Protein AF-0000000086189171 (afdb_homodimer)

Sequence (788 aa):
MPYLDEANLDDPERRAQADSRDTLRALATAGAQVREAMTLAHENGIEKVASGERPRSVVVAAVGHSAVVAEVLEALADPGSPVPVTVRRNLPLPGWIGPLDLVIAVSVSGRAEGPVAIAREAARRGAALLTVCADDSPLADLTRRARGVHVPIGRGRTSTRTALWSLLTPVLMAGHVLGLADCSDDALVEAADRLDSQAEVCRPSSESFVNPAKLAALTIAATVPVVLGDGPLTGVAAGRAAAVLAGTARMPAIHGELPDAASQVVACFDGPFTAGGVHGGAGGRSDDIFADPFLDAPAQPSLGLVMLRDAPRPPSPTGEDPDALTDAVLDTARDAGVRVTEFVATQGHSVARLAEHLAMVDFVATYVAIGLGIDPAVSPHVADLRDRTRRNFSMPYLDEANLDDPERRAQADSRDTLRALATAGAQVREAMTLAHENGIEKVASGERPRSVVVAAVGHSAVVAEVLEALADPGSPVPVTVRRNLPLPGWIGPLDLVIAVSVSGRAEGPVAIAREAARRGAALLTVCADDSPLADLTRRARGVHVPIGRGRTSTRTALWSLLTPVLMAGHVLGLADCSDDALVEAADRLDSQAEVCRPSSESFVNPAKLAALTIAATVPVVLGDGPLTGVAAGRAAAVLAGTARMPAIHGELPDAASQVVACFDGPFTAGGVHGGAGGRSDDIFADPFLDAPAQPSLGLVMLRDAPRPPSPTGEDPDALTDAVLDTARDAGVRVTEFVATQGHSVARLAEHLAMVDFVATYVAIGLGIDPAVSPHVADLRDRTRRNFS

Structure (mmCIF, N/CA/C/O backbone):
data_AF-0000000086189171-model_v1
#
loop_
_entity.id
_entity.type
_entity.pdbx_description
1 polymer 'Phosphosugar isomerase'
#
loop_
_atom_site.group_PDB
_atom_site.id
_atom_site.type_symbol
_atom_site.label_atom_id
_atom_site.label_alt_id
_atom_site.label_comp_id
_atom_site.label_asym_id
_atom_site.label_entity_id
_atom_site.label_seq_id
_atom_site.pdbx_PDB_ins_code
_atom_site.Cartn_x
_atom_site.Cartn_y
_atom_site.Cartn_z
_atom_site.occupancy
_atom_site.B_iso_or_equiv
_atom_site.auth_seq_id
_atom_site.auth_comp_id
_atom_site.auth_asym_id
_atom_site.auth_atom_id
_atom_site.pdbx_PDB_model_num
ATOM 1 N N . MET A 1 1 ? 6.367 24.797 10.5 1 63.53 1 MET A N 1
ATOM 2 C CA . MET A 1 1 ? 6.863 23.734 9.633 1 63.53 1 MET A CA 1
ATOM 3 C C . MET A 1 1 ? 8.305 23.391 9.969 1 63.53 1 MET A C 1
ATOM 5 O O . MET A 1 1 ? 9.062 24.234 10.445 1 63.53 1 MET A O 1
ATOM 9 N N . PRO A 1 2 ? 8.578 22.031 9.797 1 72.31 2 PRO A N 1
ATOM 10 C CA . PRO A 1 2 ? 9.969 21.703 10.102 1 72.31 2 PRO A CA 1
ATOM 11 C C . PRO A 1 2 ? 10.961 22.516 9.266 1 72.31 2 PRO A C 1
ATOM 13 O O . PRO A 1 2 ? 10.688 22.828 8.109 1 72.31 2 PRO A O 1
ATOM 16 N N . TYR A 1 3 ? 11.883 23.062 9.969 1 79.25 3 TYR A N 1
ATOM 17 C CA . TYR A 1 3 ? 12.914 23.844 9.312 1 79.25 3 TYR A CA 1
ATOM 18 C C . TYR A 1 3 ? 14.148 23 9.016 1 79.25 3 TYR A C 1
ATOM 20 O O . TYR A 1 3 ? 14.742 22.422 9.93 1 79.25 3 TYR A O 1
ATOM 28 N N . LEU A 1 4 ? 14.383 2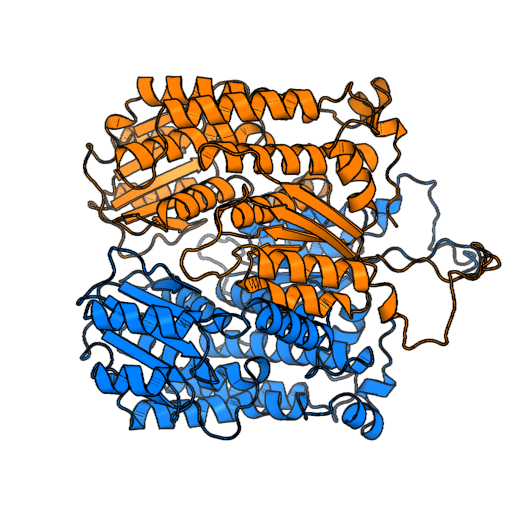2.781 7.695 1 89.69 4 LEU A N 1
ATOM 29 C CA . LEU A 1 4 ? 15.625 22.125 7.285 1 89.69 4 LEU A CA 1
ATOM 30 C C . LEU A 1 4 ? 16.781 23.125 7.25 1 89.69 4 LEU A C 1
ATOM 32 O O . LEU A 1 4 ? 16.719 24.125 6.531 1 89.69 4 LEU A O 1
ATOM 36 N N . ASP A 1 5 ? 17.797 22.906 8.062 1 91.69 5 ASP A N 1
ATOM 37 C CA . ASP A 1 5 ? 18.984 23.75 8.133 1 91.69 5 ASP A CA 1
ATOM 38 C C . ASP A 1 5 ? 20 23.375 7.066 1 91.69 5 ASP A C 1
ATOM 40 O O . ASP A 1 5 ? 20.688 22.359 7.188 1 91.69 5 ASP A O 1
ATOM 44 N N . GLU A 1 6 ? 20.172 24.203 6.141 1 91.06 6 GLU A N 1
ATOM 45 C CA . GLU A 1 6 ? 21.094 23.938 5.035 1 91.06 6 GLU A CA 1
ATOM 46 C C . GLU A 1 6 ? 22.516 23.781 5.535 1 91.06 6 GLU A C 1
ATOM 48 O O . GLU A 1 6 ? 23.328 23.094 4.898 1 91.06 6 GLU A O 1
ATOM 53 N N . ALA A 1 7 ? 22.797 24.391 6.59 1 91.88 7 ALA A N 1
ATOM 54 C CA . ALA A 1 7 ? 24.141 24.266 7.156 1 91.88 7 ALA A CA 1
ATOM 55 C C . ALA A 1 7 ? 24.438 22.828 7.543 1 91.88 7 ALA A C 1
ATOM 57 O O . ALA A 1 7 ? 25.578 22.375 7.461 1 91.88 7 ALA A O 1
ATOM 58 N N . ASN A 1 8 ? 23.406 22.141 7.973 1 94.25 8 ASN A N 1
ATOM 59 C CA . ASN A 1 8 ? 23.578 20.719 8.281 1 94.25 8 ASN A CA 1
ATOM 60 C C . ASN A 1 8 ? 23.953 19.922 7.039 1 94.25 8 ASN A C 1
ATOM 62 O O . ASN A 1 8 ? 24.625 18.891 7.141 1 94.25 8 ASN A O 1
ATOM 66 N N . LEU A 1 9 ? 23.547 20.344 5.883 1 95.25 9 LEU A N 1
ATOM 67 C CA . LEU A 1 9 ? 23.797 19.641 4.629 1 95.25 9 LEU A CA 1
ATOM 68 C C . LEU A 1 9 ? 25.156 20 4.059 1 95.25 9 LEU A C 1
ATOM 70 O O . LEU A 1 9 ? 25.859 19.141 3.52 1 95.25 9 LEU A O 1
ATOM 74 N N . ASP A 1 10 ? 25.531 21.281 4.234 1 93.69 10 ASP A N 1
ATOM 75 C CA . ASP A 1 10 ? 26.672 21.781 3.461 1 93.69 10 ASP A CA 1
ATOM 76 C C . ASP A 1 10 ? 27.938 21.844 4.316 1 93.69 10 ASP A C 1
ATOM 78 O O . ASP A 1 10 ? 29.047 21.797 3.793 1 93.69 10 ASP A O 1
ATOM 82 N N . ASP A 1 11 ? 27.781 21.953 5.637 1 94.69 11 ASP A N 1
ATOM 83 C CA . ASP A 1 11 ? 28.938 21.922 6.531 1 94.69 11 ASP A CA 1
ATOM 84 C C . ASP A 1 11 ? 29.391 20.484 6.805 1 94.69 11 ASP A C 1
ATOM 86 O O . ASP A 1 11 ? 28.672 19.703 7.426 1 94.69 11 ASP A O 1
ATOM 90 N N . PRO A 1 12 ? 30.578 20.156 6.449 1 95.06 12 PRO A N 1
ATOM 91 C CA . PRO A 1 12 ? 31.031 18.781 6.578 1 95.06 12 PRO A CA 1
ATOM 92 C C . PRO A 1 12 ? 31.062 18.297 8.023 1 95.06 12 PRO A C 1
ATOM 94 O O . PRO A 1 12 ? 30.75 17.125 8.289 1 95.06 12 PRO A O 1
ATOM 97 N N . GLU A 1 13 ? 31.375 19.109 8.922 1 95.69 13 GLU A N 1
ATOM 98 C CA . GLU A 1 13 ? 31.438 18.719 10.328 1 95.69 13 GLU A CA 1
ATOM 99 C C . GLU A 1 13 ? 30.047 18.453 10.891 1 95.69 13 GLU A C 1
ATOM 101 O O . GLU A 1 13 ? 29.812 17.453 11.57 1 95.69 13 GLU A O 1
ATOM 106 N N . ARG A 1 14 ? 29.141 19.344 10.562 1 95.88 14 ARG A N 1
ATOM 107 C CA . ARG A 1 14 ? 27.766 19.188 11.031 1 95.88 14 ARG A CA 1
ATOM 108 C C . ARG A 1 14 ? 27.125 17.953 10.398 1 95.88 14 ARG A C 1
ATOM 110 O O . ARG A 1 14 ? 26.391 17.219 11.062 1 95.88 14 ARG A O 1
ATOM 117 N N . ARG A 1 15 ? 27.391 17.812 9.172 1 95.75 15 ARG A N 1
ATOM 118 C CA . ARG A 1 15 ? 26.844 16.641 8.469 1 95.75 15 ARG A CA 1
ATOM 119 C C . ARG A 1 15 ? 27.359 15.352 9.086 1 95.75 15 ARG A C 1
ATOM 121 O O . ARG A 1 15 ? 26.594 14.406 9.297 1 95.75 15 ARG A O 1
ATOM 128 N N . ALA A 1 16 ? 28.609 15.336 9.375 1 94.75 16 ALA A N 1
ATOM 129 C CA . ALA A 1 16 ? 29.219 14.148 9.969 1 94.75 16 ALA A CA 1
ATOM 130 C C . ALA A 1 16 ? 28.625 13.859 11.352 1 94.75 16 ALA A C 1
ATOM 132 O O . ALA A 1 16 ? 28.453 12.703 11.727 1 94.75 16 ALA A O 1
ATOM 133 N N . GLN A 1 17 ? 28.375 14.891 12.062 1 94.69 17 GLN A N 1
ATOM 134 C CA . GLN A 1 17 ? 27.797 14.742 13.391 1 94.69 17 GLN A CA 1
ATOM 135 C C . GLN A 1 17 ? 26.359 14.203 13.305 1 94.69 17 GLN A C 1
ATOM 137 O O . GLN A 1 17 ? 25.953 13.391 14.133 1 94.69 17 GLN A O 1
ATOM 142 N N . ALA A 1 18 ? 25.672 14.641 12.305 1 94.88 18 ALA A N 1
ATOM 143 C CA . ALA A 1 18 ? 24.281 14.234 12.133 1 94.88 18 ALA A CA 1
ATOM 144 C C . ALA A 1 18 ? 24.188 12.82 11.586 1 94.88 18 ALA A C 1
ATOM 146 O O . ALA A 1 18 ? 23.25 12.086 11.883 1 94.88 18 ALA A O 1
ATOM 147 N N . ASP A 1 19 ? 25.125 12.422 10.742 1 96.38 19 ASP A N 1
ATOM 148 C CA . ASP A 1 19 ? 25.141 11.117 10.094 1 96.38 19 ASP A CA 1
ATOM 149 C C . ASP A 1 19 ? 26.125 10.172 10.773 1 96.38 19 ASP A C 1
ATOM 151 O O . ASP A 1 19 ? 27.109 9.75 10.156 1 96.38 19 ASP A O 1
ATOM 155 N N . SER A 1 20 ? 25.781 9.75 11.977 1 94.69 20 SER A N 1
ATOM 156 C CA . SER A 1 20 ? 26.703 9.125 12.922 1 94.69 20 SER A CA 1
ATOM 157 C C . SER A 1 20 ? 27.219 7.789 12.391 1 94.69 20 SER A C 1
ATOM 159 O O . SER A 1 20 ? 28.281 7.32 12.789 1 94.69 20 SER A O 1
ATOM 161 N N . ARG A 1 21 ? 26.484 7.207 11.477 1 94.31 21 ARG A N 1
ATOM 162 C CA . ARG A 1 21 ? 26.891 5.883 11 1 94.31 21 ARG A CA 1
ATOM 163 C C . ARG A 1 21 ? 27.234 5.914 9.516 1 94.31 21 ARG A C 1
ATOM 165 O O . ARG A 1 21 ? 27.172 4.887 8.836 1 94.31 21 ARG A O 1
ATOM 172 N N . ASP A 1 22 ? 27.422 7.055 9.023 1 95.38 22 ASP A N 1
ATOM 173 C CA . ASP A 1 22 ? 27.875 7.262 7.648 1 95.38 22 ASP A CA 1
ATOM 174 C C . ASP A 1 22 ? 26.875 6.672 6.656 1 95.38 22 ASP A C 1
ATOM 176 O O . ASP A 1 22 ? 27.25 5.898 5.773 1 95.38 22 ASP A O 1
ATOM 180 N N . THR A 1 23 ? 25.625 7.031 6.84 1 97.19 23 THR A N 1
ATOM 181 C CA . THR A 1 23 ? 24.547 6.543 5.984 1 97.19 23 THR A CA 1
ATOM 182 C C . THR A 1 23 ? 24.781 6.98 4.539 1 97.19 23 THR A C 1
ATOM 184 O O . THR A 1 23 ? 24.578 6.191 3.609 1 97.19 23 THR A O 1
ATOM 187 N N . LEU A 1 24 ? 25.203 8.242 4.281 1 97.75 24 LEU A N 1
ATOM 188 C CA . LEU A 1 24 ? 25.438 8.742 2.934 1 97.75 24 LEU A CA 1
ATOM 189 C C . LEU A 1 24 ? 26.516 7.93 2.23 1 97.75 24 LEU A C 1
ATOM 191 O O . LEU A 1 24 ? 26.375 7.582 1.056 1 97.75 24 LEU A O 1
ATOM 195 N N . ARG A 1 25 ? 27.547 7.613 2.945 1 96.25 25 ARG A N 1
ATOM 196 C CA . ARG A 1 25 ? 28.609 6.793 2.379 1 96.25 25 ARG A CA 1
ATOM 197 C C . ARG A 1 25 ? 28.109 5.395 2.037 1 96.25 25 ARG A C 1
ATOM 199 O O . ARG A 1 25 ? 28.422 4.852 0.979 1 96.25 25 ARG A O 1
ATOM 206 N N . ALA A 1 26 ? 27.375 4.816 2.947 1 96.69 26 ALA A N 1
ATOM 207 C CA . ALA A 1 26 ? 26.828 3.484 2.717 1 96.69 26 ALA A CA 1
ATOM 208 C C . ALA A 1 26 ? 25.938 3.465 1.474 1 96.69 26 ALA A C 1
ATOM 210 O O . ALA A 1 26 ? 26 2.533 0.669 1 96.69 26 ALA A O 1
ATOM 211 N N . LEU A 1 27 ? 25.078 4.52 1.289 1 97.5 27 LEU A N 1
ATOM 212 C CA . LEU A 1 27 ? 24.219 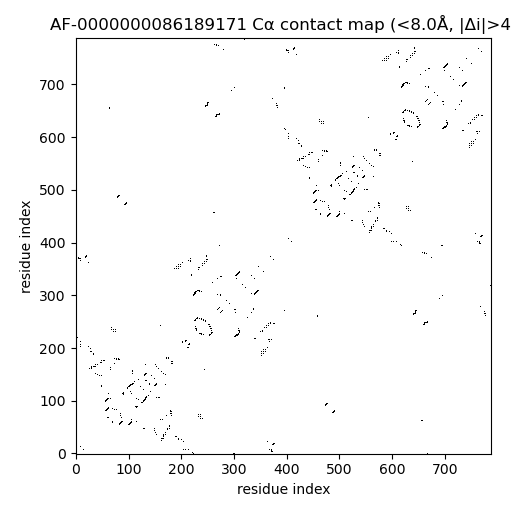4.617 0.115 1 97.5 27 LEU A CA 1
ATOM 213 C C . LEU A 1 27 ? 25.047 4.68 -1.163 1 97.5 27 LEU A C 1
ATOM 215 O O . LEU A 1 27 ? 24.641 4.141 -2.197 1 97.5 27 LEU A O 1
ATOM 219 N N . ALA A 1 28 ? 26.219 5.273 -1.074 1 97.88 28 ALA A N 1
ATOM 220 C CA . ALA A 1 28 ? 27.078 5.465 -2.236 1 97.88 28 ALA A CA 1
ATOM 221 C C . ALA A 1 28 ? 27.703 4.148 -2.672 1 97.88 28 ALA A C 1
ATOM 223 O O . ALA A 1 28 ? 28.281 4.059 -3.762 1 97.88 28 ALA A O 1
ATOM 224 N N . THR A 1 29 ? 27.578 3.098 -1.901 1 97.12 29 THR A N 1
ATOM 225 C CA . THR A 1 29 ? 28.188 1.816 -2.234 1 97.12 29 THR A CA 1
ATOM 226 C C . THR A 1 29 ? 27.203 0.938 -3.014 1 97.12 29 THR A C 1
ATOM 228 O O . THR A 1 29 ? 27.5 -0.228 -3.287 1 97.12 29 THR A O 1
ATOM 231 N N . ALA A 1 30 ? 26.078 1.46 -3.416 1 98.12 30 ALA A N 1
ATOM 232 C CA . ALA A 1 30 ? 25.016 0.657 -4.027 1 98.12 30 ALA A CA 1
ATOM 233 C C . ALA A 1 30 ? 25.516 -0.025 -5.301 1 98.12 30 ALA A C 1
ATOM 235 O O . ALA A 1 30 ? 25.266 -1.214 -5.512 1 98.12 30 ALA A O 1
ATOM 236 N N . GLY A 1 31 ? 26.25 0.759 -6.176 1 98.56 31 GLY A N 1
ATOM 237 C CA . GLY A 1 31 ? 26.797 0.147 -7.375 1 98.56 31 GLY A CA 1
ATOM 238 C C . GLY A 1 31 ? 27.766 -0.987 -7.078 1 98.56 31 GLY A C 1
ATOM 239 O O . GLY A 1 31 ? 27.703 -2.035 -7.723 1 98.56 31 GLY A O 1
ATOM 240 N N . ALA A 1 32 ? 28.594 -0.778 -6.137 1 97.88 32 ALA A N 1
ATOM 241 C CA . ALA A 1 32 ? 29.531 -1.811 -5.711 1 97.88 32 ALA A CA 1
ATOM 242 C C . ALA A 1 32 ? 28.797 -3.021 -5.141 1 97.88 32 ALA A C 1
ATOM 244 O O . ALA A 1 32 ? 29.234 -4.16 -5.32 1 97.88 32 ALA A O 1
ATOM 245 N N . GLN A 1 33 ? 27.75 -2.793 -4.418 1 98 33 GLN A N 1
ATOM 246 C CA . GLN A 1 33 ? 26.938 -3.881 -3.889 1 98 33 GLN A CA 1
ATOM 247 C C . GLN A 1 33 ? 26.422 -4.777 -5.008 1 98 33 GLN A C 1
ATOM 249 O O . GLN A 1 33 ? 26.422 -6.004 -4.883 1 98 33 GLN A O 1
ATOM 254 N N . VAL A 1 34 ? 25.938 -4.121 -6.086 1 98.56 34 VAL A N 1
ATOM 255 C CA . VAL A 1 34 ? 25.422 -4.895 -7.215 1 98.56 34 VAL A CA 1
ATOM 256 C C . VAL A 1 34 ? 26.516 -5.816 -7.746 1 98.56 34 VAL A C 1
ATOM 258 O O . VAL A 1 34 ? 26.312 -7.023 -7.898 1 98.56 34 VAL A O 1
ATOM 261 N N . ARG A 1 35 ? 27.656 -5.281 -8 1 98.44 35 ARG A N 1
ATOM 262 C CA . ARG A 1 35 ? 28.766 -6.043 -8.578 1 98.44 35 ARG A CA 1
ATOM 263 C C . ARG A 1 35 ? 29.203 -7.164 -7.648 1 98.44 35 ARG A C 1
ATOM 265 O O . ARG A 1 35 ? 29.422 -8.297 -8.086 1 98.44 35 ARG A O 1
ATOM 272 N N . GLU A 1 36 ? 29.312 -6.848 -6.398 1 98.31 36 GLU A N 1
ATOM 273 C CA . GLU A 1 36 ? 29.688 -7.867 -5.422 1 98.31 36 GLU A CA 1
ATOM 274 C C . GLU A 1 36 ? 28.625 -8.969 -5.348 1 98.31 36 GLU A C 1
ATOM 276 O O . GLU A 1 36 ? 28.953 -10.156 -5.32 1 98.31 36 GLU A O 1
ATOM 281 N N . ALA A 1 37 ? 27.375 -8.586 -5.312 1 98.44 37 ALA A N 1
ATOM 282 C CA . ALA A 1 37 ? 26.281 -9.539 -5.211 1 98.44 37 ALA A CA 1
ATOM 283 C C . ALA A 1 37 ? 26.219 -10.453 -6.434 1 98.44 37 ALA A C 1
ATOM 285 O O . ALA A 1 37 ? 25.906 -11.633 -6.32 1 98.44 37 ALA A O 1
ATOM 286 N N . MET A 1 38 ? 26.5 -9.836 -7.621 1 98.56 38 MET A N 1
ATOM 287 C CA . MET A 1 38 ? 26.547 -10.656 -8.828 1 98.56 38 MET A CA 1
ATOM 288 C C . MET A 1 38 ? 27.609 -11.742 -8.703 1 98.56 38 MET A C 1
ATOM 290 O O . MET A 1 38 ? 27.344 -12.906 -9.016 1 98.56 38 MET A O 1
ATOM 294 N N . THR A 1 39 ? 28.75 -11.336 -8.266 1 98.44 39 THR A N 1
ATOM 295 C CA . THR A 1 39 ? 29.844 -12.281 -8.086 1 98.44 39 THR A CA 1
ATOM 296 C C . THR A 1 39 ? 29.469 -13.367 -7.09 1 98.44 39 THR A C 1
ATOM 298 O O . THR A 1 39 ? 29.625 -14.562 -7.371 1 98.44 39 THR A O 1
ATOM 301 N N . LEU A 1 40 ? 28.938 -12.984 -5.969 1 98.38 40 LEU A N 1
ATOM 302 C CA . LEU A 1 40 ? 28.547 -13.93 -4.93 1 98.38 40 LEU A CA 1
ATOM 303 C C . LEU A 1 40 ? 27.453 -14.867 -5.43 1 98.38 40 LEU A C 1
ATOM 305 O O . LEU A 1 40 ? 27.469 -16.062 -5.121 1 98.38 40 LEU A O 1
ATOM 309 N N . ALA A 1 41 ? 26.516 -14.352 -6.164 1 98.56 41 ALA A N 1
ATOM 310 C CA . ALA A 1 41 ? 25.422 -15.156 -6.699 1 98.56 41 ALA A CA 1
ATOM 311 C C . ALA A 1 41 ? 25.953 -16.234 -7.641 1 98.56 41 ALA A C 1
ATOM 313 O O . ALA A 1 41 ? 25.578 -17.406 -7.523 1 98.56 41 ALA A O 1
ATOM 314 N N . HIS A 1 42 ? 26.875 -15.836 -8.562 1 98.19 42 HIS A N 1
ATOM 315 C CA . HIS A 1 42 ? 27.453 -16.797 -9.492 1 98.19 42 HIS A CA 1
ATOM 316 C C . HIS A 1 42 ? 28.266 -17.844 -8.75 1 98.19 42 HIS A C 1
ATOM 318 O O . HIS A 1 42 ? 28.156 -19.047 -9.039 1 98.19 42 HIS A O 1
ATOM 324 N N . GLU A 1 43 ? 28.984 -17.406 -7.805 1 98 43 GLU A N 1
ATOM 325 C CA . GLU A 1 43 ? 29.859 -18.312 -7.047 1 98 43 GLU A CA 1
ATOM 326 C C . GLU A 1 43 ? 29.047 -19.312 -6.238 1 98 43 GLU A C 1
ATOM 328 O O . GLU A 1 43 ? 29.516 -20.406 -5.945 1 98 43 GLU A O 1
ATOM 333 N N . ASN A 1 44 ? 27.844 -18.953 -5.891 1 97.75 44 ASN A N 1
ATOM 334 C CA . ASN A 1 44 ? 27.047 -19.812 -5.027 1 97.75 44 ASN A CA 1
ATOM 335 C C . ASN A 1 44 ? 25.938 -20.516 -5.809 1 97.75 44 ASN A C 1
ATOM 337 O O . ASN A 1 44 ? 24.984 -21.031 -5.215 1 97.75 44 ASN A O 1
ATOM 341 N N . GLY A 1 45 ? 26 -20.5 -7.082 1 97.62 45 GLY A N 1
ATOM 342 C CA . GLY A 1 45 ? 25.172 -21.359 -7.93 1 97.62 45 GLY A CA 1
ATOM 343 C C . GLY A 1 45 ? 23.766 -20.828 -8.141 1 97.62 45 GLY A C 1
ATOM 344 O O . GLY A 1 45 ? 22.797 -21.578 -8.102 1 97.62 45 GLY A O 1
ATOM 345 N N . ILE A 1 46 ? 23.641 -19.531 -8.367 1 98.06 46 ILE A N 1
ATOM 346 C CA . ILE A 1 46 ? 22.328 -18.922 -8.594 1 98.06 46 ILE A CA 1
ATOM 347 C C . ILE A 1 46 ? 21.641 -19.594 -9.766 1 98.06 46 ILE A C 1
ATOM 349 O O . ILE A 1 46 ? 20.406 -19.656 -9.812 1 98.06 46 ILE A O 1
ATOM 353 N N . GLU A 1 47 ? 22.375 -20.25 -10.664 1 96.5 47 GLU A N 1
ATOM 354 C CA . GLU A 1 47 ? 21.844 -20.906 -11.844 1 96.5 47 GLU A CA 1
ATOM 355 C C . GLU A 1 47 ? 21.125 -22.203 -11.484 1 96.5 47 GLU A C 1
ATOM 357 O O . GLU A 1 47 ? 20.328 -22.719 -12.266 1 96.5 47 GLU A O 1
ATOM 362 N N . LYS A 1 48 ? 21.328 -22.656 -10.297 1 96.56 48 LYS A N 1
ATOM 363 C CA . LYS A 1 48 ? 20.781 -23.938 -9.875 1 96.56 48 LYS A CA 1
ATOM 364 C C . LYS A 1 48 ? 19.484 -23.75 -9.078 1 96.56 48 LYS A C 1
ATOM 366 O O . LYS A 1 48 ? 18.906 -24.719 -8.594 1 96.56 48 LYS A O 1
ATOM 371 N N . VAL A 1 49 ? 19.125 -22.516 -8.969 1 96.69 49 VAL A N 1
ATOM 372 C CA . VAL A 1 49 ? 17.906 -22.234 -8.227 1 96.69 49 VAL A CA 1
ATOM 373 C C . VAL A 1 49 ? 16.75 -23.031 -8.82 1 96.69 49 VAL A C 1
ATOM 375 O O . VAL A 1 49 ? 16.594 -23.109 -10.047 1 96.69 49 VAL A O 1
ATOM 378 N N . ALA A 1 50 ? 16.031 -23.703 -7.945 1 94.5 50 ALA A N 1
ATOM 379 C CA . ALA A 1 50 ? 14.914 -24.562 -8.344 1 94.5 50 ALA A CA 1
ATOM 380 C C . ALA A 1 50 ? 15.352 -25.594 -9.367 1 94.5 50 ALA A C 1
ATOM 382 O O . ALA A 1 50 ? 14.609 -25.906 -10.297 1 94.5 50 ALA A O 1
ATOM 383 N N . SER A 1 51 ? 16.609 -26 -9.352 1 90.88 51 SER A N 1
ATOM 384 C CA . SER A 1 51 ? 17.203 -27.016 -10.211 1 90.88 51 SER A CA 1
ATOM 385 C C . SER A 1 51 ? 17.188 -26.578 -11.672 1 90.88 51 SER A C 1
ATOM 387 O O . SER A 1 51 ? 17.188 -27.406 -12.578 1 90.88 51 SER A O 1
ATOM 389 N N . GLY A 1 52 ? 17.047 -25.297 -11.859 1 86.06 52 GLY A N 1
ATOM 390 C CA . GLY A 1 52 ? 17.047 -24.75 -13.211 1 86.06 52 GLY A CA 1
ATOM 391 C C . GLY A 1 52 ? 15.703 -24.859 -13.898 1 86.06 52 GLY A C 1
ATOM 392 O O . GLY A 1 52 ? 15.562 -24.516 -15.07 1 86.06 52 GLY A O 1
ATOM 393 N N . GLU A 1 53 ? 14.766 -25.328 -13.164 1 91.38 53 GLU A N 1
ATOM 394 C CA . GLU A 1 53 ? 13.43 -25.469 -13.727 1 91.38 53 GLU A CA 1
ATOM 395 C C . GLU A 1 53 ? 12.516 -24.344 -13.266 1 91.38 53 GLU A C 1
ATOM 397 O O . GLU A 1 53 ? 12.688 -23.797 -12.172 1 91.38 53 GLU A O 1
ATOM 402 N N . ARG A 1 54 ? 11.602 -24.031 -14.086 1 93 54 ARG A N 1
ATOM 403 C CA . ARG A 1 54 ? 10.641 -23 -13.727 1 93 54 ARG A CA 1
ATOM 404 C C . ARG A 1 54 ? 9.656 -23.5 -12.672 1 93 54 ARG A C 1
ATOM 406 O O . ARG A 1 54 ? 8.938 -24.469 -12.906 1 93 54 ARG A O 1
ATOM 413 N N . PRO A 1 55 ? 9.703 -22.844 -11.57 1 96.06 55 PRO A N 1
ATOM 414 C CA . PRO A 1 55 ? 8.75 -23.25 -10.547 1 96.06 55 PRO A CA 1
ATOM 415 C C . PRO A 1 55 ? 7.305 -22.922 -10.914 1 96.06 55 PRO A C 1
ATOM 417 O O . PRO A 1 55 ? 7.062 -22.125 -11.812 1 96.06 55 PRO A O 1
ATOM 420 N N . ARG A 1 56 ? 6.441 -23.641 -10.219 1 93.12 56 ARG A N 1
ATOM 421 C CA . ARG A 1 56 ? 5.02 -23.359 -10.406 1 93.12 56 ARG A CA 1
ATOM 422 C C . ARG A 1 56 ? 4.652 -21.969 -9.898 1 93.12 56 ARG A C 1
ATOM 424 O O . ARG A 1 56 ? 3.779 -21.312 -10.469 1 93.12 56 ARG A O 1
ATOM 431 N N . SER A 1 57 ? 5.312 -21.547 -8.883 1 93.06 57 SER A N 1
ATOM 432 C CA . SER A 1 57 ? 5.117 -20.219 -8.312 1 93.06 57 SER A CA 1
ATOM 433 C C . SER A 1 57 ? 6.348 -19.766 -7.531 1 93.06 57 SER A C 1
ATOM 435 O O . SER A 1 57 ? 7.211 -20.578 -7.195 1 93.06 57 SER A O 1
ATOM 437 N N . VAL A 1 58 ? 6.414 -18.5 -7.332 1 95.44 58 VAL A N 1
ATOM 438 C CA . VAL A 1 58 ? 7.508 -17.922 -6.559 1 95.44 58 VAL A CA 1
ATOM 439 C C . VAL A 1 58 ? 6.949 -17.062 -5.426 1 95.44 58 VAL A C 1
ATOM 441 O O . VAL A 1 58 ? 6.09 -16.219 -5.652 1 95.44 58 VAL A O 1
ATOM 444 N N . VAL A 1 59 ? 7.395 -17.344 -4.203 1 95.69 59 VAL A N 1
ATOM 445 C CA . VAL A 1 59 ? 7.051 -16.547 -3.035 1 95.69 59 VAL A CA 1
ATOM 446 C C . VAL A 1 59 ? 8.305 -15.852 -2.496 1 95.69 59 VAL A C 1
ATOM 448 O O . VAL A 1 59 ? 9.305 -16.516 -2.213 1 95.69 59 VAL A O 1
ATOM 451 N N . VAL A 1 60 ? 8.227 -14.57 -2.4 1 97.38 60 VAL A N 1
ATOM 452 C CA . VAL A 1 60 ? 9.328 -13.828 -1.796 1 97.38 60 VAL A CA 1
ATOM 453 C C . VAL A 1 60 ? 8.969 -13.445 -0.364 1 97.38 60 VAL A C 1
ATOM 455 O O . VAL A 1 60 ? 7.973 -12.75 -0.133 1 97.38 60 VAL A O 1
ATOM 458 N N . ALA A 1 61 ? 9.766 -13.914 0.582 1 97.06 61 ALA A N 1
ATOM 459 C CA . ALA A 1 61 ? 9.578 -13.633 2.002 1 97.06 61 ALA A CA 1
ATOM 460 C C . ALA A 1 61 ? 10.539 -12.547 2.477 1 97.06 61 ALA A C 1
ATOM 462 O O . ALA A 1 61 ? 11.758 -12.766 2.527 1 97.06 61 ALA A O 1
ATOM 463 N N . ALA A 1 62 ? 10.039 -11.477 2.773 1 95.31 62 ALA A N 1
ATOM 464 C CA . ALA A 1 62 ? 10.82 -10.336 3.246 1 95.31 62 ALA A CA 1
ATOM 465 C C . ALA A 1 62 ? 9.969 -9.414 4.117 1 95.31 62 ALA A C 1
ATOM 467 O O . ALA A 1 62 ? 8.758 -9.305 3.92 1 95.31 62 ALA A O 1
ATOM 468 N N . VAL A 1 63 ? 10.578 -8.75 5.086 1 92.38 63 VAL A N 1
ATOM 469 C CA . VAL A 1 63 ? 9.852 -7.883 6.004 1 92.38 63 VAL A CA 1
ATOM 470 C C . VAL A 1 63 ? 10.555 -6.531 6.102 1 92.38 63 VAL A C 1
ATOM 472 O O . VAL A 1 63 ? 11.703 -6.395 5.684 1 92.38 63 VAL A O 1
ATOM 475 N N . GLY A 1 64 ? 9.859 -5.535 6.602 1 89.44 64 GLY A N 1
ATOM 476 C CA . GLY A 1 64 ? 10.445 -4.227 6.836 1 89.44 64 GLY A CA 1
ATOM 477 C C . GLY A 1 64 ? 10.977 -3.572 5.574 1 89.44 64 GLY A C 1
ATOM 478 O O . GLY A 1 64 ? 10.305 -3.576 4.539 1 89.44 64 GLY A O 1
ATOM 479 N N . HIS A 1 65 ? 12.141 -3.029 5.672 1 89.69 65 HIS A N 1
ATOM 480 C CA . HIS A 1 65 ? 12.734 -2.295 4.559 1 89.69 65 HIS A CA 1
ATOM 481 C C . HIS A 1 65 ? 13.203 -3.244 3.459 1 89.69 65 HIS A C 1
ATOM 483 O O . HIS A 1 65 ? 13.469 -2.812 2.334 1 89.69 65 HIS A O 1
ATOM 489 N N . SER A 1 66 ? 13.195 -4.555 3.756 1 93.69 66 SER A N 1
ATOM 490 C CA . SER A 1 66 ? 13.594 -5.52 2.732 1 93.69 66 SER A CA 1
ATOM 491 C C . SER A 1 66 ? 12.414 -5.898 1.844 1 93.69 66 SER A C 1
ATOM 493 O O . SER A 1 66 ? 12.594 -6.535 0.802 1 93.69 66 SER A O 1
ATOM 495 N N . ALA A 1 67 ? 11.211 -5.473 2.24 1 92.81 67 ALA A N 1
ATOM 496 C CA . ALA A 1 67 ? 10 -5.875 1.521 1 92.81 67 ALA A CA 1
ATOM 497 C C . ALA A 1 67 ? 10.016 -5.355 0.087 1 92.81 67 ALA A C 1
ATOM 499 O O . ALA A 1 67 ? 9.414 -5.953 -0.804 1 92.81 67 ALA A O 1
ATOM 500 N N . VAL A 1 68 ? 10.742 -4.316 -0.138 1 96.31 68 VAL A N 1
ATOM 501 C CA . VAL A 1 68 ? 10.812 -3.719 -1.468 1 96.31 68 VAL A CA 1
ATOM 502 C C . VAL A 1 68 ? 11.43 -4.711 -2.449 1 96.31 68 VAL A C 1
ATOM 504 O O . VAL A 1 68 ? 11.148 -4.664 -3.65 1 96.31 68 VAL A O 1
ATOM 507 N N . VAL A 1 69 ? 12.227 -5.66 -2.004 1 97.62 69 VAL A N 1
ATOM 508 C CA . VAL A 1 69 ? 12.844 -6.68 -2.85 1 97.62 69 VAL A CA 1
ATOM 509 C C . VAL A 1 69 ? 11.758 -7.48 -3.562 1 97.62 69 VAL A C 1
ATOM 511 O O . VAL A 1 69 ? 11.82 -7.688 -4.777 1 97.62 69 VAL A O 1
ATOM 514 N N . ALA A 1 70 ? 10.781 -7.836 -2.789 1 95.81 70 ALA A N 1
ATOM 515 C CA . ALA A 1 70 ? 9.664 -8.594 -3.344 1 95.81 70 ALA A CA 1
ATOM 516 C C . ALA A 1 70 ? 8.867 -7.754 -4.332 1 95.81 70 ALA A C 1
ATOM 518 O O . ALA A 1 70 ? 8.477 -8.234 -5.398 1 95.81 70 ALA A O 1
ATOM 519 N N . GLU A 1 71 ? 8.68 -6.508 -3.984 1 95.5 71 GLU A N 1
ATOM 520 C CA . GLU A 1 71 ? 7.898 -5.605 -4.824 1 95.5 71 GLU A CA 1
ATOM 521 C C . GLU A 1 71 ? 8.594 -5.355 -6.16 1 95.5 71 GLU A C 1
ATOM 523 O O . GLU A 1 71 ? 7.934 -5.266 -7.199 1 95.5 71 GLU A O 1
ATOM 528 N N . VAL A 1 72 ? 9.875 -5.242 -6.121 1 97.62 72 VAL A N 1
ATOM 529 C CA . VAL A 1 72 ? 10.641 -5.02 -7.344 1 97.62 72 VAL A CA 1
ATOM 530 C C . VAL A 1 72 ? 10.516 -6.234 -8.258 1 97.62 72 VAL A C 1
ATOM 532 O O . VAL A 1 72 ? 10.227 -6.098 -9.453 1 97.62 72 VAL A O 1
ATOM 535 N N . LEU A 1 73 ? 10.711 -7.422 -7.707 1 97.31 73 LEU A N 1
ATOM 536 C CA . LEU A 1 73 ? 10.609 -8.625 -8.539 1 97.31 73 LEU A CA 1
ATOM 537 C C . LEU A 1 73 ? 9.211 -8.758 -9.133 1 97.31 73 LEU A C 1
ATOM 539 O O . LEU A 1 73 ? 9.07 -9.086 -10.312 1 97.31 73 LEU A O 1
ATOM 543 N N . GLU A 1 74 ? 8.258 -8.492 -8.289 1 93.81 74 GLU A N 1
ATOM 544 C CA . GLU A 1 74 ? 6.879 -8.562 -8.773 1 93.81 74 GLU A CA 1
ATOM 545 C C . GLU A 1 74 ? 6.645 -7.594 -9.93 1 93.81 74 GLU A C 1
ATOM 547 O O . GLU A 1 74 ? 6.062 -7.965 -10.945 1 93.81 74 GLU A O 1
ATOM 552 N N . ALA A 1 75 ? 7.102 -6.375 -9.797 1 93.81 75 ALA A N 1
ATOM 553 C CA . ALA A 1 75 ? 6.887 -5.352 -10.812 1 93.81 75 ALA A CA 1
ATOM 554 C C . ALA A 1 75 ? 7.598 -5.715 -12.117 1 93.81 75 ALA A C 1
ATOM 556 O O . ALA A 1 75 ? 7.059 -5.5 -13.203 1 93.81 75 ALA A O 1
ATOM 557 N N . LEU A 1 76 ? 8.734 -6.289 -12 1 94.75 76 LEU A N 1
ATOM 558 C CA . LEU A 1 76 ? 9.508 -6.637 -13.188 1 94.75 76 LEU A CA 1
ATOM 559 C C . LEU A 1 76 ? 8.961 -7.895 -13.852 1 94.75 76 LEU A C 1
ATOM 561 O O . LEU A 1 76 ? 9.055 -8.062 -15.07 1 94.75 76 LEU A O 1
ATOM 565 N N . ALA A 1 77 ? 8.359 -8.734 -13.016 1 92.06 77 ALA A N 1
ATOM 566 C CA . ALA A 1 77 ? 7.844 -10.008 -13.508 1 92.06 77 ALA A CA 1
ATOM 567 C C . ALA A 1 77 ? 6.465 -9.828 -14.141 1 92.06 77 ALA A C 1
ATOM 569 O O . ALA A 1 77 ? 6.074 -10.594 -15.023 1 92.06 77 ALA A O 1
ATOM 570 N N . ASP A 1 78 ? 5.68 -8.898 -13.703 1 79.69 78 ASP A N 1
ATOM 571 C CA . ASP A 1 78 ? 4.246 -8.734 -13.93 1 79.69 78 ASP A CA 1
ATOM 572 C C . ASP A 1 78 ? 3.92 -8.758 -15.422 1 79.69 78 ASP A C 1
ATOM 574 O O . ASP A 1 78 ? 3.021 -9.484 -15.852 1 79.69 78 ASP A O 1
ATOM 578 N N . PRO A 1 79 ? 4.711 -8.117 -16.266 1 70.44 79 PRO A N 1
ATOM 579 C CA . PRO A 1 79 ? 4.285 -8.062 -17.656 1 70.44 79 PRO A CA 1
ATOM 580 C C . PRO A 1 79 ? 4.395 -9.414 -18.359 1 70.44 79 PRO A C 1
ATOM 582 O O . PRO A 1 79 ? 3.654 -9.68 -19.312 1 70.44 79 PRO A O 1
ATOM 585 N N . GLY A 1 80 ? 5.258 -10.234 -17.828 1 78.88 80 GLY A N 1
ATOM 586 C CA . GLY A 1 80 ? 5.52 -11.375 -18.688 1 78.88 80 GLY A CA 1
ATOM 587 C C . GLY A 1 80 ? 5.805 -12.648 -17.906 1 78.88 80 GLY A C 1
ATOM 588 O O . GLY A 1 80 ? 6.176 -13.672 -18.5 1 78.88 80 GLY A O 1
ATOM 589 N N . SER A 1 81 ? 5.566 -12.57 -16.672 1 84.19 81 SER A N 1
ATOM 590 C CA . SER A 1 81 ? 5.934 -13.766 -15.906 1 84.19 81 SER A CA 1
ATOM 591 C C . SER A 1 81 ? 4.988 -14.922 -16.203 1 84.19 81 SER A C 1
ATOM 593 O O . SER A 1 81 ? 3.77 -14.75 -16.203 1 84.19 81 SER A O 1
ATOM 595 N N . PRO A 1 82 ? 5.602 -16.062 -16.469 1 87.75 82 PRO A N 1
ATOM 596 C CA . PRO A 1 82 ? 4.77 -17.234 -16.75 1 87.75 82 PRO A CA 1
ATOM 597 C C . PRO A 1 82 ? 4.145 -17.828 -15.484 1 87.75 82 PRO A C 1
ATOM 599 O O . PRO A 1 82 ? 3.285 -18.703 -15.57 1 87.75 82 PRO A O 1
ATOM 602 N N . VAL A 1 83 ? 4.641 -17.422 -14.352 1 89.94 83 VAL A N 1
ATOM 603 C CA . VAL A 1 83 ? 4.137 -17.969 -13.102 1 89.94 83 VAL A CA 1
ATOM 604 C C . VAL A 1 83 ? 3.85 -16.844 -12.117 1 89.94 83 VAL A C 1
ATOM 606 O O . VAL A 1 83 ? 4.41 -15.75 -12.242 1 89.94 83 VAL A O 1
ATOM 609 N N . PRO A 1 84 ? 3.004 -17.062 -11.141 1 89.06 84 PRO A N 1
ATOM 610 C CA . PRO A 1 84 ? 2.734 -16.031 -10.133 1 89.06 84 PRO A CA 1
ATOM 611 C C . PRO A 1 84 ? 3.926 -15.773 -9.219 1 89.06 84 PRO A C 1
ATOM 613 O O . PRO A 1 84 ? 4.637 -16.703 -8.844 1 89.06 84 PRO A O 1
ATOM 616 N N . VAL A 1 85 ? 4.16 -14.531 -8.961 1 92 85 VAL A N 1
ATOM 617 C CA . VAL A 1 85 ? 5.113 -14.062 -7.961 1 92 85 VAL A CA 1
ATOM 618 C C . VAL A 1 85 ? 4.367 -13.336 -6.844 1 92 85 VAL A C 1
ATOM 620 O O . VAL A 1 85 ? 3.625 -12.383 -7.102 1 92 85 VAL A O 1
ATOM 623 N N . THR A 1 86 ? 4.496 -13.852 -5.609 1 88 86 THR A N 1
ATOM 624 C CA . THR A 1 86 ? 3.768 -13.25 -4.496 1 88 86 THR A CA 1
ATOM 625 C C . THR A 1 86 ? 4.719 -12.883 -3.363 1 88 86 THR A C 1
ATOM 627 O O . THR A 1 86 ? 5.824 -13.422 -3.273 1 88 86 THR A O 1
ATOM 630 N N . VAL A 1 87 ? 4.309 -12 -2.572 1 90.62 87 VAL A N 1
ATOM 631 C CA . VAL A 1 87 ? 5.09 -11.531 -1.434 1 90.62 87 VAL A CA 1
ATOM 632 C C . VAL A 1 87 ? 4.461 -12.023 -0.134 1 90.62 87 VAL A C 1
ATOM 634 O O . VAL A 1 87 ? 3.236 -12.055 -0 1 90.62 87 VAL A O 1
ATOM 637 N N . ARG A 1 88 ? 5.328 -12.477 0.777 1 90.81 88 ARG A N 1
ATOM 638 C CA . ARG A 1 88 ? 4.891 -12.852 2.119 1 90.81 88 ARG A CA 1
ATOM 639 C C . ARG A 1 88 ? 5.812 -12.266 3.18 1 90.81 88 ARG A C 1
ATOM 641 O O . ARG A 1 88 ? 7.035 -12.25 3.01 1 90.81 88 ARG A O 1
ATOM 648 N N . ARG A 1 89 ? 5.188 -11.75 4.176 1 91.19 89 ARG A N 1
ATOM 649 C CA . ARG A 1 89 ? 5.996 -11.117 5.211 1 91.19 89 ARG A CA 1
ATOM 650 C C . ARG A 1 89 ? 6.086 -12 6.453 1 91.19 89 ARG A C 1
ATOM 652 O O . ARG A 1 89 ? 7.078 -11.961 7.18 1 91.19 89 ARG A O 1
ATOM 659 N N . ASN A 1 90 ? 5.047 -12.742 6.68 1 88.81 90 ASN A N 1
ATOM 660 C CA . ASN A 1 90 ? 4.949 -13.633 7.828 1 88.81 90 ASN A CA 1
ATOM 661 C C . ASN A 1 90 ? 4.109 -14.867 7.508 1 88.81 90 ASN A C 1
ATOM 663 O O . ASN A 1 90 ? 3.52 -14.961 6.43 1 88.81 90 ASN A O 1
ATOM 667 N N . LEU A 1 91 ? 4.156 -15.891 8.445 1 89.06 91 LEU A N 1
ATOM 668 C CA . LEU A 1 91 ? 3.262 -17.031 8.336 1 89.06 91 LEU A CA 1
ATOM 669 C C . LEU A 1 91 ? 1.804 -16.594 8.344 1 89.06 91 LEU A C 1
ATOM 671 O O . LEU A 1 91 ? 1.486 -15.492 8.82 1 89.06 91 LEU A O 1
ATOM 675 N N . PRO A 1 92 ? 0.923 -17.281 7.828 1 88.62 92 PRO A N 1
ATOM 676 C CA . PRO A 1 92 ? 1.133 -18.625 7.281 1 88.62 92 PRO A CA 1
ATOM 677 C C . PRO A 1 92 ? 1.641 -18.609 5.84 1 88.62 92 PRO A C 1
ATOM 679 O O . PRO A 1 92 ? 1.324 -17.688 5.086 1 88.62 92 PRO A O 1
ATOM 682 N N . LEU A 1 93 ? 2.414 -19.641 5.543 1 92.19 93 LEU A N 1
ATOM 683 C CA . LEU A 1 93 ? 2.709 -19.922 4.145 1 92.19 93 LEU A CA 1
ATOM 684 C C . LEU A 1 93 ? 1.476 -20.469 3.43 1 92.19 93 LEU A C 1
ATOM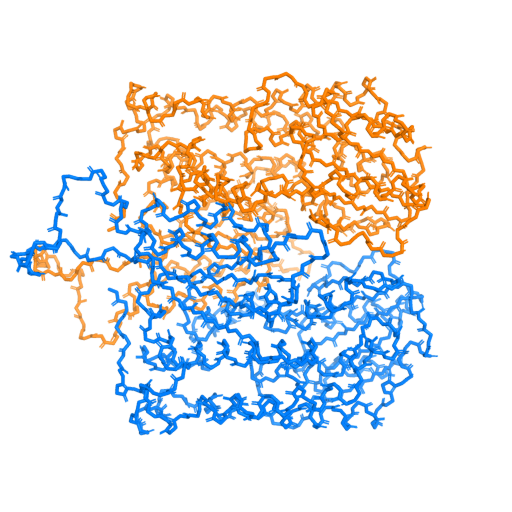 686 O O . LEU A 1 93 ? 0.788 -21.344 3.949 1 92.19 93 LEU A O 1
ATOM 690 N N . PRO A 1 94 ? 1.147 -19.891 2.305 1 87.88 94 PRO A N 1
ATOM 691 C CA . PRO A 1 94 ? -0.058 -20.375 1.627 1 87.88 94 PRO A CA 1
ATOM 692 C C . PRO A 1 94 ? -0.095 -21.891 1.5 1 87.88 94 PRO A C 1
ATOM 694 O O . PRO A 1 94 ? 0.939 -22.516 1.261 1 87.88 94 PRO A O 1
ATOM 697 N N . GLY A 1 95 ? -1.225 -22.438 1.682 1 87.19 95 GLY A N 1
ATOM 698 C CA . GLY A 1 95 ? -1.404 -23.875 1.71 1 87.19 95 GLY A CA 1
ATOM 699 C C . GLY A 1 95 ? -1.023 -24.547 0.406 1 87.19 95 GLY A C 1
ATOM 700 O O . GLY A 1 95 ? -0.641 -25.719 0.395 1 87.19 95 GLY A O 1
ATOM 701 N N . TRP A 1 96 ? -1.086 -23.844 -0.651 1 87.06 96 TRP A N 1
ATOM 702 C CA . TRP A 1 96 ? -0.866 -24.422 -1.971 1 87.06 96 TRP A CA 1
ATOM 703 C C . TRP A 1 96 ? 0.621 -24.469 -2.307 1 87.06 96 TRP A C 1
ATOM 705 O O . TRP A 1 96 ? 1.019 -25.031 -3.326 1 87.06 96 TRP A O 1
ATOM 715 N N . ILE A 1 97 ? 1.523 -23.953 -1.473 1 93.06 97 ILE A N 1
ATOM 716 C CA . ILE A 1 97 ? 2.963 -23.984 -1.704 1 93.06 97 ILE A CA 1
ATOM 717 C C . ILE A 1 97 ? 3.512 -25.375 -1.364 1 93.06 97 ILE A C 1
ATOM 719 O O . ILE A 1 97 ? 3.223 -25.922 -0.296 1 93.06 97 ILE A O 1
ATOM 723 N N . GLY A 1 98 ? 4.27 -25.922 -2.283 1 94.25 98 GLY A N 1
ATOM 724 C CA . GLY A 1 98 ? 4.848 -27.234 -2.113 1 94.25 98 GLY A CA 1
ATOM 725 C C . GLY A 1 98 ? 6.094 -27.453 -2.951 1 94.25 98 GLY A C 1
ATOM 726 O O . GLY A 1 98 ? 6.824 -26.516 -3.244 1 94.25 98 GLY A O 1
ATOM 727 N N . PRO A 1 99 ? 6.344 -28.781 -3.332 1 96.69 99 PRO A N 1
ATOM 728 C CA . PRO A 1 99 ? 7.617 -29.156 -3.945 1 96.69 99 PRO A CA 1
ATOM 729 C C . PRO A 1 99 ? 7.828 -28.516 -5.316 1 96.69 99 PRO A C 1
ATOM 731 O O . PRO A 1 99 ? 8.953 -28.5 -5.82 1 96.69 99 PRO A O 1
ATOM 734 N N . LEU A 1 100 ? 6.781 -28.016 -5.902 1 96.06 100 LEU A N 1
ATOM 735 C CA . LEU A 1 100 ? 6.902 -27.469 -7.246 1 96.06 100 LEU A CA 1
ATOM 736 C C . LEU A 1 100 ? 7.078 -25.953 -7.195 1 96.06 100 LEU A C 1
ATOM 738 O O . LEU A 1 100 ? 7.102 -25.297 -8.234 1 96.06 100 LEU A O 1
ATOM 742 N N . ASP A 1 101 ? 7.215 -25.406 -6.008 1 96.12 101 ASP A N 1
ATOM 743 C CA . ASP A 1 101 ? 7.277 -23.953 -5.836 1 96.12 101 ASP A CA 1
ATOM 744 C C . ASP A 1 101 ? 8.648 -23.516 -5.328 1 96.12 101 ASP A C 1
ATOM 746 O O . ASP A 1 101 ? 9.422 -24.344 -4.836 1 96.12 101 ASP A O 1
ATOM 750 N N . LEU A 1 102 ? 8.938 -22.25 -5.477 1 98.06 102 LEU A N 1
ATOM 751 C CA . LEU A 1 102 ? 10.164 -21.641 -4.984 1 98.06 102 LEU A CA 1
ATOM 752 C C . LEU A 1 102 ? 9.867 -20.578 -3.932 1 98.06 102 LEU A C 1
ATOM 754 O O . LEU A 1 102 ? 9.023 -19.703 -4.152 1 98.06 102 LEU A O 1
ATOM 758 N N . VAL A 1 103 ? 10.492 -20.688 -2.797 1 98.25 103 VAL A N 1
ATOM 759 C CA . VAL A 1 103 ? 10.438 -19.656 -1.771 1 98.25 103 VAL A CA 1
ATOM 760 C C . VAL A 1 103 ? 11.789 -18.953 -1.681 1 98.25 103 VAL A C 1
ATOM 762 O O . VAL A 1 103 ? 12.828 -19.594 -1.508 1 98.25 103 VAL A O 1
ATOM 765 N N . ILE A 1 104 ? 11.766 -17.641 -1.89 1 98.69 104 ILE A N 1
ATOM 766 C CA . ILE A 1 104 ? 12.93 -16.781 -1.738 1 98.69 104 ILE A CA 1
ATOM 767 C C . ILE A 1 104 ? 12.844 -16.016 -0.421 1 98.69 104 ILE A C 1
ATOM 769 O O . ILE A 1 104 ? 11.961 -15.172 -0.245 1 98.69 104 ILE A O 1
ATOM 773 N N . ALA A 1 105 ? 13.727 -16.266 0.511 1 98.69 105 ALA A N 1
ATOM 774 C CA . ALA A 1 105 ? 13.734 -15.57 1.796 1 98.69 105 ALA A CA 1
ATOM 775 C C . ALA A 1 105 ? 14.906 -14.594 1.877 1 98.69 105 ALA A C 1
ATOM 777 O O . ALA A 1 105 ? 16.047 -14.969 1.629 1 98.69 105 ALA A O 1
ATOM 778 N N . VAL A 1 106 ? 14.602 -13.383 2.225 1 97.94 106 VAL A N 1
ATOM 779 C CA . VAL A 1 106 ? 15.57 -12.289 2.197 1 97.94 106 VAL A CA 1
ATOM 780 C C . VAL A 1 106 ? 15.648 -11.633 3.572 1 97.94 106 VAL A C 1
ATOM 782 O O . VAL A 1 106 ? 14.617 -11.266 4.148 1 97.94 106 VAL A O 1
ATOM 785 N N . SER A 1 107 ? 16.812 -11.5 4.109 1 95.75 107 SER A N 1
ATOM 786 C CA . SER A 1 107 ? 17.062 -10.859 5.398 1 95.75 107 SER A CA 1
ATOM 787 C C . SER A 1 107 ? 18.531 -10.516 5.574 1 95.75 107 SER A C 1
ATOM 789 O O . SER A 1 107 ? 19.406 -11.391 5.473 1 95.75 107 SER A O 1
ATOM 791 N N . VAL A 1 108 ? 18.828 -9.273 5.898 1 95.31 108 VAL A N 1
ATOM 792 C CA . VAL A 1 108 ? 20.219 -8.891 6.066 1 95.31 108 VAL A CA 1
ATOM 793 C C . VAL A 1 108 ? 20.875 -9.758 7.137 1 95.31 108 VAL A C 1
ATOM 795 O O . VAL A 1 108 ? 21.875 -10.422 6.879 1 95.31 108 VAL A O 1
ATOM 798 N N . SER A 1 109 ? 20.234 -9.883 8.281 1 93.12 109 SER A N 1
ATOM 799 C CA . SER A 1 109 ? 20.828 -10.602 9.406 1 93.12 109 SER A CA 1
ATOM 800 C C . SER A 1 109 ? 20.625 -12.109 9.258 1 93.12 109 SER A C 1
ATOM 802 O O . SER A 1 109 ? 21.359 -12.898 9.867 1 93.12 109 SER A O 1
ATOM 804 N N . GLY A 1 110 ? 19.578 -12.531 8.562 1 95.62 110 GLY A N 1
ATOM 805 C CA . GLY A 1 110 ? 19.203 -13.93 8.484 1 95.62 110 GLY A CA 1
ATOM 806 C C . GLY A 1 110 ? 18.469 -14.422 9.719 1 95.62 110 GLY A C 1
ATOM 807 O O . GLY A 1 110 ? 18.375 -15.633 9.953 1 95.62 110 GLY A O 1
ATOM 808 N N . ARG A 1 111 ? 17.984 -13.43 10.508 1 94.12 111 ARG A N 1
ATOM 809 C CA . ARG A 1 111 ? 17.375 -13.812 11.781 1 94.12 111 ARG A CA 1
ATOM 810 C C . ARG A 1 111 ? 15.945 -13.289 11.875 1 94.12 111 ARG A C 1
ATOM 812 O O . ARG A 1 111 ? 15.242 -13.57 12.852 1 94.12 111 ARG A O 1
ATOM 819 N N . ALA A 1 112 ? 15.523 -12.547 10.852 1 91.94 112 ALA A N 1
ATOM 820 C CA . ALA A 1 112 ? 14.172 -12.008 10.891 1 91.94 112 ALA A CA 1
ATOM 821 C C . ALA A 1 112 ? 13.141 -13.125 11.055 1 91.94 112 ALA A C 1
ATOM 823 O O . ALA A 1 112 ? 13.156 -14.102 10.305 1 91.94 112 ALA A O 1
ATOM 824 N N . GLU A 1 113 ? 12.305 -12.992 11.953 1 90.12 113 GLU A N 1
ATOM 825 C CA . GLU A 1 113 ? 11.359 -14.047 12.312 1 90.12 113 GLU A CA 1
ATOM 826 C C . GLU A 1 113 ? 10.5 -14.453 11.117 1 90.12 113 GLU A C 1
ATOM 828 O O . GLU A 1 113 ? 10.391 -15.641 10.797 1 90.12 113 GLU A O 1
ATOM 833 N N . GLY A 1 114 ? 9.906 -13.484 10.383 1 93.5 114 GLY A N 1
ATOM 834 C CA . GLY A 1 114 ? 9.031 -13.758 9.258 1 93.5 114 GLY A CA 1
ATOM 835 C C . GLY A 1 114 ? 9.68 -14.617 8.188 1 93.5 114 GLY A C 1
ATOM 836 O O . GLY A 1 114 ? 9.312 -15.773 8 1 93.5 114 GLY A O 1
ATOM 837 N N . PRO A 1 115 ? 10.727 -14.133 7.66 1 96.25 115 PRO A N 1
ATOM 838 C CA . PRO A 1 115 ? 11.414 -14.852 6.594 1 96.25 115 PRO A CA 1
ATOM 839 C C . PRO A 1 115 ? 11.961 -16.203 7.051 1 96.25 115 PRO A C 1
ATOM 841 O O . PRO A 1 115 ? 11.859 -17.188 6.32 1 96.25 115 PRO A O 1
ATOM 844 N N . VAL A 1 116 ? 12.445 -16.281 8.266 1 97.56 116 VAL A N 1
ATOM 845 C CA . VAL A 1 116 ? 12.984 -17.547 8.773 1 97.56 116 VAL A CA 1
ATOM 846 C C . VAL A 1 116 ? 11.859 -18.562 8.922 1 97.56 116 VAL A C 1
ATOM 848 O O . VAL A 1 116 ? 12 -19.719 8.516 1 97.56 116 VAL A O 1
ATOM 851 N N . ALA A 1 117 ? 10.758 -18.125 9.469 1 96.62 117 ALA A N 1
ATOM 852 C CA . ALA A 1 117 ? 9.625 -19.031 9.664 1 96.62 117 ALA A CA 1
ATOM 853 C C . ALA A 1 117 ? 9.062 -19.516 8.336 1 96.62 117 ALA A C 1
ATOM 855 O O . ALA A 1 117 ? 8.742 -20.688 8.18 1 96.62 117 ALA A O 1
ATOM 856 N N . ILE A 1 118 ? 8.953 -18.641 7.395 1 96.75 118 ILE A N 1
ATOM 857 C CA . ILE A 1 118 ? 8.438 -18.984 6.074 1 96.75 118 ILE A CA 1
ATOM 858 C C . ILE A 1 118 ? 9.367 -19.984 5.391 1 96.75 118 ILE A C 1
ATOM 860 O O . ILE A 1 118 ? 8.914 -20.984 4.832 1 96.75 118 ILE A O 1
ATOM 864 N N . ALA A 1 119 ? 10.656 -19.703 5.512 1 98.31 119 ALA A N 1
ATOM 865 C CA . ALA A 1 119 ? 11.641 -20.609 4.906 1 98.31 119 ALA A CA 1
ATOM 866 C C . ALA A 1 119 ? 11.586 -21.984 5.547 1 98.31 119 ALA A C 1
ATOM 868 O O . ALA A 1 119 ? 11.672 -23 4.852 1 98.31 119 ALA A O 1
ATOM 869 N N . ARG A 1 120 ? 11.469 -21.984 6.828 1 98.31 120 ARG A N 1
ATOM 870 C CA . ARG A 1 120 ? 11.391 -23.25 7.547 1 98.31 120 ARG A CA 1
ATOM 871 C C . ARG A 1 120 ? 10.18 -24.062 7.094 1 98.31 120 ARG A C 1
ATOM 873 O O . ARG A 1 120 ? 10.297 -25.266 6.82 1 98.31 120 ARG A O 1
ATOM 880 N N . GLU A 1 121 ? 9.062 -23.453 7.035 1 97.38 121 GLU A N 1
ATOM 881 C CA . GLU A 1 121 ? 7.848 -24.141 6.598 1 97.38 121 GLU A CA 1
ATOM 882 C C . GLU A 1 121 ? 7.961 -24.594 5.145 1 97.38 121 GLU A C 1
ATOM 884 O O . GLU A 1 121 ? 7.5 -25.688 4.793 1 97.38 121 GLU A O 1
ATOM 889 N N . ALA A 1 122 ? 8.516 -23.734 4.324 1 97.75 122 ALA A N 1
ATOM 890 C CA . ALA A 1 122 ? 8.719 -24.078 2.918 1 97.75 122 ALA A CA 1
ATOM 891 C C . ALA A 1 122 ? 9.594 -25.312 2.777 1 97.75 122 ALA A C 1
ATOM 893 O O . ALA A 1 122 ? 9.266 -26.234 2.014 1 97.75 122 ALA A O 1
ATOM 894 N N . ALA A 1 123 ? 10.656 -25.375 3.539 1 98.06 123 ALA A N 1
ATOM 895 C CA . ALA A 1 123 ? 11.555 -26.516 3.525 1 98.06 123 ALA A CA 1
ATOM 896 C C . ALA A 1 123 ? 10.836 -27.781 3.979 1 98.06 123 ALA A C 1
ATOM 898 O O . ALA A 1 123 ? 11 -28.844 3.379 1 98.06 123 ALA A O 1
ATOM 899 N N . ARG A 1 124 ? 10.102 -27.641 4.996 1 97.75 124 ARG A N 1
ATOM 900 C CA . ARG A 1 124 ? 9.336 -28.781 5.516 1 97.75 124 ARG A CA 1
ATOM 901 C C . ARG A 1 124 ? 8.406 -29.344 4.453 1 97.75 124 ARG A C 1
ATOM 903 O O . ARG A 1 124 ? 8.203 -30.547 4.371 1 97.75 124 ARG A O 1
ATOM 910 N N . ARG A 1 125 ? 7.898 -28.5 3.629 1 96.94 125 ARG A N 1
ATOM 911 C CA . ARG A 1 125 ? 6.949 -28.891 2.598 1 96.94 125 ARG A CA 1
ATOM 912 C C . ARG A 1 125 ? 7.668 -29.312 1.323 1 96.94 125 ARG A C 1
ATOM 914 O O . ARG A 1 125 ? 7.031 -29.688 0.335 1 96.94 125 ARG A O 1
ATOM 921 N N . GLY A 1 126 ? 8.961 -29.156 1.24 1 97.44 126 GLY A N 1
ATOM 922 C CA . GLY A 1 126 ? 9.766 -29.641 0.129 1 97.44 126 GLY A CA 1
ATOM 923 C C . GLY A 1 126 ? 9.914 -28.625 -0.984 1 97.44 126 GLY A C 1
ATOM 924 O O . GLY A 1 126 ? 10.352 -28.953 -2.088 1 97.44 126 GLY A O 1
ATOM 925 N N . ALA A 1 127 ? 9.508 -27.391 -0.7 1 97.75 127 ALA A N 1
ATOM 926 C CA . ALA A 1 127 ? 9.672 -26.344 -1.698 1 97.75 127 ALA A CA 1
ATOM 927 C C . ALA A 1 127 ? 11.148 -26.031 -1.921 1 97.75 127 ALA A C 1
ATOM 929 O O . ALA A 1 127 ? 11.969 -26.203 -1.018 1 97.75 127 ALA A O 1
ATOM 930 N N . ALA A 1 128 ? 11.492 -25.609 -3.166 1 98.06 128 ALA A N 1
ATOM 931 C CA . ALA A 1 128 ? 12.836 -25.094 -3.4 1 98.06 128 ALA A CA 1
ATOM 932 C C . ALA A 1 128 ? 13.078 -23.812 -2.602 1 98.06 128 ALA A C 1
ATOM 934 O O . ALA A 1 128 ? 12.156 -23.031 -2.373 1 98.06 128 ALA A O 1
ATOM 935 N N . LEU A 1 129 ? 14.336 -23.656 -2.193 1 98.38 129 LEU A N 1
ATOM 936 C CA . LEU A 1 129 ? 14.648 -22.531 -1.33 1 98.38 129 LEU A CA 1
ATOM 937 C C . LEU A 1 129 ? 15.836 -21.734 -1.881 1 98.38 129 LEU A C 1
ATOM 939 O O . LEU A 1 129 ? 16.875 -22.312 -2.221 1 98.38 129 LEU A O 1
ATOM 943 N N . LEU A 1 130 ? 15.648 -20.469 -2.029 1 98.69 130 LEU A N 1
ATOM 944 C CA . LEU A 1 130 ? 16.719 -19.484 -2.205 1 98.69 130 LEU A CA 1
ATOM 945 C C . LEU A 1 130 ? 16.766 -18.516 -1.036 1 98.69 130 LEU A C 1
ATOM 947 O O . LEU A 1 130 ? 15.734 -17.938 -0.67 1 98.69 130 LEU A O 1
ATOM 951 N N . THR A 1 131 ? 17.875 -18.359 -0.441 1 98.62 131 THR A N 1
ATOM 952 C CA . THR A 1 131 ? 18 -17.391 0.642 1 98.62 131 THR A CA 1
ATOM 953 C C . THR A 1 131 ? 19.109 -16.391 0.353 1 98.62 131 THR A C 1
ATOM 955 O O . THR A 1 131 ? 20.141 -16.75 -0.223 1 98.62 131 THR A O 1
ATOM 958 N N . VAL A 1 132 ? 18.875 -15.133 0.623 1 98.5 132 VAL A N 1
ATOM 959 C CA . VAL A 1 132 ? 19.844 -14.047 0.569 1 98.5 132 VAL A CA 1
ATOM 960 C C . VAL A 1 132 ? 19.969 -13.383 1.942 1 98.5 132 VAL A C 1
ATOM 962 O O . VAL A 1 132 ? 19.047 -12.672 2.371 1 98.5 132 VAL A O 1
ATOM 965 N N . CYS A 1 133 ? 21.031 -13.688 2.645 1 97.5 133 CYS A N 1
ATOM 966 C CA . CYS A 1 133 ? 21.203 -13.211 4.016 1 97.5 133 CYS A CA 1
ATOM 967 C C . CYS A 1 133 ? 22.641 -13.383 4.477 1 97.5 133 CYS A C 1
ATOM 969 O O . CYS A 1 133 ? 23.5 -13.805 3.697 1 97.5 133 CYS A O 1
ATOM 971 N N . ALA A 1 134 ? 22.875 -13.031 5.656 1 96 134 ALA A N 1
ATOM 972 C CA . ALA A 1 134 ? 24.188 -13.258 6.258 1 96 134 ALA A CA 1
ATOM 973 C C . ALA A 1 134 ? 24.516 -14.75 6.305 1 96 134 ALA A C 1
ATOM 975 O O . ALA A 1 134 ? 23.641 -15.578 6.547 1 96 134 ALA A O 1
ATOM 976 N N . ASP A 1 135 ? 25.766 -15.18 6.105 1 92.94 135 ASP A N 1
ATOM 977 C CA . ASP A 1 135 ? 26.219 -16.578 6.039 1 92.94 135 ASP A CA 1
ATOM 978 C C . ASP A 1 135 ? 26.062 -17.266 7.391 1 92.94 135 ASP A C 1
ATOM 980 O O . ASP A 1 135 ? 25.688 -18.438 7.453 1 92.94 135 ASP A O 1
ATOM 984 N N . ASP A 1 136 ? 26.438 -16.672 8.422 1 91 136 ASP A N 1
ATOM 985 C CA . ASP A 1 136 ? 26.359 -17.266 9.758 1 91 136 ASP A CA 1
ATOM 986 C C . ASP A 1 136 ? 25.062 -16.875 10.461 1 91 136 ASP A C 1
ATOM 988 O O . ASP A 1 136 ? 25.078 -16.203 11.492 1 91 136 ASP A O 1
ATOM 992 N N . SER A 1 137 ? 24 -17.453 9.766 1 95.81 137 SER A N 1
ATOM 993 C CA . SER A 1 137 ? 22.688 -17.125 10.281 1 95.81 137 SER A CA 1
ATOM 994 C C . SER A 1 137 ? 21.766 -18.328 10.273 1 95.81 137 SER A C 1
ATOM 996 O O . SER A 1 137 ? 22.016 -19.312 9.562 1 95.81 137 SER A O 1
ATOM 998 N N . PRO A 1 138 ? 20.75 -18.297 11.07 1 97.19 138 PRO A N 1
ATOM 999 C CA . PRO A 1 138 ? 19.766 -19.375 11.07 1 97.19 138 PRO A CA 1
ATOM 1000 C C . PRO A 1 138 ? 19.156 -19.625 9.688 1 97.19 138 PRO A C 1
ATOM 1002 O O . PRO A 1 138 ? 18.922 -20.766 9.297 1 97.19 138 PRO A O 1
ATOM 1005 N N . LEU A 1 139 ? 18.938 -18.609 8.938 1 97.88 139 LEU A N 1
ATOM 1006 C CA . LEU A 1 139 ? 18.344 -18.734 7.609 1 97.88 139 LEU A CA 1
ATOM 1007 C C . LEU A 1 139 ? 19.297 -19.453 6.652 1 97.88 139 LEU A C 1
ATOM 1009 O O . LEU A 1 139 ? 18.875 -20.328 5.887 1 97.88 139 LEU A O 1
ATOM 1013 N N . ALA A 1 140 ? 20.547 -19.078 6.727 1 97.75 140 ALA A N 1
ATOM 1014 C CA . ALA A 1 140 ? 21.562 -19.75 5.898 1 97.75 140 ALA A CA 1
ATOM 1015 C C . ALA A 1 140 ? 21.672 -21.234 6.258 1 97.75 140 ALA A C 1
ATOM 1017 O O . ALA A 1 140 ? 21.75 -22.078 5.371 1 97.75 140 ALA A O 1
ATOM 1018 N N . ASP A 1 141 ? 21.641 -21.5 7.531 1 97.94 141 ASP A N 1
ATOM 1019 C CA . ASP A 1 141 ? 21.734 -22.875 8.008 1 97.94 141 ASP A CA 1
ATOM 1020 C C . ASP A 1 141 ? 20.547 -23.703 7.52 1 97.94 141 ASP A C 1
ATOM 1022 O O . ASP A 1 141 ? 20.719 -24.844 7.082 1 97.94 141 ASP A O 1
ATOM 1026 N N . LEU A 1 142 ? 19.469 -23.062 7.641 1 97.81 142 LEU A N 1
ATOM 1027 C CA . LEU A 1 142 ? 18.234 -23.719 7.18 1 97.81 142 LEU A CA 1
ATOM 1028 C C . LEU A 1 142 ? 18.328 -24.062 5.695 1 97.81 142 LEU A C 1
ATOM 1030 O O . LEU A 1 142 ? 17.922 -25.141 5.281 1 97.81 142 LEU A O 1
ATOM 1034 N N . THR A 1 143 ? 18.828 -23.203 4.926 1 97.44 143 THR A N 1
ATOM 1035 C CA . THR A 1 143 ? 18.922 -23.375 3.482 1 97.44 143 THR A CA 1
ATOM 1036 C C . THR A 1 143 ? 19.891 -24.5 3.141 1 97.44 143 THR A C 1
ATOM 1038 O O . THR A 1 143 ? 19.609 -25.328 2.258 1 97.44 143 THR A O 1
ATOM 1041 N N . ARG A 1 144 ? 21 -24.531 3.844 1 95.94 144 ARG A N 1
ATOM 1042 C CA . ARG A 1 144 ? 21.969 -25.594 3.639 1 95.94 144 ARG A CA 1
ATOM 1043 C C . ARG A 1 144 ? 21.375 -26.969 3.959 1 95.94 144 ARG A C 1
ATOM 1045 O O . ARG A 1 144 ? 21.531 -27.922 3.197 1 95.94 144 ARG A O 1
ATOM 1052 N N . ARG A 1 145 ? 20.688 -27.016 4.996 1 96.56 145 ARG A N 1
ATOM 1053 C CA . ARG A 1 145 ? 20.062 -28.266 5.41 1 96.56 145 ARG A CA 1
ATOM 1054 C C . ARG A 1 145 ? 19 -28.719 4.402 1 96.56 145 ARG A C 1
ATOM 1056 O O . ARG A 1 145 ? 18.812 -29.922 4.188 1 96.56 145 ARG A O 1
ATOM 1063 N N . ALA A 1 146 ? 18.359 -27.781 3.807 1 96.31 146 ALA A N 1
ATOM 1064 C CA . ALA A 1 146 ? 17.297 -28.078 2.855 1 96.31 146 ALA A CA 1
ATOM 1065 C C . ALA A 1 146 ? 17.844 -28.266 1.447 1 96.31 146 ALA A C 1
ATOM 1067 O O . ALA A 1 146 ? 17.094 -28.469 0.496 1 96.31 146 ALA A O 1
ATOM 1068 N N . ARG A 1 147 ? 19.156 -28.141 1.271 1 96 147 ARG A N 1
ATOM 1069 C CA . ARG A 1 147 ? 19.844 -28.281 -0.009 1 96 147 ARG A CA 1
ATOM 1070 C C . ARG A 1 147 ? 19.375 -27.219 -1.002 1 96 147 ARG A C 1
ATOM 1072 O O . ARG A 1 147 ? 19.188 -27.516 -2.186 1 96 147 ARG A O 1
ATOM 1079 N N . GLY A 1 148 ? 19.031 -26.047 -0.419 1 97.44 148 GLY A N 1
ATOM 1080 C CA . GLY A 1 148 ? 18.688 -24.906 -1.257 1 97.44 148 GLY A CA 1
ATOM 1081 C C . GLY A 1 148 ? 19.906 -24.094 -1.686 1 97.44 148 GLY A C 1
ATOM 1082 O O . GLY A 1 148 ? 21.047 -24.516 -1.463 1 97.44 148 GLY A O 1
ATOM 1083 N N . VAL A 1 149 ? 19.656 -23 -2.385 1 98.38 149 VAL A N 1
ATOM 1084 C CA . VAL A 1 149 ? 20.719 -22.094 -2.812 1 98.38 149 VAL A CA 1
ATOM 1085 C C . VAL A 1 149 ? 20.812 -20.922 -1.838 1 98.38 149 VAL A C 1
ATOM 1087 O O . VAL A 1 149 ? 19.812 -20.281 -1.532 1 98.38 149 VAL A O 1
ATOM 1090 N N . HIS A 1 150 ? 21.953 -20.75 -1.293 1 98.44 150 HIS A N 1
ATOM 1091 C CA . HIS A 1 150 ? 22.219 -19.625 -0.404 1 98.44 150 HIS A CA 1
ATOM 1092 C C . HIS A 1 150 ? 23.219 -18.641 -1.033 1 98.44 150 HIS A C 1
ATOM 1094 O O . HIS A 1 150 ? 24.281 -19.047 -1.513 1 98.44 150 HIS A O 1
ATOM 1100 N N . VAL A 1 151 ? 22.828 -17.375 -1.065 1 98.5 151 VAL A N 1
ATOM 1101 C CA . VAL A 1 151 ? 23.734 -16.328 -1.498 1 98.5 151 VAL A CA 1
ATOM 1102 C C . VAL A 1 151 ? 24 -15.367 -0.335 1 98.5 151 VAL A C 1
ATOM 1104 O O . VAL A 1 151 ? 23.094 -14.719 0.172 1 98.5 151 VAL A O 1
ATOM 1107 N N . PRO A 1 152 ? 25.203 -15.258 0.086 1 97.75 152 PRO A N 1
ATOM 1108 C CA . PRO A 1 152 ? 25.531 -14.328 1.17 1 97.75 152 PRO A CA 1
ATOM 1109 C C . PRO A 1 152 ? 25.438 -12.867 0.741 1 97.75 152 PRO A C 1
ATOM 1111 O O . PRO A 1 152 ? 25.562 -12.555 -0.448 1 97.75 152 PRO A O 1
ATOM 1114 N N . ILE A 1 153 ? 25.219 -11.961 1.662 1 95.69 153 ILE A N 1
ATOM 1115 C CA . ILE A 1 153 ? 24.969 -10.562 1.342 1 95.69 153 ILE A CA 1
ATOM 1116 C C . ILE A 1 153 ? 26.297 -9.812 1.251 1 95.69 153 ILE A C 1
ATOM 1118 O O . ILE A 1 153 ? 26.328 -8.633 0.877 1 95.69 153 ILE A O 1
ATOM 1122 N N . GLY A 1 154 ? 27.344 -10.422 1.522 1 90.44 154 GLY A N 1
ATOM 1123 C CA . GLY A 1 154 ? 28.625 -9.75 1.494 1 90.44 154 GLY A CA 1
ATOM 1124 C C . GLY A 1 154 ? 29.031 -9.164 2.838 1 90.44 154 GLY A C 1
ATOM 1125 O O . GLY A 1 154 ? 28.344 -9.398 3.844 1 90.44 154 GLY A O 1
ATOM 1126 N N . ARG A 1 155 ? 30.109 -8.43 2.881 1 82.44 155 ARG A N 1
ATOM 1127 C CA . ARG A 1 155 ? 30.672 -7.949 4.137 1 82.44 155 ARG A CA 1
ATOM 1128 C C . ARG A 1 155 ? 30.25 -6.508 4.406 1 82.44 155 ARG A C 1
ATOM 1130 O O . ARG A 1 155 ? 29.984 -5.746 3.473 1 82.44 155 ARG A O 1
ATOM 1137 N N . GLY A 1 156 ? 30.125 -6.199 5.602 1 84.25 156 GLY A N 1
ATOM 1138 C CA . GLY A 1 156 ? 29.969 -4.82 6.035 1 84.25 156 GLY A CA 1
ATOM 1139 C C . GLY A 1 156 ? 28.562 -4.301 5.855 1 84.25 156 GLY A C 1
ATOM 1140 O O . GLY A 1 156 ? 28.344 -3.096 5.711 1 84.25 156 GLY A O 1
ATOM 1141 N N . ARG A 1 157 ? 27.656 -5.207 5.691 1 86.94 157 ARG A N 1
ATOM 1142 C CA . ARG A 1 157 ? 26.266 -4.777 5.566 1 86.94 157 ARG A CA 1
ATOM 1143 C C . ARG A 1 157 ? 25.578 -4.699 6.93 1 86.94 157 ARG A C 1
ATOM 1145 O O . ARG A 1 157 ? 25.359 -5.723 7.578 1 86.94 157 ARG A O 1
ATOM 1152 N N . THR A 1 158 ? 25.328 -3.471 7.359 1 79.69 158 THR A N 1
ATOM 1153 C CA . THR A 1 158 ? 24.859 -3.342 8.734 1 79.69 158 THR A CA 1
ATOM 1154 C C . THR A 1 158 ? 23.391 -2.896 8.773 1 79.69 158 THR A C 1
ATOM 1156 O O . THR A 1 158 ? 22.734 -2.994 9.812 1 79.69 158 THR A O 1
ATOM 1159 N N . SER A 1 159 ? 22.906 -2.365 7.711 1 88.69 159 SER A N 1
ATOM 1160 C CA . SER A 1 159 ? 21.531 -1.861 7.719 1 88.69 159 SER A CA 1
ATOM 1161 C C . SER A 1 159 ? 20.781 -2.301 6.469 1 88.69 159 SER A C 1
ATOM 1163 O O . SER A 1 159 ? 21.344 -2.311 5.367 1 88.69 159 SER A O 1
ATOM 1165 N N . THR A 1 160 ? 19.562 -2.652 6.711 1 87.31 160 THR A N 1
ATOM 1166 C CA . THR A 1 160 ? 18.703 -3.059 5.602 1 87.31 160 THR A CA 1
ATOM 1167 C C . THR A 1 160 ? 18.453 -1.889 4.656 1 87.31 160 THR A C 1
ATOM 1169 O O . THR A 1 160 ? 18.312 -2.082 3.445 1 87.31 160 THR A O 1
ATOM 1172 N N . ARG A 1 161 ? 18.469 -0.675 5.188 1 91.38 161 ARG A N 1
ATOM 1173 C CA . ARG A 1 161 ? 18.141 0.505 4.398 1 91.38 161 ARG A CA 1
ATOM 1174 C C . ARG A 1 161 ? 19.25 0.835 3.408 1 91.38 161 ARG A C 1
ATOM 1176 O O . ARG A 1 161 ? 19 1.381 2.334 1 91.38 161 ARG A O 1
ATOM 1183 N N . THR A 1 162 ? 20.5 0.422 3.762 1 95.38 162 THR A N 1
ATOM 1184 C CA . THR A 1 162 ? 21.609 0.792 2.896 1 95.38 162 THR A CA 1
ATOM 1185 C C . THR A 1 162 ? 22.172 -0.432 2.174 1 95.38 162 THR A C 1
ATOM 1187 O O . THR A 1 162 ? 23.109 -0.322 1.384 1 95.38 162 THR A O 1
ATOM 1190 N N . ALA A 1 163 ? 21.578 -1.597 2.4 1 96.25 163 ALA A N 1
ATOM 1191 C CA . ALA A 1 163 ? 22.094 -2.832 1.811 1 96.25 163 ALA A CA 1
ATOM 1192 C C . ALA A 1 163 ? 21.125 -3.385 0.771 1 96.25 163 ALA A C 1
ATOM 1194 O O . ALA A 1 163 ? 21.125 -4.582 0.476 1 96.25 163 ALA A O 1
ATOM 1195 N N . LEU A 1 164 ? 20.297 -2.588 0.245 1 97.19 164 LEU A N 1
ATOM 1196 C CA . LEU A 1 164 ? 19.203 -3.035 -0.612 1 97.19 164 LEU A CA 1
ATOM 1197 C C . LEU A 1 164 ? 19.734 -3.865 -1.776 1 97.19 164 LEU A C 1
ATOM 1199 O O . LEU A 1 164 ? 19.219 -4.945 -2.064 1 97.19 164 LEU A O 1
ATOM 1203 N N . TRP A 1 165 ? 20.766 -3.379 -2.414 1 98.06 165 TRP A N 1
ATOM 1204 C CA . TRP A 1 165 ? 21.172 -3.994 -3.67 1 98.06 165 TRP A CA 1
ATOM 1205 C C . TRP A 1 165 ? 21.953 -5.281 -3.418 1 98.06 165 TRP A C 1
ATOM 1207 O O . TRP A 1 165 ? 22.047 -6.137 -4.301 1 98.06 165 TRP A O 1
ATOM 1217 N N . SER A 1 166 ? 22.531 -5.453 -2.227 1 98 166 SER A N 1
ATOM 1218 C CA . SER A 1 166 ? 23.078 -6.746 -1.839 1 98 166 SER A CA 1
ATOM 1219 C C . SER A 1 166 ? 21.984 -7.797 -1.716 1 98 166 SER A C 1
ATOM 1221 O O . SER A 1 166 ? 22.219 -8.984 -1.948 1 98 166 SER A O 1
ATOM 1223 N N . LEU A 1 167 ? 20.812 -7.363 -1.326 1 98.12 167 LEU A N 1
ATOM 1224 C CA . LEU A 1 167 ? 19.656 -8.25 -1.168 1 98.12 167 LEU A CA 1
ATOM 1225 C C . LEU A 1 167 ? 18.953 -8.461 -2.5 1 98.12 167 LEU A C 1
ATOM 1227 O O . LEU A 1 167 ? 18.562 -9.586 -2.828 1 98.12 167 LEU A O 1
ATOM 1231 N N . LEU A 1 168 ? 18.781 -7.449 -3.262 1 98.5 168 LEU A N 1
ATOM 1232 C CA . LEU A 1 168 ? 17.906 -7.414 -4.43 1 98.5 168 LEU A CA 1
ATOM 1233 C C . LEU A 1 168 ? 18.562 -8.102 -5.621 1 98.5 168 LEU A C 1
ATOM 1235 O O . LEU A 1 168 ? 17.906 -8.828 -6.367 1 98.5 168 LEU A O 1
ATOM 1239 N N . THR A 1 169 ? 19.859 -7.922 -5.781 1 98.75 169 THR A N 1
ATOM 1240 C CA . THR A 1 169 ? 20.562 -8.352 -6.984 1 98.75 169 THR A CA 1
ATOM 1241 C C . THR A 1 169 ? 20.453 -9.859 -7.164 1 98.75 169 THR A C 1
ATOM 1243 O O . THR A 1 169 ? 20.031 -10.336 -8.219 1 98.75 169 THR A O 1
ATOM 1246 N N . PRO A 1 170 ? 20.734 -10.664 -6.129 1 98.81 170 PRO A N 1
ATOM 1247 C CA . PRO A 1 170 ? 20.609 -12.109 -6.324 1 98.81 170 PRO A CA 1
ATOM 1248 C C . PRO A 1 170 ? 19.172 -12.531 -6.656 1 98.81 170 PRO A C 1
ATOM 1250 O O . PRO A 1 170 ? 18.969 -13.469 -7.426 1 98.81 170 PRO A O 1
ATOM 1253 N N . VAL A 1 171 ? 18.234 -11.883 -6.082 1 98.75 171 VAL A N 1
ATOM 1254 C CA . VAL A 1 171 ? 16.828 -12.195 -6.328 1 98.75 171 VAL A CA 1
ATOM 1255 C C . VAL A 1 171 ? 16.484 -11.914 -7.789 1 98.75 171 VAL A C 1
ATOM 1257 O O . VAL A 1 171 ? 15.797 -12.711 -8.438 1 98.75 171 VAL A O 1
ATOM 1260 N N . LEU A 1 172 ? 17 -10.781 -8.312 1 98.69 172 LEU A N 1
ATOM 1261 C CA . LEU A 1 172 ? 16.766 -10.438 -9.711 1 98.69 172 LEU A CA 1
ATOM 1262 C C . LEU A 1 172 ? 17.469 -11.422 -10.641 1 98.69 172 LEU A C 1
ATOM 1264 O O . LEU A 1 172 ? 16.906 -11.812 -11.664 1 98.69 172 LEU A O 1
ATOM 1268 N N . MET A 1 173 ? 18.625 -11.797 -10.25 1 98.56 173 MET A N 1
ATOM 1269 C CA . MET A 1 173 ? 19.359 -12.789 -11.047 1 98.56 173 MET A CA 1
ATOM 1270 C C . MET A 1 173 ? 18.609 -14.117 -11.078 1 98.56 173 MET A C 1
ATOM 1272 O O . MET A 1 173 ? 18.5 -14.75 -12.125 1 98.56 173 MET A O 1
ATOM 1276 N N . ALA A 1 174 ? 18.094 -14.539 -9.953 1 98.31 174 ALA A N 1
ATOM 1277 C CA . ALA A 1 174 ? 17.266 -15.742 -9.914 1 98.31 174 ALA A CA 1
ATOM 1278 C C . ALA A 1 174 ? 16.047 -15.609 -10.82 1 98.31 174 ALA A C 1
ATOM 1280 O O . ALA A 1 174 ? 15.703 -16.531 -11.555 1 98.31 174 ALA A O 1
ATOM 1281 N N . GLY A 1 175 ? 15.398 -14.414 -10.727 1 96.94 175 GLY A N 1
ATOM 1282 C CA . GLY A 1 175 ? 14.273 -14.164 -11.609 1 96.94 175 GLY A CA 1
ATOM 1283 C C . GLY A 1 175 ? 14.625 -14.281 -13.078 1 96.94 175 GLY A C 1
ATOM 1284 O O . GLY A 1 175 ? 13.844 -14.805 -13.875 1 96.94 175 GLY A O 1
ATOM 1285 N N . HIS A 1 176 ? 15.812 -13.773 -13.398 1 96.69 176 HIS A N 1
ATOM 1286 C CA . HIS A 1 176 ? 16.281 -13.852 -14.781 1 96.69 176 HIS A CA 1
ATOM 1287 C C . HIS A 1 176 ? 16.5 -15.297 -15.203 1 96.69 176 HIS A C 1
ATOM 1289 O O . HIS A 1 176 ? 16.047 -15.711 -16.266 1 96.69 176 HIS A O 1
ATOM 1295 N N . VAL A 1 177 ? 17.172 -16.078 -14.367 1 96.5 177 VAL A N 1
ATOM 1296 C CA . VAL A 1 177 ? 17.5 -17.469 -14.648 1 96.5 177 VAL A CA 1
ATOM 1297 C C . VAL A 1 177 ? 16.219 -18.266 -14.844 1 96.5 177 VAL A C 1
ATOM 1299 O O . VAL A 1 177 ? 16.156 -19.156 -15.695 1 96.5 177 VAL A O 1
ATOM 1302 N N . LEU A 1 178 ? 15.242 -17.922 -14.133 1 95.94 178 LEU A N 1
ATOM 1303 C CA . LEU A 1 178 ? 13.992 -18.672 -14.141 1 95.94 178 LEU A CA 1
ATOM 1304 C C . LEU A 1 178 ? 13.055 -18.156 -15.227 1 95.94 178 LEU A C 1
ATOM 1306 O O . LEU A 1 178 ? 11.953 -18.688 -15.406 1 95.94 178 LEU A O 1
ATOM 1310 N N . GLY A 1 179 ? 13.453 -17.094 -15.906 1 94 179 GLY A N 1
ATOM 1311 C CA . GLY A 1 179 ? 12.656 -16.547 -17 1 94 179 GLY A CA 1
ATOM 1312 C C . GLY A 1 179 ? 11.508 -15.68 -16.516 1 94 179 GLY A C 1
ATOM 1313 O O . GLY A 1 179 ? 10.523 -15.492 -17.25 1 94 179 GLY A O 1
ATOM 1314 N N . LEU A 1 180 ? 11.586 -15.141 -15.281 1 93.5 180 LEU A N 1
ATOM 1315 C CA . LEU A 1 180 ? 10.508 -14.328 -14.719 1 93.5 180 LEU A CA 1
ATOM 1316 C C . LEU A 1 180 ? 10.648 -12.867 -15.133 1 93.5 180 LEU A C 1
ATOM 1318 O O . LEU A 1 180 ? 9.648 -12.156 -15.25 1 93.5 180 LEU A O 1
ATOM 1322 N N . ALA A 1 181 ? 11.805 -12.43 -15.242 1 93.94 181 ALA A N 1
ATOM 1323 C CA . ALA A 1 181 ? 12.125 -11.039 -15.562 1 93.94 181 ALA A CA 1
ATOM 1324 C C . ALA A 1 181 ? 13.445 -10.945 -16.312 1 93.94 181 ALA A C 1
ATOM 1326 O O . ALA A 1 181 ? 14.32 -11.805 -16.156 1 93.94 181 ALA A O 1
ATOM 1327 N N . ASP A 1 182 ? 13.531 -9.945 -17.094 1 95.12 182 ASP A N 1
ATOM 1328 C CA . ASP A 1 182 ? 14.797 -9.695 -17.781 1 95.12 182 ASP A CA 1
ATOM 1329 C C . ASP A 1 182 ? 15.75 -8.883 -16.906 1 95.12 182 ASP A C 1
ATOM 1331 O O . ASP A 1 182 ? 15.609 -7.66 -16.797 1 95.12 182 ASP A O 1
ATOM 1335 N N . CYS A 1 183 ? 16.625 -9.555 -16.312 1 97 183 CYS A N 1
ATOM 1336 C CA . CYS A 1 183 ? 17.656 -8.953 -15.461 1 97 183 CYS A CA 1
ATOM 1337 C C . CYS A 1 183 ? 19.016 -9.594 -15.719 1 97 183 CYS A C 1
ATOM 1339 O O . CYS A 1 183 ? 19.656 -10.078 -14.789 1 97 183 CYS A O 1
ATOM 1341 N N . SER A 1 184 ? 19.469 -9.469 -16.984 1 97.69 184 SER A N 1
ATOM 1342 C CA . SER A 1 184 ? 20.734 -10.047 -17.406 1 97.69 184 SER A CA 1
ATOM 1343 C C . SER A 1 184 ? 21.906 -9.398 -16.672 1 97.69 184 SER A C 1
ATOM 1345 O O . SER A 1 184 ? 21.75 -8.352 -16.047 1 97.69 184 SER A O 1
ATOM 1347 N N . ASP A 1 185 ? 23.016 -10.047 -16.766 1 98.12 185 ASP A N 1
ATOM 1348 C CA . ASP A 1 185 ? 24.219 -9.484 -16.172 1 98.12 185 ASP A CA 1
ATOM 1349 C C . ASP A 1 185 ? 24.516 -8.094 -16.734 1 98.12 185 ASP A C 1
ATOM 1351 O O . ASP A 1 185 ? 24.891 -7.188 -15.984 1 98.12 185 ASP A O 1
ATOM 1355 N N . ASP A 1 186 ? 24.312 -7.926 -17.984 1 98.44 186 ASP A N 1
ATOM 1356 C CA . ASP A 1 186 ? 24.547 -6.625 -18.609 1 98.44 186 ASP A CA 1
ATOM 1357 C C . ASP A 1 186 ? 23.594 -5.57 -18.047 1 98.44 186 ASP A C 1
ATOM 1359 O O . ASP A 1 186 ? 23.984 -4.43 -17.812 1 98.44 186 ASP A O 1
ATOM 1363 N N . ALA A 1 187 ? 22.359 -5.945 -17.875 1 98.56 187 ALA A N 1
ATOM 1364 C CA . ALA A 1 187 ? 21.359 -5.039 -17.297 1 98.56 187 ALA A CA 1
ATOM 1365 C C . ALA A 1 187 ? 21.734 -4.637 -15.883 1 98.56 187 ALA A C 1
ATOM 1367 O O . ALA A 1 187 ? 21.578 -3.479 -15.492 1 98.56 187 ALA A O 1
ATOM 1368 N N . LEU A 1 188 ? 22.25 -5.59 -15.133 1 98.81 188 LEU A N 1
ATOM 1369 C CA . LEU A 1 188 ? 22.625 -5.328 -13.75 1 98.81 188 LEU A CA 1
ATOM 1370 C C . LEU A 1 188 ? 23.875 -4.457 -13.688 1 98.81 188 LEU A C 1
ATOM 1372 O O . LEU A 1 188 ? 24 -3.613 -12.797 1 98.81 188 LEU A O 1
ATOM 1376 N N . VAL A 1 189 ? 24.75 -4.656 -14.625 1 98.88 189 VAL A N 1
ATOM 1377 C CA . VAL A 1 189 ? 25.922 -3.799 -14.711 1 98.88 189 VAL A CA 1
ATOM 1378 C C . VAL A 1 189 ? 25.5 -2.371 -15.047 1 98.88 189 VAL A C 1
ATOM 1380 O O . VAL A 1 189 ? 26.016 -1.411 -14.477 1 98.88 189 VAL A O 1
ATOM 1383 N N . GLU A 1 190 ? 24.594 -2.232 -15.945 1 98.88 190 GLU A N 1
ATOM 1384 C CA . GLU A 1 190 ? 24.062 -0.911 -16.25 1 98.88 190 GLU A CA 1
ATOM 1385 C C . GLU A 1 190 ? 23.438 -0.271 -15.016 1 98.88 190 GLU A C 1
ATOM 1387 O O . GLU A 1 190 ? 23.609 0.926 -14.773 1 98.88 190 GLU A O 1
ATOM 1392 N N . ALA A 1 191 ? 22.703 -1.058 -14.258 1 98.88 191 ALA A N 1
ATOM 1393 C CA . ALA A 1 191 ? 22.109 -0.563 -13.023 1 98.88 191 ALA A CA 1
ATOM 1394 C C . ALA A 1 191 ? 23.188 -0.102 -12.047 1 98.88 191 ALA A C 1
ATOM 1396 O O . ALA A 1 191 ? 23.062 0.951 -11.414 1 98.88 191 ALA A O 1
ATOM 1397 N N . ALA A 1 192 ? 24.234 -0.909 -11.945 1 98.88 192 ALA A N 1
ATOM 1398 C CA . ALA A 1 192 ? 25.359 -0.543 -11.07 1 98.88 192 ALA A CA 1
ATOM 1399 C C . ALA A 1 192 ? 25.969 0.792 -11.484 1 98.88 192 ALA A C 1
ATOM 1401 O O . ALA A 1 192 ? 26.25 1.645 -10.641 1 98.88 192 ALA A O 1
ATOM 1402 N N . ASP A 1 193 ? 26.141 0.934 -12.742 1 98.81 193 ASP A N 1
ATOM 1403 C CA . ASP A 1 193 ? 26.703 2.174 -13.266 1 98.81 193 ASP A CA 1
ATOM 1404 C C . ASP A 1 193 ? 25.781 3.359 -12.969 1 98.81 193 ASP A C 1
ATOM 1406 O O . ASP A 1 193 ? 26.266 4.449 -12.641 1 98.81 193 ASP A O 1
ATOM 1410 N N . ARG A 1 194 ? 24.5 3.143 -13.117 1 98.75 194 ARG A N 1
ATOM 1411 C CA . ARG A 1 194 ? 23.531 4.188 -12.812 1 98.75 194 ARG A CA 1
ATOM 1412 C C . ARG A 1 194 ? 23.578 4.566 -11.336 1 98.75 194 ARG A C 1
ATOM 1414 O O . ARG A 1 194 ? 23.469 5.746 -10.992 1 98.75 194 ARG A O 1
ATOM 1421 N N . LEU A 1 195 ? 23.688 3.586 -10.508 1 98.88 195 LEU A N 1
ATOM 1422 C CA . LEU A 1 195 ? 23.797 3.816 -9.07 1 98.88 195 LEU A CA 1
ATOM 1423 C C . LEU A 1 195 ? 25.047 4.629 -8.734 1 98.88 195 LEU A C 1
ATOM 1425 O O . LEU A 1 195 ? 24.984 5.543 -7.914 1 98.88 195 LEU A O 1
ATOM 1429 N N . ASP A 1 196 ? 26.141 4.316 -9.406 1 98.75 196 ASP A N 1
ATOM 1430 C CA . ASP A 1 196 ? 27.359 5.082 -9.219 1 98.75 196 ASP A CA 1
ATOM 1431 C C . ASP A 1 196 ? 27.188 6.531 -9.664 1 98.75 196 ASP A C 1
ATOM 1433 O O . ASP A 1 196 ? 27.656 7.453 -8.992 1 98.75 196 ASP A O 1
ATOM 1437 N N . SER A 1 197 ? 26.547 6.684 -10.766 1 98.44 197 SER A N 1
ATOM 1438 C CA . SER A 1 197 ? 26.281 8.023 -11.273 1 98.44 197 SER A CA 1
ATOM 1439 C C . SER A 1 197 ? 25.438 8.828 -10.297 1 98.44 197 SER A C 1
ATOM 1441 O O . SER A 1 197 ? 25.688 10.008 -10.062 1 98.44 197 SER A O 1
ATOM 1443 N N . GLN A 1 198 ? 24.422 8.203 -9.719 1 98.19 198 GLN A N 1
ATOM 1444 C CA . GLN A 1 198 ? 23.562 8.867 -8.742 1 98.19 198 GLN A CA 1
ATOM 1445 C C . GLN A 1 198 ? 24.359 9.242 -7.488 1 98.19 198 GLN A C 1
ATOM 1447 O O . GLN A 1 198 ? 24.125 10.305 -6.902 1 98.19 198 GLN A O 1
ATOM 1452 N N . ALA A 1 199 ? 25.234 8.312 -7.066 1 98.38 199 ALA A N 1
ATOM 1453 C CA . ALA A 1 199 ? 26.078 8.602 -5.906 1 98.38 199 ALA A CA 1
ATOM 1454 C C . ALA A 1 199 ? 26.938 9.836 -6.152 1 98.38 199 ALA A C 1
ATOM 1456 O O . ALA A 1 199 ? 27.172 10.633 -5.238 1 98.38 199 ALA A O 1
ATOM 1457 N N . GLU A 1 200 ? 27.375 9.977 -7.336 1 97.81 200 GLU A N 1
ATOM 1458 C CA . GLU A 1 200 ? 28.219 11.117 -7.695 1 97.81 200 GLU A CA 1
ATOM 1459 C C . GLU A 1 200 ? 27.391 12.406 -7.734 1 97.81 200 GLU A C 1
ATOM 1461 O O . GLU A 1 200 ? 27.812 13.438 -7.199 1 97.81 200 GLU A O 1
ATOM 1466 N N . VAL A 1 201 ? 26.266 12.328 -8.312 1 96.81 201 VAL A N 1
ATOM 1467 C CA . VAL A 1 201 ? 25.406 13.5 -8.484 1 96.81 201 VAL A CA 1
ATOM 1468 C C . VAL A 1 201 ? 24.891 13.969 -7.129 1 96.81 201 VAL A C 1
ATOM 1470 O O . VAL A 1 201 ? 24.75 15.172 -6.895 1 96.81 201 VAL A O 1
ATOM 1473 N N . CYS A 1 202 ? 24.625 13.055 -6.227 1 98 202 CYS A N 1
ATOM 1474 C CA . CYS A 1 202 ? 24.016 13.359 -4.934 1 98 202 CYS A CA 1
ATOM 1475 C C . CYS A 1 202 ? 25.078 13.391 -3.836 1 98 202 CYS A C 1
ATOM 1477 O O . CYS A 1 202 ? 24.75 13.305 -2.65 1 98 202 CYS A O 1
ATOM 1479 N N . ARG A 1 203 ? 26.328 13.492 -4.191 1 97.5 203 ARG A N 1
ATOM 1480 C CA . ARG A 1 203 ? 27.422 13.406 -3.221 1 97.5 203 ARG A CA 1
ATOM 1481 C C . ARG A 1 203 ? 27.328 14.531 -2.193 1 97.5 203 ARG A C 1
ATOM 1483 O O . ARG A 1 203 ? 26.969 15.656 -2.531 1 97.5 203 ARG A O 1
ATOM 1490 N N . PRO A 1 204 ? 27.75 14.281 -0.952 1 95.81 204 PRO A N 1
ATOM 1491 C CA . PRO A 1 204 ? 27.625 15.258 0.132 1 95.81 204 PRO A CA 1
ATOM 1492 C C . PRO A 1 204 ? 28.422 16.531 -0.134 1 95.81 204 PRO A C 1
ATOM 1494 O O . PRO A 1 204 ? 28.016 17.625 0.298 1 95.81 204 PRO A O 1
ATOM 1497 N N . SER A 1 205 ? 29.484 16.438 -0.842 1 94.38 205 SER A N 1
ATOM 1498 C CA . SER A 1 205 ? 30.344 17.594 -1.052 1 94.38 205 SER A CA 1
ATOM 1499 C C . SER A 1 205 ? 29.75 18.547 -2.07 1 94.38 205 SER A C 1
ATOM 1501 O O . SER A 1 205 ? 30.203 19.688 -2.207 1 94.38 205 SER A O 1
ATOM 1503 N N . SER A 1 206 ? 28.766 18.047 -2.854 1 92.31 206 SER A N 1
ATOM 1504 C CA . SER A 1 206 ? 28.094 18.922 -3.797 1 92.31 206 SER A CA 1
ATOM 1505 C C . SER A 1 206 ? 27.219 19.938 -3.07 1 92.31 206 SER A C 1
ATOM 1507 O O . SER A 1 206 ? 26.5 19.594 -2.121 1 92.31 206 SER A O 1
ATOM 1509 N N . GLU A 1 207 ? 27.281 21.188 -3.543 1 88.19 207 GLU A N 1
ATOM 1510 C CA . GLU A 1 207 ? 26.469 22.234 -2.926 1 88.19 207 GLU A CA 1
ATOM 1511 C C . GLU A 1 207 ? 24.984 21.984 -3.133 1 88.19 207 GLU A C 1
ATOM 1513 O O . GLU A 1 207 ? 24.578 21.344 -4.113 1 88.19 207 GLU A O 1
ATOM 1518 N N . SER A 1 208 ? 24.25 22.5 -2.215 1 85.88 208 SER A N 1
ATOM 1519 C CA . SER A 1 208 ? 22.812 22.234 -2.182 1 85.88 208 SER A CA 1
ATOM 1520 C C . SER A 1 208 ? 22.125 22.719 -3.461 1 85.88 208 SER A C 1
ATOM 1522 O O . SER A 1 208 ? 21.188 22.078 -3.941 1 85.88 208 SER A O 1
ATOM 1524 N N . PHE A 1 209 ? 22.641 23.75 -4.066 1 86.94 209 PHE A N 1
ATOM 1525 C CA . PHE A 1 209 ? 21.922 24.344 -5.199 1 86.94 209 PHE A CA 1
ATOM 1526 C C . PHE A 1 209 ? 22.203 23.562 -6.477 1 86.94 209 PHE A C 1
ATOM 1528 O O . PHE A 1 209 ? 21.562 23.781 -7.504 1 86.94 209 PHE A O 1
ATOM 1535 N N . VAL A 1 210 ? 23.156 22.578 -6.453 1 91.69 210 VAL A N 1
ATOM 1536 C CA . VAL A 1 210 ? 23.438 21.781 -7.641 1 91.69 210 VAL A CA 1
ATOM 1537 C C . VAL A 1 210 ? 23.094 20.312 -7.379 1 91.69 210 VAL A C 1
ATOM 1539 O O . VAL A 1 210 ? 23 19.516 -8.312 1 91.69 210 VAL A O 1
ATOM 1542 N N . ASN A 1 211 ? 22.969 19.953 -6.117 1 96.44 211 ASN A N 1
ATOM 1543 C CA . ASN A 1 211 ? 22.625 18.594 -5.73 1 96.44 211 ASN A CA 1
ATOM 1544 C C . ASN A 1 211 ? 21.125 18.359 -5.773 1 96.44 211 ASN A C 1
ATOM 1546 O O . ASN A 1 211 ? 20.391 18.875 -4.934 1 96.44 211 ASN A O 1
ATOM 1550 N N . PRO A 1 212 ? 20.656 17.609 -6.746 1 97.19 212 PRO A N 1
ATOM 1551 C CA . PRO A 1 212 ? 19.219 17.453 -6.895 1 97.19 212 PRO A CA 1
ATOM 1552 C C . PRO A 1 212 ? 18.562 16.828 -5.66 1 97.19 212 PRO A C 1
ATOM 1554 O O . PRO A 1 212 ? 17.422 17.172 -5.332 1 97.19 212 PRO A O 1
ATOM 1557 N N . ALA A 1 213 ? 19.234 15.945 -4.977 1 98.25 213 ALA A N 1
ATOM 1558 C CA . ALA A 1 213 ? 18.672 15.32 -3.777 1 98.25 213 ALA A CA 1
ATOM 1559 C C . ALA A 1 213 ? 18.547 16.344 -2.646 1 98.25 213 ALA A C 1
ATOM 1561 O O . ALA A 1 213 ? 17.547 16.344 -1.916 1 98.25 213 ALA A O 1
ATOM 1562 N N . LYS A 1 214 ? 19.578 17.203 -2.447 1 97.56 214 LYS A N 1
ATOM 1563 C CA . LYS A 1 214 ? 19.516 18.25 -1.438 1 97.56 214 LYS A CA 1
ATOM 1564 C C . LYS A 1 214 ? 18.391 19.25 -1.757 1 97.56 214 LYS A C 1
ATOM 1566 O O . LYS A 1 214 ? 17.672 19.672 -0.861 1 97.56 214 LYS A O 1
ATOM 1571 N N . LEU A 1 215 ? 18.266 19.609 -3.021 1 96.5 215 LEU A N 1
ATOM 1572 C CA . LEU A 1 215 ? 17.219 20.531 -3.441 1 96.5 215 LEU A CA 1
ATOM 1573 C C . LEU A 1 215 ? 15.844 19.953 -3.148 1 96.5 215 LEU A C 1
ATOM 1575 O O . LEU A 1 215 ? 14.969 20.641 -2.633 1 96.5 215 LEU A O 1
ATOM 1579 N N . ALA A 1 216 ? 15.68 18.734 -3.477 1 97.5 216 ALA A N 1
ATOM 1580 C CA . ALA A 1 216 ? 14.414 18.078 -3.182 1 97.5 216 ALA A CA 1
ATOM 1581 C C . ALA A 1 216 ? 14.164 18.016 -1.679 1 97.5 216 ALA A C 1
ATOM 1583 O O . ALA A 1 216 ? 13.031 18.219 -1.225 1 97.5 216 ALA A O 1
ATOM 1584 N N . ALA A 1 217 ? 15.203 17.672 -0.964 1 97.38 217 ALA A N 1
ATOM 1585 C CA . ALA A 1 217 ? 15.086 17.609 0.49 1 97.38 217 ALA A CA 1
ATOM 1586 C C . ALA A 1 217 ? 14.578 18.922 1.061 1 97.38 217 ALA A C 1
ATOM 1588 O O . ALA A 1 217 ? 13.711 18.938 1.938 1 97.38 217 ALA A O 1
ATOM 1589 N N . LEU A 1 218 ? 15.102 20.062 0.59 1 94.38 218 LEU A N 1
ATOM 1590 C CA . LEU A 1 218 ? 14.695 21.391 1.034 1 94.38 218 LEU A CA 1
ATOM 1591 C C . LEU A 1 218 ? 13.203 21.625 0.784 1 94.38 218 LEU A C 1
ATOM 1593 O O . LEU A 1 218 ? 12.516 22.203 1.62 1 94.38 218 LEU A O 1
ATOM 1597 N N . THR A 1 219 ? 12.758 21.109 -0.294 1 92.94 219 THR A N 1
ATOM 1598 C CA . THR A 1 219 ? 11.359 21.281 -0.663 1 92.94 219 THR A CA 1
ATOM 1599 C C . THR A 1 219 ? 10.469 20.359 0.169 1 92.94 219 THR A C 1
ATOM 1601 O O . THR A 1 219 ? 9.469 20.812 0.738 1 92.94 219 THR A O 1
ATOM 1604 N N . ILE A 1 220 ? 10.828 19.125 0.317 1 94.19 220 ILE A N 1
ATOM 1605 C CA . ILE A 1 220 ? 10.008 18.078 0.914 1 94.19 220 ILE A CA 1
ATOM 1606 C C . ILE A 1 220 ? 9.906 18.297 2.422 1 94.19 220 ILE A C 1
ATOM 1608 O O . ILE A 1 220 ? 8.852 18.047 3.02 1 94.19 220 ILE A O 1
ATOM 1612 N N . ALA A 1 221 ? 10.945 18.828 2.998 1 92.81 221 ALA A N 1
ATOM 1613 C CA . ALA A 1 221 ? 11.039 18.953 4.453 1 92.81 221 ALA A CA 1
ATOM 1614 C C . ALA A 1 221 ? 9.93 19.844 5 1 92.81 221 ALA A C 1
ATOM 1616 O O . ALA A 1 221 ? 9.508 19.688 6.148 1 92.81 221 ALA A O 1
ATOM 1617 N N . ALA A 1 222 ? 9.391 20.719 4.191 1 89.06 222 ALA A N 1
ATOM 1618 C CA . ALA A 1 222 ? 8.414 21.688 4.656 1 89.06 222 ALA A CA 1
ATOM 1619 C C . ALA A 1 222 ? 6.996 21.281 4.273 1 89.06 222 ALA A C 1
ATOM 1621 O O . ALA A 1 222 ? 6.07 22.078 4.324 1 89.06 222 ALA A O 1
ATOM 1622 N N . THR A 1 223 ? 6.832 20.016 3.904 1 91.88 223 THR A N 1
ATOM 1623 C CA . THR A 1 223 ? 5.543 19.578 3.381 1 91.88 223 THR A CA 1
ATOM 1624 C C . THR A 1 223 ? 5.102 18.281 4.039 1 91.88 223 THR A C 1
ATOM 1626 O O . THR A 1 223 ? 5.852 17.672 4.809 1 91.88 223 THR A O 1
ATOM 1629 N N . VAL A 1 224 ? 3.816 17.922 3.846 1 92.31 224 VAL A N 1
ATOM 1630 C CA . VAL A 1 224 ? 3.367 16.531 3.932 1 92.31 224 VAL A CA 1
ATOM 1631 C C . VAL A 1 224 ? 3.557 15.836 2.584 1 92.31 224 VAL A C 1
ATOM 1633 O O . VAL A 1 224 ? 2.822 16.109 1.631 1 92.31 224 VAL A O 1
ATOM 1636 N N . PRO A 1 225 ? 4.5 14.977 2.514 1 95.69 225 PRO A N 1
ATOM 1637 C CA . PRO A 1 225 ? 4.879 14.469 1.194 1 95.69 225 PRO A CA 1
ATOM 1638 C C . PRO A 1 225 ? 3.887 13.438 0.654 1 95.69 225 PRO A C 1
ATOM 1640 O O . PRO A 1 225 ? 3.395 12.594 1.407 1 95.69 225 PRO A O 1
ATOM 1643 N N . VAL A 1 226 ? 3.572 13.594 -0.537 1 97.38 226 VAL A N 1
ATOM 1644 C CA . VAL A 1 226 ? 2.883 12.609 -1.367 1 97.38 226 VAL A CA 1
ATOM 1645 C C . VAL A 1 226 ? 3.795 12.172 -2.512 1 97.38 226 VAL A C 1
ATOM 1647 O O . VAL A 1 226 ? 4.207 12.992 -3.334 1 97.38 226 VAL A O 1
ATOM 1650 N N . VAL A 1 227 ? 4.117 10.914 -2.576 1 98.62 227 VAL A N 1
ATOM 1651 C CA . VAL A 1 227 ? 5.008 10.422 -3.617 1 98.62 227 VAL A CA 1
ATOM 1652 C C . VAL A 1 227 ? 4.227 9.562 -4.605 1 98.62 227 VAL A C 1
ATOM 1654 O O . VAL A 1 227 ? 3.58 8.586 -4.211 1 98.62 227 VAL A O 1
ATOM 1657 N N . LEU A 1 228 ? 4.273 9.906 -5.891 1 98.44 228 LEU A N 1
ATOM 1658 C CA . LEU A 1 228 ? 3.572 9.164 -6.934 1 98.44 228 LEU A CA 1
ATOM 1659 C C . LEU A 1 228 ? 4.551 8.617 -7.969 1 98.44 228 LEU A C 1
ATOM 1661 O O . LEU A 1 228 ? 5.512 9.297 -8.336 1 98.44 228 LEU A O 1
ATOM 1665 N N . GLY A 1 229 ? 4.348 7.398 -8.352 1 98.38 229 GLY A N 1
ATOM 1666 C CA . GLY A 1 229 ? 4.961 6.848 -9.547 1 98.38 229 GLY A CA 1
ATOM 1667 C C . GLY A 1 229 ? 4.016 6.793 -10.734 1 98.38 229 GLY A C 1
ATOM 1668 O O . GLY A 1 229 ? 2.826 6.512 -10.57 1 98.38 229 GLY A O 1
ATOM 1669 N N . ASP A 1 230 ? 4.512 7.004 -11.961 1 96.75 230 ASP A N 1
ATOM 1670 C CA . ASP A 1 230 ? 3.635 7.055 -13.125 1 96.75 230 ASP A CA 1
ATOM 1671 C C . ASP A 1 230 ? 3.568 5.699 -13.82 1 96.75 230 ASP A C 1
ATOM 1673 O O . ASP A 1 230 ? 3.258 5.625 -15.016 1 96.75 230 ASP A O 1
ATOM 1677 N N . GLY A 1 231 ? 3.918 4.676 -13.102 1 93.56 231 GLY A N 1
ATOM 1678 C CA . GLY A 1 231 ? 3.871 3.309 -13.594 1 93.56 231 GLY A CA 1
ATOM 1679 C C . GLY A 1 231 ? 4.316 2.291 -12.555 1 93.56 231 GLY A C 1
ATOM 1680 O O . GLY A 1 231 ? 4.621 2.648 -11.414 1 93.56 231 GLY A O 1
ATOM 1681 N N . PRO A 1 232 ? 4.328 1.009 -12.898 1 92.12 232 PRO A N 1
ATOM 1682 C CA . PRO A 1 232 ? 4.613 -0.056 -11.938 1 92.12 232 PRO A CA 1
ATOM 1683 C C . PRO A 1 232 ? 5.988 0.088 -11.289 1 92.12 232 PRO A C 1
ATOM 1685 O O . PRO A 1 232 ? 6.113 0.002 -10.062 1 92.12 232 PRO A O 1
ATOM 1688 N N . LEU A 1 233 ? 7.02 0.346 -12.102 1 94.38 233 LEU A N 1
ATOM 1689 C CA . LEU A 1 233 ? 8.375 0.448 -11.57 1 94.38 233 LEU A CA 1
ATOM 1690 C C . LEU A 1 233 ? 8.516 1.678 -10.672 1 94.38 233 LEU A C 1
ATOM 1692 O O . LEU A 1 233 ? 9.031 1.584 -9.562 1 94.38 233 LEU A O 1
ATOM 1696 N N . THR A 1 234 ? 8.016 2.764 -11.211 1 97.94 234 THR A N 1
ATOM 1697 C CA . THR A 1 234 ? 8.102 3.998 -10.445 1 97.94 234 THR A CA 1
ATOM 1698 C C . THR A 1 234 ? 7.16 3.953 -9.242 1 97.94 234 THR A C 1
ATOM 1700 O O . THR A 1 234 ? 7.406 4.621 -8.234 1 97.94 234 THR A O 1
ATOM 1703 N N . GLY A 1 235 ? 6.086 3.158 -9.312 1 97.38 235 GLY A N 1
ATOM 1704 C CA . GLY A 1 235 ? 5.234 2.922 -8.156 1 97.38 235 GLY A CA 1
ATOM 1705 C C . GLY A 1 235 ? 5.961 2.238 -7.012 1 97.38 235 GLY A C 1
ATOM 1706 O O . GLY A 1 235 ? 5.777 2.6 -5.848 1 97.38 235 GLY A O 1
ATOM 1707 N N . VAL A 1 236 ? 6.801 1.282 -7.371 1 97.38 236 VAL A N 1
ATOM 1708 C CA . VAL A 1 236 ? 7.621 0.611 -6.371 1 97.38 236 VAL A CA 1
ATOM 1709 C C . VAL A 1 236 ? 8.578 1.614 -5.73 1 97.38 236 VAL A C 1
ATOM 1711 O O . VAL A 1 236 ? 8.742 1.631 -4.508 1 97.38 236 VAL A O 1
ATOM 1714 N N . ALA A 1 237 ? 9.148 2.459 -6.543 1 98.62 237 ALA A N 1
ATOM 1715 C CA . ALA A 1 237 ? 10.055 3.488 -6.035 1 98.62 237 ALA A CA 1
ATOM 1716 C C . ALA A 1 237 ? 9.32 4.465 -5.121 1 98.62 237 ALA A C 1
ATOM 1718 O O . ALA A 1 237 ? 9.883 4.949 -4.141 1 98.62 237 ALA A O 1
ATOM 1719 N N . ALA A 1 238 ? 8.109 4.762 -5.469 1 98.69 238 ALA A N 1
ATOM 1720 C CA . ALA A 1 238 ? 7.301 5.637 -4.621 1 98.69 238 ALA A CA 1
ATOM 1721 C C . ALA A 1 238 ? 7.066 5.008 -3.25 1 98.69 238 ALA A C 1
ATOM 1723 O O . ALA A 1 238 ? 7.125 5.695 -2.227 1 98.69 238 ALA A O 1
ATOM 1724 N N . GLY A 1 239 ? 6.773 3.73 -3.256 1 97.81 239 GLY A N 1
ATOM 1725 C CA . GLY A 1 239 ? 6.648 3.012 -1.997 1 97.81 239 GLY A CA 1
ATOM 1726 C C . GLY A 1 239 ? 7.918 3.041 -1.168 1 97.81 239 GLY A C 1
ATOM 1727 O O . GLY A 1 239 ? 7.871 3.264 0.044 1 97.81 239 GLY A O 1
ATOM 1728 N N . ARG A 1 240 ? 9.031 2.85 -1.836 1 98.06 240 ARG A N 1
ATOM 1729 C CA . ARG A 1 240 ? 10.32 2.941 -1.167 1 98.06 240 ARG A CA 1
ATOM 1730 C C . ARG A 1 240 ? 10.539 4.336 -0.589 1 98.06 240 ARG A C 1
ATOM 1732 O O . ARG A 1 240 ? 11.023 4.477 0.538 1 98.06 240 ARG A O 1
ATOM 1739 N N . ALA A 1 241 ? 10.195 5.32 -1.335 1 98.5 241 ALA A N 1
ATOM 1740 C CA . ALA A 1 241 ? 10.344 6.699 -0.877 1 98.5 241 ALA A CA 1
ATOM 1741 C C . ALA A 1 241 ? 9.586 6.93 0.428 1 98.5 241 ALA A C 1
ATOM 1743 O O . ALA A 1 241 ? 10.133 7.492 1.378 1 98.5 241 ALA A O 1
ATOM 1744 N N . ALA A 1 242 ? 8.352 6.469 0.453 1 97.5 242 ALA A N 1
ATOM 1745 C CA . ALA A 1 242 ? 7.555 6.629 1.665 1 97.5 242 ALA A CA 1
ATOM 1746 C C . ALA A 1 242 ? 8.188 5.895 2.842 1 97.5 242 ALA A C 1
ATOM 1748 O O . ALA A 1 242 ? 8.234 6.414 3.959 1 97.5 242 ALA A O 1
ATOM 1749 N N . ALA A 1 243 ? 8.68 4.723 2.57 1 96.69 243 ALA A N 1
ATOM 1750 C CA . ALA A 1 243 ? 9.281 3.912 3.627 1 96.69 243 ALA A CA 1
ATOM 1751 C C . ALA A 1 243 ? 10.523 4.586 4.191 1 96.69 243 ALA A C 1
ATOM 1753 O O . ALA A 1 243 ? 10.695 4.672 5.41 1 96.69 243 ALA A O 1
ATOM 1754 N N . VAL A 1 244 ? 11.352 5.098 3.312 1 97.06 244 VAL A N 1
ATOM 1755 C CA . VAL A 1 244 ? 12.617 5.652 3.793 1 97.06 244 VAL A CA 1
ATOM 1756 C C . VAL A 1 244 ? 12.375 7.051 4.363 1 97.06 244 VAL A C 1
ATOM 1758 O O . VAL A 1 244 ? 13.055 7.465 5.309 1 97.06 244 VAL A O 1
ATOM 1761 N N . LEU A 1 245 ? 11.445 7.824 3.885 1 97.38 245 LEU A N 1
ATOM 1762 C CA . LEU A 1 245 ? 11.102 9.086 4.527 1 97.38 245 LEU A CA 1
ATOM 1763 C C . LEU A 1 245 ? 10.641 8.859 5.961 1 97.38 245 LEU A C 1
ATOM 1765 O O . LEU A 1 245 ? 11.039 9.594 6.867 1 97.38 245 LEU A O 1
ATOM 1769 N N . ALA A 1 246 ? 9.852 7.812 6.141 1 95.94 246 ALA A N 1
ATOM 1770 C CA . ALA A 1 246 ? 9.375 7.492 7.48 1 95.94 246 ALA A CA 1
ATOM 1771 C C . ALA A 1 246 ? 10.5 6.953 8.352 1 95.94 246 ALA A C 1
ATOM 1773 O O . ALA A 1 246 ? 10.758 7.473 9.445 1 95.94 246 ALA A O 1
ATOM 1774 N N . GLY A 1 247 ? 11.195 6.004 7.895 1 94.38 247 GLY A N 1
ATOM 1775 C CA . GLY A 1 247 ? 12.172 5.289 8.703 1 94.38 247 GLY A CA 1
ATOM 1776 C C . GLY A 1 247 ? 13.453 6.07 8.914 1 94.38 247 GLY A C 1
ATOM 1777 O O . GLY A 1 247 ? 14.125 5.898 9.938 1 94.38 247 GLY A O 1
ATOM 1778 N N . THR A 1 248 ? 13.812 6.914 7.926 1 95.81 248 THR A N 1
ATOM 1779 C CA . THR A 1 248 ? 15.094 7.617 7.973 1 95.81 248 THR A CA 1
ATOM 1780 C C . THR A 1 248 ? 14.891 9.07 8.406 1 95.81 248 THR A C 1
ATOM 1782 O O . THR A 1 248 ? 15.562 9.547 9.32 1 95.81 248 THR A O 1
ATOM 1785 N N . ALA A 1 249 ? 13.961 9.75 7.844 1 96.25 249 ALA A N 1
ATOM 1786 C CA . ALA A 1 249 ? 13.742 11.164 8.117 1 96.25 249 ALA A CA 1
ATOM 1787 C C . ALA A 1 249 ? 12.617 11.367 9.125 1 96.25 249 ALA A C 1
ATOM 1789 O O . ALA A 1 249 ? 12.344 12.492 9.539 1 96.25 249 ALA A O 1
ATOM 1790 N N . ARG A 1 250 ? 11.984 10.266 9.492 1 95.19 250 ARG A N 1
ATOM 1791 C CA . ARG A 1 250 ? 10.891 10.305 10.461 1 95.19 250 ARG A CA 1
ATOM 1792 C C . ARG A 1 250 ? 9.727 11.133 9.938 1 95.19 250 ARG A C 1
ATOM 1794 O O . ARG A 1 250 ? 9.031 11.797 10.711 1 95.19 250 ARG A O 1
ATOM 1801 N N . MET A 1 251 ? 9.562 11.18 8.711 1 94.19 251 MET A N 1
ATOM 1802 C CA . MET A 1 251 ? 8.516 11.945 8.047 1 94.19 251 MET A CA 1
ATOM 1803 C C . MET A 1 251 ? 7.488 11.016 7.402 1 94.19 251 MET A C 1
ATOM 1805 O O . MET A 1 251 ? 7.809 10.289 6.461 1 94.19 251 MET A O 1
ATOM 1809 N N . PRO A 1 252 ? 6.289 11.016 7.898 1 94.19 252 PRO A N 1
ATOM 1810 C CA . PRO A 1 252 ? 5.262 10.219 7.223 1 94.19 252 PRO A CA 1
ATOM 1811 C C . PRO A 1 252 ? 4.98 10.695 5.801 1 94.19 252 PRO A C 1
ATOM 1813 O O . PRO A 1 252 ? 5.004 11.898 5.535 1 94.19 252 PRO A O 1
ATOM 1816 N N . ALA A 1 253 ? 4.797 9.805 4.918 1 96.5 253 ALA A N 1
ATOM 1817 C CA . ALA A 1 253 ? 4.516 10.133 3.523 1 96.5 253 ALA A CA 1
ATOM 1818 C C . ALA A 1 253 ? 3.492 9.172 2.926 1 96.5 253 ALA A C 1
ATOM 1820 O O . ALA A 1 253 ? 3.51 7.977 3.223 1 96.5 253 ALA A O 1
ATOM 1821 N N . ILE A 1 254 ? 2.631 9.719 2.096 1 96.44 254 ILE A N 1
ATOM 1822 C CA . ILE A 1 254 ? 1.717 8.906 1.294 1 96.44 254 ILE A CA 1
ATOM 1823 C C . ILE A 1 254 ? 2.381 8.539 -0.031 1 96.44 254 ILE A C 1
ATOM 1825 O O . ILE A 1 254 ? 3.256 9.258 -0.515 1 96.44 254 ILE A O 1
ATOM 1829 N N . HIS A 1 255 ? 2.008 7.359 -0.531 1 97.44 255 HIS A N 1
ATOM 1830 C CA . HIS A 1 255 ? 2.527 6.996 -1.844 1 97.44 255 HIS A CA 1
ATOM 1831 C C . HIS A 1 255 ? 1.464 6.301 -2.684 1 97.44 255 HIS A C 1
ATOM 1833 O O . HIS A 1 255 ? 0.444 5.852 -2.156 1 97.44 255 HIS A O 1
ATOM 1839 N N . GLY A 1 256 ? 1.678 6.309 -3.939 1 96.62 256 GLY A N 1
ATOM 1840 C CA . GLY A 1 256 ? 0.774 5.641 -4.859 1 96.62 256 GLY A CA 1
ATOM 1841 C C . GLY A 1 256 ? 1.351 5.488 -6.258 1 96.62 256 GLY A C 1
ATOM 1842 O O . GLY A 1 256 ? 2.482 5.902 -6.516 1 96.62 256 GLY A O 1
ATOM 1843 N N . GLU A 1 257 ? 0.613 4.828 -7.082 1 96.06 257 GLU A N 1
ATOM 1844 C CA . GLU A 1 257 ? 0.954 4.555 -8.477 1 96.06 257 GLU A CA 1
ATOM 1845 C C . GLU A 1 257 ? -0.148 5.031 -9.414 1 96.06 257 GLU A C 1
ATOM 1847 O O . GLU A 1 257 ? -1.332 4.805 -9.156 1 96.06 257 GLU A O 1
ATOM 1852 N N . LEU A 1 258 ? 0.253 5.781 -10.422 1 95 258 LEU A N 1
ATOM 1853 C CA . LEU A 1 258 ? -0.711 6.141 -11.461 1 95 258 LEU A CA 1
ATOM 1854 C C . LEU A 1 258 ? -0.986 4.953 -12.375 1 95 258 LEU A C 1
ATOM 1856 O O . LEU A 1 258 ? -0.094 4.141 -12.633 1 95 258 LEU A O 1
ATOM 1860 N N . PRO A 1 259 ? -2.123 4.84 -12.891 1 91.94 259 PRO A N 1
ATOM 1861 C CA . PRO A 1 259 ? -3.246 5.773 -12.781 1 91.94 259 PRO A CA 1
ATOM 1862 C C . PRO A 1 259 ? -4.078 5.551 -11.523 1 91.94 259 PRO A C 1
ATOM 1864 O O . PRO A 1 259 ? -4.91 6.391 -11.172 1 91.94 259 PRO A O 1
ATOM 1867 N N . ASP A 1 260 ? -3.865 4.539 -10.734 1 90.69 260 ASP A N 1
ATOM 1868 C CA . ASP A 1 260 ? -4.766 4.047 -9.695 1 90.69 260 ASP A CA 1
ATOM 1869 C C . ASP A 1 260 ? -4.926 5.078 -8.578 1 90.69 260 ASP A C 1
ATOM 1871 O O . ASP A 1 260 ? -6.02 5.242 -8.031 1 90.69 260 ASP A O 1
ATOM 1875 N N . ALA A 1 261 ? -3.871 5.711 -8.273 1 94.5 261 ALA A N 1
ATOM 1876 C CA . ALA A 1 261 ? -3.873 6.602 -7.113 1 94.5 261 ALA A CA 1
ATOM 1877 C C . ALA A 1 261 ? -4.285 8.016 -7.508 1 94.5 261 ALA A C 1
ATOM 1879 O O . ALA A 1 261 ? -4.438 8.891 -6.652 1 94.5 261 ALA A O 1
ATOM 1880 N N . ALA A 1 262 ? -4.48 8.305 -8.781 1 94.06 262 ALA A N 1
ATOM 1881 C CA . ALA A 1 262 ? -4.641 9.664 -9.289 1 94.06 262 ALA A CA 1
ATOM 1882 C C . ALA A 1 262 ? -5.805 10.375 -8.602 1 94.06 262 ALA A C 1
ATOM 1884 O O . ALA A 1 262 ? -5.633 11.461 -8.047 1 94.06 262 ALA A O 1
ATOM 1885 N N . SER A 1 263 ? -6.91 9.781 -8.562 1 91.69 263 SER A N 1
ATOM 1886 C CA . SER A 1 263 ? -8.109 10.438 -8.07 1 91.69 263 SER A CA 1
ATOM 1887 C C . SER A 1 263 ? -7.992 10.766 -6.582 1 91.69 263 SER A C 1
ATOM 1889 O O . SER A 1 263 ? -8.359 11.859 -6.148 1 91.69 263 SER A O 1
ATOM 1891 N N . GLN A 1 264 ? -7.504 9.852 -5.816 1 92.44 264 GLN A N 1
ATOM 1892 C CA . GLN A 1 264 ? -7.367 10.055 -4.379 1 92.44 264 GLN A CA 1
ATOM 1893 C C . GLN A 1 264 ? -6.367 11.164 -4.07 1 92.44 264 GLN A C 1
ATOM 1895 O O . GLN A 1 264 ? -6.613 12 -3.203 1 92.44 264 GLN A O 1
ATOM 1900 N N . VAL A 1 265 ? -5.289 11.164 -4.773 1 94.69 265 VAL A N 1
ATOM 1901 C CA . VAL A 1 265 ? -4.242 12.148 -4.523 1 94.69 265 VAL A CA 1
ATOM 1902 C C . VAL A 1 265 ? -4.727 13.531 -4.957 1 94.69 265 VAL A C 1
ATOM 1904 O O . VAL A 1 265 ? -4.562 14.508 -4.223 1 94.69 265 VAL A O 1
ATOM 1907 N N . VAL A 1 266 ? -5.352 13.602 -6.086 1 95 266 VAL A N 1
ATOM 1908 C CA . VAL A 1 266 ? -5.805 14.883 -6.613 1 95 266 VAL A CA 1
ATOM 1909 C C . VAL A 1 266 ? -6.918 15.445 -5.73 1 95 266 VAL A C 1
ATOM 1911 O O . VAL A 1 266 ? -7.016 16.656 -5.535 1 95 266 VAL A O 1
ATOM 1914 N N . ALA A 1 267 ? -7.699 14.578 -5.164 1 94.31 267 ALA A N 1
ATOM 1915 C CA . ALA A 1 267 ? -8.727 15.016 -4.227 1 94.31 267 ALA A CA 1
ATOM 1916 C C . ALA A 1 267 ? -8.117 15.789 -3.062 1 94.31 267 ALA A C 1
ATOM 1918 O O . ALA A 1 267 ? -8.703 16.766 -2.582 1 94.31 267 ALA A O 1
ATOM 1919 N N . CYS A 1 268 ? -6.977 15.422 -2.662 1 94.56 268 CYS A N 1
ATOM 1920 C CA . CYS A 1 268 ? -6.32 16.031 -1.514 1 94.56 268 CYS A CA 1
ATOM 1921 C C . CYS A 1 268 ? -5.848 17.453 -1.85 1 94.56 268 CYS A C 1
ATOM 1923 O O . CYS A 1 268 ? -5.551 18.234 -0.951 1 94.56 268 CYS A O 1
ATOM 1925 N N . PHE A 1 269 ? -5.797 17.781 -3.148 1 92.31 269 PHE A N 1
ATOM 1926 C CA . PHE A 1 269 ? -5.305 19.094 -3.543 1 92.31 269 PHE A CA 1
ATOM 1927 C C . PHE A 1 269 ? -6.332 20.172 -3.223 1 92.31 269 PHE A C 1
ATOM 1929 O O . PHE A 1 269 ? -6.012 21.375 -3.24 1 92.31 269 PHE A O 1
ATOM 1936 N N . ASP A 1 270 ? -7.52 19.797 -2.842 1 86 270 ASP A N 1
ATOM 1937 C CA . ASP A 1 270 ? -8.586 20.688 -2.391 1 86 270 ASP A CA 1
ATOM 1938 C C . ASP A 1 270 ? -8.836 20.531 -0.893 1 86 270 ASP A C 1
ATOM 1940 O O . ASP A 1 270 ? -9.891 20.922 -0.39 1 86 270 ASP A O 1
ATOM 1944 N N . GLY A 1 271 ? -7.898 20.016 -0.275 1 88.44 271 GLY A N 1
ATOM 1945 C CA . GLY A 1 271 ? -8.117 19.641 1.114 1 88.44 271 GLY A CA 1
ATOM 1946 C C . GLY A 1 271 ? -7.461 20.594 2.094 1 88.44 271 GLY A C 1
ATOM 1947 O O . GLY A 1 271 ? -7 21.672 1.709 1 88.44 271 GLY A O 1
ATOM 1948 N N . PRO A 1 272 ? -7.484 20.25 3.326 1 86.62 272 PRO A N 1
ATOM 1949 C CA . PRO A 1 272 ? -7.047 21.156 4.398 1 86.62 272 PRO A CA 1
ATOM 1950 C C . PRO A 1 272 ? -5.535 21.375 4.402 1 86.62 272 PRO A C 1
ATOM 1952 O O . PRO A 1 272 ? -5.043 22.281 5.078 1 86.62 272 PRO A O 1
ATOM 1955 N N . PHE A 1 273 ? -4.809 20.594 3.662 1 85.12 273 PHE A N 1
ATOM 1956 C CA . PHE A 1 273 ? -3.357 20.719 3.672 1 85.12 273 PHE A CA 1
ATOM 1957 C C . PHE A 1 273 ? -2.877 21.5 2.451 1 85.12 273 PHE A C 1
ATOM 1959 O O . PHE A 1 273 ? -1.723 21.359 2.041 1 85.12 273 PHE A O 1
ATOM 1966 N N . THR A 1 274 ? -3.74 22.203 1.79 1 80.75 274 THR A N 1
ATOM 1967 C CA . THR A 1 274 ? -3.357 23.062 0.679 1 80.75 274 THR A CA 1
ATOM 1968 C C . THR A 1 274 ? -3.801 24.5 0.931 1 80.75 274 THR A C 1
ATOM 1970 O O . THR A 1 274 ? -4.551 24.766 1.873 1 80.75 274 THR A O 1
ATOM 1973 N N . ALA A 1 275 ? -3.125 25.453 0.283 1 61.25 275 ALA A N 1
ATOM 1974 C CA . ALA A 1 275 ? -3.408 26.875 0.463 1 61.25 275 ALA A CA 1
ATOM 1975 C C . ALA A 1 275 ? -4.902 27.156 0.335 1 61.25 275 ALA A C 1
ATOM 1977 O O . ALA A 1 275 ? -5.438 28.031 1.022 1 61.25 275 ALA A O 1
ATOM 1978 N N . GLY A 1 276 ? -5.629 26.578 -0.606 1 53.25 276 GLY A N 1
ATOM 1979 C CA . GLY A 1 276 ? -7.047 26.828 -0.825 1 53.25 276 GLY A CA 1
ATOM 1980 C C . GLY A 1 276 ? -7.926 26.266 0.279 1 53.25 276 GLY A C 1
ATOM 1981 O O . GLY A 1 276 ? -9.125 26.562 0.328 1 53.25 276 GLY A O 1
ATOM 1982 N N . GLY A 1 277 ? -7.453 25.312 1.011 1 50.16 277 GLY A N 1
ATOM 1983 C CA . GLY A 1 277 ? -8.312 24.703 2.016 1 50.16 277 GLY A CA 1
ATOM 1984 C C . GLY A 1 277 ? -8.758 25.688 3.086 1 50.16 277 GLY A C 1
ATOM 1985 O O . GLY A 1 277 ? -9.539 25.328 3.971 1 50.16 277 GLY A O 1
ATOM 1986 N N . VAL A 1 278 ? -7.938 26.766 3.191 1 43.03 278 VAL A N 1
ATOM 1987 C CA . VAL A 1 278 ? -8.344 27.766 4.164 1 43.03 278 VAL A CA 1
ATOM 1988 C C . VAL A 1 278 ? -9.578 28.5 3.66 1 43.03 278 VAL A C 1
ATOM 1990 O O . VAL A 1 278 ? -9.93 29.562 4.188 1 43.03 278 VAL A O 1
ATOM 1993 N N . HIS A 1 279 ? -10.109 28.047 2.518 1 39.31 279 HIS A N 1
ATOM 1994 C CA . HIS A 1 279 ? -11.172 28.922 2.062 1 39.31 279 HIS A CA 1
ATOM 1995 C C . HIS A 1 279 ? -12.266 29.062 3.117 1 39.31 279 HIS A C 1
ATOM 1997 O O . HIS A 1 279 ? -13.211 29.844 2.949 1 39.31 279 HIS A O 1
ATOM 2003 N N . GLY A 1 280 ? -12.594 28.047 3.877 1 36.31 280 GLY A N 1
ATOM 2004 C CA . GLY A 1 280 ? -13.758 28.5 4.629 1 36.31 280 GLY A CA 1
ATOM 2005 C C . GLY A 1 280 ? -13.492 29.766 5.434 1 36.31 280 GLY A C 1
ATOM 2006 O O . GLY A 1 280 ? -14.375 30.25 6.145 1 36.31 280 GLY A O 1
ATOM 2007 N N . GLY A 1 281 ? -12.344 29.984 6.137 1 31.92 281 GLY A N 1
ATOM 2008 C CA . GLY A 1 281 ? -12.352 31.344 6.664 1 31.92 281 GLY A CA 1
ATOM 2009 C C . GLY A 1 281 ? -12.266 32.406 5.586 1 31.92 281 GLY A C 1
ATOM 2010 O O . GLY A 1 281 ? -12 32.094 4.422 1 31.92 281 GLY A O 1
ATOM 2011 N N . ALA A 1 282 ? -12.625 33.812 5.824 1 30.16 282 ALA A N 1
ATOM 2012 C CA . ALA A 1 282 ? -12.453 35.031 5.078 1 30.16 282 ALA A CA 1
ATOM 2013 C C . ALA A 1 282 ? -11.188 35 4.223 1 30.16 282 ALA A C 1
ATOM 2015 O O . ALA A 1 282 ? -10.258 34.25 4.516 1 30.16 282 ALA A O 1
ATOM 2016 N N . GLY A 1 283 ? -11.211 35.375 2.834 1 32.19 283 GLY A N 1
ATOM 2017 C CA . GLY A 1 283 ? -10.25 35.812 1.825 1 32.19 283 GLY A CA 1
ATOM 2018 C C . GLY A 1 283 ? -8.922 36.25 2.412 1 32.19 283 GLY A C 1
ATOM 2019 O O . GLY A 1 283 ? -8.578 37.438 2.346 1 32.19 283 GLY A O 1
ATOM 2020 N N . GLY A 1 284 ? -8.398 35.719 3.395 1 31.03 284 GLY A N 1
ATOM 2021 C CA . GLY A 1 284 ? -7.145 36.406 3.693 1 31.03 284 GLY A CA 1
ATOM 2022 C C . GLY A 1 284 ? -6.105 36.25 2.604 1 31.03 284 GLY A C 1
ATOM 2023 O O . GLY A 1 284 ? -5.816 35.125 2.18 1 31.03 284 GLY A O 1
ATOM 2024 N N . ARG A 1 285 ? -6.102 37.062 1.493 1 34.56 285 ARG A N 1
ATOM 2025 C CA . ARG A 1 285 ? -5.031 37.5 0.594 1 34.56 285 ARG A CA 1
ATOM 2026 C C . ARG A 1 285 ? -3.672 37.406 1.278 1 34.56 285 ARG A C 1
ATOM 2028 O O . ARG A 1 285 ? -3.271 38.344 1.997 1 34.56 285 ARG A O 1
ATOM 2035 N N . SER A 1 286 ? -3.309 36.344 1.66 1 34.97 286 SER A N 1
ATOM 2036 C CA . SER A 1 286 ? -1.984 36.312 2.271 1 34.97 286 SER A CA 1
ATOM 2037 C C . SER A 1 286 ? -0.916 36.812 1.3 1 34.97 286 SER A C 1
ATOM 2039 O O . SER A 1 286 ? 0.261 36.906 1.656 1 34.97 286 SER A O 1
ATOM 2041 N N . ASP A 1 287 ? -1.22 36.844 -0.024 1 36.5 287 ASP A N 1
ATOM 2042 C CA . ASP A 1 287 ? -0.228 37.625 -0.752 1 36.5 287 ASP A CA 1
ATOM 2043 C C . ASP A 1 287 ? -0.323 39.094 -0.385 1 36.5 287 ASP A C 1
ATOM 2045 O O . ASP A 1 287 ? -0.032 39.969 -1.21 1 36.5 287 ASP A O 1
ATOM 2049 N N . ASP A 1 288 ? -1.192 39.406 0.636 1 35.62 288 ASP A N 1
ATOM 2050 C CA . ASP A 1 288 ? -1.113 40.812 0.996 1 35.62 288 ASP A CA 1
ATOM 2051 C C . ASP A 1 288 ? 0.29 41.188 1.473 1 35.62 288 ASP A C 1
ATOM 2053 O O . ASP A 1 288 ? 0.788 40.625 2.447 1 35.62 288 ASP A O 1
ATOM 2057 N N . ILE A 1 289 ? 1.136 41.625 0.7 1 39.91 289 ILE A N 1
ATOM 2058 C CA . ILE A 1 289 ? 2.455 42.219 0.959 1 39.91 289 ILE A CA 1
ATOM 2059 C C . ILE A 1 289 ? 2.484 42.844 2.352 1 39.91 289 ILE A C 1
ATOM 2061 O O . ILE A 1 289 ? 3.555 43.156 2.873 1 39.91 289 ILE A O 1
ATOM 2065 N N . PHE A 1 290 ? 1.239 43.25 2.873 1 38.16 290 PHE A N 1
ATOM 2066 C CA . PHE A 1 290 ? 1.124 43.844 4.188 1 38.16 290 PHE A CA 1
ATOM 2067 C C . PHE A 1 290 ? 0.758 42.812 5.246 1 38.16 290 PHE A C 1
ATOM 2069 O O . PHE A 1 290 ? 0.323 43.156 6.344 1 38.16 290 PHE A O 1
ATOM 2076 N N . ALA A 1 291 ? 0.655 41.531 4.832 1 41.12 291 ALA A N 1
ATOM 2077 C CA . ALA A 1 291 ? 0.406 40.5 5.848 1 41.12 291 ALA A CA 1
ATOM 2078 C C . ALA A 1 291 ? 1.534 40.469 6.875 1 41.12 291 ALA A C 1
ATOM 2080 O O . ALA A 1 291 ? 2.711 40.406 6.512 1 41.12 291 ALA A O 1
ATOM 2081 N N . ASP A 1 292 ? 1.455 41.094 8.07 1 39.91 292 ASP A N 1
ATOM 2082 C CA . ASP A 1 292 ? 2.404 41.062 9.18 1 39.91 292 ASP A CA 1
ATOM 2083 C C . ASP A 1 292 ? 2.68 39.656 9.656 1 39.91 292 ASP A C 1
ATOM 2085 O O . ASP A 1 292 ? 1.789 38.969 10.188 1 39.91 292 ASP A O 1
ATOM 2089 N N . PRO A 1 293 ? 3.725 38.969 9.219 1 43.16 293 PRO A N 1
ATOM 2090 C CA . PRO A 1 293 ? 4.059 37.594 9.625 1 43.16 293 PRO A CA 1
ATOM 2091 C C . PRO A 1 293 ? 3.83 37.344 11.109 1 43.16 293 PRO A C 1
ATOM 2093 O O . PRO A 1 293 ? 3.818 36.219 11.555 1 43.16 293 PRO A O 1
ATOM 2096 N N . PHE A 1 294 ? 3.887 38.406 11.938 1 41.09 294 PHE A N 1
ATOM 2097 C CA . PHE A 1 294 ? 3.725 38.375 13.383 1 41.09 294 PHE A CA 1
ATOM 2098 C C . PHE A 1 294 ? 2.254 38.25 13.758 1 41.09 294 PHE A C 1
ATOM 2100 O O . PHE A 1 294 ? 1.928 37.844 14.891 1 41.09 294 PHE A O 1
ATOM 2107 N N . LEU A 1 295 ? 1.347 38.656 13.039 1 42.78 295 LEU A N 1
ATOM 2108 C CA . LEU A 1 295 ? -0.081 38.656 13.344 1 42.78 295 LEU A CA 1
ATOM 2109 C C . LEU A 1 295 ? -0.793 37.562 12.586 1 42.78 295 LEU A C 1
ATOM 2111 O O . LEU A 1 295 ? -1.926 37.188 12.914 1 42.78 295 LEU A O 1
ATOM 2115 N N . ASP A 1 296 ? -0.285 37.094 11.422 1 43.47 296 ASP A N 1
ATOM 2116 C CA . ASP A 1 296 ? -1.058 36.188 10.578 1 43.47 296 ASP A CA 1
ATOM 2117 C C . ASP A 1 296 ? -0.834 34.75 10.992 1 43.47 296 ASP A C 1
ATOM 2119 O O . ASP A 1 296 ? 0.212 34.406 11.547 1 43.47 296 ASP A O 1
ATOM 2123 N N . ALA A 1 297 ? -1.908 33.844 11.023 1 43.34 297 ALA A N 1
ATOM 2124 C CA . ALA A 1 297 ? -2.02 32.469 11.477 1 43.34 297 ALA A CA 1
ATOM 2125 C C . ALA A 1 297 ? -0.88 31.609 10.922 1 43.34 297 ALA A C 1
ATOM 2127 O O . ALA A 1 297 ? -0.363 31.875 9.836 1 43.34 297 ALA A O 1
ATOM 2128 N N . PRO A 1 298 ? -0.131 30.859 11.781 1 44.03 298 PRO A N 1
ATOM 2129 C CA . PRO A 1 298 ? 0.927 29.938 11.344 1 44.03 298 PRO A CA 1
ATOM 2130 C C . PRO A 1 298 ? 0.55 29.156 10.086 1 44.03 298 PRO A C 1
ATOM 2132 O O . PRO A 1 298 ? -0.631 28.891 9.859 1 44.03 298 PRO A O 1
ATOM 2135 N N . ALA A 1 299 ? 1.46 29.156 9.031 1 50.09 299 ALA A N 1
ATOM 2136 C CA . ALA A 1 299 ? 1.298 28.531 7.719 1 50.09 299 ALA A CA 1
ATOM 2137 C C . ALA A 1 299 ? 0.928 27.062 7.848 1 50.09 299 ALA A C 1
ATOM 2139 O O . ALA A 1 299 ? 1.517 26.344 8.656 1 50.09 299 ALA A O 1
ATOM 2140 N N . GLN A 1 300 ? -0.243 26.594 7.586 1 57.56 300 GLN A N 1
ATOM 2141 C CA . GLN A 1 300 ? -0.752 25.234 7.445 1 57.56 300 GLN A CA 1
ATOM 2142 C C . GLN A 1 300 ? 0.194 24.375 6.613 1 57.56 300 GLN A C 1
ATOM 2144 O O . GLN A 1 300 ? 0.802 24.859 5.656 1 57.56 300 GLN A O 1
ATOM 2149 N N . PRO A 1 301 ? 0.561 23.109 7.191 1 63.53 301 PRO A N 1
ATOM 2150 C CA . PRO A 1 301 ? 1.386 22.281 6.32 1 63.53 301 PRO A CA 1
ATOM 2151 C C . PRO A 1 301 ? 0.826 22.172 4.902 1 63.53 301 PRO A C 1
ATOM 2153 O O . PRO A 1 301 ? -0.394 22.125 4.719 1 63.53 301 PRO A O 1
ATOM 2156 N N . SER A 1 302 ? 1.681 22.438 4.012 1 84 302 SER A N 1
ATOM 2157 C CA . SER A 1 302 ? 1.305 22.312 2.607 1 84 302 SER A CA 1
ATOM 2158 C C . SER A 1 302 ? 1.661 20.938 2.055 1 84 302 SER A C 1
ATOM 2160 O O . SER A 1 302 ? 2.57 20.281 2.561 1 84 302 SER A O 1
ATOM 2162 N N . LEU A 1 303 ? 0.897 20.438 1.234 1 91.62 303 LEU A N 1
ATOM 2163 C CA . LEU A 1 303 ? 1.209 19.188 0.54 1 91.62 303 LEU A CA 1
ATOM 2164 C C . LEU A 1 303 ? 2.404 19.375 -0.391 1 91.62 303 LEU A C 1
ATOM 2166 O O . LEU A 1 303 ? 2.588 20.438 -0.968 1 91.62 303 LEU A O 1
ATOM 2170 N N . GLY A 1 304 ? 3.301 18.453 -0.37 1 95.56 304 GLY A N 1
ATOM 2171 C CA . GLY A 1 304 ? 4.355 18.328 -1.366 1 95.56 304 GLY A CA 1
ATOM 2172 C C . GLY A 1 304 ? 4.227 17.094 -2.225 1 95.56 304 GLY A C 1
ATOM 2173 O O . GLY A 1 304 ? 4.109 15.977 -1.704 1 95.56 304 GLY A O 1
ATOM 2174 N N . LEU A 1 305 ? 4.156 17.297 -3.539 1 97.62 305 LEU A N 1
ATOM 2175 C CA . LEU A 1 305 ? 4.055 16.172 -4.469 1 97.62 305 LEU A CA 1
ATOM 2176 C C . LEU A 1 305 ? 5.418 15.836 -5.062 1 97.62 305 LEU A C 1
ATOM 2178 O O . LEU A 1 305 ? 6.066 16.688 -5.668 1 97.62 305 LEU A O 1
ATOM 2182 N N . VAL A 1 306 ? 5.898 14.672 -4.809 1 98.62 306 VAL A N 1
ATOM 2183 C CA . VAL A 1 306 ? 7.066 14.125 -5.492 1 98.62 306 VAL A CA 1
ATOM 2184 C C . VAL A 1 306 ? 6.621 13.156 -6.586 1 98.62 306 VAL A C 1
ATOM 2186 O O . VAL A 1 306 ? 6.047 12.109 -6.301 1 98.62 306 VAL A O 1
ATOM 2189 N N . MET A 1 307 ? 6.852 13.508 -7.844 1 98.69 307 MET A N 1
ATOM 2190 C CA . MET A 1 307 ? 6.496 12.672 -8.984 1 98.69 307 MET A CA 1
ATOM 2191 C C . MET A 1 307 ? 7.723 11.938 -9.516 1 98.69 307 MET A C 1
ATOM 2193 O O . MET A 1 307 ? 8.695 12.562 -9.945 1 98.69 307 MET A O 1
ATOM 2197 N N . LEU A 1 308 ? 7.719 10.625 -9.406 1 98.75 308 LEU A N 1
ATOM 2198 C CA . LEU A 1 308 ? 8.727 9.781 -10.039 1 98.75 308 LEU A CA 1
ATOM 2199 C C . LEU A 1 308 ? 8.25 9.305 -11.406 1 98.75 308 LEU A C 1
ATOM 2201 O O . LEU A 1 308 ? 7.309 8.523 -11.508 1 98.75 308 LEU A O 1
ATOM 2205 N N . ARG A 1 309 ? 8.914 9.766 -12.43 1 98.06 309 ARG A N 1
ATOM 2206 C CA . ARG A 1 309 ? 8.523 9.469 -13.805 1 98.06 309 ARG A CA 1
ATOM 2207 C C . ARG A 1 309 ? 9.5 8.5 -14.453 1 98.06 309 ARG A C 1
ATOM 2209 O O . ARG A 1 309 ? 10.711 8.594 -14.25 1 98.06 309 ARG A O 1
ATOM 2216 N N . ASP A 1 310 ? 8.93 7.562 -15.164 1 96.44 310 ASP A N 1
ATOM 2217 C CA . ASP A 1 310 ? 9.773 6.691 -15.977 1 96.44 310 ASP A CA 1
ATOM 2218 C C . ASP A 1 310 ? 10.328 7.438 -17.188 1 96.44 310 ASP A C 1
ATOM 2220 O O . ASP A 1 310 ? 9.969 8.594 -17.438 1 96.44 310 ASP A O 1
ATOM 2224 N N . ALA A 1 311 ? 11.25 6.777 -17.828 1 94.62 311 ALA A N 1
ATOM 2225 C CA . ALA A 1 311 ? 11.812 7.371 -19.047 1 94.62 311 ALA A CA 1
ATOM 2226 C C . ALA A 1 311 ? 10.727 7.605 -20.094 1 94.62 311 ALA A C 1
ATOM 2228 O O . ALA A 1 311 ? 9.781 6.82 -20.203 1 94.62 311 ALA A O 1
ATOM 2229 N N . PRO A 1 312 ? 10.836 8.641 -20.719 1 87.19 312 PRO A N 1
ATOM 2230 C CA . PRO A 1 312 ? 9.82 8.969 -21.719 1 87.19 312 PRO A CA 1
ATOM 2231 C C . PRO A 1 312 ? 9.594 7.832 -22.719 1 87.19 312 PRO A C 1
ATOM 2233 O O . PRO A 1 312 ? 10.547 7.16 -23.109 1 87.19 312 PRO A O 1
ATOM 2236 N N . ARG A 1 313 ? 8.336 7.559 -22.844 1 78.56 313 ARG A N 1
ATOM 2237 C CA . ARG A 1 313 ? 7.934 6.543 -23.812 1 78.56 313 ARG A CA 1
ATOM 2238 C C . ARG A 1 313 ? 7.512 7.184 -25.125 1 78.56 313 ARG A C 1
ATOM 2240 O O . ARG A 1 313 ? 7.008 8.312 -25.141 1 78.56 313 ARG A O 1
ATOM 2247 N N . PRO A 1 314 ? 7.844 6.414 -26.109 1 75.44 314 PRO A N 1
ATOM 2248 C CA . PRO A 1 314 ? 7.336 6.93 -27.391 1 75.44 314 PRO A CA 1
ATOM 2249 C C . PRO A 1 314 ? 5.809 6.949 -27.453 1 75.44 314 PRO A C 1
ATOM 2251 O O . PRO A 1 314 ? 5.148 6.191 -26.734 1 75.44 314 PRO A O 1
ATOM 2254 N N . PRO A 1 315 ? 5.289 7.949 -28.078 1 69.69 315 PRO A N 1
ATOM 2255 C CA . PRO A 1 315 ? 3.832 7.988 -28.203 1 69.69 315 PRO A CA 1
ATOM 2256 C C . PRO A 1 315 ? 3.248 6.652 -28.672 1 69.69 315 PRO A C 1
ATOM 2258 O O . PRO A 1 315 ? 3.91 5.902 -29.391 1 69.69 315 PRO A O 1
ATOM 2261 N N . SER A 1 316 ? 2.123 6.285 -28.062 1 68.69 316 SER A N 1
ATOM 2262 C CA . SER A 1 316 ? 1.473 5.031 -28.406 1 68.69 316 SER A CA 1
ATOM 2263 C C . SER A 1 316 ? 0.952 5.062 -29.844 1 68.69 316 SER A C 1
ATOM 2265 O O . SER A 1 316 ? 0.649 6.133 -30.375 1 68.69 316 SER A O 1
ATOM 2267 N N . PRO A 1 317 ? 0.95 3.895 -30.391 1 62.5 317 PRO A N 1
ATOM 2268 C CA . PRO A 1 317 ? 0.403 3.82 -31.75 1 62.5 317 PRO A CA 1
ATOM 2269 C C . PRO A 1 317 ? -1.03 4.34 -31.844 1 62.5 317 PRO A C 1
ATOM 2271 O O . PRO A 1 317 ? -1.462 4.797 -32.906 1 62.5 317 PRO A O 1
ATOM 2274 N N . THR A 1 318 ? -1.724 4.191 -30.75 1 65.19 318 THR A N 1
ATOM 2275 C CA . THR A 1 318 ? -3.127 4.59 -30.766 1 65.19 318 THR A CA 1
ATOM 2276 C C . THR A 1 318 ? -3.266 6.098 -30.562 1 65.19 318 THR A C 1
ATOM 2278 O O . THR A 1 318 ? -4.379 6.621 -30.516 1 65.19 318 THR A O 1
ATOM 2281 N N . GLY A 1 319 ? -2.096 6.785 -30.469 1 60.84 319 GLY A N 1
ATOM 2282 C CA . GLY A 1 319 ? -2.123 8.234 -30.344 1 60.84 319 GLY A CA 1
ATOM 2283 C C . GLY A 1 319 ? -2.26 8.711 -28.906 1 60.84 319 GLY A C 1
ATOM 2284 O O . GLY A 1 319 ? -2.246 9.914 -28.656 1 60.84 319 GLY A O 1
ATOM 2285 N N . GLU A 1 320 ? -2.432 7.727 -28.062 1 67 320 GLU A N 1
ATOM 2286 C CA . GLU A 1 320 ? -2.588 8.125 -26.672 1 67 320 GLU A CA 1
ATOM 2287 C C . GLU A 1 320 ? -1.249 8.516 -26.062 1 67 320 GLU A C 1
ATOM 2289 O O . GLU A 1 320 ? -0.227 7.879 -26.328 1 67 320 GLU A O 1
ATOM 2294 N N . ASP A 1 321 ? -1.28 9.719 -25.547 1 78.44 321 ASP A N 1
ATOM 2295 C CA . ASP A 1 321 ? -0.105 10.156 -24.812 1 78.44 321 ASP A CA 1
ATOM 2296 C C . ASP A 1 321 ? 0.017 9.406 -23.484 1 78.44 321 ASP A C 1
ATOM 2298 O O . ASP A 1 321 ? -0.783 9.617 -22.562 1 78.44 321 ASP A O 1
ATOM 2302 N N . PRO A 1 322 ? 1.011 8.625 -23.375 1 77.19 322 PRO A N 1
ATOM 2303 C CA . PRO A 1 322 ? 1.13 7.793 -22.188 1 77.19 322 PRO A CA 1
ATOM 2304 C C . PRO A 1 322 ? 1.38 8.609 -20.906 1 77.19 322 PRO A C 1
ATOM 2306 O O . PRO A 1 322 ? 1.172 8.109 -19.797 1 77.19 322 PRO A O 1
ATOM 2309 N N . ASP A 1 323 ? 1.726 9.891 -21.188 1 87.5 323 ASP A N 1
ATOM 2310 C CA . ASP A 1 323 ? 2.074 10.727 -20.047 1 87.5 323 ASP A CA 1
ATOM 2311 C C . ASP A 1 323 ? 0.962 11.727 -19.734 1 87.5 323 ASP A C 1
ATOM 2313 O O . ASP A 1 323 ? 1.105 12.562 -18.844 1 87.5 323 ASP A O 1
ATOM 2317 N N . ALA A 1 324 ? -0.096 11.633 -20.453 1 89.62 324 ALA A N 1
ATOM 2318 C CA . ALA A 1 324 ? -1.163 12.625 -20.328 1 89.62 324 ALA A CA 1
ATOM 2319 C C . ALA A 1 324 ? -1.694 12.688 -18.906 1 89.62 324 ALA A C 1
ATOM 2321 O O . ALA A 1 324 ? -1.901 13.773 -18.359 1 89.62 324 ALA A O 1
ATOM 2322 N N . LEU A 1 325 ? -1.959 11.578 -18.344 1 92.38 325 LEU A N 1
ATOM 2323 C CA . LEU A 1 325 ? -2.48 11.555 -16.984 1 92.38 325 LEU A CA 1
ATOM 2324 C C . LEU A 1 325 ? -1.482 12.164 -16 1 92.38 325 LEU A C 1
ATOM 2326 O O . LEU A 1 325 ? -1.859 12.961 -15.148 1 92.38 325 LEU A O 1
ATOM 2330 N N . THR A 1 326 ? -0.226 11.766 -16.172 1 95.38 326 THR A N 1
ATOM 2331 C CA . THR A 1 326 ? 0.815 12.297 -15.305 1 95.38 326 THR A CA 1
ATOM 2332 C C . THR A 1 326 ? 0.888 13.82 -15.422 1 95.38 326 THR A C 1
ATOM 2334 O O . THR A 1 326 ? 0.927 14.523 -14.406 1 95.38 326 THR A O 1
ATOM 2337 N N . ASP A 1 327 ? 0.849 14.305 -16.609 1 94.81 327 ASP A N 1
ATOM 2338 C CA . ASP A 1 327 ? 0.89 15.75 -16.844 1 94.81 327 ASP A CA 1
ATOM 2339 C C . ASP A 1 327 ? -0.323 16.438 -16.219 1 94.81 327 ASP A C 1
ATOM 2341 O O . ASP A 1 327 ? -0.197 17.516 -15.617 1 94.81 327 ASP A O 1
ATOM 2345 N N . ALA A 1 328 ? -1.441 15.82 -16.375 1 95.56 328 ALA A N 1
ATOM 2346 C CA . ALA A 1 328 ? -2.666 16.391 -15.812 1 95.56 328 ALA A CA 1
ATOM 2347 C C . ALA A 1 328 ? -2.578 16.469 -14.297 1 95.56 328 ALA A C 1
ATOM 2349 O O . ALA A 1 328 ? -2.992 17.469 -13.703 1 95.56 328 ALA A O 1
ATOM 2350 N N . VAL A 1 329 ? -2.064 15.438 -13.664 1 96.44 329 VAL A N 1
ATOM 2351 C CA . VAL A 1 329 ? -1.91 15.43 -12.211 1 96.44 329 VAL A CA 1
ATOM 2352 C C . VAL A 1 329 ? -0.947 16.531 -11.781 1 96.44 329 VAL A C 1
ATOM 2354 O O . VAL A 1 329 ? -1.221 17.266 -10.828 1 96.44 329 VAL A O 1
ATOM 2357 N N . LEU A 1 330 ? 0.131 16.688 -12.5 1 96.81 330 LEU A N 1
ATOM 2358 C CA . LEU A 1 330 ? 1.128 17.703 -12.188 1 96.81 330 LEU A CA 1
ATOM 2359 C C . LEU A 1 330 ? 0.545 19.109 -12.352 1 96.81 330 LEU A C 1
ATOM 2361 O O . LEU A 1 330 ? 0.74 19.969 -11.5 1 96.81 330 LEU A O 1
ATOM 2365 N N . ASP A 1 331 ? -0.166 19.281 -13.414 1 94.94 331 ASP A N 1
ATOM 2366 C CA . ASP A 1 331 ? -0.79 20.578 -13.656 1 94.94 331 ASP A CA 1
ATOM 2367 C C . ASP A 1 331 ? -1.811 20.922 -12.57 1 94.94 331 ASP A C 1
ATOM 2369 O O . ASP A 1 331 ? -1.858 22.047 -12.086 1 94.94 331 ASP A O 1
ATOM 2373 N N . THR A 1 332 ? -2.592 19.969 -12.219 1 94.25 332 THR A N 1
ATOM 2374 C CA . THR A 1 332 ? -3.578 20.156 -11.164 1 94.25 332 THR A CA 1
ATOM 2375 C C . THR A 1 332 ? -2.898 20.516 -9.844 1 94.25 332 THR A C 1
ATOM 2377 O O . THR A 1 332 ? -3.373 21.375 -9.102 1 94.25 332 THR A O 1
ATOM 2380 N N . ALA A 1 333 ? -1.822 19.812 -9.555 1 95 333 ALA A N 1
ATOM 2381 C CA . ALA A 1 333 ? -1.066 20.078 -8.336 1 95 333 ALA A CA 1
ATOM 2382 C C . ALA A 1 333 ? -0.542 21.5 -8.312 1 95 333 ALA A C 1
ATOM 2384 O O . ALA A 1 333 ? -0.723 22.219 -7.328 1 95 333 ALA A O 1
ATOM 2385 N N . ARG A 1 334 ? 0.04 21.922 -9.352 1 93.94 334 ARG A N 1
ATOM 2386 C CA . ARG A 1 334 ? 0.596 23.266 -9.438 1 93.94 334 ARG A CA 1
ATOM 2387 C C . ARG A 1 334 ? -0.501 24.312 -9.328 1 93.94 334 ARG A C 1
ATOM 2389 O O . ARG A 1 334 ? -0.342 25.312 -8.617 1 93.94 334 ARG A O 1
ATOM 2396 N N . ASP A 1 335 ? -1.599 24.062 -9.977 1 90.81 335 ASP A N 1
ATOM 2397 C CA . ASP A 1 335 ? -2.736 24.984 -9.906 1 90.81 335 ASP A CA 1
ATOM 2398 C C . ASP A 1 335 ? -3.258 25.109 -8.477 1 90.81 335 ASP A C 1
ATOM 2400 O O . ASP A 1 335 ? -3.738 26.172 -8.078 1 90.81 335 ASP A O 1
ATOM 2404 N N . ALA A 1 336 ? -3.111 24.078 -7.73 1 90.06 336 ALA A N 1
ATOM 2405 C CA . ALA A 1 336 ? -3.625 24.047 -6.363 1 90.06 336 ALA A CA 1
ATOM 2406 C C . ALA A 1 336 ? -2.605 24.625 -5.379 1 90.06 336 ALA A C 1
ATOM 2408 O O . ALA A 1 336 ? -2.865 24.688 -4.176 1 90.06 336 ALA A O 1
ATOM 2409 N N . GLY A 1 337 ? -1.398 24.984 -5.852 1 89 337 GLY A N 1
ATOM 2410 C CA . GLY A 1 337 ? -0.366 25.562 -5.004 1 89 337 GLY A CA 1
ATOM 2411 C C . GLY A 1 337 ? 0.462 24.516 -4.281 1 89 337 GLY A C 1
ATOM 2412 O O . GLY A 1 337 ? 1.175 24.828 -3.326 1 89 337 GLY A O 1
ATOM 2413 N N . VAL A 1 338 ? 0.327 23.25 -4.707 1 92.75 338 VAL A N 1
ATOM 2414 C CA . VAL A 1 338 ? 1.136 22.172 -4.148 1 92.75 338 VAL A CA 1
ATOM 2415 C C . VAL A 1 338 ? 2.574 22.297 -4.645 1 92.75 338 VAL A C 1
ATOM 2417 O O . VAL A 1 338 ? 2.809 22.562 -5.824 1 92.75 338 VAL A O 1
ATOM 2420 N N . ARG A 1 339 ? 3.527 22.203 -3.742 1 93.38 339 ARG A N 1
ATOM 2421 C CA . ARG A 1 339 ? 4.922 22.156 -4.172 1 93.38 339 ARG A CA 1
ATOM 2422 C C . ARG A 1 339 ? 5.238 20.844 -4.887 1 93.38 339 ARG A C 1
ATOM 2424 O O . ARG A 1 339 ? 4.945 19.766 -4.371 1 93.38 339 ARG A O 1
ATOM 2431 N N . VAL A 1 340 ? 5.832 21 -6.059 1 96.69 340 VAL A N 1
ATOM 2432 C CA . VAL A 1 340 ? 6.016 19.812 -6.887 1 96.69 340 VAL A CA 1
ATOM 2433 C C . VAL A 1 340 ? 7.508 19.578 -7.121 1 96.69 340 VAL A C 1
ATOM 2435 O O . VAL A 1 340 ? 8.25 20.516 -7.434 1 96.69 340 VAL A O 1
ATOM 2438 N N . THR A 1 341 ? 8 18.438 -6.836 1 97.75 341 THR A N 1
ATOM 2439 C CA . THR A 1 341 ? 9.312 17.922 -7.215 1 97.75 341 THR A CA 1
ATOM 2440 C C . THR A 1 341 ? 9.172 16.75 -8.188 1 97.75 341 THR A C 1
ATOM 2442 O O . THR A 1 341 ? 8.391 15.828 -7.949 1 97.75 341 THR A O 1
ATOM 2445 N N . GLU A 1 342 ? 9.93 16.812 -9.281 1 97.69 342 GLU A N 1
ATOM 2446 C CA . GLU A 1 342 ? 9.844 15.766 -10.289 1 97.69 342 GLU A CA 1
ATOM 2447 C C . GLU A 1 342 ? 11.211 15.133 -10.547 1 97.69 342 GLU A C 1
ATOM 2449 O O . GLU A 1 342 ? 12.219 15.836 -10.625 1 97.69 342 GLU A O 1
ATOM 2454 N N . PHE A 1 343 ? 11.25 13.836 -10.617 1 98.38 343 PHE A N 1
ATOM 2455 C CA . PHE A 1 343 ? 12.406 13.094 -11.094 1 98.38 343 PHE A CA 1
ATOM 2456 C C . PHE A 1 343 ? 12.047 12.242 -12.305 1 98.38 343 PHE A C 1
ATOM 2458 O O . PHE A 1 343 ? 11.047 11.523 -12.289 1 98.38 343 PHE A O 1
ATOM 2465 N N . VAL A 1 344 ? 12.836 12.281 -13.312 1 97.94 344 VAL A N 1
ATOM 2466 C CA . VAL A 1 344 ? 12.617 11.508 -14.531 1 97.94 344 VAL A CA 1
ATOM 2467 C C . VAL A 1 344 ? 13.789 10.562 -14.766 1 97.94 344 VAL A C 1
ATOM 2469 O O . VAL A 1 344 ? 14.945 10.992 -14.773 1 97.94 344 VAL A O 1
ATOM 2472 N N . ALA A 1 345 ? 13.461 9.336 -14.898 1 97.81 345 ALA A N 1
ATOM 2473 C CA . ALA A 1 345 ? 14.516 8.359 -15.148 1 97.81 345 ALA A CA 1
ATOM 2474 C C . ALA A 1 345 ? 15.164 8.578 -16.516 1 97.81 345 ALA A C 1
ATOM 2476 O O . ALA A 1 345 ? 14.477 8.898 -17.484 1 97.81 345 ALA A O 1
ATOM 2477 N N . THR A 1 346 ? 16.438 8.422 -16.562 1 97.12 346 THR A N 1
ATOM 2478 C CA . THR A 1 346 ? 17.156 8.422 -17.828 1 97.12 346 THR A CA 1
ATOM 2479 C C . THR A 1 346 ? 16.875 7.148 -18.625 1 97.12 346 THR A C 1
ATOM 2481 O O . THR A 1 346 ? 16.703 6.074 -18.031 1 97.12 346 THR A O 1
ATOM 2484 N N . GLN A 1 347 ? 16.859 7.219 -19.906 1 96.69 347 GLN A N 1
ATOM 2485 C CA . GLN A 1 347 ? 16.609 6.055 -20.75 1 96.69 347 GLN A CA 1
ATOM 2486 C C . GLN A 1 347 ? 17.594 4.934 -20.453 1 96.69 347 GLN A C 1
ATOM 2488 O O . GLN A 1 347 ? 18.75 5.191 -20.109 1 96.69 347 GLN A O 1
ATOM 2493 N N . GLY A 1 348 ? 17.156 3.713 -20.625 1 96.88 348 GLY A N 1
ATOM 2494 C CA . GLY A 1 348 ? 17.953 2.525 -20.375 1 96.88 348 GLY A CA 1
ATOM 2495 C C . GLY A 1 348 ? 17.109 1.321 -19.969 1 96.88 348 GLY A C 1
ATOM 2496 O O . GLY A 1 348 ? 15.898 1.317 -20.141 1 96.88 348 GLY A O 1
ATOM 2497 N N . HIS A 1 349 ? 17.828 0.313 -19.516 1 97.31 349 HIS A N 1
ATOM 2498 C CA . HIS A 1 349 ? 17.156 -0.903 -19.078 1 97.31 349 HIS A CA 1
ATOM 2499 C C . HIS A 1 349 ? 16.266 -0.633 -17.875 1 97.31 349 HIS A C 1
ATOM 2501 O O . HIS A 1 349 ? 16.562 0.229 -17.047 1 97.31 349 HIS A O 1
ATOM 2507 N N . SER A 1 350 ? 15.164 -1.363 -17.75 1 96.69 350 SER A N 1
ATOM 2508 C CA . SER A 1 350 ? 14.172 -1.142 -16.703 1 96.69 350 SER A CA 1
ATOM 2509 C C . SER A 1 350 ? 14.805 -1.175 -15.312 1 96.69 350 SER A C 1
ATOM 2511 O O . SER A 1 350 ? 14.5 -0.339 -14.461 1 96.69 350 SER A O 1
ATOM 2513 N N . VAL A 1 351 ? 15.727 -2.117 -15.086 1 98.19 351 VAL A N 1
ATOM 2514 C CA . VAL A 1 351 ? 16.344 -2.24 -13.766 1 98.19 351 VAL A CA 1
ATOM 2515 C C . VAL A 1 351 ? 17.234 -1.024 -13.5 1 98.19 351 VAL A C 1
ATOM 2517 O O . VAL A 1 351 ? 17.328 -0.56 -12.359 1 98.19 351 VAL A O 1
ATOM 2520 N N . ALA A 1 352 ? 17.875 -0.515 -14.508 1 98.62 352 ALA A N 1
ATOM 2521 C CA . ALA A 1 352 ? 18.719 0.677 -14.359 1 98.62 352 ALA A CA 1
ATOM 2522 C C . ALA A 1 352 ? 17.859 1.906 -14.055 1 98.62 352 ALA A C 1
ATOM 2524 O O . ALA A 1 352 ? 18.234 2.742 -13.234 1 98.62 352 ALA A O 1
ATOM 2525 N N . ARG A 1 353 ? 16.766 2.033 -14.727 1 98.31 353 ARG A N 1
ATOM 2526 C CA . ARG A 1 353 ? 15.844 3.143 -14.477 1 98.31 353 ARG A CA 1
ATOM 2527 C C . ARG A 1 353 ? 15.289 3.086 -13.055 1 98.31 353 ARG A C 1
ATOM 2529 O O . ARG A 1 353 ? 15.211 4.109 -12.375 1 98.31 353 ARG A O 1
ATOM 2536 N N . LEU A 1 354 ? 14.93 1.908 -12.641 1 98.38 354 LEU A N 1
ATOM 2537 C CA . LEU A 1 354 ? 14.469 1.718 -11.266 1 98.38 354 LEU A CA 1
ATOM 2538 C C . LEU A 1 354 ? 15.57 2.068 -10.273 1 98.38 354 LEU A C 1
ATOM 2540 O O . LEU A 1 354 ? 15.312 2.736 -9.266 1 98.38 354 LEU A O 1
ATOM 2544 N N . ALA A 1 355 ? 16.781 1.596 -10.555 1 98.75 355 ALA A N 1
ATOM 2545 C CA . ALA A 1 355 ? 17.922 1.873 -9.688 1 98.75 355 ALA A CA 1
ATOM 2546 C C . ALA A 1 355 ? 18.125 3.375 -9.508 1 98.75 355 ALA A C 1
ATOM 2548 O O . ALA A 1 355 ? 18.438 3.838 -8.406 1 98.75 355 ALA A O 1
ATOM 2549 N N . GLU A 1 356 ? 17.969 4.078 -10.523 1 98.69 356 GLU A N 1
ATOM 2550 C CA . GLU A 1 356 ? 18.094 5.531 -10.492 1 98.69 356 GLU A CA 1
ATOM 2551 C C . GLU A 1 356 ? 17.109 6.16 -9.516 1 98.69 356 GLU A C 1
ATOM 2553 O O . GLU A 1 356 ? 17.5 6.98 -8.68 1 98.69 356 GLU A O 1
ATOM 2558 N N . HIS A 1 357 ? 15.852 5.777 -9.586 1 98.69 357 HIS A N 1
ATOM 2559 C CA . HIS A 1 357 ? 14.828 6.309 -8.703 1 98.69 357 HIS A CA 1
ATOM 2560 C C . HIS A 1 357 ? 15.055 5.863 -7.258 1 98.69 357 HIS A C 1
ATOM 2562 O O . HIS A 1 357 ? 14.914 6.66 -6.328 1 98.69 357 HIS A O 1
ATOM 2568 N N . LEU A 1 358 ? 15.438 4.594 -7.07 1 98.5 358 LEU A N 1
ATOM 2569 C CA . LEU A 1 358 ? 15.664 4.086 -5.719 1 98.5 358 LEU A CA 1
ATOM 2570 C C . LEU A 1 358 ? 16.812 4.828 -5.039 1 98.5 358 LEU A C 1
ATOM 2572 O O . LEU A 1 358 ? 16.703 5.215 -3.875 1 98.5 358 LEU A O 1
ATOM 2576 N N . ALA A 1 359 ? 17.859 5.035 -5.805 1 98.69 359 ALA A N 1
ATOM 2577 C CA . ALA A 1 359 ? 18.984 5.789 -5.258 1 98.69 359 ALA A CA 1
ATOM 2578 C C . ALA A 1 359 ? 18.562 7.215 -4.898 1 98.69 359 ALA A C 1
ATOM 2580 O O . ALA A 1 359 ? 18.875 7.699 -3.809 1 98.69 359 ALA A O 1
ATOM 2581 N N . MET A 1 360 ? 17.875 7.844 -5.777 1 98.75 360 MET A N 1
ATOM 2582 C CA . MET A 1 360 ? 17.484 9.234 -5.578 1 98.75 360 MET A CA 1
ATOM 2583 C C . MET A 1 360 ? 16.641 9.383 -4.316 1 98.75 360 MET A C 1
ATOM 2585 O O . MET A 1 360 ? 16.922 10.234 -3.471 1 98.75 360 MET A O 1
ATOM 2589 N N . VAL A 1 361 ? 15.656 8.531 -4.133 1 98.56 361 VAL A N 1
ATOM 2590 C CA . VAL A 1 361 ? 14.75 8.703 -3 1 98.56 361 VAL A CA 1
ATOM 2591 C C . VAL A 1 361 ? 15.469 8.359 -1.701 1 98.56 361 VAL A C 1
ATOM 2593 O O . VAL A 1 361 ? 15.195 8.945 -0.652 1 98.56 361 VAL A O 1
ATOM 2596 N N . ASP A 1 362 ? 16.422 7.434 -1.76 1 98.44 362 ASP A N 1
ATOM 2597 C CA . ASP A 1 362 ? 17.219 7.129 -0.576 1 98.44 362 ASP A CA 1
ATOM 2598 C C . ASP A 1 362 ? 18.062 8.328 -0.159 1 98.44 362 ASP A C 1
ATOM 2600 O O . ASP A 1 362 ? 18.125 8.672 1.023 1 98.44 362 ASP A O 1
ATOM 2604 N N . PHE A 1 363 ? 18.734 8.953 -1.121 1 98.75 363 PHE A N 1
ATOM 2605 C CA . PHE A 1 363 ? 19.531 10.133 -0.825 1 98.75 363 PHE A CA 1
ATOM 2606 C C . PHE A 1 363 ? 18.672 11.281 -0.333 1 98.75 363 PHE A C 1
ATOM 2608 O O . PHE A 1 363 ? 19 11.953 0.641 1 98.75 363 PHE A O 1
ATOM 2615 N N . VAL A 1 364 ? 17.547 11.492 -0.959 1 98.69 364 VAL A N 1
ATOM 2616 C CA . VAL A 1 364 ? 16.641 12.57 -0.57 1 98.69 364 VAL A CA 1
ATOM 2617 C C . VAL A 1 364 ? 16.234 12.391 0.89 1 98.69 364 VAL A C 1
ATOM 2619 O O . VAL A 1 364 ? 16.359 13.32 1.692 1 98.69 364 VAL A O 1
ATOM 2622 N N . ALA A 1 365 ? 15.766 11.219 1.243 1 98.38 365 ALA A N 1
ATOM 2623 C CA . ALA A 1 365 ? 15.305 10.961 2.605 1 98.38 365 ALA A CA 1
ATOM 2624 C C . ALA A 1 365 ? 16.438 11.188 3.613 1 98.38 365 ALA A C 1
ATOM 2626 O O . ALA A 1 365 ? 16.203 11.734 4.695 1 98.38 365 ALA A O 1
ATOM 2627 N N . THR A 1 366 ? 17.625 10.75 3.244 1 98.38 366 THR A N 1
ATOM 2628 C CA . THR A 1 366 ? 18.766 10.906 4.133 1 98.38 366 THR A CA 1
ATOM 2629 C C . THR A 1 366 ? 19.125 12.383 4.301 1 98.38 366 THR A C 1
ATOM 2631 O O . THR A 1 366 ? 19.375 12.844 5.414 1 98.38 366 THR A O 1
ATOM 2634 N N . TYR A 1 367 ? 19.125 13.156 3.213 1 98.44 367 TYR A N 1
ATOM 2635 C CA . TYR A 1 367 ? 19.391 14.586 3.297 1 98.44 367 TYR A CA 1
ATOM 2636 C C . TYR A 1 367 ? 18.297 15.305 4.07 1 98.44 367 TYR A C 1
ATOM 2638 O O . TYR A 1 367 ? 18.562 16.266 4.789 1 98.44 367 TYR A O 1
ATOM 2646 N N . VAL A 1 368 ? 17 14.891 3.926 1 97.44 368 VAL A N 1
ATOM 2647 C CA . VAL A 1 368 ? 15.938 15.453 4.746 1 97.44 368 VAL A CA 1
ATOM 2648 C C . VAL A 1 368 ? 16.25 15.242 6.227 1 97.44 368 VAL A C 1
ATOM 2650 O O . VAL A 1 368 ? 16.188 16.188 7.02 1 97.44 368 VAL A O 1
ATOM 2653 N N . ALA A 1 369 ? 16.672 14.031 6.566 1 97.19 369 ALA A N 1
ATOM 2654 C CA . ALA A 1 369 ? 17 13.711 7.957 1 97.19 369 ALA A CA 1
ATOM 2655 C C . ALA A 1 369 ? 18.125 14.602 8.477 1 97.19 369 ALA A C 1
ATOM 2657 O O . ALA A 1 369 ? 17.969 15.281 9.484 1 97.19 369 ALA A O 1
ATOM 2658 N N . ILE A 1 370 ? 19.188 14.625 7.746 1 97.38 370 ILE A N 1
ATOM 2659 C CA . ILE A 1 370 ? 20.359 15.375 8.148 1 97.38 370 ILE A CA 1
ATOM 2660 C C . ILE A 1 370 ? 20.016 16.859 8.266 1 97.38 370 ILE A C 1
ATOM 2662 O O . ILE A 1 370 ? 20.391 17.516 9.234 1 97.38 370 ILE A O 1
ATOM 2666 N N . GLY A 1 371 ? 19.328 17.328 7.262 1 96.44 371 GLY A N 1
ATOM 2667 C CA . GLY A 1 371 ? 18.922 18.734 7.277 1 96.44 371 GLY A CA 1
ATOM 2668 C C . GLY A 1 371 ? 18.047 19.094 8.461 1 96.44 371 GLY A C 1
ATOM 2669 O O . GLY A 1 371 ? 18.078 20.219 8.945 1 96.44 371 GLY A O 1
ATOM 2670 N N . LEU A 1 372 ? 17.25 18.172 8.945 1 93.88 372 LEU A N 1
ATOM 2671 C CA . LEU A 1 372 ? 16.344 18.391 10.078 1 93.88 372 LEU A CA 1
ATOM 2672 C C . LEU A 1 372 ? 17.047 18.125 11.398 1 93.88 372 LEU A C 1
ATOM 2674 O O . LEU A 1 372 ? 16.453 18.25 12.469 1 93.88 372 LEU A O 1
ATOM 2678 N N . GLY A 1 373 ? 18.312 17.719 11.297 1 93.56 373 GLY A N 1
ATOM 2679 C CA . GLY A 1 373 ? 19.078 17.406 12.492 1 93.56 373 GLY A CA 1
ATOM 2680 C C . GLY A 1 373 ? 18.75 16.031 13.062 1 93.56 373 GLY A C 1
ATOM 2681 O O . GLY A 1 373 ? 18.938 15.789 14.258 1 93.56 373 GLY A O 1
ATOM 2682 N N . ILE A 1 374 ? 18.203 15.164 12.289 1 94.5 374 ILE A N 1
ATOM 2683 C CA . ILE A 1 374 ? 17.844 13.797 12.672 1 94.5 374 ILE A CA 1
ATOM 2684 C C . ILE A 1 374 ? 18.922 12.828 12.195 1 94.5 374 ILE A C 1
ATOM 2686 O O . ILE A 1 374 ? 19.375 12.906 11.047 1 94.5 374 ILE A O 1
ATOM 2690 N N . ASP A 1 375 ? 19.391 11.992 13.094 1 95.81 375 ASP A N 1
ATOM 2691 C CA . ASP A 1 375 ? 20.312 10.938 12.68 1 95.81 375 ASP A CA 1
ATOM 2692 C C . ASP A 1 375 ? 19.594 9.883 11.836 1 95.81 375 ASP A C 1
ATOM 2694 O O . ASP A 1 375 ? 18.656 9.219 12.32 1 95.81 375 ASP A O 1
ATOM 2698 N N . PRO A 1 376 ? 19.984 9.734 10.586 1 95.75 376 PRO A N 1
ATOM 2699 C CA . PRO A 1 376 ? 19.266 8.828 9.688 1 95.75 376 PRO A CA 1
ATOM 2700 C C . PRO A 1 376 ? 19.375 7.367 10.109 1 95.75 376 PRO A C 1
ATOM 2702 O O . PRO A 1 376 ? 18.594 6.527 9.664 1 95.75 376 PRO A O 1
ATOM 2705 N N . ALA A 1 377 ? 20.281 7.016 10.961 1 93.62 377 ALA A N 1
ATOM 2706 C CA . ALA A 1 377 ? 20.578 5.613 11.25 1 93.62 377 ALA A CA 1
ATOM 2707 C C . ALA A 1 377 ? 20.031 5.207 12.617 1 93.62 377 ALA A C 1
ATOM 2709 O O . ALA A 1 377 ? 20 4.023 12.961 1 93.62 377 ALA A O 1
ATOM 2710 N N . VAL A 1 378 ? 19.578 6.145 13.344 1 90.44 378 VAL A N 1
ATOM 2711 C CA . VAL A 1 378 ? 19.219 5.844 14.727 1 90.44 378 VAL A CA 1
ATOM 2712 C C . VAL A 1 378 ? 17.797 6.332 15 1 90.44 378 VAL A C 1
ATOM 2714 O O . VAL A 1 378 ? 17.484 7.504 14.773 1 90.44 378 VAL A O 1
ATOM 2717 N N . SER A 1 379 ? 17 5.477 15.414 1 87.88 379 SER A N 1
ATOM 2718 C CA . SER A 1 379 ? 15.641 5.828 15.82 1 87.88 379 SER A CA 1
ATOM 2719 C C . SER A 1 379 ? 15.359 5.395 17.25 1 87.88 379 SER A C 1
ATOM 2721 O O . SER A 1 379 ? 15.125 4.211 17.516 1 87.88 379 SER A O 1
ATOM 2723 N N . PRO A 1 380 ? 15.359 6.309 18.172 1 88 380 PRO A N 1
ATOM 2724 C CA . PRO A 1 380 ? 15.156 5.969 19.578 1 88 380 PRO A CA 1
ATOM 2725 C C . PRO A 1 380 ? 13.844 5.234 19.828 1 88 380 PRO A C 1
ATOM 2727 O O . PRO A 1 380 ? 13.805 4.27 20.594 1 88 380 PRO A O 1
ATOM 2730 N N . HIS A 1 381 ? 12.805 5.652 19.188 1 88.62 381 HIS A N 1
ATOM 2731 C CA . HIS A 1 381 ? 11.5 5.031 19.422 1 88.62 381 HIS A CA 1
ATOM 2732 C C . HIS A 1 381 ? 11.461 3.609 18.875 1 88.62 381 HIS A C 1
ATOM 2734 O O . HIS A 1 381 ? 10.789 2.742 19.438 1 88.62 381 HIS A O 1
ATOM 2740 N N . VAL A 1 382 ? 12.141 3.355 17.812 1 88.38 382 VAL A N 1
ATOM 2741 C CA . VAL A 1 382 ? 12.219 1.998 17.281 1 88.38 382 VAL A CA 1
ATOM 2742 C C . VAL A 1 382 ? 13 1.107 18.25 1 88.38 382 VAL A C 1
ATOM 2744 O O . VAL A 1 382 ? 12.617 -0.042 18.484 1 88.38 382 VAL A O 1
ATOM 2747 N N . ALA A 1 383 ? 14.039 1.692 18.781 1 88.06 383 ALA A N 1
ATOM 2748 C CA . ALA A 1 383 ? 14.805 0.958 19.781 1 88.06 383 ALA A CA 1
ATOM 2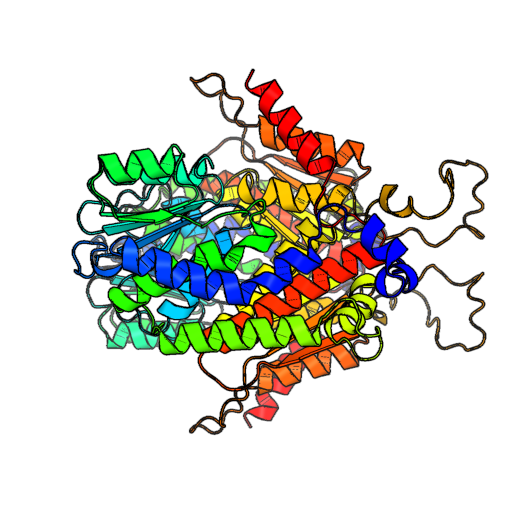749 C C . ALA A 1 383 ? 13.953 0.657 21.016 1 88.06 383 ALA A C 1
ATOM 2751 O O . ALA A 1 383 ? 13.977 -0.461 21.531 1 88.06 383 ALA A O 1
ATOM 2752 N N . ASP A 1 384 ? 13.219 1.64 21.391 1 88.12 384 ASP A N 1
ATOM 2753 C CA . ASP A 1 384 ? 12.328 1.483 22.531 1 88.12 384 ASP A CA 1
ATOM 2754 C C . ASP A 1 384 ? 11.281 0.406 22.281 1 88.12 384 ASP A C 1
ATOM 2756 O O . ASP A 1 384 ? 10.969 -0.39 23.172 1 88.12 384 ASP A O 1
ATOM 2760 N N . LEU A 1 385 ? 10.719 0.428 21.109 1 88.88 385 LEU A N 1
ATOM 2761 C CA . LEU A 1 385 ? 9.703 -0.558 20.75 1 88.88 385 LEU A CA 1
ATOM 2762 C C . LEU A 1 385 ? 10.273 -1.972 20.828 1 88.88 385 LEU A C 1
ATOM 2764 O O . LEU A 1 385 ? 9.602 -2.885 21.328 1 88.88 385 LEU A O 1
ATOM 2768 N N . ARG A 1 386 ? 11.469 -2.123 20.375 1 84 386 ARG A N 1
ATOM 2769 C CA . ARG A 1 386 ? 12.133 -3.424 20.422 1 84 386 ARG A CA 1
ATOM 2770 C C . ARG A 1 386 ? 12.289 -3.891 21.875 1 84 386 ARG A C 1
ATOM 2772 O O . ARG A 1 386 ? 12.07 -5.062 22.172 1 84 386 ARG A O 1
ATOM 2779 N N . ASP A 1 387 ? 12.617 -2.988 22.719 1 85.56 387 ASP A N 1
ATOM 2780 C CA . ASP A 1 387 ? 12.797 -3.293 24.141 1 85.56 387 ASP A CA 1
ATOM 2781 C C . ASP A 1 387 ? 11.469 -3.662 24.797 1 85.56 387 ASP A C 1
ATOM 2783 O O . ASP A 1 387 ? 11.398 -4.605 25.578 1 85.56 387 ASP A O 1
ATOM 2787 N N . ARG A 1 388 ? 10.445 -2.936 24.406 1 84.56 388 ARG A N 1
ATOM 2788 C CA . ARG A 1 388 ? 9.117 -3.172 24.969 1 84.56 388 ARG A CA 1
ATOM 2789 C C . ARG A 1 388 ? 8.578 -4.531 24.547 1 84.56 388 ARG A C 1
ATOM 2791 O O . ARG A 1 388 ? 7.867 -5.191 25.297 1 84.56 388 ARG A O 1
ATOM 2798 N N . THR A 1 389 ? 8.852 -4.895 23.375 1 81.56 389 THR A N 1
ATOM 2799 C CA . THR A 1 389 ? 8.328 -6.152 22.844 1 81.56 389 THR A CA 1
ATOM 2800 C C . THR A 1 389 ? 9.148 -7.332 23.359 1 81.56 389 THR A C 1
ATOM 2802 O O . THR A 1 389 ? 8.625 -8.445 23.5 1 81.56 389 THR A O 1
ATOM 2805 N N . ARG A 1 390 ? 10.406 -7.152 23.641 1 72.69 390 ARG A N 1
ATOM 2806 C CA . ARG A 1 390 ? 11.242 -8.188 24.234 1 72.69 390 ARG A CA 1
ATOM 2807 C C . ARG A 1 390 ? 10.859 -8.43 25.688 1 72.69 390 ARG A C 1
ATOM 2809 O O . ARG A 1 390 ? 10.859 -9.578 26.156 1 72.69 390 ARG A O 1
ATOM 2816 N N . ARG A 1 391 ? 10.531 -7.371 26.438 1 62.5 391 ARG A N 1
ATOM 2817 C CA . ARG A 1 391 ? 10.156 -7.469 27.844 1 62.5 391 ARG A CA 1
ATOM 2818 C C . ARG A 1 391 ? 8.828 -8.211 28 1 62.5 391 ARG A C 1
ATOM 2820 O O . ARG A 1 391 ? 8.617 -8.906 29 1 62.5 391 ARG A O 1
ATOM 2827 N N . ASN A 1 392 ? 8.008 -8.031 27.016 1 56.16 392 ASN A N 1
ATOM 2828 C CA . ASN A 1 392 ? 6.715 -8.695 27.109 1 56.16 392 ASN A CA 1
ATOM 2829 C C . ASN A 1 392 ? 6.836 -10.195 26.828 1 56.16 392 ASN A C 1
ATOM 2831 O O . ASN A 1 392 ? 5.906 -10.953 27.094 1 56.16 392 ASN A O 1
ATOM 2835 N N . PHE A 1 393 ? 7.879 -10.57 26.172 1 49.34 393 PHE A N 1
ATOM 2836 C CA . PHE A 1 393 ? 8.102 -11.984 25.891 1 49.34 393 PHE A CA 1
ATOM 2837 C C . PHE A 1 393 ? 9.047 -12.602 26.906 1 49.34 393 PHE A C 1
ATOM 2839 O O . PHE A 1 393 ? 9.305 -13.805 26.875 1 49.34 393 PHE A O 1
ATOM 2846 N N . SER A 1 394 ? 9.719 -11.844 27.688 1 42.66 394 SER A N 1
ATOM 2847 C CA . SER A 1 394 ? 10.477 -12.398 28.797 1 42.66 394 SER A CA 1
ATOM 2848 C C . SER A 1 394 ? 9.602 -12.523 30.047 1 42.66 394 SER A C 1
ATOM 2850 O O . SER A 1 394 ? 8.758 -11.672 30.312 1 42.66 394 SER A O 1
ATOM 2852 N N . MET B 1 1 ? -3.959 24.672 11.766 1 63.22 1 MET B N 1
ATOM 2853 C CA . MET B 1 1 ? -4.551 23.344 11.586 1 63.22 1 MET B CA 1
ATOM 2854 C C . MET B 1 1 ? -6.004 23.469 11.133 1 63.22 1 MET B C 1
ATOM 2856 O O . MET B 1 1 ? -6.684 24.438 11.445 1 63.22 1 MET B O 1
ATOM 2860 N N . PRO B 1 2 ? -6.375 22.438 10.258 1 73.31 2 PRO B N 1
ATOM 2861 C CA . PRO B 1 2 ? -7.777 22.531 9.844 1 73.31 2 PRO B CA 1
ATOM 2862 C C . PRO B 1 2 ? -8.742 22.531 11.031 1 73.31 2 PRO B C 1
ATOM 2864 O O . PRO B 1 2 ? -8.484 21.875 12.039 1 73.31 2 PRO B O 1
ATOM 2867 N N . TYR B 1 3 ? -9.633 23.453 10.977 1 79.94 3 TYR B N 1
ATOM 2868 C CA . TYR B 1 3 ? -10.633 23.578 12.039 1 79.94 3 TYR B CA 1
ATOM 2869 C C . TYR B 1 3 ? -11.93 22.875 11.641 1 79.94 3 TYR B C 1
ATOM 2871 O O . TYR B 1 3 ? -12.539 23.203 10.625 1 79.94 3 TYR B O 1
ATOM 2879 N N . LEU B 1 4 ? -12.203 21.797 12.398 1 89.56 4 LEU B N 1
ATOM 2880 C CA . LEU B 1 4 ? -13.492 21.141 12.234 1 89.56 4 LEU B CA 1
ATOM 2881 C C . LEU B 1 4 ? -14.578 21.844 13.039 1 89.56 4 LEU B C 1
ATOM 2883 O O . LEU B 1 4 ? -14.461 21.969 14.266 1 89.56 4 LEU B O 1
ATOM 2887 N N . ASP B 1 5 ? -15.578 22.375 12.383 1 91.5 5 ASP B N 1
ATOM 2888 C CA . ASP B 1 5 ? -16.688 23.094 13.008 1 91.5 5 ASP B CA 1
ATOM 2889 C C . ASP B 1 5 ? -17.781 22.109 13.469 1 91.5 5 ASP B C 1
ATOM 2891 O O . ASP B 1 5 ? -18.516 21.578 12.648 1 91.5 5 ASP B O 1
ATOM 2895 N N . GLU B 1 6 ? -17.906 21.969 14.711 1 90.94 6 GLU B N 1
ATOM 2896 C CA . GLU B 1 6 ? -18.875 21.047 15.281 1 90.94 6 GLU B CA 1
ATOM 2897 C C . GLU B 1 6 ? -20.312 21.406 14.875 1 90.94 6 GLU B C 1
ATOM 2899 O O . GLU B 1 6 ? -21.188 20.547 14.812 1 90.94 6 GLU B O 1
ATOM 2904 N N . ALA B 1 7 ? -20.5 22.625 14.633 1 91.88 7 ALA B N 1
ATOM 2905 C CA . ALA B 1 7 ? -21.828 23.047 14.211 1 91.88 7 ALA B CA 1
ATOM 2906 C C . ALA B 1 7 ? -22.219 22.406 12.883 1 91.88 7 ALA B C 1
ATOM 2908 O O . ALA B 1 7 ? -23.391 22.125 12.641 1 91.88 7 ALA B O 1
ATOM 2909 N N . ASN B 1 8 ? -21.234 22.188 12.055 1 94.19 8 ASN B N 1
ATOM 2910 C CA . ASN B 1 8 ? -21.5 21.5 10.805 1 94.19 8 ASN B CA 1
ATOM 2911 C C . ASN B 1 8 ? -21.969 20.062 11.039 1 94.19 8 ASN B C 1
ATOM 2913 O O . ASN B 1 8 ? -22.703 19.5 10.234 1 94.19 8 ASN B O 1
ATOM 2917 N N . LEU B 1 9 ? -21.562 19.469 12.125 1 95.25 9 LEU B N 1
ATOM 2918 C CA . LEU B 1 9 ? -21.891 18.078 12.438 1 95.25 9 LEU B CA 1
ATOM 2919 C C . LEU B 1 9 ? -23.25 17.984 13.133 1 95.25 9 LEU B C 1
ATOM 2921 O O . LEU B 1 9 ? -24.016 17.062 12.875 1 95.25 9 LEU B O 1
ATOM 2925 N N . ASP B 1 10 ? -23.531 19 13.984 1 93.75 10 ASP B N 1
ATOM 2926 C CA . ASP B 1 10 ? -24.656 18.828 14.898 1 93.75 10 ASP B CA 1
ATOM 2927 C C . ASP B 1 10 ? -25.891 19.594 14.422 1 93.75 10 ASP B C 1
ATOM 2929 O O . ASP B 1 10 ? -27.016 19.266 14.773 1 93.75 10 ASP B O 1
ATOM 2933 N N . ASP B 1 11 ? -25.703 20.641 13.602 1 94.69 11 ASP B N 1
ATOM 2934 C CA . ASP B 1 11 ? -26.812 21.375 13.016 1 94.69 11 ASP B CA 1
ATOM 2935 C C . ASP B 1 11 ? -27.359 20.656 11.781 1 94.69 11 ASP B C 1
ATOM 2937 O O . ASP B 1 11 ? -26.672 20.562 10.766 1 94.69 11 ASP B O 1
ATOM 2941 N N . PRO B 1 12 ? -28.578 20.25 11.82 1 94.94 12 PRO B N 1
ATOM 2942 C CA . PRO B 1 12 ? -29.125 19.469 10.719 1 94.94 12 PRO B CA 1
ATOM 2943 C C . PRO B 1 12 ? -29.141 20.219 9.391 1 94.94 12 PRO B C 1
ATOM 2945 O O . PRO B 1 12 ? -28.906 19.625 8.336 1 94.94 12 PRO B O 1
ATOM 2948 N N . GLU B 1 13 ? -29.375 21.453 9.406 1 95.62 13 GLU B N 1
ATOM 2949 C CA . GLU B 1 13 ? -29.422 22.25 8.18 1 95.62 13 GLU B CA 1
ATOM 2950 C C . GLU B 1 13 ? -28.031 22.391 7.574 1 95.62 13 GLU B C 1
ATOM 2952 O O . GLU B 1 13 ? -27.844 22.234 6.363 1 95.62 13 GLU B O 1
ATOM 2957 N N . ARG B 1 14 ? -27.078 22.672 8.43 1 95.81 14 ARG B N 1
ATOM 2958 C CA . ARG B 1 14 ? -25.703 22.828 7.961 1 95.81 14 ARG B CA 1
ATOM 2959 C C . ARG B 1 14 ? -25.156 21.5 7.445 1 95.81 14 ARG B C 1
ATOM 2961 O O . ARG B 1 14 ? -24.453 21.453 6.434 1 95.81 14 ARG B O 1
ATOM 2968 N N . ARG B 1 15 ? -25.469 20.5 8.156 1 95.69 15 ARG B N 1
ATOM 2969 C CA . ARG B 1 15 ? -25.031 19.172 7.746 1 95.69 15 ARG B CA 1
ATOM 2970 C C . ARG B 1 15 ? -25.609 18.812 6.383 1 95.69 15 ARG B C 1
ATOM 2972 O O . ARG B 1 15 ? -24.906 18.281 5.52 1 95.69 15 ARG B O 1
ATOM 2979 N N . ALA B 1 16 ? -26.859 19.094 6.215 1 94.62 16 ALA B N 1
ATOM 2980 C CA . ALA B 1 16 ? -27.531 18.797 4.953 1 94.62 16 ALA B CA 1
ATOM 2981 C C . ALA B 1 16 ? -26.922 19.594 3.807 1 94.62 16 ALA B C 1
ATOM 2983 O O . ALA B 1 16 ? -26.812 19.094 2.686 1 94.62 16 ALA B O 1
ATOM 2984 N N . GLN B 1 17 ? -26.578 20.797 4.09 1 94.56 17 GLN B N 1
ATOM 2985 C CA . GLN B 1 17 ? -25.953 21.641 3.08 1 94.56 17 GLN B CA 1
ATOM 2986 C C . GLN B 1 17 ? -24.578 21.125 2.693 1 94.56 17 GLN B C 1
ATOM 2988 O O . GLN B 1 17 ? -24.188 21.172 1.521 1 94.56 17 GLN B O 1
ATOM 2993 N N . ALA B 1 18 ? -23.891 20.609 3.664 1 94.81 18 ALA B N 1
ATOM 2994 C CA . ALA B 1 18 ? -22.531 20.125 3.434 1 94.81 18 ALA B CA 1
ATOM 2995 C C . ALA B 1 18 ? -22.562 18.766 2.736 1 94.81 18 ALA B C 1
ATOM 2997 O O . ALA B 1 18 ? -21.641 18.438 1.971 1 94.81 18 ALA B O 1
ATOM 2998 N N . ASP B 1 19 ? -23.531 17.938 3.029 1 96.38 19 ASP B N 1
ATOM 2999 C CA . ASP B 1 19 ? -23.672 16.594 2.486 1 96.38 19 ASP B CA 1
ATOM 3000 C C . ASP B 1 19 ? -24.703 16.547 1.371 1 96.38 19 ASP B C 1
ATOM 3002 O O . ASP B 1 19 ? -25.719 15.867 1.495 1 96.38 19 ASP B O 1
ATOM 3006 N N . SER B 1 20 ? -24.359 17.156 0.235 1 94.69 20 SER B N 1
ATOM 3007 C CA . SER B 1 20 ? -25.297 17.5 -0.825 1 94.69 20 SER B CA 1
ATOM 3008 C C . SER B 1 20 ? -25.906 16.25 -1.456 1 94.69 20 SER B C 1
ATOM 3010 O O . SER B 1 20 ? -27 16.312 -2.035 1 94.69 20 SER B O 1
ATOM 3012 N N . ARG B 1 21 ? -25.266 15.141 -1.299 1 94.31 21 ARG B N 1
ATOM 3013 C CA . ARG B 1 21 ? -25.766 13.938 -1.959 1 94.31 21 ARG B CA 1
ATOM 3014 C C . ARG B 1 21 ? -26.156 12.875 -0.938 1 94.31 21 ARG B C 1
ATOM 3016 O O . ARG B 1 21 ? -26.172 11.68 -1.254 1 94.31 21 ARG B O 1
ATOM 3023 N N . ASP B 1 22 ? -26.266 13.281 0.254 1 95.31 22 ASP B N 1
ATOM 3024 C CA . ASP B 1 22 ? -26.734 12.422 1.335 1 95.31 22 ASP B CA 1
ATOM 3025 C C . ASP B 1 22 ? -25.812 11.219 1.525 1 95.31 22 ASP B C 1
ATOM 3027 O O . ASP B 1 22 ? -26.281 10.07 1.55 1 95.31 22 ASP B O 1
ATOM 3031 N N . THR B 1 23 ? -24.547 11.508 1.621 1 97.19 23 THR B N 1
ATOM 3032 C CA . THR B 1 23 ? -23.531 10.469 1.793 1 97.19 23 THR B CA 1
ATOM 3033 C C . THR B 1 23 ? -23.766 9.695 3.088 1 97.19 23 THR B C 1
ATOM 3035 O O . THR B 1 23 ? -23.672 8.469 3.111 1 97.19 23 THR B O 1
ATOM 3038 N N . LEU B 1 24 ? -24.125 10.367 4.211 1 97.75 24 LEU B N 1
ATOM 3039 C CA . LEU B 1 24 ? -24.359 9.719 5.492 1 97.75 24 LEU B CA 1
ATOM 3040 C C . LEU B 1 24 ? -25.516 8.727 5.391 1 97.75 24 LEU B C 1
ATOM 3042 O O . LEU B 1 24 ? -25.438 7.613 5.906 1 97.75 24 LEU B O 1
ATOM 3046 N N . ARG B 1 25 ? -26.531 9.125 4.719 1 96.25 25 ARG B N 1
ATOM 3047 C CA . ARG B 1 25 ? -27.672 8.234 4.52 1 96.25 25 ARG B CA 1
ATOM 3048 C C . ARG B 1 25 ? -27.281 7.016 3.688 1 96.25 25 ARG B C 1
ATOM 3050 O O . ARG B 1 25 ? -27.672 5.891 4 1 96.25 25 ARG B O 1
ATOM 3057 N N . ALA B 1 26 ? -26.562 7.254 2.627 1 96.69 26 ALA B N 1
ATOM 3058 C CA . ALA B 1 26 ? -26.125 6.156 1.77 1 96.69 26 ALA B CA 1
ATOM 3059 C C . ALA B 1 26 ? -25.266 5.156 2.553 1 96.69 26 ALA B C 1
ATOM 3061 O O . ALA B 1 26 ? -25.438 3.943 2.396 1 96.69 26 ALA B O 1
ATOM 3062 N N . LEU B 1 27 ? -24.344 5.66 3.432 1 97.56 27 LEU B N 1
ATOM 3063 C CA . LEU B 1 27 ? -23.531 4.789 4.258 1 97.56 27 LEU B CA 1
ATOM 3064 C C . LEU B 1 27 ? -24.391 3.934 5.18 1 97.56 27 LEU B C 1
ATOM 3066 O O . LEU B 1 27 ? -24.062 2.777 5.453 1 97.56 27 LEU B O 1
ATOM 3070 N N . ALA B 1 28 ? -25.5 4.477 5.609 1 97.88 28 ALA B N 1
ATOM 3071 C CA . ALA B 1 28 ? -26.391 3.801 6.555 1 97.88 28 ALA B CA 1
ATOM 3072 C C . ALA B 1 28 ? -27.125 2.646 5.883 1 97.88 28 ALA B C 1
ATOM 3074 O O . ALA B 1 28 ? -27.734 1.816 6.559 1 97.88 28 ALA B O 1
ATOM 3075 N N . THR B 1 29 ? -27.047 2.52 4.574 1 97.12 29 THR B N 1
ATOM 3076 C CA . THR B 1 29 ? -27.75 1.464 3.859 1 97.12 29 THR B CA 1
ATOM 3077 C C . THR B 1 29 ? -26.859 0.234 3.691 1 97.12 29 THR B C 1
ATOM 3079 O O . THR B 1 29 ? -27.25 -0.723 3.014 1 97.12 29 THR B O 1
ATOM 3082 N N . ALA B 1 30 ? -25.703 0.194 4.316 1 98.12 30 ALA B N 1
ATOM 3083 C CA . ALA B 1 30 ? -24.719 -0.87 4.094 1 98.12 30 ALA B CA 1
ATOM 3084 C C . ALA B 1 30 ? -25.312 -2.234 4.445 1 98.12 30 ALA B C 1
ATOM 3086 O O . ALA B 1 30 ? -25.156 -3.199 3.693 1 98.12 30 ALA B O 1
ATOM 3087 N N . GLY B 1 31 ? -26.016 -2.314 5.629 1 98.56 31 GLY B N 1
ATOM 3088 C CA . GLY B 1 31 ? -26.656 -3.574 5.988 1 98.56 31 GLY B CA 1
ATOM 3089 C C . GLY B 1 31 ? -27.688 -4.039 4.977 1 98.56 31 GLY B C 1
ATOM 3090 O O . GLY B 1 31 ? -27.719 -5.219 4.621 1 98.56 31 GLY B O 1
ATOM 3091 N N . ALA B 1 32 ? -28.453 -3.135 4.531 1 97.94 32 ALA B N 1
ATOM 3092 C CA . ALA B 1 32 ? -29.453 -3.432 3.506 1 97.94 32 ALA B CA 1
ATOM 3093 C C . ALA B 1 32 ? -28.781 -3.863 2.203 1 97.94 32 ALA B C 1
ATOM 3095 O O . ALA B 1 32 ? -29.312 -4.723 1.485 1 97.94 32 ALA B O 1
ATOM 3096 N N . GLN B 1 33 ? -27.719 -3.246 1.86 1 98 33 GLN B N 1
ATOM 3097 C CA . GLN B 1 33 ? -26.953 -3.631 0.671 1 98 33 GLN B CA 1
ATOM 3098 C C . GLN B 1 33 ? -26.547 -5.098 0.733 1 98 33 GLN B C 1
ATOM 3100 O O . GLN B 1 33 ? -26.625 -5.816 -0.264 1 98 33 GLN B O 1
ATOM 3105 N N . VAL B 1 34 ? -26.047 -5.504 1.919 1 98.56 34 VAL B N 1
ATOM 3106 C CA . VAL B 1 34 ? -25.625 -6.895 2.08 1 98.56 34 VAL B CA 1
ATOM 3107 C C . VAL B 1 34 ? -26.812 -7.824 1.779 1 98.56 34 VAL B C 1
ATOM 3109 O O . VAL B 1 34 ? -26.688 -8.75 0.976 1 98.56 34 VAL B O 1
ATOM 3112 N N . ARG B 1 35 ? -27.906 -7.574 2.381 1 98.44 35 ARG B N 1
ATOM 3113 C CA . ARG B 1 35 ? -29.078 -8.43 2.234 1 98.44 35 ARG B CA 1
ATOM 3114 C C . ARG B 1 35 ? -29.578 -8.445 0.789 1 98.44 35 ARG B C 1
ATOM 3116 O O . ARG B 1 35 ? -29.891 -9.508 0.245 1 98.44 35 ARG B O 1
ATOM 3123 N N . GLU B 1 36 ? -29.625 -7.301 0.199 1 98.31 36 GLU B N 1
ATOM 3124 C CA . GLU B 1 36 ? -30.031 -7.223 -1.201 1 98.31 36 GLU B CA 1
ATOM 3125 C C . GLU B 1 36 ? -29.047 -7.969 -2.104 1 98.31 36 GLU B C 1
ATOM 3127 O O . GLU B 1 36 ? -29.469 -8.711 -2.994 1 98.31 36 GLU B O 1
ATOM 3132 N N . ALA B 1 37 ? -27.781 -7.785 -1.876 1 98.44 37 ALA B N 1
ATOM 3133 C CA . ALA B 1 37 ? -26.734 -8.422 -2.691 1 98.44 37 ALA B CA 1
ATOM 3134 C C . ALA B 1 37 ? -26.797 -9.938 -2.555 1 98.44 37 ALA B C 1
ATOM 3136 O O . ALA B 1 37 ? -26.547 -10.664 -3.525 1 98.44 37 ALA B O 1
ATOM 3137 N N . MET B 1 38 ? -27.062 -10.391 -1.3 1 98.56 38 MET B N 1
ATOM 3138 C CA . MET B 1 38 ? -27.203 -11.836 -1.103 1 98.56 38 MET B CA 1
ATOM 3139 C C . MET B 1 38 ? -28.328 -12.391 -1.962 1 98.56 38 MET B C 1
ATOM 3141 O O . MET B 1 38 ? -28.156 -13.414 -2.633 1 98.56 38 MET B O 1
ATOM 3145 N N . THR B 1 39 ? -29.438 -11.711 -1.919 1 98.44 39 THR B N 1
ATOM 3146 C CA . THR B 1 39 ? -30.594 -12.125 -2.705 1 98.44 39 THR B CA 1
ATOM 3147 C C . THR B 1 39 ? -30.25 -12.141 -4.195 1 98.44 39 THR B C 1
ATOM 3149 O O . THR B 1 39 ? -30.516 -13.125 -4.887 1 98.44 39 THR B O 1
ATOM 3152 N N . LEU B 1 40 ? -29.672 -11.078 -4.664 1 98.38 40 LEU B N 1
ATOM 3153 C CA . LEU B 1 40 ? -29.312 -10.961 -6.074 1 98.38 40 LEU B CA 1
ATOM 3154 C C . LEU B 1 40 ? -28.312 -12.031 -6.477 1 98.38 40 LEU B C 1
ATOM 3156 O O . LEU B 1 40 ? -28.406 -12.594 -7.574 1 98.38 40 LEU B O 1
ATOM 3160 N N . ALA B 1 41 ? -27.359 -12.305 -5.625 1 98.62 41 ALA B N 1
ATOM 3161 C CA . ALA B 1 41 ? -26.344 -13.32 -5.91 1 98.62 41 ALA B CA 1
ATOM 3162 C C . ALA B 1 41 ? -26.969 -14.695 -6.07 1 98.62 41 ALA B C 1
ATOM 3164 O O . ALA B 1 41 ? -26.672 -15.414 -7.031 1 98.62 41 ALA B O 1
ATOM 3165 N N . HIS B 1 42 ? -27.875 -15.047 -5.133 1 98.19 42 HIS B N 1
ATOM 3166 C CA . HIS B 1 42 ? -28.562 -16.344 -5.207 1 98.19 42 HIS B CA 1
ATOM 3167 C C . HIS B 1 42 ? -29.422 -16.438 -6.457 1 98.19 42 HIS B C 1
ATOM 3169 O O . HIS B 1 42 ? -29.406 -17.438 -7.16 1 98.19 42 HIS B O 1
ATOM 3175 N N . GLU B 1 43 ? -30.078 -15.375 -6.738 1 98 43 GLU B N 1
ATOM 3176 C CA . GLU B 1 43 ? -31 -15.352 -7.883 1 98 43 GLU B CA 1
ATOM 3177 C C . GLU B 1 43 ? -30.234 -15.469 -9.195 1 98 43 GLU B C 1
ATOM 3179 O O . GLU B 1 43 ? -30.766 -15.953 -10.195 1 98 43 GLU B O 1
ATOM 3184 N N . ASN B 1 44 ? -29 -15.055 -9.195 1 97.75 44 ASN B N 1
ATOM 3185 C CA . ASN B 1 44 ? -28.234 -15.039 -10.438 1 97.75 44 ASN B CA 1
ATOM 3186 C C . ASN B 1 44 ? -27.203 -16.156 -10.477 1 97.75 44 ASN B C 1
ATOM 3188 O O . ASN B 1 44 ? -26.266 -16.125 -11.289 1 97.75 44 ASN B O 1
ATOM 3192 N N . GLY B 1 45 ? -27.297 -17.109 -9.633 1 97.62 45 GLY B N 1
ATOM 3193 C CA . GLY B 1 45 ? -26.578 -18.359 -9.734 1 97.62 45 GLY B CA 1
ATOM 3194 C C . GLY B 1 45 ? -25.141 -18.266 -9.242 1 97.62 45 GLY B C 1
ATOM 3195 O O . GLY B 1 45 ? -24.219 -18.797 -9.875 1 97.62 45 GLY B O 1
ATOM 3196 N N . ILE B 1 46 ? -24.938 -17.578 -8.117 1 98 46 ILE B N 1
ATOM 3197 C CA . ILE B 1 46 ? -23.594 -17.438 -7.555 1 98 46 ILE B CA 1
ATOM 3198 C C . ILE B 1 46 ? -22.984 -18.812 -7.309 1 98 46 ILE B C 1
ATOM 3200 O O . ILE B 1 46 ? -21.766 -18.969 -7.367 1 98 46 ILE B O 1
ATOM 3204 N N . GLU B 1 47 ? -23.781 -19.859 -7.176 1 96.56 47 GLU B N 1
ATOM 3205 C CA . GLU B 1 47 ? -23.328 -21.219 -6.895 1 96.56 47 GLU B CA 1
ATOM 3206 C C . GLU B 1 47 ? -22.688 -21.844 -8.133 1 96.56 47 GLU B C 1
ATOM 3208 O O . GLU B 1 47 ? -21.953 -22.828 -8.023 1 96.56 47 GLU B O 1
ATOM 3213 N N . LYS B 1 48 ? -22.891 -21.234 -9.25 1 96.56 48 LYS B N 1
ATOM 3214 C CA . LYS B 1 48 ? -22.422 -21.812 -10.516 1 96.56 48 LYS B CA 1
ATOM 3215 C C . LYS B 1 48 ? -21.094 -21.172 -10.938 1 96.56 48 LYS B C 1
ATOM 3217 O O . LYS B 1 48 ? -20.562 -21.5 -12 1 96.56 48 LYS B O 1
ATOM 3222 N N . VAL B 1 49 ? -20.641 -20.312 -10.102 1 96.75 49 VAL B N 1
ATOM 3223 C CA . VAL B 1 49 ? -19.375 -19.672 -10.422 1 96.75 49 VAL B CA 1
ATOM 3224 C C . VAL B 1 49 ? -18.297 -20.734 -10.664 1 96.75 49 VAL B C 1
ATOM 3226 O O . VAL B 1 49 ? -18.203 -21.703 -9.898 1 96.75 49 VAL B O 1
ATOM 3229 N N . ALA B 1 50 ? -17.609 -20.578 -11.766 1 94.56 50 ALA B N 1
ATOM 3230 C CA . ALA B 1 50 ? -16.562 -21.516 -12.172 1 94.56 50 ALA B CA 1
ATOM 3231 C C . ALA B 1 50 ? -17.109 -22.938 -12.25 1 94.56 50 ALA B C 1
ATOM 3233 O O . ALA B 1 50 ? -16.422 -23.891 -11.883 1 94.56 50 ALA B O 1
ATOM 3234 N N . SER B 1 51 ? -18.391 -23.094 -12.523 1 90.94 51 SER B N 1
ATOM 3235 C CA . SER B 1 51 ? -19.078 -24.375 -12.688 1 90.94 51 SER B CA 1
ATOM 3236 C C . SER B 1 51 ? -19.094 -25.156 -11.383 1 90.94 51 SER B C 1
ATOM 3238 O O . SER B 1 51 ? -19.188 -26.391 -11.398 1 90.94 51 SER B O 1
ATOM 3240 N N . GLY B 1 52 ? -18.859 -24.469 -10.312 1 86.19 52 GLY B N 1
ATOM 3241 C CA . GLY B 1 52 ? -18.875 -25.109 -9.008 1 86.19 52 GLY B CA 1
ATOM 3242 C C . GLY B 1 52 ? -17.562 -25.781 -8.664 1 86.19 52 GLY B C 1
ATOM 3243 O O . GLY B 1 52 ? -17.438 -26.422 -7.617 1 86.19 52 GLY B O 1
ATOM 3244 N N . GLU B 1 53 ? -16.641 -25.625 -9.539 1 91.31 53 GLU B N 1
ATOM 3245 C CA . GLU B 1 53 ? -15.336 -26.234 -9.312 1 91.31 53 GLU B CA 1
ATOM 3246 C C . GLU B 1 53 ? -14.328 -25.203 -8.797 1 91.31 53 GLU B C 1
ATOM 3248 O O . GLU B 1 53 ? -14.43 -24.016 -9.117 1 91.31 53 GLU B O 1
ATOM 3253 N N . ARG B 1 54 ? -13.422 -25.672 -8.047 1 92.94 54 ARG B N 1
ATOM 3254 C CA . ARG B 1 54 ? -12.383 -24.781 -7.547 1 92.94 54 ARG B CA 1
ATOM 3255 C C . ARG B 1 54 ? -11.398 -24.406 -8.656 1 92.94 54 ARG B C 1
ATOM 3257 O O . ARG B 1 54 ? -10.758 -25.281 -9.242 1 92.94 54 ARG B O 1
ATOM 3264 N N . PRO B 1 55 ? -11.367 -23.141 -8.898 1 96.06 55 PRO B N 1
ATOM 3265 C CA . PRO B 1 55 ? -10.406 -22.719 -9.922 1 96.06 55 PRO B CA 1
ATOM 3266 C C . PRO B 1 55 ? -8.953 -22.875 -9.477 1 96.06 55 PRO B C 1
ATOM 3268 O O . PRO B 1 55 ? -8.688 -23.031 -8.281 1 96.06 55 PRO B O 1
ATOM 3271 N N . ARG B 1 56 ? -8.125 -22.891 -10.492 1 93.12 56 ARG B N 1
ATOM 3272 C CA . ARG B 1 56 ? -6.695 -22.969 -10.211 1 93.12 56 ARG B CA 1
ATOM 3273 C C . ARG B 1 56 ? -6.215 -21.688 -9.516 1 93.12 56 ARG B C 1
ATOM 3275 O O . ARG B 1 56 ? -5.316 -21.734 -8.672 1 93.12 56 ARG B O 1
ATOM 3282 N N . SER B 1 57 ? -6.805 -20.594 -9.867 1 93.06 57 SER B N 1
ATOM 3283 C CA . SER B 1 57 ? -6.5 -19.297 -9.266 1 93.06 57 SER B CA 1
ATOM 3284 C C . SER B 1 57 ? -7.672 -18.328 -9.406 1 93.06 57 SER B C 1
ATOM 3286 O O . SER B 1 57 ? -8.578 -18.562 -10.211 1 93.06 57 SER B O 1
ATOM 3288 N N . VAL B 1 58 ? -7.641 -17.344 -8.594 1 95.44 58 VAL B N 1
ATOM 3289 C CA . VAL B 1 58 ? -8.664 -16.297 -8.641 1 95.44 58 VAL B CA 1
ATOM 3290 C C . VAL B 1 58 ? -8.016 -14.93 -8.773 1 95.44 58 VAL B C 1
ATOM 3292 O O . VAL B 1 58 ? -7.105 -14.594 -8.008 1 95.44 58 VAL B O 1
ATOM 3295 N N . VAL B 1 59 ? -8.438 -14.172 -9.781 1 95.75 59 VAL B N 1
ATOM 3296 C CA . VAL B 1 59 ? -8 -12.789 -9.969 1 95.75 59 VAL B CA 1
ATOM 3297 C C . VAL B 1 59 ? -9.188 -11.844 -9.773 1 95.75 59 VAL B C 1
ATOM 3299 O O . VAL B 1 59 ? -10.227 -12 -10.422 1 95.75 59 VAL B O 1
ATOM 3302 N N . VAL B 1 60 ? -9.016 -10.93 -8.883 1 97.44 60 VAL B N 1
ATOM 3303 C CA . VAL B 1 60 ? -10.047 -9.914 -8.695 1 97.44 60 VAL B CA 1
ATOM 3304 C C . VAL B 1 60 ? -9.609 -8.609 -9.367 1 97.44 60 VAL B C 1
ATOM 3306 O O . VAL B 1 60 ? -8.562 -8.047 -9.031 1 97.44 60 VAL B O 1
ATOM 3309 N N . ALA B 1 61 ? -10.414 -8.164 -10.328 1 97.12 61 ALA B N 1
ATOM 3310 C CA . ALA B 1 61 ? -10.164 -6.93 -11.07 1 97.12 61 ALA B CA 1
ATOM 3311 C C . ALA B 1 61 ? -11.039 -5.793 -10.547 1 97.12 61 ALA B C 1
ATOM 3313 O O . ALA B 1 61 ? -12.258 -5.809 -10.719 1 97.12 61 ALA B O 1
ATOM 3314 N N . ALA B 1 62 ? -10.445 -4.898 -9.953 1 95.38 62 ALA B N 1
ATOM 3315 C CA . ALA B 1 62 ? -11.133 -3.734 -9.398 1 95.38 62 ALA B CA 1
ATOM 3316 C C . ALA B 1 62 ? -10.195 -2.535 -9.312 1 95.38 62 ALA B C 1
ATOM 3318 O O . ALA B 1 62 ? -8.984 -2.695 -9.133 1 95.38 62 ALA B O 1
ATOM 3319 N N . VAL B 1 63 ? -10.719 -1.338 -9.453 1 92.38 63 VAL B N 1
ATOM 3320 C CA . VAL B 1 63 ? -9.906 -0.129 -9.438 1 92.38 63 VAL B CA 1
ATOM 3321 C C . VAL B 1 63 ? -10.516 0.896 -8.484 1 92.38 63 VAL B C 1
ATOM 3323 O O . VAL B 1 63 ? -11.672 0.76 -8.078 1 92.38 63 VAL B O 1
ATOM 3326 N N . GLY B 1 64 ? -9.734 1.88 -8.094 1 89.44 64 GLY B N 1
ATOM 3327 C CA . GLY B 1 64 ? -10.227 2.965 -7.258 1 89.44 64 GLY B CA 1
ATOM 3328 C C . GLY B 1 64 ? -10.75 2.496 -5.91 1 89.44 64 GLY B C 1
ATOM 3329 O O . GLY B 1 64 ? -10.109 1.674 -5.25 1 89.44 64 GLY B O 1
ATOM 3330 N N . HIS B 1 65 ? -11.875 3.006 -5.535 1 89.75 65 HIS B N 1
ATOM 3331 C CA . HIS B 1 65 ? -12.445 2.703 -4.227 1 89.75 65 HIS B CA 1
ATOM 3332 C C . HIS B 1 65 ? -13.008 1.286 -4.188 1 89.75 65 HIS B C 1
ATOM 3334 O O . HIS B 1 65 ? -13.281 0.751 -3.111 1 89.75 65 HIS B O 1
ATOM 3340 N N . SER B 1 66 ? -13.078 0.641 -5.367 1 93.75 66 SER B N 1
ATOM 3341 C CA . SER B 1 66 ? -13.57 -0.733 -5.391 1 93.75 66 SER B CA 1
ATOM 3342 C C . SER B 1 66 ? -12.445 -1.728 -5.113 1 93.75 66 SER B C 1
ATOM 3344 O O . SER B 1 66 ? -12.703 -2.91 -4.879 1 93.75 66 SER B O 1
ATOM 3346 N N . ALA B 1 67 ? -11.203 -1.236 -5.113 1 92.94 67 ALA B N 1
ATOM 3347 C CA . ALA B 1 67 ? -10.055 -2.121 -4.977 1 92.94 67 ALA B CA 1
ATOM 3348 C C . ALA B 1 67 ? -10.07 -2.842 -3.631 1 92.94 67 ALA B C 1
ATOM 3350 O O . ALA B 1 67 ? -9.531 -3.945 -3.504 1 92.94 67 ALA B O 1
ATOM 3351 N N . VAL B 1 68 ? -10.734 -2.271 -2.676 1 96.31 68 VAL B N 1
ATOM 3352 C CA . VAL B 1 68 ? -10.797 -2.863 -1.344 1 96.31 68 VAL B CA 1
ATOM 3353 C C . VAL B 1 68 ? -11.508 -4.211 -1.408 1 96.31 68 VAL B C 1
ATOM 3355 O O . VAL B 1 68 ? -11.266 -5.094 -0.584 1 96.31 68 VAL B O 1
ATOM 3358 N N . VAL B 1 69 ? -12.367 -4.445 -2.385 1 97.62 69 VAL B N 1
ATOM 3359 C CA . VAL B 1 69 ? -13.078 -5.711 -2.557 1 97.62 69 VAL B CA 1
ATOM 3360 C C . VAL B 1 69 ? -12.07 -6.848 -2.717 1 97.62 69 VAL B C 1
ATOM 3362 O O . VAL B 1 69 ? -12.188 -7.887 -2.059 1 97.62 69 VAL B O 1
ATOM 3365 N N . ALA B 1 70 ? -11.102 -6.574 -3.527 1 95.94 70 ALA B N 1
ATOM 3366 C CA . ALA B 1 70 ? -10.062 -7.574 -3.764 1 95.94 70 ALA B CA 1
ATOM 3367 C C . ALA B 1 70 ? -9.234 -7.812 -2.506 1 95.94 70 ALA B C 1
ATOM 3369 O O . ALA B 1 70 ? -8.914 -8.953 -2.17 1 95.94 70 ALA B O 1
ATOM 3370 N N . GLU B 1 71 ? -8.953 -6.738 -1.812 1 95.56 71 GLU B N 1
ATOM 3371 C CA . GLU B 1 71 ? -8.133 -6.824 -0.608 1 95.56 71 GLU B CA 1
ATOM 3372 C C . GLU B 1 71 ? -8.844 -7.605 0.492 1 95.56 71 GLU B C 1
ATOM 3374 O O . GLU B 1 71 ? -8.211 -8.367 1.229 1 95.56 71 GLU B O 1
ATOM 3379 N N . VAL B 1 72 ? -10.109 -7.418 0.592 1 97.69 72 VAL B N 1
ATOM 3380 C CA . VAL B 1 72 ? -10.898 -8.125 1.6 1 97.69 72 VAL B CA 1
ATOM 3381 C C . VAL B 1 72 ? -10.891 -9.625 1.299 1 97.69 72 VAL B C 1
ATOM 3383 O O . VAL B 1 72 ? -10.625 -10.438 2.184 1 97.69 72 VAL B O 1
ATOM 3386 N N . LEU B 1 73 ? -11.156 -9.984 0.054 1 97.38 73 LEU B N 1
ATOM 3387 C CA . LEU B 1 73 ? -11.172 -11.398 -0.291 1 97.38 73 LEU B CA 1
ATOM 3388 C C . LEU B 1 73 ? -9.805 -12.031 -0.047 1 97.38 73 LEU B C 1
ATOM 3390 O O . LEU B 1 73 ? -9.711 -13.133 0.494 1 97.38 73 LEU B O 1
ATOM 3394 N N . GLU B 1 74 ? -8.797 -11.297 -0.441 1 93.88 74 GLU B N 1
ATOM 3395 C CA . GLU B 1 74 ? -7.441 -11.805 -0.222 1 93.88 74 GLU B CA 1
ATOM 3396 C C . GLU B 1 74 ? -7.172 -12.039 1.262 1 93.88 74 GLU B C 1
ATOM 3398 O O . GLU B 1 74 ? -6.648 -13.086 1.645 1 93.88 74 GLU B O 1
ATOM 3403 N N . ALA B 1 75 ? -7.531 -11.102 2.096 1 93.88 75 ALA B N 1
ATOM 3404 C CA . ALA B 1 75 ? -7.277 -11.195 3.529 1 93.88 75 ALA B CA 1
ATOM 3405 C C . ALA B 1 75 ? -8.047 -12.359 4.148 1 93.88 75 ALA B C 1
ATOM 3407 O O . ALA B 1 75 ? -7.527 -13.07 5.012 1 93.88 75 ALA B O 1
ATOM 3408 N N . LEU B 1 76 ? -9.227 -12.562 3.688 1 94.75 76 LEU B N 1
ATOM 3409 C CA . LEU B 1 76 ? -10.062 -13.625 4.25 1 94.75 76 LEU B CA 1
ATOM 3410 C C . LEU B 1 76 ? -9.625 -14.984 3.729 1 94.75 76 LEU B C 1
ATOM 3412 O O . LEU B 1 76 ? -9.773 -16 4.422 1 94.75 76 LEU B O 1
ATOM 3416 N N . ALA B 1 77 ? -9.062 -14.969 2.531 1 92.06 77 ALA B N 1
ATOM 3417 C CA . ALA B 1 77 ? -8.656 -16.219 1.897 1 92.06 77 ALA B CA 1
ATOM 3418 C C . ALA B 1 77 ? -7.289 -16.672 2.406 1 92.06 77 ALA B C 1
ATOM 3420 O O . ALA B 1 77 ? -6.98 -17.859 2.398 1 92.06 77 ALA B O 1
ATOM 3421 N N . ASP B 1 78 ? -6.43 -15.773 2.781 1 79.62 78 ASP B N 1
ATOM 3422 C CA . ASP B 1 78 ? -4.996 -15.938 3.012 1 79.62 78 ASP B CA 1
ATOM 3423 C C . ASP B 1 78 ? -4.723 -17.094 3.973 1 79.62 78 ASP B C 1
ATOM 3425 O O . ASP B 1 78 ? -3.891 -17.953 3.691 1 79.62 78 ASP B O 1
ATOM 3429 N N . PRO B 1 79 ? -5.488 -17.234 5.039 1 70.38 79 PRO B N 1
ATOM 3430 C CA . PRO B 1 79 ? -5.113 -18.281 6 1 70.38 79 PRO B CA 1
ATOM 3431 C C . PRO B 1 79 ? -5.352 -19.688 5.465 1 70.38 79 PRO B C 1
ATOM 3433 O O . PRO B 1 79 ? -4.66 -20.641 5.863 1 70.38 79 PRO B O 1
ATOM 3436 N N . GLY B 1 80 ? -6.262 -19.766 4.523 1 78.88 80 GLY B N 1
ATOM 3437 C CA . GLY B 1 80 ? -6.648 -21.141 4.258 1 78.88 80 GLY B CA 1
ATOM 3438 C C . GLY B 1 80 ? -6.992 -21.391 2.803 1 78.88 80 GLY B C 1
ATOM 3439 O O . GLY B 1 80 ? -7.445 -22.484 2.447 1 78.88 80 GLY B O 1
ATOM 3440 N N . SER B 1 81 ? -6.707 -20.438 2.025 1 84.25 81 SER B N 1
ATOM 3441 C CA . SER B 1 81 ? -7.125 -20.625 0.641 1 84.25 81 SER B CA 1
ATOM 3442 C C . SER B 1 81 ? -6.27 -21.688 -0.047 1 84.25 81 SER B C 1
ATOM 3444 O O . SER B 1 81 ? -5.043 -21.656 0.047 1 84.25 81 SER B O 1
ATOM 3446 N N . PRO B 1 82 ? -6.961 -22.594 -0.71 1 87.75 82 PRO B N 1
ATOM 3447 C CA . PRO B 1 82 ? -6.219 -23.641 -1.423 1 87.75 82 P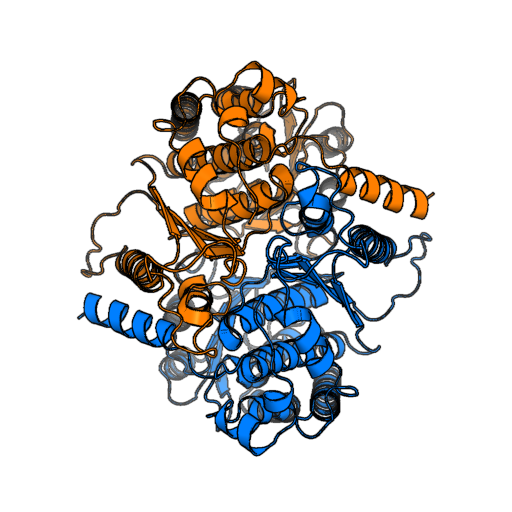RO B CA 1
ATOM 3448 C C . PRO B 1 82 ? -5.59 -23.141 -2.721 1 87.75 82 PRO B C 1
ATOM 3450 O O . PRO B 1 82 ? -4.797 -23.844 -3.342 1 87.75 82 PRO B O 1
ATOM 3453 N N . VAL B 1 83 ? -6.035 -21.984 -3.16 1 89.81 83 VAL B N 1
ATOM 3454 C CA . VAL B 1 83 ? -5.527 -21.453 -4.418 1 89.81 83 VAL B CA 1
ATOM 3455 C C . VAL B 1 83 ? -5.133 -19.984 -4.234 1 89.81 83 VAL B C 1
ATOM 3457 O O . VAL B 1 83 ? -5.621 -19.312 -3.32 1 89.81 83 VAL B O 1
ATOM 3460 N N . PRO B 1 84 ? -4.27 -19.469 -5.078 1 89.06 84 PRO B N 1
ATOM 3461 C CA . PRO B 1 84 ? -3.893 -18.062 -4.98 1 89.06 84 PRO B CA 1
ATOM 3462 C C . PRO B 1 84 ? -5.031 -17.109 -5.363 1 89.06 84 PRO B C 1
ATOM 3464 O O . PRO B 1 84 ? -5.793 -17.406 -6.289 1 89.06 84 PRO B O 1
ATOM 3467 N N . VAL B 1 85 ? -5.176 -16.094 -4.609 1 92 85 VAL B N 1
ATOM 3468 C CA . VAL B 1 85 ? -6.059 -14.961 -4.898 1 92 85 VAL B CA 1
ATOM 3469 C C . VAL B 1 85 ? -5.227 -13.695 -5.125 1 92 85 VAL B C 1
ATOM 3471 O O . VAL B 1 85 ? -4.426 -13.312 -4.27 1 92 85 VAL B O 1
ATOM 3474 N N . THR B 1 86 ? -5.355 -13.117 -6.328 1 88 86 THR B N 1
ATOM 3475 C CA . THR B 1 86 ? -4.547 -11.945 -6.641 1 88 86 THR B CA 1
ATOM 3476 C C . THR B 1 86 ? -5.434 -10.781 -7.086 1 88 86 THR B C 1
ATOM 3478 O O . THR B 1 86 ? -6.574 -10.992 -7.512 1 88 86 THR B O 1
ATOM 3481 N N . VAL B 1 87 ? -4.938 -9.633 -6.965 1 90.75 87 VAL B N 1
ATOM 3482 C CA . VAL B 1 87 ? -5.645 -8.414 -7.344 1 90.75 87 VAL B CA 1
ATOM 3483 C C . VAL B 1 87 ? -5.016 -7.82 -8.602 1 90.75 87 VAL B C 1
ATOM 3485 O O . VAL B 1 87 ? -3.793 -7.824 -8.758 1 90.75 87 VAL B O 1
ATOM 3488 N N . ARG B 1 88 ? -5.883 -7.383 -9.523 1 90.94 88 ARG B N 1
ATOM 3489 C CA . ARG B 1 88 ? -5.434 -6.664 -10.711 1 90.94 88 ARG B CA 1
ATOM 3490 C C . ARG B 1 88 ? -6.277 -5.414 -10.945 1 90.94 88 ARG B C 1
ATOM 3492 O O . ARG B 1 88 ? -7.5 -5.445 -10.781 1 90.94 88 ARG B O 1
ATOM 3499 N N . ARG B 1 89 ? -5.586 -4.375 -11.234 1 91.25 89 ARG B N 1
ATOM 3500 C CA . ARG B 1 89 ? -6.309 -3.123 -11.43 1 91.25 89 ARG B CA 1
ATOM 3501 C C . ARG B 1 89 ? -6.422 -2.777 -12.906 1 91.25 89 ARG B C 1
ATOM 3503 O O . ARG B 1 89 ? -7.395 -2.152 -13.336 1 91.25 89 ARG B O 1
ATOM 3510 N N . ASN B 1 90 ? -5.426 -3.172 -13.641 1 88.88 90 ASN B N 1
ATOM 3511 C CA . ASN B 1 90 ? -5.355 -2.91 -15.078 1 88.88 90 ASN B CA 1
ATOM 3512 C C . ASN B 1 90 ? -4.613 -4.023 -15.812 1 88.88 90 ASN B C 1
ATOM 3514 O O . ASN B 1 90 ? -4.066 -4.93 -15.188 1 88.88 90 ASN B O 1
ATOM 3518 N N . LEU B 1 91 ? -4.707 -3.994 -17.203 1 89.19 91 LEU B N 1
ATOM 3519 C CA . LEU B 1 91 ? -3.9 -4.898 -18.016 1 89.19 91 LEU B CA 1
ATOM 3520 C C . LEU B 1 91 ? -2.414 -4.699 -17.734 1 89.19 91 LEU B C 1
ATOM 3522 O O . LEU B 1 91 ? -2.004 -3.645 -17.25 1 89.19 91 LEU B O 1
ATOM 3526 N N . PRO B 1 92 ? -1.597 -5.602 -17.938 1 88.75 92 PRO B N 1
ATOM 3527 C CA . PRO B 1 92 ? -1.925 -6.883 -18.562 1 88.75 92 PRO B CA 1
ATOM 3528 C C . PRO B 1 92 ? -2.475 -7.906 -17.578 1 88.75 92 PRO B C 1
ATOM 3530 O O . PRO B 1 92 ? -2.117 -7.883 -16.391 1 88.75 92 PRO B O 1
ATOM 3533 N N . LEU B 1 93 ? -3.328 -8.758 -18.125 1 92.38 93 LEU B N 1
ATOM 3534 C CA . LEU B 1 93 ? -3.684 -9.977 -17.391 1 92.38 93 LEU B CA 1
ATOM 3535 C C . LEU B 1 93 ? -2.512 -10.953 -17.359 1 92.38 93 LEU B C 1
ATOM 3537 O O . LEU B 1 93 ? -1.868 -11.188 -18.391 1 92.38 93 LEU B O 1
ATOM 3541 N N . PRO B 1 94 ? -2.184 -11.438 -16.188 1 88.06 94 PRO B N 1
ATOM 3542 C CA . PRO B 1 94 ? -1.034 -12.344 -16.141 1 88.06 94 PRO B CA 1
ATOM 3543 C C . PRO B 1 94 ? -1.106 -13.445 -17.188 1 88.06 94 PRO B C 1
ATOM 3545 O O . PRO B 1 94 ? -2.188 -13.969 -17.469 1 88.06 94 PRO B O 1
ATOM 3548 N N . GLY B 1 95 ? -0.002 -13.75 -17.75 1 87.38 95 GLY B N 1
ATOM 3549 C CA . GLY B 1 95 ? 0.078 -14.695 -18.859 1 87.38 95 GLY B CA 1
ATOM 3550 C C . GLY B 1 95 ? -0.391 -16.094 -18.484 1 87.38 95 GLY B C 1
ATOM 3551 O O . GLY B 1 95 ? -0.852 -16.844 -19.344 1 87.38 95 GLY B O 1
ATOM 3552 N N . TRP B 1 96 ? -0.32 -16.406 -17.25 1 87.38 96 TRP B N 1
ATOM 3553 C CA . TRP B 1 96 ? -0.62 -17.766 -16.797 1 87.38 96 TRP B CA 1
ATOM 3554 C C . TRP B 1 96 ? -2.115 -17.938 -16.562 1 87.38 96 TRP B C 1
ATOM 3556 O O . TRP B 1 96 ? -2.582 -19.047 -16.297 1 87.38 96 TRP B O 1
ATOM 3566 N N . ILE B 1 97 ? -2.957 -16.922 -16.703 1 93.19 97 ILE B N 1
ATOM 3567 C CA . ILE B 1 97 ? -4.402 -17.016 -16.531 1 93.19 97 ILE B CA 1
ATOM 3568 C C . ILE B 1 97 ? -5.035 -17.641 -17.766 1 93.19 97 ILE B C 1
ATOM 3570 O O . ILE B 1 97 ? -4.75 -17.234 -18.891 1 93.19 97 ILE B O 1
ATOM 3574 N N . GLY B 1 98 ? -5.859 -18.641 -17.547 1 94.31 98 GLY B N 1
ATOM 3575 C CA . GLY B 1 98 ? -6.523 -19.344 -18.625 1 94.31 98 GLY B CA 1
ATOM 3576 C C . GLY B 1 98 ? -7.809 -20.031 -18.188 1 94.31 98 GLY B C 1
ATOM 3577 O O . GLY B 1 98 ? -8.477 -19.562 -17.266 1 94.31 98 GLY B O 1
ATOM 3578 N N . PRO B 1 99 ? -8.156 -21.172 -18.906 1 96.75 99 PRO B N 1
ATOM 3579 C CA . PRO B 1 99 ? -9.477 -21.781 -18.75 1 96.75 99 PRO B CA 1
ATOM 3580 C C . PRO B 1 99 ? -9.688 -22.375 -17.359 1 96.75 99 PRO B C 1
ATOM 3582 O O . PRO B 1 99 ? -10.828 -22.641 -16.969 1 96.75 99 PRO B O 1
ATOM 3585 N N . LEU B 1 100 ? -8.625 -22.547 -16.625 1 96 100 LEU B N 1
ATOM 3586 C CA . LEU B 1 100 ? -8.75 -23.188 -15.32 1 96 100 LEU B CA 1
ATOM 3587 C C . LEU B 1 100 ? -8.82 -22.125 -14.219 1 96 100 LEU B C 1
ATOM 3589 O O . LEU B 1 100 ? -8.836 -22.469 -13.031 1 96 100 LEU B O 1
ATOM 3593 N N . ASP B 1 101 ? -8.883 -20.875 -14.594 1 96.19 101 ASP B N 1
ATOM 3594 C CA . ASP B 1 101 ? -8.836 -19.781 -13.625 1 96.19 101 ASP B CA 1
ATOM 3595 C C . ASP B 1 101 ? -10.164 -19.016 -13.602 1 96.19 101 ASP B C 1
ATOM 3597 O O . ASP B 1 101 ? -10.977 -19.156 -14.516 1 96.19 101 ASP B O 1
ATOM 3601 N N . LEU B 1 102 ? -10.359 -18.25 -12.539 1 98.06 102 LEU B N 1
ATOM 3602 C CA . LEU B 1 102 ? -11.523 -17.391 -12.375 1 98.06 102 LEU B CA 1
ATOM 3603 C C . LEU B 1 102 ? -11.117 -15.93 -12.289 1 98.06 102 LEU B C 1
ATOM 3605 O O . LEU B 1 102 ? -10.227 -15.57 -11.516 1 98.06 102 LEU B O 1
ATOM 3609 N N . VAL B 1 103 ? -11.719 -15.117 -13.109 1 98.31 103 VAL B N 1
ATOM 3610 C CA . VAL B 1 103 ? -11.562 -13.672 -13.023 1 98.31 103 VAL B CA 1
ATOM 3611 C C . VAL B 1 103 ? -12.859 -13.047 -12.516 1 98.31 103 VAL B C 1
ATOM 3613 O O . VAL B 1 103 ? -13.93 -13.273 -13.078 1 98.31 103 VAL B O 1
ATOM 3616 N N . ILE B 1 104 ? -12.742 -12.328 -11.391 1 98.69 104 ILE B N 1
ATOM 3617 C CA . ILE B 1 104 ? -13.844 -11.57 -10.82 1 98.69 104 ILE B CA 1
ATOM 3618 C C . ILE B 1 104 ? -13.664 -10.086 -11.133 1 98.69 104 ILE B C 1
ATOM 3620 O O . ILE B 1 104 ? -12.719 -9.453 -10.648 1 98.69 104 ILE B O 1
ATOM 3624 N N . ALA B 1 105 ? -14.531 -9.5 -11.914 1 98.69 105 ALA B N 1
ATOM 3625 C CA . ALA B 1 105 ? -14.453 -8.078 -12.25 1 98.69 105 ALA B CA 1
ATOM 3626 C C . ALA B 1 105 ? -15.547 -7.289 -11.531 1 98.69 105 ALA B C 1
ATOM 3628 O O . ALA B 1 105 ? -16.734 -7.641 -11.609 1 98.69 105 ALA B O 1
ATOM 3629 N N . VAL B 1 106 ? -15.141 -6.242 -10.875 1 97.94 106 VAL B N 1
ATOM 3630 C CA . VAL B 1 106 ? -16.031 -5.473 -10.016 1 97.94 106 VAL B CA 1
ATOM 3631 C C . VAL B 1 106 ? -16.016 -4.004 -10.43 1 97.94 106 VAL B C 1
ATOM 3633 O O . VAL B 1 106 ? -14.953 -3.406 -10.578 1 97.94 106 VAL B O 1
ATOM 3636 N N . SER B 1 107 ? -17.172 -3.441 -10.656 1 95.75 107 SER B N 1
ATOM 3637 C CA . SER B 1 107 ? -17.328 -2.039 -11.031 1 95.75 107 SER B CA 1
ATOM 3638 C C . SER B 1 107 ? -18.766 -1.574 -10.844 1 95.75 107 SER B C 1
ATOM 3640 O O . SER B 1 107 ? -19.688 -2.166 -11.406 1 95.75 107 SER B O 1
ATOM 3642 N N . VAL B 1 108 ? -18.953 -0.482 -10.125 1 95.38 108 VAL B N 1
ATOM 3643 C CA . VAL B 1 108 ? -20.312 -0.003 -9.906 1 95.38 108 VAL B CA 1
ATOM 3644 C C . VAL B 1 108 ? -21 0.265 -11.25 1 95.38 108 VAL B C 1
ATOM 3646 O O . VAL B 1 108 ? -22.047 -0.299 -11.547 1 95.38 108 VAL B O 1
ATOM 3649 N N . SER B 1 109 ? -20.328 0.997 -12.117 1 93.12 109 SER B N 1
ATOM 3650 C CA . SER B 1 109 ? -20.938 1.396 -13.391 1 93.12 109 SER B CA 1
ATOM 3651 C C . SER B 1 109 ? -20.844 0.275 -14.422 1 93.12 109 SER B C 1
ATOM 3653 O O . SER B 1 109 ? -21.609 0.255 -15.391 1 93.12 109 SER B O 1
ATOM 3655 N N . GLY B 1 110 ? -19.859 -0.608 -14.297 1 95.62 110 GLY B N 1
ATOM 3656 C CA . GLY B 1 110 ? -19.562 -1.625 -15.297 1 95.62 110 GLY B CA 1
ATOM 3657 C C . GLY B 1 110 ? -18.844 -1.078 -16.516 1 95.62 110 GLY B C 1
ATOM 3658 O O . GLY B 1 110 ? -18.828 -1.712 -17.562 1 95.62 110 GLY B O 1
ATOM 3659 N N . ARG B 1 111 ? -18.266 0.136 -16.312 1 94.12 111 ARG B N 1
ATOM 3660 C CA . ARG B 1 111 ? -17.641 0.79 -17.453 1 94.12 111 ARG B CA 1
ATOM 3661 C C . ARG B 1 111 ? -16.188 1.11 -17.188 1 94.12 111 ARG B C 1
ATOM 3663 O O . ARG B 1 111 ? -15.469 1.609 -18.062 1 94.12 111 ARG B O 1
ATOM 3670 N N . ALA B 1 112 ? -15.734 0.804 -15.953 1 91.88 112 ALA B N 1
ATOM 3671 C CA . ALA B 1 112 ? -14.344 1.095 -15.617 1 91.88 112 ALA B CA 1
ATOM 3672 C C . ALA B 1 112 ? -13.391 0.404 -16.594 1 91.88 112 ALA B C 1
ATOM 3674 O O . ALA B 1 112 ? -13.5 -0.804 -16.812 1 91.88 112 ALA B O 1
ATOM 3675 N N . GLU B 1 113 ? -12.516 1.105 -17.125 1 90.12 113 GLU B N 1
ATOM 3676 C CA . GLU B 1 113 ? -11.641 0.611 -18.188 1 90.12 113 GLU B CA 1
ATOM 3677 C C . GLU B 1 113 ? -10.852 -0.606 -17.719 1 90.12 113 GLU B C 1
ATOM 3679 O O . GLU B 1 113 ? -10.828 -1.638 -18.391 1 90.12 113 GLU B O 1
ATOM 3684 N N . GLY B 1 114 ? -10.219 -0.546 -16.516 1 93.5 114 GLY B N 1
ATOM 3685 C CA . GLY B 1 114 ? -9.398 -1.631 -16 1 93.5 114 GLY B CA 1
ATOM 3686 C C . GLY B 1 114 ? -10.148 -2.949 -15.906 1 93.5 114 GLY B C 1
ATOM 3687 O O . GLY B 1 114 ? -9.867 -3.883 -16.656 1 93.5 114 GLY B O 1
ATOM 3688 N N . PRO B 1 115 ? -11.172 -2.953 -15.164 1 96.25 115 PRO B N 1
ATOM 3689 C CA . PRO B 1 115 ? -11.945 -4.18 -14.977 1 96.25 115 PRO B CA 1
ATOM 3690 C C . PRO B 1 115 ? -12.562 -4.699 -16.266 1 96.25 115 PRO B C 1
ATOM 3692 O O . PRO B 1 115 ? -12.555 -5.906 -16.531 1 96.25 115 PRO B O 1
ATOM 3695 N N . VAL B 1 116 ? -13.008 -3.814 -17.125 1 97.56 116 VAL B N 1
ATOM 3696 C CA . VAL B 1 116 ? -13.617 -4.234 -18.391 1 97.56 116 VAL B CA 1
ATOM 3697 C C . VAL B 1 116 ? -12.562 -4.875 -19.281 1 97.56 116 VAL B C 1
ATOM 3699 O O . VAL B 1 116 ? -12.797 -5.938 -19.859 1 97.56 116 VAL B O 1
ATOM 3702 N N . ALA B 1 117 ? -11.422 -4.254 -19.344 1 96.62 117 ALA B N 1
ATOM 3703 C CA . ALA B 1 117 ? -10.344 -4.777 -20.188 1 96.62 117 ALA B CA 1
ATOM 3704 C C . ALA B 1 117 ? -9.859 -6.129 -19.688 1 96.62 117 ALA B C 1
ATOM 3706 O O . ALA B 1 117 ? -9.617 -7.047 -20.469 1 96.62 117 ALA B O 1
ATOM 3707 N N . ILE B 1 118 ? -9.719 -6.27 -18.406 1 96.75 118 ILE B N 1
ATOM 3708 C CA . ILE B 1 118 ? -9.266 -7.516 -17.797 1 96.75 118 ILE B CA 1
ATOM 3709 C C . ILE B 1 118 ? -10.281 -8.617 -18.062 1 96.75 118 ILE B C 1
ATOM 3711 O O . ILE B 1 118 ? -9.922 -9.734 -18.453 1 96.75 118 ILE B O 1
ATOM 3715 N N . ALA B 1 119 ? -11.547 -8.258 -17.891 1 98.31 119 ALA B N 1
ATOM 3716 C CA . ALA B 1 119 ? -12.609 -9.234 -18.125 1 98.31 119 ALA B CA 1
ATOM 3717 C C . ALA B 1 119 ? -12.633 -9.68 -19.594 1 98.31 119 ALA B C 1
ATOM 3719 O O . ALA B 1 119 ? -12.805 -10.867 -19.891 1 98.31 119 ALA B O 1
ATOM 3720 N N . ARG B 1 120 ? -12.477 -8.727 -20.453 1 98.31 120 ARG B N 1
ATOM 3721 C CA . ARG B 1 120 ? -12.461 -9.039 -21.875 1 98.31 120 ARG B CA 1
ATOM 3722 C C . ARG B 1 120 ? -11.328 -10 -22.219 1 98.31 120 ARG B C 1
ATOM 3724 O O . ARG B 1 120 ? -11.539 -10.984 -22.922 1 98.31 120 ARG B O 1
ATOM 3731 N N . GLU B 1 121 ? -10.172 -9.719 -21.766 1 97.44 121 GLU B N 1
ATOM 3732 C CA . GLU B 1 121 ? -9.016 -10.578 -22.016 1 97.44 121 GLU B CA 1
ATOM 3733 C C . GLU B 1 121 ? -9.211 -11.961 -21.391 1 97.44 121 GLU B C 1
ATOM 3735 O O . GLU B 1 121 ? -8.844 -12.977 -21.984 1 97.44 121 GLU B O 1
ATOM 3740 N N . ALA B 1 122 ? -9.734 -11.969 -20.172 1 97.75 122 ALA B N 1
ATOM 3741 C CA . ALA B 1 122 ? -10 -13.227 -19.5 1 97.75 122 ALA B CA 1
ATOM 3742 C C . ALA B 1 122 ? -10.961 -14.094 -20.297 1 97.75 122 ALA B C 1
ATOM 3744 O O . ALA B 1 122 ? -10.727 -15.297 -20.484 1 97.75 122 ALA B O 1
ATOM 3745 N N . ALA B 1 123 ? -12 -13.492 -20.812 1 98.12 123 ALA B N 1
ATOM 3746 C CA . ALA B 1 123 ? -12.977 -14.203 -21.625 1 98.12 123 ALA B CA 1
ATOM 3747 C C . ALA B 1 123 ? -12.328 -14.75 -22.891 1 98.12 123 ALA B C 1
ATOM 3749 O O . ALA B 1 123 ? -12.586 -15.898 -23.281 1 98.12 123 ALA B O 1
ATOM 3750 N N . ARG B 1 124 ? -11.555 -13.953 -23.484 1 97.75 124 ARG B N 1
ATOM 3751 C CA . ARG B 1 124 ? -10.859 -14.367 -24.703 1 97.75 124 ARG B CA 1
ATOM 3752 C C . ARG B 1 124 ? -10 -15.602 -24.438 1 97.75 124 ARG B C 1
ATOM 3754 O O . ARG B 1 124 ? -9.883 -16.484 -25.297 1 97.75 124 ARG B O 1
ATOM 3761 N N . ARG B 1 125 ? -9.469 -15.695 -23.281 1 96.94 125 ARG B N 1
ATOM 3762 C CA . ARG B 1 125 ? -8.578 -16.797 -22.922 1 96.94 125 ARG B CA 1
ATOM 3763 C C . ARG B 1 125 ? -9.367 -17.969 -22.359 1 96.94 125 ARG B C 1
ATOM 3765 O O . ARG B 1 125 ? -8.789 -19 -21.984 1 96.94 125 ARG B O 1
ATOM 3772 N N . GLY B 1 126 ? -10.648 -17.828 -22.156 1 97.44 126 GLY B N 1
ATOM 3773 C CA . GLY B 1 126 ? -11.523 -18.922 -21.75 1 97.44 126 GLY B CA 1
ATOM 3774 C C . GLY B 1 126 ? -11.633 -19.078 -20.234 1 97.44 126 GLY B C 1
ATOM 3775 O O . GLY B 1 126 ? -12.117 -20.094 -19.75 1 97.44 126 GLY B O 1
ATOM 3776 N N . ALA B 1 127 ? -11.133 -18.078 -19.531 1 97.75 127 ALA B N 1
ATOM 3777 C CA . ALA B 1 127 ? -11.258 -18.109 -18.078 1 97.75 127 ALA B CA 1
ATOM 3778 C C . ALA B 1 127 ? -12.711 -17.953 -17.641 1 97.75 127 ALA B C 1
ATOM 3780 O O . ALA B 1 127 ? -13.516 -17.344 -18.359 1 97.75 127 ALA B O 1
ATOM 3781 N N . ALA B 1 128 ? -13.062 -18.578 -16.5 1 98.06 128 ALA B N 1
ATOM 3782 C CA . ALA B 1 128 ? -14.375 -18.312 -15.922 1 98.06 128 ALA B CA 1
ATOM 3783 C C . ALA B 1 128 ? -14.508 -16.859 -15.5 1 98.06 128 ALA B C 1
ATOM 3785 O O . ALA B 1 128 ? -13.523 -16.234 -15.094 1 98.06 128 ALA B O 1
ATOM 3786 N N . LEU B 1 129 ? -15.742 -16.359 -15.609 1 98.38 129 LEU B N 1
ATOM 3787 C CA . LEU B 1 129 ? -15.953 -14.953 -15.328 1 98.38 129 LEU B CA 1
ATOM 3788 C C . LEU B 1 129 ? -17.094 -14.758 -14.328 1 98.38 129 LEU B C 1
ATOM 3790 O O . LEU B 1 129 ? -18.172 -15.328 -14.5 1 98.38 129 LEU B O 1
ATOM 3794 N N . LEU B 1 130 ? -16.828 -14.031 -13.289 1 98.69 130 LEU B N 1
ATOM 3795 C CA . LEU B 1 130 ? -17.828 -13.445 -12.406 1 98.69 130 LEU B CA 1
ATOM 3796 C C . LEU B 1 130 ? -17.766 -11.922 -12.453 1 98.69 130 LEU B C 1
ATOM 3798 O O . LEU B 1 130 ? -16.688 -11.336 -12.297 1 98.69 130 LEU B O 1
ATOM 3802 N N . THR B 1 131 ? -18.859 -11.305 -12.695 1 98.62 131 THR B N 1
ATOM 3803 C CA . THR B 1 131 ? -18.875 -9.844 -12.695 1 98.62 131 THR B CA 1
ATOM 3804 C C . THR B 1 131 ? -19.922 -9.32 -11.719 1 98.62 131 THR B C 1
ATOM 3806 O O . THR B 1 131 ? -20.984 -9.906 -11.57 1 98.62 131 THR B O 1
ATOM 3809 N N . VAL B 1 132 ? -19.594 -8.305 -10.969 1 98.5 132 VAL B N 1
ATOM 3810 C CA . VAL B 1 132 ? -20.484 -7.555 -10.094 1 98.5 132 VAL B CA 1
ATOM 3811 C C . VAL B 1 132 ? -20.5 -6.086 -10.516 1 98.5 132 VAL B C 1
ATOM 3813 O O . VAL B 1 132 ? -19.531 -5.355 -10.297 1 98.5 132 VAL B O 1
ATOM 3816 N N . CYS B 1 133 ? -21.562 -5.691 -11.172 1 97.5 133 CYS B N 1
ATOM 3817 C CA . CYS B 1 133 ? -21.656 -4.348 -11.734 1 97.5 133 CYS B CA 1
ATOM 3818 C C . CYS B 1 133 ? -23.094 -4.016 -12.125 1 97.5 133 CYS B C 1
ATOM 3820 O O . CYS B 1 133 ? -24 -4.812 -11.883 1 97.5 133 CYS B O 1
ATOM 3822 N N . ALA B 1 134 ? -23.266 -2.881 -12.641 1 96 134 ALA B N 1
ATOM 3823 C CA . ALA B 1 134 ? -24.562 -2.488 -13.164 1 96 134 ALA B CA 1
ATOM 3824 C C . ALA B 1 134 ? -25 -3.418 -14.297 1 96 134 ALA B C 1
ATOM 3826 O O . ALA B 1 134 ? -24.188 -3.85 -15.102 1 96 134 ALA B O 1
ATOM 3827 N N . ASP B 1 135 ? -26.281 -3.756 -14.438 1 93 135 ASP B N 1
ATOM 3828 C CA . ASP B 1 135 ? -26.844 -4.695 -15.414 1 93 135 ASP B CA 1
ATOM 3829 C C . ASP B 1 135 ? -26.703 -4.16 -16.828 1 93 135 ASP B C 1
ATOM 3831 O O . ASP B 1 135 ? -26.406 -4.914 -17.766 1 93 135 ASP B O 1
ATOM 3835 N N . ASP B 1 136 ? -26.984 -2.977 -17.062 1 91 136 ASP B N 1
ATOM 3836 C CA . ASP B 1 136 ? -26.922 -2.383 -18.391 1 91 136 ASP B CA 1
ATOM 3837 C C . ASP B 1 136 ? -25.562 -1.701 -18.625 1 91 136 ASP B C 1
ATOM 3839 O O . ASP B 1 136 ? -25.5 -0.486 -18.812 1 91 136 ASP B O 1
ATOM 3843 N N . SER B 1 137 ? -24.578 -2.67 -18.625 1 95.81 137 SER B N 1
ATOM 3844 C CA . SER B 1 137 ? -23.219 -2.154 -18.766 1 95.81 137 SER B CA 1
ATOM 3845 C C . SER B 1 137 ? -22.375 -3.031 -19.688 1 95.81 137 SER B C 1
ATOM 3847 O O . SER B 1 137 ? -22.734 -4.188 -19.938 1 95.81 137 SER B O 1
ATOM 3849 N N . PRO B 1 138 ? -21.344 -2.48 -20.234 1 97.19 138 PRO B N 1
ATOM 3850 C CA . PRO B 1 138 ? -20.438 -3.271 -21.062 1 97.19 138 PRO B CA 1
ATOM 3851 C C . PRO B 1 138 ? -19.891 -4.5 -20.344 1 97.19 138 PRO B C 1
ATOM 3853 O O . PRO B 1 138 ? -19.75 -5.566 -20.953 1 97.19 138 PRO B O 1
ATOM 3856 N N . LEU B 1 139 ? -19.625 -4.41 -19.109 1 97.88 139 LEU B N 1
ATOM 3857 C CA . LEU B 1 139 ? -19.078 -5.523 -18.328 1 97.88 139 LEU B CA 1
ATOM 3858 C C . LEU B 1 139 ? -20.109 -6.645 -18.203 1 97.88 139 LEU B C 1
ATOM 3860 O O . LEU B 1 139 ? -19.781 -7.82 -18.359 1 97.88 139 LEU B O 1
ATOM 3864 N N . ALA B 1 140 ? -21.328 -6.254 -17.938 1 97.75 140 ALA B N 1
ATOM 3865 C CA . ALA B 1 140 ? -22.406 -7.242 -17.844 1 97.75 140 ALA B CA 1
ATOM 3866 C C . ALA B 1 140 ? -22.609 -7.949 -19.188 1 97.75 140 ALA B C 1
ATOM 3868 O O . ALA B 1 140 ? -22.781 -9.172 -19.234 1 97.75 140 ALA B O 1
ATOM 3869 N N . ASP B 1 141 ? -22.578 -7.176 -20.234 1 97.94 141 ASP B N 1
ATOM 3870 C CA . ASP B 1 141 ? -22.75 -7.73 -21.562 1 97.94 141 ASP B CA 1
ATOM 3871 C C . ASP B 1 141 ? -21.625 -8.727 -21.906 1 97.94 141 ASP B C 1
ATOM 3873 O O . ASP B 1 141 ? -21.891 -9.797 -22.453 1 97.94 141 ASP B O 1
ATOM 3877 N N . LEU B 1 142 ? -20.5 -8.289 -21.547 1 97.81 142 LEU B N 1
ATOM 3878 C CA . LEU B 1 142 ? -19.328 -9.148 -21.766 1 97.81 142 LEU B CA 1
ATOM 3879 C C . LEU B 1 142 ? -19.5 -10.469 -21.031 1 97.81 142 LEU B C 1
ATOM 3881 O O . LEU B 1 142 ? -19.172 -11.531 -21.578 1 97.81 142 LEU B O 1
ATOM 3885 N N . THR B 1 143 ? -19.953 -10.445 -19.859 1 97.5 143 THR B N 1
ATOM 3886 C CA . THR B 1 143 ? -20.109 -11.633 -19.031 1 97.5 143 THR B CA 1
ATOM 3887 C C . THR B 1 143 ? -21.156 -12.57 -19.609 1 97.5 143 THR B C 1
ATOM 3889 O O . THR B 1 143 ? -20.969 -13.789 -19.641 1 97.5 143 THR B O 1
ATOM 3892 N N . ARG B 1 144 ? -22.25 -11.984 -20.062 1 95.94 144 ARG B N 1
ATOM 3893 C CA . ARG B 1 144 ? -23.297 -12.781 -20.688 1 95.94 144 ARG B CA 1
ATOM 3894 C C . ARG B 1 144 ? -22.781 -13.484 -21.938 1 95.94 144 ARG B C 1
ATOM 3896 O O . ARG B 1 144 ? -23.031 -14.68 -22.125 1 95.94 144 ARG B O 1
ATOM 3903 N N . ARG B 1 145 ? -22.062 -12.797 -22.688 1 96.56 145 ARG B N 1
ATOM 3904 C CA . ARG B 1 145 ? -21.516 -13.359 -23.906 1 96.56 145 ARG B CA 1
ATOM 3905 C C . ARG B 1 145 ? -20.531 -14.484 -23.609 1 96.56 145 ARG B C 1
ATOM 3907 O O . ARG B 1 145 ? -20.438 -15.453 -24.359 1 96.56 145 ARG B O 1
ATOM 3914 N N . ALA B 1 146 ? -19.844 -14.352 -22.547 1 96.31 146 ALA B N 1
ATOM 3915 C CA . ALA B 1 146 ? -18.828 -15.328 -22.156 1 96.31 146 ALA B CA 1
ATOM 3916 C C . ALA B 1 146 ? -19.438 -16.469 -21.344 1 96.31 146 ALA B C 1
ATOM 3918 O O . ALA B 1 146 ? -18.734 -17.359 -20.891 1 96.31 146 ALA B O 1
ATOM 3919 N N . ARG B 1 147 ? -20.734 -16.422 -21.094 1 95.94 147 ARG B N 1
ATOM 3920 C CA . ARG B 1 147 ? -21.469 -17.422 -20.328 1 95.94 147 ARG B CA 1
ATOM 3921 C C . ARG B 1 147 ? -20.969 -17.5 -18.891 1 95.94 147 ARG B C 1
ATOM 3923 O O . ARG B 1 147 ? -20.844 -18.578 -18.328 1 95.94 147 ARG B O 1
ATOM 3930 N N . GLY B 1 148 ? -20.516 -16.312 -18.406 1 97.44 148 GLY B N 1
ATOM 3931 C CA . GLY B 1 148 ? -20.141 -16.203 -17.016 1 97.44 148 GLY B CA 1
ATOM 3932 C C . GLY B 1 148 ? -21.297 -15.906 -16.094 1 97.44 148 GLY B C 1
ATOM 3933 O O . GLY B 1 148 ? -22.469 -15.938 -16.516 1 97.44 148 GLY B O 1
ATOM 3934 N N . VAL B 1 149 ? -21 -15.703 -14.82 1 98.38 149 VAL B N 1
ATOM 3935 C CA . VAL B 1 149 ? -22.016 -15.344 -13.828 1 98.38 149 VAL B CA 1
ATOM 3936 C C . VAL B 1 149 ? -22 -13.836 -13.602 1 98.38 149 VAL B C 1
ATOM 3938 O O . VAL B 1 149 ? -20.938 -13.25 -13.352 1 98.38 149 VAL B O 1
ATOM 3941 N N . HIS B 1 150 ? -23.125 -13.234 -13.789 1 98.44 150 HIS B N 1
ATOM 3942 C CA . HIS B 1 150 ? -23.281 -11.805 -13.531 1 98.44 150 HIS B CA 1
ATOM 3943 C C . HIS B 1 150 ? -24.203 -11.555 -12.352 1 98.44 150 HIS B C 1
ATOM 3945 O O . HIS B 1 150 ? -25.312 -12.109 -12.305 1 98.44 150 HIS B O 1
ATOM 3951 N N . VAL B 1 151 ? -23.734 -10.773 -11.406 1 98.5 151 VAL B N 1
ATOM 3952 C CA . VAL B 1 151 ? -24.578 -10.328 -10.305 1 98.5 151 VAL B CA 1
ATOM 3953 C C . VAL B 1 151 ? -24.734 -8.812 -10.359 1 98.5 151 VAL B C 1
ATOM 3955 O O . VAL B 1 151 ? -23.766 -8.062 -10.242 1 98.5 151 VAL B O 1
ATOM 3958 N N . PRO B 1 152 ? -25.922 -8.336 -10.508 1 97.75 152 PRO B N 1
ATOM 3959 C CA . PRO B 1 152 ? -26.141 -6.887 -10.531 1 97.75 152 PRO B CA 1
ATOM 3960 C C . PRO B 1 152 ? -25.969 -6.246 -9.156 1 97.75 152 PRO B C 1
ATOM 3962 O O . PRO B 1 152 ? -26.109 -6.914 -8.133 1 97.75 152 PRO B O 1
ATOM 3965 N N . ILE B 1 153 ? -25.641 -4.98 -9.102 1 95.62 153 ILE B N 1
ATOM 3966 C CA . ILE B 1 153 ? -25.297 -4.305 -7.852 1 95.62 153 ILE B CA 1
ATOM 3967 C C . ILE B 1 153 ? -26.578 -3.791 -7.184 1 95.62 153 ILE B C 1
ATOM 3969 O O . ILE B 1 153 ? -26.531 -3.295 -6.055 1 95.62 153 ILE B O 1
ATOM 3973 N N . GLY B 1 154 ? -27.641 -3.912 -7.781 1 90.5 154 GLY B N 1
ATOM 3974 C CA . GLY B 1 154 ? -28.891 -3.402 -7.211 1 90.5 154 GLY B CA 1
ATOM 3975 C C . GLY B 1 154 ? -29.203 -1.99 -7.66 1 90.5 154 GLY B C 1
ATOM 3976 O O . GLY B 1 154 ? -28.531 -1.439 -8.531 1 90.5 154 GLY B O 1
ATOM 3977 N N . ARG B 1 155 ? -30.234 -1.394 -7.09 1 82.5 155 ARG B N 1
ATOM 3978 C CA . ARG B 1 155 ? -30.734 -0.098 -7.543 1 82.5 155 ARG B CA 1
ATOM 3979 C C . ARG B 1 155 ? -30.188 1.03 -6.668 1 82.5 155 ARG B C 1
ATOM 3981 O O . ARG B 1 155 ? -29.906 0.824 -5.484 1 82.5 155 ARG B O 1
ATOM 3988 N N . GLY B 1 156 ? -30.016 2.123 -7.242 1 84.5 156 GLY B N 1
ATOM 3989 C CA . GLY B 1 156 ? -29.75 3.348 -6.512 1 84.5 156 GLY B CA 1
ATOM 3990 C C . GLY B 1 156 ? -28.297 3.457 -6.055 1 84.5 156 GLY B C 1
ATOM 3991 O O . GLY B 1 156 ? -28.016 4.133 -5.066 1 84.5 156 GLY B O 1
ATOM 3992 N N . ARG B 1 157 ? -27.469 2.67 -6.664 1 87 157 ARG B N 1
ATOM 3993 C CA . ARG B 1 157 ? -26.062 2.762 -6.309 1 87 157 ARG B CA 1
ATOM 3994 C C . ARG B 1 157 ? -25.344 3.777 -7.191 1 87 157 ARG B C 1
ATOM 3996 O O . ARG B 1 157 ? -25.172 3.557 -8.391 1 87 157 ARG B O 1
ATOM 4003 N N . THR B 1 158 ? -24.969 4.887 -6.578 1 79.81 158 THR B N 1
ATOM 4004 C CA . THR B 1 158 ? -24.453 5.957 -7.422 1 79.81 158 THR B CA 1
ATOM 4005 C C . THR B 1 158 ? -22.969 6.176 -7.164 1 79.81 158 THR B C 1
ATOM 4007 O O . THR B 1 158 ? -22.281 6.828 -7.953 1 79.81 158 THR B O 1
ATOM 4010 N N . SER B 1 159 ? -22.484 5.711 -6.062 1 88.62 159 SER B N 1
ATOM 4011 C CA . SER B 1 159 ? -21.078 5.945 -5.734 1 88.62 159 SER B CA 1
ATOM 4012 C C . SER B 1 159 ? -20.406 4.672 -5.246 1 88.62 159 SER B C 1
ATOM 4014 O O . SER B 1 159 ? -21 3.898 -4.488 1 88.62 159 SER B O 1
ATOM 4016 N N . THR B 1 160 ? -19.203 4.527 -5.711 1 87.38 160 THR B N 1
ATOM 4017 C CA . THR B 1 160 ? -18.422 3.371 -5.293 1 87.38 160 THR B CA 1
ATOM 4018 C C . THR B 1 160 ? -18.125 3.428 -3.799 1 87.38 160 THR B C 1
ATOM 4020 O O . THR B 1 160 ? -18.047 2.393 -3.135 1 87.38 160 THR B O 1
ATOM 4023 N N . ARG B 1 161 ? -18.016 4.641 -3.264 1 91.5 161 ARG B N 1
ATOM 4024 C CA . ARG B 1 161 ? -17.641 4.816 -1.867 1 91.5 161 ARG B CA 1
ATOM 4025 C C . ARG B 1 161 ? -18.75 4.379 -0.93 1 91.5 161 ARG B C 1
ATOM 4027 O O . ARG B 1 161 ? -18.5 3.906 0.179 1 91.5 161 ARG B O 1
ATOM 4034 N N . THR B 1 162 ? -20.016 4.465 -1.43 1 95.38 162 THR B N 1
ATOM 4035 C CA . THR B 1 162 ? -21.125 4.152 -0.544 1 95.38 162 THR B CA 1
ATOM 4036 C C . THR B 1 162 ? -21.797 2.842 -0.957 1 95.38 162 THR B C 1
ATOM 4038 O O . THR B 1 162 ? -22.75 2.402 -0.323 1 95.38 162 THR B O 1
ATOM 4041 N N . ALA B 1 163 ? -21.266 2.188 -1.983 1 96.31 163 ALA B N 1
ATOM 4042 C CA . ALA B 1 163 ? -21.891 0.964 -2.49 1 96.31 163 ALA B CA 1
ATOM 4043 C C . ALA B 1 163 ? -20.984 -0.244 -2.242 1 96.31 163 ALA B C 1
ATOM 4045 O O . ALA B 1 163 ? -21.094 -1.259 -2.934 1 96.31 163 ALA B O 1
ATOM 4046 N N . LEU B 1 164 ? -20.125 -0.165 -1.321 1 97.19 164 LEU B N 1
ATOM 4047 C CA . LEU B 1 164 ? -19.094 -1.177 -1.12 1 97.19 164 LEU B CA 1
ATOM 4048 C C . LEU B 1 164 ? -19.719 -2.559 -0.947 1 97.19 164 LEU B C 1
ATOM 4050 O O . LEU B 1 164 ? -19.281 -3.523 -1.577 1 97.19 164 LEU B O 1
ATOM 4054 N N . TRP B 1 165 ? -20.734 -2.637 -0.139 1 98.12 165 TRP B N 1
ATOM 4055 C CA . TRP B 1 165 ? -21.219 -3.953 0.252 1 98.12 165 TRP B CA 1
ATOM 4056 C C . TRP B 1 165 ? -22.078 -4.562 -0.852 1 98.12 165 TRP B C 1
ATOM 4058 O O . TRP B 1 165 ? -22.281 -5.781 -0.897 1 98.12 165 TRP B O 1
ATOM 4068 N N . SER B 1 166 ? -22.641 -3.748 -1.747 1 98.06 166 SER B N 1
ATOM 4069 C CA . SER B 1 166 ? -23.266 -4.281 -2.955 1 98.06 166 SER B CA 1
ATOM 4070 C C . SER B 1 166 ? -22.234 -4.961 -3.854 1 98.06 166 SER B C 1
ATOM 4072 O O . SER B 1 166 ? -22.562 -5.902 -4.574 1 98.06 166 SER B O 1
ATOM 4074 N N . LEU B 1 167 ? -21.016 -4.465 -3.82 1 98.12 167 LEU B N 1
ATOM 4075 C CA . LEU B 1 167 ? -19.938 -5.016 -4.625 1 98.12 167 LEU B CA 1
ATOM 4076 C C . LEU B 1 167 ? -19.281 -6.199 -3.92 1 98.12 167 LEU B C 1
ATOM 4078 O O . LEU B 1 167 ? -18.984 -7.215 -4.551 1 98.12 167 LEU B O 1
ATOM 4082 N N . LEU B 1 168 ? -19.062 -6.109 -2.662 1 98.56 168 LEU B N 1
ATOM 4083 C CA . LEU B 1 168 ? -18.219 -7.02 -1.889 1 98.56 168 LEU B CA 1
ATOM 4084 C C . LEU B 1 168 ? -18.969 -8.32 -1.586 1 98.56 168 LEU B C 1
ATOM 4086 O O . LEU B 1 168 ? -18.375 -9.398 -1.653 1 98.56 168 LEU B O 1
ATOM 4090 N N . THR B 1 169 ? -20.25 -8.219 -1.303 1 98.75 169 THR B N 1
ATOM 4091 C CA . THR B 1 169 ? -21.016 -9.352 -0.799 1 98.75 169 THR B CA 1
ATOM 4092 C C . THR B 1 169 ? -21.031 -10.492 -1.81 1 98.75 169 THR B C 1
ATOM 4094 O O . THR B 1 169 ? -20.672 -11.625 -1.477 1 98.75 169 THR B O 1
ATOM 4097 N N . PRO B 1 170 ? -21.328 -10.234 -3.088 1 98.81 170 PRO B N 1
ATOM 4098 C CA . PRO B 1 170 ? -21.312 -11.352 -4.035 1 98.81 170 PRO B CA 1
ATOM 4099 C C . PRO B 1 170 ? -19.922 -11.977 -4.18 1 98.81 170 PRO B C 1
ATOM 4101 O O . PRO B 1 170 ? -19.812 -13.188 -4.371 1 98.81 170 PRO B O 1
ATOM 4104 N N . VAL B 1 171 ? -18.906 -11.188 -4.105 1 98.75 171 VAL B N 1
ATOM 4105 C CA . VAL B 1 171 ? -17.547 -11.68 -4.219 1 98.75 171 VAL B CA 1
ATOM 4106 C C . VAL B 1 171 ? -17.219 -12.602 -3.047 1 98.75 171 VAL B C 1
ATOM 4108 O O . VAL B 1 171 ? -16.625 -13.664 -3.23 1 98.75 171 VAL B O 1
ATOM 4111 N N . LEU B 1 172 ? -17.688 -12.203 -1.84 1 98.69 172 LEU B N 1
ATOM 4112 C CA . LEU B 1 172 ? -17.469 -13.039 -0.66 1 98.69 172 LEU B CA 1
ATOM 4113 C C . LEU B 1 172 ? -18.266 -14.336 -0.759 1 98.69 172 LEU B C 1
ATOM 4115 O O . LEU B 1 172 ? -17.766 -15.398 -0.389 1 98.69 172 LEU B O 1
ATOM 4119 N N . MET B 1 173 ? -19.438 -14.211 -1.257 1 98.56 173 MET B N 1
ATOM 4120 C CA . MET B 1 173 ? -20.25 -15.406 -1.443 1 98.56 173 MET B CA 1
ATOM 4121 C C . MET B 1 173 ? -19.609 -16.359 -2.436 1 98.56 173 MET B C 1
ATOM 4123 O O . MET B 1 173 ? -19.578 -17.578 -2.213 1 98.56 173 MET B O 1
ATOM 4127 N N . ALA B 1 174 ? -19.094 -15.844 -3.514 1 98.31 174 ALA B N 1
ATOM 4128 C CA . ALA B 1 174 ? -18.359 -16.672 -4.465 1 98.31 174 ALA B CA 1
ATOM 4129 C C . ALA B 1 174 ? -17.156 -17.344 -3.799 1 98.31 174 ALA B C 1
ATOM 4131 O O . ALA B 1 174 ? -16.906 -18.531 -4.016 1 98.31 174 ALA B O 1
ATOM 4132 N N . GLY B 1 175 ? -16.422 -16.531 -3.002 1 96.94 175 GLY B N 1
ATOM 4133 C CA . GLY B 1 175 ? -15.305 -17.109 -2.266 1 96.94 175 GLY B CA 1
ATOM 4134 C C . GLY B 1 175 ? -15.711 -18.25 -1.364 1 96.94 175 GLY B C 1
ATOM 4135 O O . GLY B 1 175 ? -15 -19.25 -1.259 1 96.94 175 GLY B O 1
ATOM 4136 N N . HIS B 1 176 ? -16.859 -18.062 -0.728 1 96.69 176 HIS B N 1
ATOM 4137 C CA . HIS B 1 176 ? -17.375 -19.109 0.148 1 96.69 176 HIS B CA 1
ATOM 4138 C C . HIS B 1 176 ? -17.719 -20.375 -0.641 1 96.69 176 HIS B C 1
ATOM 4140 O O . HIS B 1 176 ? -17.312 -21.484 -0.259 1 96.69 176 HIS B O 1
ATOM 4146 N N . VAL B 1 177 ? -18.422 -20.219 -1.752 1 96.56 177 VAL B N 1
ATOM 4147 C CA . VAL B 1 177 ? -18.859 -21.328 -2.596 1 96.56 177 VAL B CA 1
ATOM 4148 C C . VAL B 1 177 ? -17.641 -22.094 -3.109 1 96.56 177 VAL B C 1
ATOM 4150 O O . VAL B 1 177 ? -17.656 -23.328 -3.193 1 96.56 177 VAL B O 1
ATOM 4153 N N . LEU B 1 178 ? -16.625 -21.391 -3.354 1 95.94 178 LEU B N 1
ATOM 4154 C CA . LEU B 1 178 ? -15.422 -21.984 -3.953 1 95.94 178 LEU B CA 1
ATOM 4155 C C . LEU B 1 178 ? -14.484 -22.531 -2.879 1 95.94 178 LEU B C 1
ATOM 4157 O O . LEU B 1 178 ? -13.43 -23.078 -3.193 1 95.94 178 LEU B O 1
ATOM 4161 N N . GLY B 1 179 ? -14.828 -22.297 -1.613 1 94.06 179 GLY B N 1
ATOM 4162 C CA . GLY B 1 179 ? -14.031 -22.812 -0.507 1 94.06 179 GLY B CA 1
ATOM 4163 C C . GLY B 1 179 ? -12.805 -21.953 -0.215 1 94.06 179 GLY B C 1
ATOM 4164 O O . GLY B 1 179 ? -11.836 -22.438 0.37 1 94.06 179 GLY B O 1
ATOM 4165 N N . LEU B 1 180 ? -12.812 -20.672 -0.634 1 93.44 180 LEU B N 1
ATOM 4166 C CA . LEU B 1 180 ? -11.664 -19.797 -0.441 1 93.44 180 LEU B CA 1
ATOM 4167 C C . LEU B 1 180 ? -11.711 -19.125 0.933 1 93.44 180 LEU B C 1
ATOM 4169 O O . LEU B 1 180 ? -10.664 -18.812 1.508 1 93.44 180 LEU B O 1
ATOM 4173 N N . ALA B 1 181 ? -12.828 -18.844 1.379 1 94 181 ALA B N 1
ATOM 4174 C CA . ALA B 1 181 ? -13.055 -18.141 2.641 1 94 181 ALA B CA 1
ATOM 4175 C C . ALA B 1 181 ? -14.391 -18.547 3.256 1 94 181 ALA B C 1
ATOM 4177 O O . ALA B 1 181 ? -15.32 -18.922 2.541 1 94 181 ALA B O 1
ATOM 4178 N N . ASP B 1 182 ? -14.43 -18.453 4.516 1 95.19 182 ASP B N 1
ATOM 4179 C CA . ASP B 1 182 ? -15.695 -18.703 5.203 1 95.19 182 ASP B CA 1
ATOM 4180 C C . ASP B 1 182 ? -16.547 -17.438 5.25 1 95.19 182 ASP B C 1
ATOM 4182 O O . ASP B 1 182 ? -16.328 -16.562 6.082 1 95.19 182 ASP B O 1
ATOM 4186 N N . CYS B 1 183 ? -17.453 -17.375 4.379 1 97 183 CYS B N 1
ATOM 4187 C CA . CYS B 1 183 ? -18.406 -16.281 4.297 1 97 183 CYS B CA 1
ATOM 4188 C C . CYS B 1 183 ? -19.828 -16.797 4.039 1 97 183 CYS B C 1
ATOM 4190 O O . CYS B 1 183 ? -20.469 -16.375 3.078 1 97 183 CYS B O 1
ATOM 4192 N N . SER B 1 184 ? -20.297 -17.625 4.984 1 97.69 184 SER B N 1
ATOM 4193 C CA . SER B 1 184 ? -21.625 -18.234 4.879 1 97.69 184 SER B CA 1
ATOM 4194 C C . SER B 1 184 ? -22.719 -17.172 4.906 1 97.69 184 SER B C 1
ATOM 4196 O O . SER B 1 184 ? -22.469 -16.016 5.27 1 97.69 184 SER B O 1
ATOM 4198 N N . ASP B 1 185 ? -23.875 -17.594 4.523 1 98.12 185 ASP B N 1
ATOM 4199 C CA . ASP B 1 185 ? -25.031 -16.688 4.582 1 98.12 185 ASP B CA 1
ATOM 4200 C C . ASP B 1 185 ? -25.234 -16.172 6 1 98.12 185 ASP B C 1
ATOM 4202 O O . ASP B 1 185 ? -25.516 -14.977 6.191 1 98.12 185 ASP B O 1
ATOM 4206 N N . ASP B 1 186 ? -25.062 -17 6.953 1 98.44 186 ASP B N 1
ATOM 4207 C CA . ASP B 1 186 ? -25.219 -16.594 8.344 1 98.44 186 ASP B CA 1
ATOM 4208 C C . ASP B 1 186 ? -24.188 -15.539 8.727 1 98.44 186 ASP B C 1
ATOM 4210 O O . ASP B 1 186 ? -24.484 -14.578 9.438 1 98.44 186 ASP B O 1
ATOM 4214 N N . ALA B 1 187 ? -22.969 -15.742 8.297 1 98.56 187 ALA B N 1
ATOM 4215 C CA . ALA B 1 187 ? -21.891 -14.789 8.562 1 98.56 187 ALA B CA 1
ATOM 4216 C C . ALA B 1 187 ? -22.203 -13.43 7.926 1 98.56 187 ALA B C 1
ATOM 4218 O O . ALA B 1 187 ? -21.938 -12.383 8.523 1 98.56 187 ALA B O 1
ATOM 4219 N N . LEU B 1 188 ? -22.75 -13.477 6.73 1 98.81 188 LEU B N 1
ATOM 4220 C CA . LEU B 1 188 ? -23.078 -12.242 6.016 1 98.81 188 LEU B CA 1
ATOM 4221 C C . LEU B 1 188 ? -24.25 -11.531 6.664 1 98.81 188 LEU B C 1
ATOM 4223 O O . LEU B 1 188 ? -24.297 -10.297 6.707 1 98.81 188 LEU B O 1
ATOM 4227 N N . VAL B 1 189 ? -25.172 -12.297 7.16 1 98.81 189 VAL B N 1
ATOM 4228 C CA . VAL B 1 189 ? -26.281 -11.711 7.898 1 98.81 189 VAL B CA 1
ATOM 4229 C C . VAL B 1 189 ? -25.766 -11.047 9.172 1 98.81 189 VAL B C 1
ATOM 4231 O O . VAL B 1 189 ? -26.203 -9.953 9.523 1 98.81 189 VAL B O 1
ATOM 4234 N N . GLU B 1 190 ? -24.891 -11.688 9.852 1 98.88 190 GLU B N 1
ATOM 4235 C CA . GLU B 1 190 ? -24.281 -11.078 11.023 1 98.88 190 GLU B CA 1
ATOM 4236 C C . GLU B 1 190 ? -23.578 -9.773 10.656 1 98.88 190 GLU B C 1
ATOM 4238 O O . GLU B 1 190 ? -23.641 -8.797 11.398 1 98.88 190 GLU B O 1
ATOM 4243 N N . ALA B 1 191 ? -22.875 -9.789 9.547 1 98.88 191 ALA B N 1
ATOM 4244 C CA . ALA B 1 191 ? -22.203 -8.578 9.07 1 98.88 191 ALA B CA 1
ATOM 4245 C C . ALA B 1 191 ? -23.219 -7.469 8.797 1 98.88 191 ALA B C 1
ATOM 4247 O O . ALA B 1 191 ? -22.984 -6.312 9.156 1 98.88 191 ALA B O 1
ATOM 4248 N N . ALA B 1 192 ? -24.328 -7.855 8.164 1 98.88 192 ALA B N 1
ATOM 4249 C CA . ALA B 1 192 ? -25.375 -6.883 7.891 1 98.88 192 ALA B CA 1
ATOM 4250 C C . ALA B 1 192 ? -25.906 -6.266 9.188 1 98.88 192 ALA B C 1
ATOM 4252 O O . ALA B 1 192 ? -26.094 -5.051 9.266 1 98.88 192 ALA B O 1
ATOM 4253 N N . ASP B 1 193 ? -26.109 -7.098 10.125 1 98.81 193 ASP B N 1
ATOM 4254 C CA . ASP B 1 193 ? -26.594 -6.625 11.422 1 98.81 193 ASP B CA 1
ATOM 4255 C C . ASP B 1 193 ? -25.594 -5.688 12.078 1 98.81 193 ASP B C 1
ATOM 4257 O O . ASP B 1 193 ? -25.969 -4.684 12.688 1 98.81 193 ASP B O 1
ATOM 4261 N N . ARG B 1 194 ? -24.328 -6.027 11.977 1 98.75 194 ARG B N 1
ATOM 4262 C CA . ARG B 1 194 ? -23.281 -5.18 12.523 1 98.75 194 ARG B CA 1
ATOM 4263 C C . ARG B 1 194 ? -23.25 -3.824 11.828 1 98.75 194 ARG B C 1
ATOM 4265 O O . ARG B 1 194 ? -23.047 -2.793 12.469 1 98.75 194 ARG B O 1
ATOM 4272 N N . LEU B 1 195 ? -23.406 -3.842 10.547 1 98.88 195 LEU B N 1
ATOM 4273 C CA . LEU B 1 195 ? -23.453 -2.609 9.766 1 98.88 195 LEU B CA 1
ATOM 4274 C C . LEU B 1 195 ? -24.625 -1.735 10.188 1 98.88 195 LEU B C 1
ATOM 4276 O O . LEU B 1 195 ? -24.484 -0.518 10.32 1 98.88 195 LEU B O 1
ATOM 4280 N N . ASP B 1 196 ? -25.766 -2.365 10.438 1 98.75 196 ASP B N 1
ATOM 4281 C CA . ASP B 1 196 ? -26.922 -1.634 10.922 1 98.75 196 ASP B CA 1
ATOM 4282 C C . ASP B 1 196 ? -26.656 -1.012 12.297 1 98.75 196 ASP B C 1
ATOM 4284 O O . ASP B 1 196 ? -27.031 0.129 12.555 1 98.75 196 ASP B O 1
ATOM 4288 N N . SER B 1 197 ? -26.047 -1.778 13.117 1 98.38 197 SER B N 1
ATOM 4289 C CA . SER B 1 197 ? -25.703 -1.283 14.445 1 98.38 197 SER B CA 1
ATOM 4290 C C . SER B 1 197 ? -24.75 -0.085 14.359 1 98.38 197 SER B C 1
ATOM 4292 O O . SER B 1 197 ? -24.922 0.89 15.102 1 98.38 197 SER B O 1
ATOM 4294 N N . GLN B 1 198 ? -23.781 -0.139 13.484 1 98.19 198 GLN B N 1
ATOM 4295 C CA . GLN B 1 198 ? -22.859 0.97 13.297 1 98.19 198 GLN B CA 1
ATOM 4296 C C . GLN B 1 198 ? -23.578 2.207 12.766 1 98.19 198 GLN B C 1
ATOM 4298 O O . GLN B 1 198 ? -23.25 3.332 13.156 1 98.19 198 GLN B O 1
ATOM 4303 N N . ALA B 1 199 ? -24.5 1.968 11.82 1 98.38 199 ALA B N 1
ATOM 4304 C CA . ALA B 1 199 ? -25.297 3.08 11.289 1 98.38 199 ALA B CA 1
ATOM 4305 C C . ALA B 1 199 ? -26.078 3.777 12.398 1 98.38 199 ALA B C 1
ATOM 4307 O O . ALA B 1 199 ? -26.219 5 12.391 1 98.38 199 ALA B O 1
ATOM 4308 N N . GLU B 1 200 ? -26.547 3.02 13.312 1 97.88 200 GLU B N 1
ATOM 4309 C CA . GLU B 1 200 ? -27.312 3.572 14.43 1 97.88 200 GLU B CA 1
ATOM 4310 C C . GLU B 1 200 ? -26.391 4.34 15.383 1 97.88 200 GLU B C 1
ATOM 4312 O O . GLU B 1 200 ? -26.734 5.449 15.805 1 97.88 200 GLU B O 1
ATOM 4317 N N . VAL B 1 201 ? -25.297 3.775 15.68 1 96.81 201 VAL B N 1
ATOM 4318 C CA . VAL B 1 201 ? -24.359 4.359 16.641 1 96.81 201 VAL B CA 1
ATOM 4319 C C . VAL B 1 201 ? -23.766 5.645 16.062 1 96.81 201 VAL B C 1
ATOM 4321 O O . VAL B 1 201 ? -23.531 6.609 16.797 1 96.81 201 VAL B O 1
ATOM 4324 N N . CYS B 1 202 ? -23.531 5.691 14.773 1 98 202 CYS B N 1
ATOM 4325 C CA . CYS B 1 202 ? -22.875 6.812 14.117 1 98 202 CYS B CA 1
ATOM 4326 C C . CYS B 1 202 ? -23.891 7.727 13.445 1 98 202 CYS B C 1
ATOM 4328 O O . CYS B 1 202 ? -23.516 8.531 12.586 1 98 202 CYS B O 1
ATOM 4330 N N . ARG B 1 203 ? -25.141 7.621 13.797 1 97.5 203 ARG B N 1
ATOM 4331 C CA . ARG B 1 203 ? -26.203 8.359 13.125 1 97.5 203 ARG B CA 1
ATOM 4332 C C . ARG B 1 203 ? -26 9.867 13.273 1 97.5 203 ARG B C 1
ATOM 4334 O O . ARG B 1 203 ? -25.562 10.336 14.328 1 97.5 203 ARG B O 1
ATOM 4341 N N . PRO B 1 204 ? -26.391 10.656 12.281 1 95.81 204 PRO B N 1
ATOM 4342 C CA . PRO B 1 204 ? -26.172 12.102 12.281 1 95.81 204 PRO B CA 1
ATOM 4343 C C . PRO B 1 204 ? -26.875 12.805 13.438 1 95.81 204 PRO B C 1
ATOM 4345 O O . PRO B 1 204 ? -26.391 13.82 13.945 1 95.81 204 PRO B O 1
ATOM 4348 N N . SER B 1 205 ? -27.969 12.281 13.859 1 94.31 205 SER B N 1
ATOM 4349 C CA . SER B 1 205 ? -28.75 12.953 14.891 1 94.31 205 SER B CA 1
ATOM 4350 C C . SER B 1 205 ? -28.125 12.781 16.266 1 94.31 205 SER B C 1
ATOM 4352 O O . SER B 1 205 ? -28.5 13.469 17.219 1 94.31 205 SER B O 1
ATOM 4354 N N . SER B 1 206 ? -27.219 11.797 16.391 1 92.38 206 SER B N 1
ATOM 4355 C CA . SER B 1 206 ? -26.5 11.625 17.656 1 92.38 206 SER B CA 1
ATOM 4356 C C . SER B 1 206 ? -25.531 12.781 17.906 1 92.38 206 SER B C 1
ATOM 4358 O O . SER B 1 206 ? -24.828 13.219 17 1 92.38 206 SER B O 1
ATOM 4360 N N . GLU B 1 207 ? -25.531 13.258 19.156 1 88.38 207 GLU B N 1
ATOM 4361 C CA . GLU B 1 207 ? -24.625 14.359 19.5 1 88.38 207 GLU B CA 1
ATOM 4362 C C . GLU B 1 207 ? -23.172 13.93 19.391 1 88.38 207 GLU B C 1
ATOM 4364 O O . GLU B 1 207 ? -22.844 12.75 19.562 1 88.38 207 GLU B O 1
ATOM 4369 N N . SER B 1 208 ? -22.375 14.914 19.141 1 85.94 208 SER B N 1
ATOM 4370 C CA . SER B 1 208 ? -20.953 14.664 18.875 1 85.94 208 SER B CA 1
ATOM 4371 C C . SER B 1 208 ? -20.281 13.984 20.062 1 85.94 208 SER B C 1
ATOM 4373 O O . SER B 1 208 ? -19.391 13.148 19.875 1 85.94 208 SER B O 1
ATOM 4375 N N . PHE B 1 209 ? -20.734 14.258 21.25 1 87.06 209 PHE B N 1
ATOM 4376 C CA . PHE B 1 209 ? -20.016 13.75 22.422 1 87.06 209 PHE B CA 1
ATOM 4377 C C . PHE B 1 209 ? -20.391 12.297 22.703 1 87.06 209 PHE B C 1
ATOM 4379 O O . PHE B 1 209 ? -19.766 11.633 23.531 1 87.06 209 PHE B O 1
ATOM 4386 N N . VAL B 1 210 ? -21.391 11.727 21.969 1 91.75 210 VAL B N 1
ATOM 4387 C CA . VAL B 1 210 ? -21.781 10.336 22.172 1 91.75 210 VAL B CA 1
ATOM 4388 C C . VAL B 1 210 ? -21.531 9.539 20.906 1 91.75 210 VAL B C 1
ATOM 4390 O O . VAL B 1 210 ? -21.516 8.305 20.922 1 91.75 210 VAL B O 1
ATOM 4393 N N . ASN B 1 211 ? -21.391 10.219 19.797 1 96.44 211 ASN B N 1
ATOM 4394 C CA . ASN B 1 211 ? -21.141 9.578 18.516 1 96.44 211 ASN B CA 1
ATOM 4395 C C . ASN B 1 211 ? -19.656 9.289 18.312 1 96.44 211 ASN B C 1
ATOM 4397 O O . ASN B 1 211 ?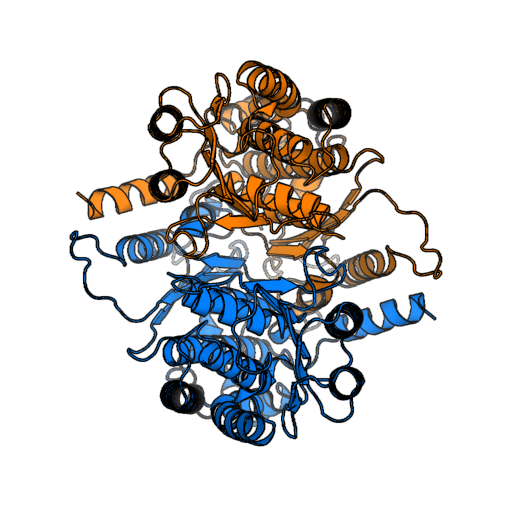 -18.859 10.211 18.125 1 96.44 211 ASN B O 1
ATOM 4401 N N . PRO B 1 212 ? -19.281 8.039 18.391 1 97.19 212 PRO B N 1
ATOM 4402 C CA . PRO B 1 212 ? -17.859 7.727 18.328 1 97.19 212 PRO B CA 1
ATOM 4403 C C . PRO B 1 212 ? -17.203 8.188 17.016 1 97.19 212 PRO B C 1
ATOM 4405 O O . PRO B 1 212 ? -16.031 8.57 17.016 1 97.19 212 PRO B O 1
ATOM 4408 N N . ALA B 1 213 ? -17.906 8.148 15.922 1 98.31 213 ALA B N 1
ATOM 4409 C CA . ALA B 1 213 ? -17.359 8.594 14.641 1 98.31 213 ALA B CA 1
ATOM 4410 C C . ALA B 1 213 ? -17.125 10.102 14.641 1 98.31 213 ALA B C 1
ATOM 4412 O O . ALA B 1 213 ? -16.109 10.57 14.125 1 98.31 213 ALA B O 1
ATOM 4413 N N . LYS B 1 214 ? -18.094 10.891 15.188 1 97.62 214 LYS B N 1
ATOM 4414 C CA . LYS B 1 214 ? -17.922 12.336 15.297 1 97.62 214 LYS B CA 1
ATOM 4415 C C . LYS B 1 214 ? -16.734 12.68 16.219 1 97.62 214 LYS B C 1
ATOM 4417 O O . LYS B 1 214 ? -15.953 13.578 15.914 1 97.62 214 LYS B O 1
ATOM 4422 N N . LEU B 1 215 ? -16.641 11.977 17.328 1 96.5 215 LEU B N 1
ATOM 4423 C CA . LEU B 1 215 ? -15.531 12.195 18.266 1 96.5 215 LEU B CA 1
ATOM 4424 C C . LEU B 1 215 ? -14.195 11.93 17.594 1 96.5 215 LEU B C 1
ATOM 4426 O O . LEU B 1 215 ? -13.25 12.719 17.734 1 96.5 215 LEU B O 1
ATOM 4430 N N . ALA B 1 216 ? -14.125 10.867 16.891 1 97.44 216 ALA B N 1
ATOM 4431 C CA . ALA B 1 216 ? -12.898 10.555 16.156 1 97.44 216 ALA B CA 1
ATOM 4432 C C . ALA B 1 216 ? -12.602 11.625 15.109 1 97.44 216 ALA B C 1
ATOM 4434 O O . ALA B 1 216 ? -11.453 12.008 14.914 1 97.44 216 ALA B O 1
ATOM 4435 N N . ALA B 1 217 ? -13.648 12.008 14.406 1 97.38 217 ALA B N 1
ATOM 4436 C CA . ALA B 1 217 ? -13.492 13.039 13.391 1 97.38 217 ALA B CA 1
ATOM 4437 C C . ALA B 1 217 ? -12.875 14.305 13.977 1 97.38 217 ALA B C 1
ATOM 4439 O O . ALA B 1 217 ? -11.984 14.906 13.375 1 97.38 217 ALA B O 1
ATOM 4440 N N . LEU B 1 218 ? -13.32 14.75 15.164 1 94.31 218 LEU B N 1
ATOM 4441 C CA . LEU B 1 218 ? -12.805 15.938 15.844 1 94.31 218 LEU B CA 1
ATOM 4442 C C . LEU B 1 218 ? -11.312 15.789 16.125 1 94.31 218 LEU B C 1
ATOM 4444 O O . LEU B 1 218 ? -10.547 16.75 15.977 1 94.31 218 LEU B O 1
ATOM 4448 N N . THR B 1 219 ? -10.938 14.625 16.453 1 92.94 219 THR B N 1
ATOM 4449 C CA . THR B 1 219 ? -9.539 14.359 16.781 1 92.94 219 THR B CA 1
ATOM 4450 C C . THR B 1 219 ? -8.688 14.305 15.508 1 92.94 219 THR B C 1
ATOM 4452 O O . THR B 1 219 ? -7.645 14.953 15.43 1 92.94 219 THR B O 1
ATOM 4455 N N . ILE B 1 220 ? -9.141 13.617 14.5 1 94.25 220 ILE B N 1
ATOM 4456 C CA . ILE B 1 220 ? -8.375 13.312 13.297 1 94.25 220 ILE B CA 1
ATOM 4457 C C . ILE B 1 220 ? -8.211 14.57 12.453 1 94.25 220 ILE B C 1
ATOM 4459 O O . ILE B 1 220 ? -7.16 14.781 11.836 1 94.25 220 ILE B O 1
ATOM 4463 N N . ALA B 1 221 ? -9.195 15.422 12.492 1 92.69 221 ALA B N 1
ATOM 4464 C CA . ALA B 1 221 ? -9.234 16.594 11.625 1 92.69 221 ALA B CA 1
ATOM 4465 C C . ALA B 1 221 ? -8.039 17.516 11.883 1 92.69 221 ALA B C 1
ATOM 4467 O O . ALA B 1 221 ? -7.594 18.234 10.992 1 92.69 221 ALA B O 1
ATOM 4468 N N . ALA B 1 222 ? -7.473 17.453 13.055 1 88.94 222 ALA B N 1
ATOM 4469 C CA . ALA B 1 222 ? -6.414 18.375 13.445 1 88.94 222 ALA B CA 1
ATOM 4470 C C . ALA B 1 222 ? -5.043 17.719 13.344 1 88.94 222 ALA B C 1
ATOM 4472 O O . ALA B 1 222 ? -4.059 18.219 13.883 1 88.94 222 ALA B O 1
ATOM 4473 N N . THR B 1 223 ? -4.977 16.594 12.641 1 91.75 223 THR B N 1
ATOM 4474 C CA . THR B 1 223 ? -3.736 15.828 12.625 1 91.75 223 THR B CA 1
ATOM 4475 C C . THR B 1 223 ? -3.369 15.422 11.203 1 91.75 223 THR B C 1
ATOM 4477 O O . THR B 1 223 ? -4.137 15.656 10.266 1 91.75 223 THR B O 1
ATOM 4480 N N . VAL B 1 224 ? -2.125 14.953 11.023 1 92.19 224 VAL B N 1
ATOM 4481 C CA . VAL B 1 224 ? -1.773 14.062 9.922 1 92.19 224 VAL B CA 1
ATOM 4482 C C . VAL B 1 224 ? -2.055 12.617 10.312 1 92.19 224 VAL B C 1
ATOM 4484 O O . VAL B 1 224 ? -1.331 12.031 11.125 1 92.19 224 VAL B O 1
ATOM 4487 N N . PRO B 1 225 ? -3.053 12.062 9.742 1 95.69 225 PRO B N 1
ATOM 4488 C CA . PRO B 1 225 ? -3.506 10.766 10.25 1 95.69 225 PRO B CA 1
ATOM 4489 C C . PRO B 1 225 ? -2.607 9.609 9.812 1 95.69 225 PRO B C 1
ATOM 4491 O O . PRO B 1 225 ? -2.152 9.578 8.664 1 95.69 225 PRO B O 1
ATOM 4494 N N . VAL B 1 226 ? -2.324 8.797 10.719 1 97.38 226 VAL B N 1
ATOM 4495 C CA . VAL B 1 226 ? -1.729 7.484 10.516 1 97.38 226 VAL B CA 1
ATOM 4496 C C . VAL B 1 226 ? -2.701 6.402 10.977 1 97.38 226 VAL B C 1
ATOM 4498 O O . VAL B 1 226 ? -3.086 6.363 12.148 1 97.38 226 VAL B O 1
ATOM 4501 N N . VAL B 1 227 ? -3.105 5.543 10.086 1 98.62 227 VAL B N 1
ATOM 4502 C CA . VAL B 1 227 ? -4.066 4.504 10.438 1 98.62 227 VAL B CA 1
ATOM 4503 C C . VAL B 1 227 ? -3.375 3.141 10.43 1 98.62 227 VAL B C 1
ATOM 4505 O O . VAL B 1 227 ? -2.783 2.742 9.43 1 98.62 227 VAL B O 1
ATOM 4508 N N . LEU B 1 228 ? -3.441 2.408 11.547 1 98.44 228 LEU B N 1
ATOM 4509 C CA . LEU B 1 228 ? -2.828 1.09 11.664 1 98.44 228 LEU B CA 1
ATOM 4510 C C . LEU B 1 228 ? -3.879 0.029 11.977 1 98.44 228 LEU B C 1
ATOM 4512 O O . LEU B 1 228 ? -4.801 0.273 12.758 1 98.44 228 LEU B O 1
ATOM 4516 N N . GLY B 1 229 ? -3.773 -1.078 11.328 1 98.38 229 GLY B N 1
ATOM 4517 C CA . GLY B 1 229 ? -4.461 -2.293 11.734 1 98.38 229 GLY B CA 1
ATOM 4518 C C . GLY B 1 229 ? -3.561 -3.277 12.453 1 98.38 229 GLY B C 1
ATOM 4519 O O . GLY B 1 229 ? -2.389 -3.428 12.094 1 98.38 229 GLY B O 1
ATOM 4520 N N . ASP B 1 230 ? -4.074 -4.016 13.445 1 96.75 230 ASP B N 1
ATOM 4521 C CA . ASP B 1 230 ? -3.23 -4.914 14.227 1 96.75 230 ASP B CA 1
ATOM 4522 C C . ASP B 1 230 ? -3.285 -6.336 13.68 1 96.75 230 ASP B C 1
ATOM 4524 O O . ASP B 1 230 ? -3.023 -7.297 14.406 1 96.75 230 ASP B O 1
ATOM 4528 N N . GLY B 1 231 ? -3.676 -6.449 12.445 1 93.56 231 GLY B N 1
ATOM 4529 C CA . GLY B 1 231 ? -3.74 -7.723 11.742 1 93.56 231 GLY B CA 1
ATOM 4530 C C . GLY B 1 231 ? -4.223 -7.594 10.312 1 93.56 231 GLY B C 1
ATOM 4531 O O . GLY B 1 231 ? -4.461 -6.488 9.828 1 93.56 231 GLY B O 1
ATOM 4532 N N . PRO B 1 232 ? -4.332 -8.703 9.586 1 92.12 232 PRO B N 1
ATOM 4533 C CA . PRO B 1 232 ? -4.66 -8.664 8.156 1 92.12 232 PRO B CA 1
ATOM 4534 C C . PRO B 1 232 ? -6 -7.996 7.871 1 92.12 232 PRO B C 1
ATOM 4536 O O . PRO B 1 232 ? -6.09 -7.129 6.996 1 92.12 232 PRO B O 1
ATOM 4539 N N . LEU B 1 233 ? -7.039 -8.367 8.641 1 94.38 233 LEU B N 1
ATOM 4540 C CA . LEU B 1 233 ? -8.359 -7.805 8.398 1 94.38 233 LEU B CA 1
ATOM 4541 C C . LEU B 1 233 ? -8.391 -6.316 8.727 1 94.38 233 LEU B C 1
ATOM 4543 O O . LEU B 1 233 ? -8.883 -5.508 7.938 1 94.38 233 LEU B O 1
ATOM 4547 N N . THR B 1 234 ? -7.84 -6.027 9.883 1 97.94 234 THR B N 1
ATOM 4548 C CA . THR B 1 234 ? -7.816 -4.629 10.297 1 97.94 234 THR B CA 1
ATOM 4549 C C . THR B 1 234 ? -6.848 -3.826 9.438 1 97.94 234 THR B C 1
ATOM 4551 O O . THR B 1 234 ? -7.016 -2.615 9.266 1 97.94 234 THR B O 1
ATOM 4554 N N . GLY B 1 235 ? -5.836 -4.48 8.859 1 97.38 235 GLY B N 1
ATOM 4555 C CA . GLY B 1 235 ? -4.969 -3.836 7.887 1 97.38 235 GLY B CA 1
ATOM 4556 C C . GLY B 1 235 ? -5.699 -3.387 6.641 1 97.38 235 GLY B C 1
ATOM 4557 O O . GLY B 1 235 ? -5.457 -2.289 6.133 1 97.38 235 GLY B O 1
ATOM 4558 N N . VAL B 1 236 ? -6.617 -4.234 6.188 1 97.38 236 VAL B N 1
ATOM 4559 C CA . VAL B 1 236 ? -7.453 -3.873 5.047 1 97.38 236 VAL B CA 1
ATOM 4560 C C . VAL B 1 236 ? -8.312 -2.66 5.398 1 97.38 236 VAL B C 1
ATOM 4562 O O . VAL B 1 236 ? -8.438 -1.726 4.605 1 97.38 236 VAL B O 1
ATOM 4565 N N . ALA B 1 237 ? -8.844 -2.668 6.582 1 98.69 237 ALA B N 1
ATOM 4566 C CA . ALA B 1 237 ? -9.656 -1.546 7.043 1 98.69 237 ALA B CA 1
ATOM 4567 C C . ALA B 1 237 ? -8.828 -0.269 7.137 1 98.69 237 ALA B C 1
ATOM 4569 O O . ALA B 1 237 ? -9.328 0.825 6.863 1 98.69 237 ALA B O 1
ATOM 4570 N N . ALA B 1 238 ? -7.613 -0.411 7.555 1 98.69 238 ALA B N 1
ATOM 4571 C CA . ALA B 1 238 ? -6.723 0.744 7.617 1 98.69 238 ALA B CA 1
ATOM 4572 C C . ALA B 1 238 ? -6.488 1.334 6.23 1 98.69 238 ALA B C 1
ATOM 4574 O O . ALA B 1 238 ? -6.469 2.555 6.062 1 98.69 238 ALA B O 1
ATOM 4575 N N . GLY B 1 239 ? -6.289 0.457 5.273 1 97.81 239 GLY B N 1
ATOM 4576 C CA . GLY B 1 239 ? -6.176 0.914 3.896 1 97.81 239 GLY B CA 1
ATOM 4577 C C . GLY B 1 239 ? -7.414 1.64 3.406 1 97.81 239 GLY B C 1
ATOM 4578 O O . GLY B 1 239 ? -7.312 2.689 2.768 1 97.81 239 GLY B O 1
ATOM 4579 N N . ARG B 1 240 ? -8.555 1.095 3.748 1 98.06 240 ARG B N 1
ATOM 4580 C CA . ARG B 1 240 ? -9.812 1.744 3.414 1 98.06 240 ARG B CA 1
ATOM 4581 C C . ARG B 1 240 ? -9.922 3.115 4.074 1 98.06 240 ARG B C 1
ATOM 4583 O O . ARG B 1 240 ? -10.352 4.082 3.447 1 98.06 240 ARG B O 1
ATOM 4590 N N . ALA B 1 241 ? -9.531 3.186 5.281 1 98.5 241 ALA B N 1
ATOM 4591 C CA . ALA B 1 241 ? -9.562 4.449 6.012 1 98.5 241 ALA B CA 1
ATOM 4592 C C . ALA B 1 241 ? -8.75 5.523 5.293 1 98.5 241 ALA B C 1
ATOM 4594 O O . ALA B 1 241 ? -9.227 6.645 5.105 1 98.5 241 ALA B O 1
ATOM 4595 N N . ALA B 1 242 ? -7.559 5.152 4.902 1 97.56 242 ALA B N 1
ATOM 4596 C CA . ALA B 1 242 ? -6.711 6.105 4.191 1 97.56 242 ALA B CA 1
ATOM 4597 C C . ALA B 1 242 ? -7.359 6.543 2.881 1 97.56 242 ALA B C 1
ATOM 4599 O O . ALA B 1 242 ? -7.328 7.723 2.529 1 97.56 242 ALA B O 1
ATOM 4600 N N . ALA B 1 243 ? -7.934 5.594 2.193 1 96.75 243 ALA B N 1
ATOM 4601 C CA . ALA B 1 243 ? -8.562 5.887 0.907 1 96.75 243 ALA B CA 1
ATOM 4602 C C . ALA B 1 243 ? -9.742 6.84 1.074 1 96.75 243 ALA B C 1
ATOM 4604 O O . ALA B 1 243 ? -9.867 7.812 0.33 1 96.75 243 ALA B O 1
ATOM 4605 N N . VAL B 1 244 ? -10.555 6.586 2.066 1 97.06 244 VAL B N 1
ATOM 4606 C CA . VAL B 1 244 ? -11.758 7.402 2.201 1 97.06 244 VAL B CA 1
ATOM 4607 C C . VAL B 1 244 ? -11.406 8.734 2.855 1 97.06 244 VAL B C 1
ATOM 4609 O O . VAL B 1 244 ? -12.023 9.766 2.559 1 97.06 244 VAL B O 1
ATOM 4612 N N . LEU B 1 245 ? -10.438 8.828 3.721 1 97.38 245 LEU B N 1
ATOM 4613 C CA . LEU B 1 245 ? -9.977 10.117 4.223 1 97.38 245 LEU B CA 1
ATOM 4614 C C . LEU B 1 245 ? -9.492 11.008 3.084 1 97.38 245 LEU B C 1
ATOM 4616 O O . LEU B 1 245 ? -9.812 12.195 3.041 1 97.38 245 LEU B O 1
ATOM 4620 N N . ALA B 1 246 ? -8.781 10.383 2.16 1 95.94 246 ALA B N 1
ATOM 4621 C CA . ALA B 1 246 ? -8.281 11.141 1.016 1 95.94 246 ALA B CA 1
ATOM 4622 C C . ALA B 1 246 ? -9.414 11.516 0.067 1 95.94 246 ALA B C 1
ATOM 4624 O O . ALA B 1 246 ? -9.594 12.688 -0.266 1 95.94 246 ALA B O 1
ATOM 4625 N N . GLY B 1 247 ? -10.188 10.594 -0.305 1 94.38 247 GLY B N 1
ATOM 4626 C CA . GLY B 1 247 ? -11.188 10.789 -1.343 1 94.38 247 GLY B CA 1
ATOM 4627 C C . GLY B 1 247 ? -12.406 11.555 -0.863 1 94.38 247 GLY B C 1
ATOM 4628 O O . GLY B 1 247 ? -13.062 12.242 -1.648 1 94.38 247 GLY B O 1
ATOM 4629 N N . THR B 1 248 ? -12.734 11.406 0.435 1 95.88 248 THR B N 1
ATOM 4630 C CA . THR B 1 248 ? -13.961 12 0.97 1 95.88 248 THR B CA 1
ATOM 4631 C C . THR B 1 248 ? -13.648 13.266 1.757 1 95.88 248 THR B C 1
ATOM 4633 O O . THR B 1 248 ? -14.258 14.312 1.528 1 95.88 248 THR B O 1
ATOM 4636 N N . ALA B 1 249 ? -12.68 13.234 2.604 1 96.25 249 ALA B N 1
ATOM 4637 C CA . ALA B 1 249 ? -12.352 14.367 3.471 1 96.25 249 ALA B CA 1
ATOM 4638 C C . ALA B 1 249 ? -11.188 15.172 2.908 1 96.25 249 ALA B C 1
ATOM 4640 O O . ALA B 1 249 ? -10.812 16.203 3.463 1 96.25 249 ALA B O 1
ATOM 4641 N N . ARG B 1 250 ? -10.625 14.664 1.822 1 95.19 250 ARG B N 1
ATOM 4642 C CA . ARG B 1 250 ? -9.5 15.328 1.167 1 95.19 250 ARG B CA 1
ATOM 4643 C C . ARG B 1 250 ? -8.297 15.414 2.096 1 95.19 250 ARG B C 1
ATOM 4645 O O . ARG B 1 250 ? -7.531 16.375 2.045 1 95.19 250 ARG B O 1
ATOM 4652 N N . MET B 1 251 ? -8.164 14.516 2.943 1 94.25 251 MET B N 1
ATOM 4653 C CA . MET 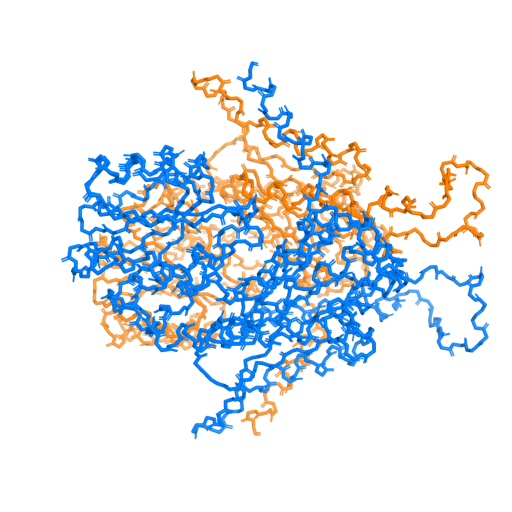B 1 251 ? -7.082 14.453 3.924 1 94.25 251 MET B CA 1
ATOM 4654 C C . MET B 1 251 ? -6.148 13.289 3.629 1 94.25 251 MET B C 1
ATOM 4656 O O . MET B 1 251 ? -6.555 12.125 3.715 1 94.25 251 MET B O 1
ATOM 4660 N N . PRO B 1 252 ? -4.938 13.57 3.268 1 94.12 252 PRO B N 1
ATOM 4661 C CA . PRO B 1 252 ? -3.994 12.461 3.09 1 94.12 252 PRO B CA 1
ATOM 4662 C C . PRO B 1 252 ? -3.73 11.695 4.387 1 94.12 252 PRO B C 1
ATOM 4664 O O . PRO B 1 252 ? -3.68 12.297 5.461 1 94.12 252 PRO B O 1
ATOM 4667 N N . ALA B 1 253 ? -3.631 10.438 4.297 1 96.5 253 ALA B N 1
ATOM 4668 C CA . ALA B 1 253 ? -3.371 9.594 5.461 1 96.5 253 ALA B CA 1
ATOM 4669 C C . ALA B 1 253 ? -2.436 8.445 5.105 1 96.5 253 ALA B C 1
ATOM 4671 O O . ALA B 1 253 ? -2.52 7.883 4.012 1 96.5 253 ALA B O 1
ATOM 4672 N N . ILE B 1 254 ? -1.565 8.125 6.035 1 96.5 254 ILE B N 1
ATOM 4673 C CA . ILE B 1 254 ? -0.739 6.922 5.934 1 96.5 254 ILE B CA 1
ATOM 4674 C C . ILE B 1 254 ? -1.467 5.742 6.566 1 96.5 254 ILE B C 1
ATOM 4676 O O . ILE B 1 254 ? -2.307 5.922 7.453 1 96.5 254 ILE B O 1
ATOM 4680 N N . HIS B 1 255 ? -1.182 4.555 6.012 1 97.5 255 HIS B N 1
ATOM 4681 C CA . HIS B 1 255 ? -1.769 3.375 6.637 1 97.5 255 HIS B CA 1
ATOM 4682 C C . HIS B 1 255 ? -0.785 2.209 6.641 1 97.5 255 HIS B C 1
ATOM 4684 O O . HIS B 1 255 ? 0.215 2.232 5.922 1 97.5 255 HIS B O 1
ATOM 4690 N N . GLY B 1 256 ? -1.029 1.301 7.496 1 96.56 256 GLY B N 1
ATOM 4691 C CA . GLY B 1 256 ? -0.207 0.105 7.582 1 96.56 256 GLY B CA 1
ATOM 4692 C C . GLY B 1 256 ? -0.838 -0.994 8.414 1 96.56 256 GLY B C 1
ATOM 4693 O O . GLY B 1 256 ? -1.946 -0.831 8.93 1 96.56 256 GLY B O 1
ATOM 4694 N N . GLU B 1 257 ? -0.181 -2.105 8.445 1 96 257 GLU B N 1
ATOM 4695 C CA . GLU B 1 257 ? -0.586 -3.301 9.18 1 96 257 GLU B CA 1
ATOM 4696 C C . GLU B 1 257 ? 0.516 -3.766 10.133 1 96 257 GLU B C 1
ATOM 4698 O O . GLU B 1 257 ? 1.689 -3.807 9.75 1 96 257 GLU B O 1
ATOM 4703 N N . LEU B 1 258 ? 0.154 -3.984 11.367 1 94.94 258 LEU B N 1
ATOM 4704 C CA . LEU B 1 258 ? 1.104 -4.586 12.297 1 94.94 258 LEU B CA 1
ATOM 4705 C C . LEU B 1 258 ? 1.269 -6.078 12.016 1 94.94 258 LEU B C 1
ATOM 4707 O O . LEU B 1 258 ? 0.316 -6.742 11.609 1 94.94 258 LEU B O 1
ATOM 4711 N N . PRO B 1 259 ? 2.375 -6.613 12.242 1 91.88 259 PRO B N 1
ATOM 4712 C CA . PRO B 1 259 ? 3.562 -5.992 12.828 1 91.88 259 PRO B CA 1
ATOM 4713 C C . PRO B 1 259 ? 4.422 -5.258 11.805 1 91.88 259 PRO B C 1
ATOM 4715 O O . PRO B 1 259 ? 5.32 -4.5 12.172 1 91.88 259 PRO B O 1
ATOM 4718 N N . ASP B 1 260 ? 4.168 -5.328 10.531 1 90.56 260 ASP B N 1
ATOM 4719 C CA . ASP B 1 260 ? 5.066 -4.938 9.445 1 90.56 260 ASP B CA 1
ATOM 4720 C C . ASP B 1 260 ? 5.332 -3.434 9.469 1 90.56 260 ASP B C 1
ATOM 4722 O O . ASP B 1 260 ? 6.449 -2.99 9.203 1 90.56 260 ASP B O 1
ATOM 4726 N N . ALA B 1 261 ? 4.324 -2.713 9.766 1 94.44 261 ALA B N 1
ATOM 4727 C CA . ALA B 1 261 ? 4.418 -1.259 9.656 1 94.44 261 ALA B CA 1
ATOM 4728 C C . ALA B 1 261 ? 4.914 -0.643 10.961 1 94.44 261 ALA B C 1
ATOM 4730 O O . ALA B 1 261 ? 5.152 0.565 11.031 1 94.44 261 ALA B O 1
ATOM 4731 N N . ALA B 1 262 ? 5.094 -1.414 12.008 1 94 262 ALA B N 1
ATOM 4732 C CA . ALA B 1 262 ? 5.332 -0.904 13.359 1 94 262 ALA B CA 1
ATOM 4733 C C . ALA B 1 262 ? 6.562 -0.002 13.398 1 94 262 ALA B C 1
ATOM 4735 O O . ALA B 1 262 ? 6.48 1.148 13.836 1 94 262 ALA B O 1
ATOM 4736 N N . SER B 1 263 ? 7.625 -0.448 12.898 1 91.62 263 SER B N 1
ATOM 4737 C CA . SER B 1 263 ? 8.883 0.277 13.023 1 91.62 263 SER B CA 1
ATOM 4738 C C . SER B 1 263 ? 8.836 1.607 12.273 1 91.62 263 SER B C 1
ATOM 4740 O O . SER B 1 263 ? 9.289 2.631 12.789 1 91.62 263 SER B O 1
ATOM 4742 N N . GLN B 1 264 ? 8.305 1.604 11.102 1 92.44 264 GLN B N 1
ATOM 4743 C CA . GLN B 1 264 ? 8.234 2.82 10.297 1 92.44 264 GLN B CA 1
ATOM 4744 C C . GLN B 1 264 ? 7.32 3.855 10.953 1 92.44 264 GLN B C 1
ATOM 4746 O O . GLN B 1 264 ? 7.648 5.043 10.992 1 92.44 264 GLN B O 1
ATOM 4751 N N . VAL B 1 265 ? 6.219 3.408 11.445 1 94.62 265 VAL B N 1
ATOM 4752 C CA . VAL B 1 265 ? 5.254 4.32 12.039 1 94.62 265 VAL B CA 1
ATOM 4753 C C . VAL B 1 265 ? 5.812 4.887 13.344 1 94.62 265 VAL B C 1
ATOM 4755 O O . VAL B 1 265 ? 5.738 6.094 13.586 1 94.62 265 VAL B O 1
ATOM 4758 N N . VAL B 1 266 ? 6.406 4.051 14.133 1 94.94 266 VAL B N 1
ATOM 4759 C CA . VAL B 1 266 ? 6.926 4.48 15.43 1 94.94 266 VAL B CA 1
ATOM 4760 C C . VAL B 1 266 ? 8.102 5.43 15.219 1 94.94 266 VAL B C 1
ATOM 4762 O O . VAL B 1 266 ? 8.289 6.375 15.992 1 94.94 266 VAL B O 1
ATOM 4765 N N . ALA B 1 267 ? 8.844 5.223 14.18 1 94.31 267 ALA B N 1
ATOM 4766 C CA . ALA B 1 267 ? 9.93 6.141 13.844 1 94.31 267 ALA B CA 1
ATOM 4767 C C . ALA B 1 267 ? 9.406 7.562 13.664 1 94.31 267 ALA B C 1
ATOM 4769 O O . ALA B 1 267 ? 10.07 8.531 14.062 1 94.31 267 ALA B O 1
ATOM 4770 N N . CYS B 1 268 ? 8.258 7.691 13.156 1 94.5 268 CYS B N 1
ATOM 4771 C CA . CYS B 1 268 ? 7.68 9 12.867 1 94.5 268 CYS B CA 1
ATOM 4772 C C . CYS B 1 268 ? 7.297 9.719 14.148 1 94.5 268 CYS B C 1
ATOM 4774 O O . CYS B 1 268 ? 7.086 10.938 14.148 1 94.5 268 CYS B O 1
ATOM 4776 N N . PHE B 1 269 ? 7.227 8.977 15.266 1 92.31 269 PHE B N 1
ATOM 4777 C CA . PHE B 1 269 ? 6.816 9.594 16.531 1 92.31 269 PHE B CA 1
ATOM 4778 C C . PHE B 1 269 ? 7.93 10.477 17.078 1 92.31 269 PHE B C 1
ATOM 4780 O O . PHE B 1 269 ? 7.695 11.273 17.984 1 92.31 269 PHE B O 1
ATOM 4787 N N . ASP B 1 270 ? 9.094 10.422 16.516 1 85.94 270 ASP B N 1
ATOM 4788 C CA . ASP B 1 270 ? 10.242 11.258 16.844 1 85.94 270 ASP B CA 1
ATOM 4789 C C . ASP B 1 270 ? 10.523 12.266 15.727 1 85.94 270 ASP B C 1
ATOM 4791 O O . ASP B 1 270 ? 11.617 12.828 15.648 1 85.94 270 ASP B O 1
ATOM 4795 N N . GLY B 1 271 ? 9.57 12.445 14.953 1 88.31 271 GLY B N 1
ATOM 4796 C CA . GLY B 1 271 ? 9.812 13.227 13.75 1 88.31 271 GLY B CA 1
ATOM 4797 C C . GLY B 1 271 ? 9.25 14.633 13.828 1 88.31 271 GLY B C 1
ATOM 4798 O O . GLY B 1 271 ? 8.859 15.094 14.906 1 88.31 271 GLY B O 1
ATOM 4799 N N . PRO B 1 272 ? 9.297 15.32 12.75 1 86.62 272 PRO B N 1
ATOM 4800 C CA . PRO B 1 272 ? 8.953 16.75 12.711 1 86.62 272 PRO B CA 1
ATOM 4801 C C . PRO B 1 272 ? 7.465 17 12.922 1 86.62 272 PRO B C 1
ATOM 4803 O O . PRO B 1 272 ? 7.059 18.141 13.164 1 86.62 272 PRO B O 1
ATOM 4806 N N . PHE B 1 273 ? 6.66 15.977 12.844 1 85.12 273 PHE B N 1
ATOM 4807 C CA . PHE B 1 273 ? 5.223 16.172 12.977 1 85.12 273 PHE B CA 1
ATOM 4808 C C . PHE B 1 273 ? 4.758 15.812 14.383 1 85.12 273 PHE B C 1
ATOM 4810 O O . PHE B 1 273 ? 3.584 15.5 14.594 1 85.12 273 PHE B O 1
ATOM 4817 N N . THR B 1 274 ? 5.645 15.734 15.328 1 80.69 274 THR B N 1
ATOM 4818 C CA . THR B 1 274 ? 5.285 15.508 16.719 1 80.69 274 THR B CA 1
ATOM 4819 C C . THR B 1 274 ? 5.832 16.625 17.609 1 80.69 274 THR B C 1
ATOM 4821 O O . THR B 1 274 ? 6.629 17.453 17.156 1 80.69 274 THR B O 1
ATOM 4824 N N . ALA B 1 275 ? 5.207 16.844 18.766 1 61.31 275 ALA B N 1
ATOM 4825 C CA . ALA B 1 275 ? 5.59 17.906 19.688 1 61.31 275 ALA B CA 1
ATOM 4826 C C . ALA B 1 275 ? 7.094 17.906 19.938 1 61.31 275 ALA B C 1
ATOM 4828 O O . ALA B 1 275 ? 7.703 18.953 20.094 1 61.31 275 ALA B O 1
ATOM 4829 N N . GLY B 1 276 ? 7.754 16.766 20.125 1 53.22 276 GLY B N 1
ATOM 4830 C CA . GLY B 1 276 ? 9.172 16.688 20.422 1 53.22 276 GLY B CA 1
ATOM 4831 C C . GLY B 1 276 ? 10.055 17.078 19.25 1 53.22 276 GLY B C 1
ATOM 4832 O O . GLY B 1 276 ? 11.266 17.234 19.391 1 53.22 276 GLY B O 1
ATOM 4833 N N . GLY B 1 277 ? 9.539 16.984 18.062 1 50.06 277 GLY B N 1
ATOM 4834 C CA . GLY B 1 277 ? 10.383 17.266 16.906 1 50.06 277 GLY B CA 1
ATOM 4835 C C . GLY B 1 277 ? 10.922 18.688 16.891 1 50.06 277 GLY B C 1
ATOM 4836 O O . GLY B 1 277 ? 11.703 19.047 16.016 1 50.06 277 GLY B O 1
ATOM 4837 N N . VAL B 1 278 ? 10.172 19.531 17.625 1 43.16 278 VAL B N 1
ATOM 4838 C CA . VAL B 1 278 ? 10.664 20.891 17.703 1 43.16 278 VAL B CA 1
ATOM 4839 C C . VAL B 1 278 ? 11.922 20.953 18.562 1 43.16 278 VAL B C 1
ATOM 4841 O O . VAL B 1 278 ? 12.273 22 19.094 1 43.16 278 VAL B O 1
ATOM 4844 N N . HIS B 1 279 ? 12.398 19.75 18.938 1 39.28 279 HIS B N 1
ATOM 4845 C CA . HIS B 1 279 ? 13.516 19.938 19.875 1 39.28 279 HIS B CA 1
ATOM 4846 C C . HIS B 1 279 ? 14.609 20.797 19.234 1 39.28 279 HIS B C 1
ATOM 4848 O O . HIS B 1 279 ? 15.57 21.172 19.922 1 39.28 279 HIS B O 1
ATOM 4854 N N . GLY B 1 280 ? 14.891 20.688 17.969 1 36.38 280 GLY B N 1
ATOM 4855 C CA . GLY B 1 280 ? 16.078 21.5 17.766 1 36.38 280 GLY B CA 1
ATOM 4856 C C . GLY B 1 280 ? 15.883 22.953 18.188 1 36.38 280 GLY B C 1
ATOM 4857 O O . GLY B 1 280 ? 16.797 23.766 18.047 1 36.38 280 GLY B O 1
ATOM 4858 N N . GLY B 1 281 ? 14.75 23.656 17.922 1 31.81 281 GLY B N 1
ATOM 4859 C CA . GLY B 1 281 ? 14.836 24.953 18.578 1 31.81 281 GLY B CA 1
ATOM 4860 C C . GLY B 1 281 ? 14.797 24.875 20.094 1 31.81 281 GLY B C 1
ATOM 4861 O O . GLY B 1 281 ? 14.492 23.812 20.641 1 31.81 281 GLY B O 1
ATOM 4862 N N . ALA B 1 282 ? 15.32 25.938 20.953 1 30.61 282 ALA B N 1
ATOM 4863 C CA . ALA B 1 282 ? 15.234 26.234 22.391 1 30.61 282 ALA B CA 1
ATOM 4864 C C . ALA B 1 282 ? 13.938 25.703 22.984 1 30.61 282 ALA B C 1
ATOM 4866 O O . ALA B 1 282 ? 12.961 25.469 22.266 1 30.61 282 ALA B O 1
ATOM 4867 N N . GLY B 1 283 ? 13.906 25.047 24.281 1 31.73 283 GLY B N 1
ATOM 4868 C CA . GLY B 1 283 ? 12.961 24.688 25.328 1 31.73 283 GLY B CA 1
ATOM 4869 C C . GLY B 1 283 ? 11.648 25.438 25.234 1 31.73 283 GLY B C 1
ATOM 4870 O O . GLY B 1 283 ? 11.328 26.25 26.109 1 31.73 283 GLY B O 1
ATOM 4871 N N . GLY B 1 284 ? 11.117 25.781 24.172 1 30.77 284 GLY B N 1
ATOM 4872 C CA . GLY B 1 284 ? 9.891 26.5 24.484 1 30.77 284 GLY B CA 1
ATOM 4873 C C . GLY B 1 284 ? 8.828 25.625 25.109 1 30.77 284 GLY B C 1
ATOM 4874 O O . GLY B 1 284 ? 8.477 24.578 24.562 1 30.77 284 GLY B O 1
ATOM 4875 N N . ARG B 1 285 ? 8.844 25.312 26.469 1 34.44 285 ARG B N 1
ATOM 4876 C CA . ARG B 1 285 ? 7.77 24.969 27.406 1 34.44 285 ARG B CA 1
ATOM 4877 C C . ARG B 1 285 ? 6.43 25.516 26.922 1 34.44 285 ARG B C 1
ATOM 4879 O O . ARG B 1 285 ? 6.102 26.688 27.156 1 34.44 285 ARG B O 1
ATOM 4886 N N . SER B 1 286 ? 6.02 25.094 25.875 1 34.94 286 SER B N 1
ATOM 4887 C CA . SER B 1 286 ? 4.719 25.625 25.469 1 34.94 286 SER B CA 1
ATOM 4888 C C . SER B 1 286 ? 3.646 25.312 26.5 1 34.94 286 SER B C 1
ATOM 4890 O O . SER B 1 286 ? 2.488 25.703 26.344 1 34.94 286 SER B O 1
ATOM 4892 N N . ASP B 1 287 ? 3.893 24.328 27.406 1 36.25 287 ASP B N 1
ATOM 4893 C CA . ASP B 1 287 ? 2.912 24.375 28.484 1 36.25 287 ASP B CA 1
ATOM 4894 C C . ASP B 1 287 ? 3.102 25.641 29.328 1 36.25 287 ASP B C 1
ATOM 4896 O O . ASP B 1 287 ? 2.824 25.641 30.531 1 36.25 287 ASP B O 1
ATOM 4900 N N . ASP B 1 288 ? 4.008 26.547 28.859 1 35.5 288 ASP B N 1
ATOM 4901 C CA . ASP B 1 288 ? 4.004 27.766 29.656 1 35.5 288 ASP B CA 1
ATOM 4902 C C . ASP B 1 288 ? 2.629 28.422 29.641 1 35.5 288 ASP B C 1
ATOM 4904 O O . ASP B 1 288 ? 2.121 28.797 28.578 1 35.5 288 ASP B O 1
ATOM 4908 N N . ILE B 1 289 ? 1.778 28.203 30.516 1 40.09 289 ILE B N 1
ATOM 4909 C CA . ILE B 1 289 ? 0.492 28.828 30.797 1 40.09 289 ILE B CA 1
ATOM 4910 C C . ILE B 1 289 ? 0.513 30.281 30.328 1 40.09 289 ILE B C 1
ATOM 4912 O O . ILE B 1 289 ? -0.534 30.922 30.25 1 40.09 289 ILE B O 1
ATOM 4916 N N . PHE B 1 290 ? 1.784 30.875 30.266 1 38.38 290 PHE B N 1
ATOM 4917 C CA . PHE B 1 290 ? 1.959 32.25 29.828 1 38.38 290 PHE B CA 1
ATOM 4918 C C . PHE B 1 290 ? 2.297 32.344 28.344 1 38.38 290 PHE B C 1
ATOM 4920 O O . PHE B 1 290 ? 2.775 33.375 27.859 1 38.38 290 PHE B O 1
ATOM 4927 N N . ALA B 1 291 ? 2.318 31.156 27.672 1 41.75 291 ALA B N 1
ATOM 4928 C CA . ALA B 1 291 ? 2.547 31.219 26.219 1 41.75 291 ALA B CA 1
ATOM 4929 C C . ALA B 1 291 ? 1.439 32 25.531 1 41.75 291 ALA B C 1
ATOM 4931 O O . ALA B 1 291 ? 0.253 31.75 25.734 1 41.75 291 ALA B O 1
ATOM 4932 N N . ASP B 1 292 ? 1.567 33.312 25.188 1 40.41 292 ASP B N 1
ATOM 4933 C CA . ASP B 1 292 ? 0.648 34.188 24.453 1 40.41 292 ASP B CA 1
ATOM 4934 C C . ASP B 1 292 ? 0.327 33.594 23.078 1 40.41 292 ASP B C 1
ATOM 4936 O O . ASP B 1 292 ? 1.204 33.5 22.219 1 40.41 292 ASP B O 1
ATOM 4940 N N . PRO B 1 293 ? -0.759 32.844 22.891 1 43.56 293 PRO B N 1
ATOM 4941 C CA . PRO B 1 293 ? -1.139 32.281 21.594 1 43.56 293 PRO B CA 1
ATOM 4942 C C . PRO B 1 293 ? -0.874 33.219 20.422 1 43.56 293 PRO B C 1
ATOM 4944 O O . PRO B 1 293 ? -0.883 32.781 19.266 1 43.56 293 PRO B O 1
ATOM 4947 N N . PHE B 1 294 ? -0.876 34.531 20.656 1 41.25 294 PHE B N 1
ATOM 4948 C CA . PHE B 1 294 ? -0.67 35.562 19.656 1 41.25 294 PHE B CA 1
ATOM 4949 C C . PHE B 1 294 ? 0.807 35.688 19.312 1 41.25 294 PHE B C 1
ATOM 4951 O O . PHE B 1 294 ? 1.156 36.281 18.266 1 41.25 294 PHE B O 1
ATOM 4958 N N . LEU B 1 295 ? 1.71 35.406 20.109 1 43.16 295 LEU B N 1
ATOM 4959 C CA . LEU B 1 295 ? 3.145 35.562 19.891 1 43.16 295 LEU B CA 1
ATOM 4960 C C . LEU B 1 295 ? 3.791 34.219 19.562 1 43.16 295 LEU B C 1
ATOM 4962 O O . LEU B 1 295 ? 4.918 34.188 19.062 1 43.16 295 LEU B O 1
ATOM 4966 N N . ASP B 1 296 ? 3.248 33.094 20.016 1 43.59 296 ASP B N 1
ATOM 4967 C CA . ASP B 1 296 ? 3.961 31.828 19.891 1 43.59 296 ASP B CA 1
ATOM 4968 C C . ASP B 1 296 ? 3.695 31.172 18.531 1 43.59 296 ASP B C 1
ATOM 4970 O O . ASP B 1 296 ? 2.656 31.422 17.922 1 43.59 296 ASP B O 1
ATOM 4974 N N . ALA B 1 297 ? 4.738 30.531 17.859 1 43.56 297 ALA B N 1
ATOM 4975 C CA . ALA B 1 297 ? 4.805 29.938 16.516 1 43.56 297 ALA B CA 1
ATOM 4976 C C . ALA B 1 297 ? 3.617 29.016 16.266 1 43.56 297 ALA B C 1
ATOM 4978 O O . ALA B 1 297 ? 3.08 28.422 17.203 1 43.56 297 ALA B O 1
ATOM 4979 N N . PRO B 1 298 ? 2.871 29.203 15.156 1 44.41 298 PRO B N 1
ATOM 4980 C CA . PRO B 1 298 ? 1.764 28.328 14.773 1 44.41 298 PRO B CA 1
ATOM 4981 C C . PRO B 1 298 ? 2.066 26.859 15.039 1 44.41 298 PRO B C 1
ATOM 4983 O O . PRO B 1 298 ? 3.225 26.438 14.961 1 44.41 298 PRO B O 1
ATOM 4986 N N . ALA B 1 299 ? 1.155 26.125 15.789 1 50.53 299 ALA B N 1
ATOM 4987 C CA . ALA B 1 299 ? 1.264 24.734 16.219 1 50.53 299 ALA B CA 1
ATOM 4988 C C . ALA B 1 299 ? 1.528 23.812 15.023 1 50.53 299 ALA B C 1
ATOM 4990 O O . ALA B 1 299 ? 0.895 23.953 13.977 1 50.53 299 ALA B O 1
ATOM 4991 N N . GLN B 1 300 ? 2.648 23.234 14.812 1 58.03 300 GLN B N 1
ATOM 4992 C CA . GLN B 1 300 ? 3.051 22.172 13.883 1 58.03 300 GLN B CA 1
ATOM 4993 C C . GLN B 1 300 ? 2.014 21.062 13.836 1 58.03 300 GLN B C 1
ATOM 4995 O O . GLN B 1 300 ? 1.417 20.719 14.859 1 58.03 300 GLN B O 1
ATOM 5000 N N . PRO B 1 301 ? 1.584 20.656 12.523 1 64.25 301 PRO B N 1
ATOM 5001 C CA . PRO B 1 301 ? 0.67 19.516 12.516 1 64.25 301 PRO B CA 1
ATOM 5002 C C . PRO B 1 301 ? 1.18 18.344 13.359 1 64.25 301 PRO B C 1
ATOM 5004 O O . PRO B 1 301 ? 2.385 18.094 13.398 1 64.25 301 PRO B O 1
ATOM 5007 N N . SER B 1 302 ? 0.325 17.922 14.188 1 84.25 302 SER B N 1
ATOM 5008 C CA . SER B 1 302 ? 0.651 16.781 15.023 1 84.25 302 SER B CA 1
ATOM 5009 C C . SER B 1 302 ? 0.181 15.477 14.383 1 84.25 302 SER B C 1
ATOM 5011 O O . SER B 1 302 ? -0.758 15.477 13.586 1 84.25 302 SER B O 1
ATOM 5013 N N . LEU B 1 303 ? 0.879 14.469 14.539 1 91.69 303 LEU B N 1
ATOM 5014 C CA . LEU B 1 303 ? 0.458 13.148 14.078 1 91.69 303 LEU B CA 1
ATOM 5015 C C . LEU B 1 303 ? -0.748 12.656 14.875 1 91.69 303 LEU B C 1
ATOM 5017 O O . LEU B 1 303 ? -0.867 12.938 16.062 1 91.69 303 LEU B O 1
ATOM 5021 N N . GLY B 1 304 ? -1.701 12.133 14.211 1 95.5 304 GLY B N 1
ATOM 5022 C CA . GLY B 1 304 ? -2.791 11.391 14.82 1 95.5 304 GLY B CA 1
ATOM 5023 C C . GLY B 1 304 ? -2.781 9.914 14.461 1 95.5 304 GLY B C 1
ATOM 5024 O O . GLY B 1 304 ? -2.73 9.555 13.281 1 95.5 304 GLY B O 1
ATOM 5025 N N . LEU B 1 305 ? -2.738 9.062 15.484 1 97.62 305 LEU B N 1
ATOM 5026 C CA . LEU B 1 305 ? -2.746 7.625 15.266 1 97.62 305 LEU B CA 1
ATOM 5027 C C . LEU B 1 305 ? -4.148 7.055 15.445 1 97.62 305 LEU B C 1
ATOM 5029 O O . LEU B 1 305 ? -4.758 7.219 16.5 1 97.62 305 LEU B O 1
ATOM 5033 N N . VAL B 1 306 ? -4.695 6.5 14.438 1 98.62 306 VAL B N 1
ATOM 5034 C CA . VAL B 1 306 ? -5.918 5.711 14.516 1 98.62 306 VAL B CA 1
ATOM 5035 C C . VAL B 1 306 ? -5.578 4.227 14.516 1 98.62 306 VAL B C 1
ATOM 5037 O O . VAL B 1 306 ? -5.066 3.699 13.523 1 98.62 306 VAL B O 1
ATOM 5040 N N . MET B 1 307 ? -5.828 3.533 15.617 1 98.69 307 MET B N 1
ATOM 5041 C CA . MET B 1 307 ? -5.57 2.102 15.742 1 98.69 307 MET B CA 1
ATOM 5042 C C . MET B 1 307 ? -6.855 1.301 15.586 1 98.69 307 MET B C 1
ATOM 5044 O O . MET B 1 307 ? -7.793 1.467 16.375 1 98.69 307 MET B O 1
ATOM 5048 N N . LEU B 1 308 ? -6.941 0.519 14.547 1 98.75 308 LEU B N 1
ATOM 5049 C CA . LEU B 1 308 ? -8.023 -0.443 14.367 1 98.75 308 LEU B CA 1
ATOM 5050 C C . LEU B 1 308 ? -7.633 -1.812 14.914 1 98.75 308 LEU B C 1
ATOM 5052 O O . LEU B 1 308 ? -6.746 -2.473 14.367 1 98.75 308 LEU B O 1
ATOM 5056 N N . ARG B 1 309 ? -8.289 -2.227 15.945 1 98.06 309 ARG B N 1
ATOM 5057 C CA . ARG B 1 309 ? -7.961 -3.475 16.625 1 98.06 309 ARG B CA 1
ATOM 5058 C C . ARG B 1 309 ? -9.023 -4.535 16.375 1 98.06 309 ARG B C 1
ATOM 5060 O O . ARG B 1 309 ? -10.219 -4.234 16.344 1 98.06 309 ARG B O 1
ATOM 5067 N N . ASP B 1 310 ? -8.539 -5.723 16.141 1 96.5 310 ASP B N 1
ATOM 5068 C CA . ASP B 1 310 ? -9.461 -6.848 16.047 1 96.5 310 ASP B CA 1
ATOM 5069 C C . ASP B 1 310 ? -10 -7.215 17.438 1 96.5 310 ASP B C 1
ATOM 5071 O O . ASP B 1 310 ? -9.57 -6.656 18.438 1 96.5 310 ASP B O 1
ATOM 5075 N N . ALA B 1 311 ? -11 -8.07 17.406 1 94.75 311 ALA B N 1
ATOM 5076 C CA . ALA B 1 311 ? -11.555 -8.539 18.672 1 94.75 311 ALA B CA 1
ATOM 5077 C C . ALA B 1 311 ? -10.492 -9.234 19.5 1 94.75 311 ALA B C 1
ATOM 5079 O O . ALA B 1 311 ? -9.609 -9.914 18.969 1 94.75 311 ALA B O 1
ATOM 5080 N N . PRO B 1 312 ? -10.539 -9 20.703 1 87.31 312 PRO B N 1
ATOM 5081 C CA . PRO B 1 312 ? -9.531 -9.609 21.578 1 87.31 312 PRO B CA 1
ATOM 5082 C C . PRO B 1 312 ? -9.43 -11.117 21.391 1 87.31 312 PRO B C 1
ATOM 5084 O O . PRO B 1 312 ? -10.438 -11.797 21.188 1 87.31 312 PRO B O 1
ATOM 5087 N N . ARG B 1 313 ? -8.203 -11.484 21.219 1 78.56 313 ARG B N 1
ATOM 5088 C CA . ARG B 1 313 ? -7.906 -12.914 21.109 1 78.56 313 ARG B CA 1
ATOM 5089 C C . ARG B 1 313 ? -7.473 -13.5 22.438 1 78.56 313 ARG B C 1
ATOM 5091 O O . ARG B 1 313 ? -6.891 -12.797 23.266 1 78.56 313 ARG B O 1
ATOM 5098 N N . PRO B 1 314 ? -7.879 -14.727 22.547 1 75.44 314 PRO B N 1
ATOM 5099 C CA . PRO B 1 314 ? -7.363 -15.375 23.75 1 75.44 314 PRO B CA 1
ATOM 5100 C C . PRO B 1 314 ? -5.844 -15.516 23.75 1 75.44 314 PRO B C 1
ATOM 5102 O O . PRO B 1 314 ? -5.227 -15.539 22.672 1 75.44 314 PRO B O 1
ATOM 5105 N N . PRO B 1 315 ? -5.266 -15.344 24.891 1 69.56 315 PRO B N 1
ATOM 5106 C CA . PRO B 1 315 ? -3.811 -15.516 24.938 1 69.56 315 PRO B CA 1
ATOM 5107 C C . PRO B 1 315 ? -3.344 -16.781 24.234 1 69.56 315 PRO B C 1
ATOM 5109 O O . PRO B 1 315 ? -4.082 -17.781 24.188 1 69.56 315 PRO B O 1
ATOM 5112 N N . SER B 1 316 ? -2.232 -16.656 23.5 1 68.5 316 SER B N 1
ATOM 5113 C CA . SER B 1 316 ? -1.688 -17.812 22.766 1 68.5 316 SER B CA 1
ATOM 5114 C C . SER B 1 316 ? -1.206 -18.891 23.734 1 68.5 316 SER B C 1
ATOM 5116 O O . SER B 1 316 ? -0.842 -18.594 24.875 1 68.5 316 SER B O 1
ATOM 5118 N N . PRO B 1 317 ? -1.301 -20.062 23.219 1 62.12 317 PRO B N 1
ATOM 5119 C CA . PRO B 1 317 ? -0.798 -21.172 24.047 1 62.12 317 PRO B CA 1
ATOM 5120 C C . PRO B 1 317 ? 0.667 -20.984 24.438 1 62.12 317 PRO B C 1
ATOM 5122 O O . PRO B 1 317 ? 1.101 -21.5 25.469 1 62.12 317 PRO B O 1
ATOM 5125 N N . THR B 1 318 ? 1.39 -20.328 23.578 1 65 318 THR B N 1
ATOM 5126 C CA . THR B 1 318 ? 2.818 -20.188 23.844 1 65 318 THR B CA 1
ATOM 5127 C C . THR B 1 318 ? 3.074 -19.047 24.828 1 65 318 THR B C 1
ATOM 5129 O O . THR B 1 318 ? 4.227 -18.734 25.141 1 65 318 THR B O 1
ATOM 5132 N N . GLY B 1 319 ? 1.957 -18.438 25.312 1 60.66 319 GLY B N 1
ATOM 5133 C CA . GLY B 1 319 ? 2.094 -17.391 26.312 1 60.66 319 GLY B CA 1
ATOM 5134 C C . GLY B 1 319 ? 2.303 -16.016 25.719 1 60.66 319 GLY B C 1
ATOM 5135 O O . GLY B 1 319 ? 2.383 -15.023 26.453 1 60.66 319 GLY B O 1
ATOM 5136 N N . GLU B 1 320 ? 2.418 -16.047 24.422 1 67.31 320 GLU B N 1
ATOM 5137 C CA . GLU B 1 320 ? 2.645 -14.75 23.797 1 67.31 320 GLU B CA 1
ATOM 5138 C C . GLU B 1 320 ? 1.354 -13.938 23.734 1 67.31 320 GLU B C 1
ATOM 5140 O O . GLU B 1 320 ? 0.283 -14.484 23.453 1 67.31 320 GLU B O 1
ATOM 5145 N N . ASP B 1 321 ? 1.48 -12.766 24.297 1 78.5 321 ASP B N 1
ATOM 5146 C CA . ASP B 1 321 ? 0.361 -11.836 24.172 1 78.5 321 ASP B CA 1
ATOM 5147 C C . ASP B 1 321 ? 0.221 -11.328 22.734 1 78.5 321 ASP B C 1
ATOM 5149 O O . ASP B 1 321 ? 1.061 -10.562 22.266 1 78.5 321 ASP B O 1
ATOM 5153 N N . PRO B 1 322 ? -0.821 -11.695 22.125 1 77.06 322 PRO B N 1
ATOM 5154 C CA . PRO B 1 322 ? -0.968 -11.336 20.719 1 77.06 322 PRO B CA 1
ATOM 5155 C C . PRO B 1 322 ? -1.122 -9.836 20.5 1 77.06 322 PRO B C 1
ATOM 5157 O O . PRO B 1 322 ? -0.92 -9.344 19.391 1 77.06 322 PRO B O 1
ATOM 5160 N N . ASP B 1 323 ? -1.383 -9.18 21.656 1 87.56 323 ASP B N 1
ATOM 5161 C CA . ASP B 1 323 ? -1.64 -7.742 21.547 1 87.56 323 ASP B CA 1
ATOM 5162 C C . ASP B 1 323 ? -0.449 -6.93 22.047 1 87.56 323 ASP B C 1
ATOM 5164 O O . ASP B 1 323 ? -0.506 -5.699 22.078 1 87.56 323 ASP B O 1
ATOM 5168 N N . ALA B 1 324 ? 0.581 -7.605 22.406 1 89.62 324 ALA B N 1
ATOM 5169 C CA . ALA B 1 324 ? 1.721 -6.938 23.031 1 89.62 324 ALA B CA 1
ATOM 5170 C C . ALA B 1 324 ? 2.297 -5.863 22.109 1 89.62 324 ALA B C 1
ATOM 5172 O O . ALA B 1 324 ? 2.596 -4.754 22.562 1 89.62 324 ALA B O 1
ATOM 5173 N N . LEU B 1 325 ? 2.49 -6.195 20.906 1 92.38 325 LEU B N 1
ATOM 5174 C CA . LEU B 1 325 ? 3.051 -5.234 19.969 1 92.38 325 LEU B CA 1
ATOM 5175 C C . LEU B 1 325 ? 2.131 -4.031 19.812 1 92.38 325 LEU B C 1
ATOM 5177 O O . LEU B 1 325 ? 2.59 -2.887 19.812 1 92.38 325 LEU B O 1
ATOM 5181 N N . THR B 1 326 ? 0.848 -4.332 19.656 1 95.38 326 THR B N 1
ATOM 5182 C CA . THR B 1 326 ? -0.125 -3.254 19.516 1 95.38 326 THR B CA 1
ATOM 5183 C C . THR B 1 326 ? -0.095 -2.328 20.719 1 95.38 326 THR B C 1
ATOM 5185 O O . THR B 1 326 ? -0.052 -1.105 20.578 1 95.38 326 THR B O 1
ATOM 5188 N N . ASP B 1 327 ? -0.061 -2.895 21.875 1 94.81 327 ASP B N 1
ATOM 5189 C CA . ASP B 1 327 ? -0.008 -2.111 23.109 1 94.81 327 ASP B CA 1
ATOM 5190 C C . ASP B 1 327 ? 1.271 -1.278 23.172 1 94.81 327 ASP B C 1
ATOM 5192 O O . ASP B 1 327 ? 1.24 -0.115 23.578 1 94.81 327 ASP B O 1
ATOM 5196 N N . ALA B 1 328 ? 2.332 -1.881 22.781 1 95.56 328 ALA B N 1
ATOM 5197 C CA . ALA B 1 328 ? 3.611 -1.175 22.781 1 95.56 328 ALA B CA 1
ATOM 5198 C C . ALA B 1 328 ? 3.578 0.024 21.844 1 95.56 328 ALA B C 1
ATOM 5200 O O . ALA B 1 328 ? 4.078 1.1 22.172 1 95.56 328 ALA B O 1
ATOM 5201 N N . VAL B 1 329 ? 3.014 -0.152 20.672 1 96.38 329 VAL B N 1
ATOM 5202 C CA . VAL B 1 329 ? 2.904 0.931 19.703 1 96.38 329 VAL B CA 1
ATOM 5203 C C . VAL B 1 329 ? 2.037 2.051 20.266 1 96.38 329 VAL B C 1
ATOM 5205 O O . VAL B 1 329 ? 2.393 3.229 20.172 1 96.38 329 VAL B O 1
ATOM 5208 N N . LEU B 1 330 ? 0.951 1.698 20.891 1 96.75 330 LEU B N 1
ATOM 5209 C CA . LEU B 1 330 ? 0.04 2.674 21.484 1 96.75 330 LEU B CA 1
ATOM 5210 C C . LEU B 1 330 ? 0.716 3.436 22.609 1 96.75 330 LEU B C 1
ATOM 5212 O O . LEU B 1 330 ? 0.611 4.66 22.688 1 96.75 330 LEU B O 1
ATOM 5216 N N . ASP B 1 331 ? 1.411 2.717 23.422 1 94.94 331 ASP B N 1
ATOM 5217 C CA . ASP B 1 331 ? 2.119 3.348 24.531 1 94.94 331 ASP B CA 1
ATOM 5218 C C . ASP B 1 331 ? 3.195 4.305 24.031 1 94.94 331 ASP B C 1
ATOM 5220 O O . ASP B 1 331 ? 3.34 5.414 24.547 1 94.94 331 ASP B O 1
ATOM 5224 N N . THR B 1 332 ? 3.912 3.885 23.062 1 94.19 332 THR B N 1
ATOM 5225 C CA . THR B 1 332 ? 4.945 4.73 22.469 1 94.19 332 THR B CA 1
ATOM 5226 C C . THR B 1 332 ? 4.332 5.992 21.875 1 94.19 332 THR B C 1
ATOM 5228 O O . THR B 1 332 ? 4.891 7.082 22 1 94.19 332 THR B O 1
ATOM 5231 N N . ALA B 1 333 ? 3.215 5.816 21.188 1 94.94 333 ALA B N 1
ATOM 5232 C CA . ALA B 1 333 ? 2.518 6.957 20.594 1 94.94 333 ALA B CA 1
ATOM 5233 C C . ALA B 1 333 ? 2.098 7.961 21.672 1 94.94 333 ALA B C 1
ATOM 5235 O O . ALA B 1 333 ? 2.359 9.156 21.547 1 94.94 333 ALA B O 1
ATOM 5236 N N . ARG B 1 334 ? 1.512 7.504 22.688 1 93.81 334 ARG B N 1
ATOM 5237 C CA . ARG B 1 334 ? 1.053 8.375 23.766 1 93.81 334 ARG B CA 1
ATOM 5238 C C . ARG B 1 334 ? 2.227 9.078 24.438 1 93.81 334 ARG B C 1
ATOM 5240 O O . ARG B 1 334 ? 2.16 10.281 24.703 1 93.81 334 ARG B O 1
ATOM 5247 N N . ASP B 1 335 ? 3.293 8.359 24.656 1 90.69 335 ASP B N 1
ATOM 5248 C CA . ASP B 1 335 ? 4.496 8.93 25.25 1 90.69 335 ASP B CA 1
ATOM 5249 C C . ASP B 1 335 ? 5.066 10.039 24.375 1 90.69 335 ASP B C 1
ATOM 5251 O O . ASP B 1 335 ? 5.637 11.008 24.875 1 90.69 335 ASP B O 1
ATOM 5255 N N . ALA B 1 336 ? 4.867 9.93 23.109 1 89.94 336 ALA B N 1
ATOM 5256 C CA . ALA B 1 336 ? 5.418 10.891 22.156 1 89.94 336 ALA B CA 1
ATOM 5257 C C . ALA B 1 336 ? 4.469 12.07 21.953 1 89.94 336 ALA B C 1
ATOM 5259 O O . ALA B 1 336 ? 4.766 12.992 21.188 1 89.94 336 ALA B O 1
ATOM 5260 N N . GLY B 1 337 ? 3.275 12.047 22.594 1 88.88 337 GLY B N 1
ATOM 5261 C CA . GLY B 1 337 ? 2.312 13.133 22.484 1 88.88 337 GLY B CA 1
ATOM 5262 C C . GLY B 1 337 ? 1.438 13.031 21.25 1 88.88 337 GLY B C 1
ATOM 5263 O O . GLY B 1 337 ? 0.778 14 20.875 1 88.88 337 GLY B O 1
ATOM 5264 N N . VAL B 1 338 ? 1.469 11.867 20.578 1 92.75 338 VAL B N 1
ATOM 5265 C CA . VAL B 1 338 ? 0.604 11.617 19.438 1 92.75 338 VAL B CA 1
ATOM 5266 C C . VAL B 1 338 ? -0.838 11.438 19.906 1 92.75 338 VAL B C 1
ATOM 5268 O O . VAL B 1 338 ? -1.092 10.758 20.906 1 92.75 338 VAL B O 1
ATOM 5271 N N . ARG B 1 339 ? -1.76 12.109 19.266 1 93.31 339 ARG B N 1
ATOM 5272 C CA . ARG B 1 339 ? -3.166 11.867 19.562 1 93.31 339 ARG B CA 1
ATOM 5273 C C . ARG B 1 339 ? -3.604 10.492 19.078 1 93.31 339 ARG B C 1
ATOM 5275 O O . ARG B 1 339 ? -3.381 10.141 17.906 1 93.31 339 ARG B O 1
ATOM 5282 N N . VAL B 1 340 ? -4.227 9.758 19.984 1 96.69 340 VAL B N 1
ATOM 5283 C CA . VAL B 1 340 ? -4.523 8.367 19.656 1 96.69 340 VAL B CA 1
ATOM 5284 C C . VAL B 1 340 ? -6.035 8.141 19.688 1 96.69 340 VAL B C 1
ATOM 5286 O O . VAL B 1 340 ? -6.723 8.578 20.609 1 96.69 340 VAL B O 1
ATOM 5289 N N . THR B 1 341 ? -6.598 7.625 18.656 1 97.75 341 THR B N 1
ATOM 5290 C CA . THR B 1 341 ? -7.953 7.094 18.562 1 97.75 341 THR B CA 1
ATOM 5291 C C . THR B 1 341 ? -7.93 5.586 18.328 1 97.75 341 THR B C 1
ATOM 5293 O O . THR B 1 341 ? -7.203 5.094 17.469 1 97.75 341 THR B O 1
ATOM 5296 N N . GLU B 1 342 ? -8.711 4.871 19.125 1 97.69 342 GLU B N 1
ATOM 5297 C CA . GLU B 1 342 ? -8.734 3.418 19.031 1 97.69 342 GLU B CA 1
ATOM 5298 C C . GLU B 1 342 ? -10.148 2.906 18.766 1 97.69 342 GLU B C 1
ATOM 5300 O O . GLU B 1 342 ? -11.109 3.391 19.375 1 97.69 342 GLU B O 1
ATOM 5305 N N . PHE B 1 343 ? -10.281 1.991 17.859 1 98.38 343 PHE B N 1
ATOM 5306 C CA . PHE B 1 343 ? -11.5 1.225 17.656 1 98.38 343 PHE B CA 1
ATOM 5307 C C . PHE B 1 343 ? -11.242 -0.268 17.812 1 98.38 343 PHE B C 1
ATOM 5309 O O . PHE B 1 343 ? -10.289 -0.8 17.25 1 98.38 343 PHE B O 1
ATOM 5316 N N . VAL B 1 344 ? -12.047 -0.938 18.547 1 97.94 344 VAL B N 1
ATOM 5317 C CA . VAL B 1 344 ? -11.914 -2.373 18.766 1 97.94 344 VAL B CA 1
ATOM 5318 C C . VAL B 1 344 ? -13.164 -3.094 18.266 1 97.94 344 VAL B C 1
ATOM 5320 O O . VAL B 1 344 ? -14.289 -2.74 18.625 1 97.94 344 VAL B O 1
ATOM 5323 N N . ALA B 1 345 ? -12.93 -4.023 17.438 1 97.81 345 ALA B N 1
ATOM 5324 C CA . ALA B 1 345 ? -14.055 -4.781 16.906 1 97.81 345 ALA B CA 1
ATOM 5325 C C . ALA B 1 345 ? -14.727 -5.609 18 1 97.81 345 ALA B C 1
ATOM 5327 O O . ALA B 1 345 ? -14.047 -6.172 18.859 1 97.81 345 ALA B O 1
ATOM 5328 N N . THR B 1 346 ? -16.016 -5.672 17.938 1 97.12 346 THR B N 1
ATOM 5329 C CA . THR B 1 346 ? -16.766 -6.562 18.812 1 97.12 346 THR B CA 1
ATOM 5330 C C . THR B 1 346 ? -16.594 -8.016 18.375 1 97.12 346 THR B C 1
ATOM 5332 O O . THR B 1 346 ? -16.484 -8.305 17.172 1 97.12 346 THR B O 1
ATOM 5335 N N . GLN B 1 347 ? -16.625 -8.922 19.281 1 96.69 347 GLN B N 1
ATOM 5336 C CA . GLN B 1 347 ? -16.484 -10.344 18.969 1 96.69 347 GLN B CA 1
ATOM 5337 C C . GLN B 1 347 ? -17.531 -10.797 17.969 1 96.69 347 GLN B C 1
ATOM 5339 O O . GLN B 1 347 ? -18.656 -10.273 17.969 1 96.69 347 GLN B O 1
ATOM 5344 N N . GLY B 1 348 ? -17.188 -11.773 17.156 1 96.88 348 GLY B N 1
ATOM 5345 C CA . GLY B 1 348 ? -18.062 -12.305 16.125 1 96.88 348 GLY B CA 1
ATOM 5346 C C . GLY B 1 348 ? -17.312 -12.867 14.938 1 96.88 348 GLY B C 1
ATOM 5347 O O . GLY B 1 348 ? -16.094 -13.094 15.016 1 96.88 348 GLY B O 1
ATOM 5348 N N . HIS B 1 349 ? -18.062 -13.141 13.922 1 97.31 349 HIS B N 1
ATOM 5349 C CA . HIS B 1 349 ? -17.469 -13.672 12.703 1 97.31 349 HIS B CA 1
ATOM 5350 C C . HIS B 1 349 ? -16.516 -12.656 12.07 1 97.31 349 HIS B C 1
ATOM 5352 O O . HIS B 1 349 ? -16.734 -11.445 12.172 1 97.31 349 HIS B O 1
ATOM 5358 N N . SER B 1 350 ? -15.477 -13.117 11.406 1 96.75 350 SER B N 1
ATOM 5359 C CA . SER B 1 350 ? -14.438 -12.266 10.844 1 96.75 350 SER B CA 1
ATOM 5360 C C . SER B 1 350 ? -15.031 -11.211 9.914 1 96.75 350 SER B C 1
ATOM 5362 O O . SER B 1 350 ? -14.633 -10.047 9.961 1 96.75 350 SER B O 1
ATOM 5364 N N . VAL B 1 351 ? -16.016 -11.594 9.086 1 98.19 351 VAL B N 1
ATOM 5365 C CA . VAL B 1 351 ? -16.609 -10.648 8.141 1 98.19 351 VAL B CA 1
ATOM 5366 C C . VAL B 1 351 ? -17.391 -9.578 8.898 1 98.19 351 VAL B C 1
ATOM 5368 O O . VAL B 1 351 ? -17.406 -8.414 8.492 1 98.19 351 VAL B O 1
ATOM 5371 N N . ALA B 1 352 ? -18.031 -9.953 9.969 1 98.62 352 ALA B N 1
ATOM 5372 C CA . ALA B 1 352 ? -18.766 -8.992 10.781 1 98.62 352 ALA B CA 1
ATOM 5373 C C . ALA B 1 352 ? -17.812 -8.008 11.469 1 98.62 352 ALA B C 1
ATOM 5375 O O . ALA B 1 352 ? -18.109 -6.816 11.555 1 98.62 352 ALA B O 1
ATOM 5376 N N . ARG B 1 353 ? -16.734 -8.508 11.977 1 98.31 353 ARG B N 1
ATOM 5377 C CA . ARG B 1 353 ? -15.727 -7.648 12.602 1 98.31 353 ARG B CA 1
ATOM 5378 C C . ARG B 1 353 ? -15.141 -6.668 11.594 1 98.31 353 ARG B C 1
ATOM 5380 O O . ARG B 1 353 ? -14.961 -5.484 11.906 1 98.31 353 ARG B O 1
ATOM 5387 N N . LEU B 1 354 ? -14.859 -7.156 10.43 1 98.38 354 LEU B N 1
ATOM 5388 C CA . LEU B 1 354 ? -14.367 -6.297 9.359 1 98.38 354 LEU B CA 1
ATOM 5389 C C . LEU B 1 354 ? -15.406 -5.242 8.992 1 98.38 354 LEU B C 1
ATOM 5391 O O . LEU B 1 354 ? -15.07 -4.07 8.812 1 98.38 354 LEU B O 1
ATOM 5395 N N . ALA B 1 355 ? -16.641 -5.684 8.867 1 98.75 355 ALA B N 1
ATOM 5396 C CA . ALA B 1 355 ? -17.734 -4.773 8.539 1 98.75 355 ALA B CA 1
ATOM 5397 C C . ALA B 1 355 ? -17.828 -3.629 9.539 1 98.75 355 ALA B C 1
ATOM 5399 O O . ALA B 1 355 ? -18.062 -2.479 9.164 1 98.75 355 ALA B O 1
ATOM 5400 N N . GLU B 1 356 ? -17.656 -3.928 10.734 1 98.69 356 GLU B N 1
ATOM 5401 C CA . GLU B 1 356 ? -17.688 -2.934 11.805 1 98.69 356 GLU B CA 1
ATOM 5402 C C . GLU B 1 356 ? -16.625 -1.86 11.586 1 98.69 356 GLU B C 1
ATOM 5404 O O . GLU B 1 356 ? -16.922 -0.665 11.656 1 98.69 356 GLU B O 1
ATOM 5409 N N . HIS B 1 357 ? -15.398 -2.26 11.305 1 98.75 357 HIS B N 1
ATOM 5410 C CA . HIS B 1 357 ? -14.312 -1.319 11.078 1 98.75 357 HIS B CA 1
ATOM 5411 C C . HIS B 1 357 ? -14.531 -0.521 9.797 1 98.75 357 HIS B C 1
ATOM 5413 O O . HIS B 1 357 ? -14.305 0.69 9.773 1 98.75 357 HIS B O 1
ATOM 5419 N N . LEU B 1 358 ? -14.992 -1.195 8.734 1 98.5 358 LEU B N 1
ATOM 5420 C CA . LEU B 1 358 ? -15.203 -0.511 7.469 1 98.5 358 LEU B CA 1
ATOM 5421 C C . LEU B 1 358 ? -16.266 0.568 7.605 1 98.5 358 LEU B C 1
ATOM 5423 O O . LEU B 1 358 ? -16.094 1.687 7.113 1 98.5 358 LEU B O 1
ATOM 5427 N N . ALA B 1 359 ? -17.328 0.209 8.297 1 98.69 359 ALA B N 1
ATOM 5428 C CA . ALA B 1 359 ? -18.375 1.195 8.531 1 98.69 359 ALA B CA 1
ATOM 5429 C C . ALA B 1 359 ? -17.859 2.377 9.344 1 98.69 359 ALA B C 1
ATOM 5431 O O . ALA B 1 359 ? -18.094 3.535 8.992 1 98.69 359 ALA B O 1
ATOM 5432 N N . MET B 1 360 ? -17.156 2.094 10.375 1 98.75 360 MET B N 1
ATOM 5433 C CA . MET B 1 360 ? -16.656 3.133 11.266 1 98.75 360 MET B CA 1
ATOM 5434 C C . MET B 1 360 ? -15.766 4.113 10.508 1 98.75 360 MET B C 1
ATOM 5436 O O . MET B 1 360 ? -15.961 5.328 10.594 1 98.75 360 MET B O 1
ATOM 5440 N N . VAL B 1 361 ? -14.844 3.619 9.727 1 98.62 361 VAL B N 1
ATOM 5441 C CA . VAL B 1 361 ? -13.891 4.512 9.07 1 98.62 361 VAL B CA 1
ATOM 5442 C C . VAL B 1 361 ? -14.594 5.301 7.973 1 98.62 361 VAL B C 1
ATOM 5444 O O . VAL B 1 361 ? -14.242 6.449 7.695 1 98.62 361 VAL B O 1
ATOM 5447 N N . ASP B 1 362 ? -15.609 4.711 7.348 1 98.44 362 ASP B N 1
ATOM 5448 C CA . ASP B 1 362 ? -16.391 5.449 6.359 1 98.44 362 ASP B CA 1
ATOM 5449 C C . ASP B 1 362 ? -17.141 6.613 7 1 98.44 362 ASP B C 1
ATOM 5451 O O . ASP B 1 362 ? -17.141 7.727 6.473 1 98.44 362 ASP B O 1
ATOM 5455 N N . PHE B 1 363 ? -17.781 6.359 8.125 1 98.75 363 PHE B N 1
ATOM 5456 C CA . PHE B 1 363 ? -18.5 7.418 8.836 1 98.75 363 PHE B CA 1
ATOM 5457 C C . PHE B 1 363 ? -17.531 8.484 9.336 1 98.75 363 PHE B C 1
ATOM 5459 O O . PHE B 1 363 ? -17.781 9.68 9.195 1 98.75 363 PHE B O 1
ATOM 5466 N N . VAL B 1 364 ? -16.422 8.078 9.883 1 98.69 364 VAL B N 1
ATOM 5467 C CA . VAL B 1 364 ? -15.422 9.023 10.391 1 98.69 364 VAL B CA 1
ATOM 5468 C C . VAL B 1 364 ? -14.977 9.961 9.273 1 98.69 364 VAL B C 1
ATOM 5470 O O . VAL B 1 364 ? -15.016 11.188 9.438 1 98.69 364 VAL B O 1
ATOM 5473 N N . ALA B 1 365 ? -14.594 9.414 8.148 1 98.38 365 ALA B N 1
ATOM 5474 C CA . ALA B 1 365 ? -14.109 10.227 7.035 1 98.38 365 ALA B CA 1
ATOM 5475 C C . ALA B 1 365 ? -15.18 11.211 6.57 1 98.38 365 ALA B C 1
ATOM 5477 O O . ALA B 1 365 ? -14.883 12.359 6.246 1 98.38 365 ALA B O 1
ATOM 5478 N N . THR B 1 366 ? -16.406 10.711 6.527 1 98.38 366 THR B N 1
ATOM 5479 C CA . THR B 1 366 ? -17.516 11.562 6.094 1 98.38 366 THR B CA 1
ATOM 5480 C C . THR B 1 366 ? -17.75 12.695 7.09 1 98.38 366 THR B C 1
ATOM 5482 O O . THR B 1 366 ? -17.953 13.844 6.695 1 98.38 366 THR B O 1
ATOM 5485 N N . TYR B 1 367 ? -17.734 12.398 8.383 1 98.44 367 TYR B N 1
ATOM 5486 C CA . TYR B 1 367 ? -17.906 13.43 9.406 1 98.44 367 TYR B CA 1
ATOM 5487 C C . TYR B 1 367 ? -16.734 14.398 9.398 1 98.44 367 TYR B C 1
ATOM 5489 O O . TYR B 1 367 ? -16.906 15.594 9.641 1 98.44 367 TYR B O 1
ATOM 5497 N N . VAL B 1 368 ? -15.484 13.938 9.141 1 97.44 368 VAL B N 1
ATOM 5498 C CA . VAL B 1 368 ? -14.352 14.844 8.977 1 97.44 368 VAL B CA 1
ATOM 5499 C C . VAL B 1 368 ? -14.641 15.828 7.844 1 97.44 368 VAL B C 1
ATOM 5501 O O . VAL B 1 368 ? -14.484 17.047 8.016 1 97.44 368 VAL B O 1
ATOM 5504 N N . ALA B 1 369 ? -15.133 15.312 6.727 1 97.12 369 ALA B N 1
ATOM 5505 C CA . ALA B 1 369 ? -15.43 16.156 5.578 1 97.12 369 ALA B CA 1
ATOM 5506 C C . ALA B 1 369 ? -16.484 17.219 5.93 1 97.12 369 ALA B C 1
ATOM 5508 O O . ALA B 1 369 ? -16.25 18.406 5.758 1 97.12 369 ALA B O 1
ATOM 5509 N N . ILE B 1 370 ? -17.562 16.75 6.473 1 97.31 370 ILE B N 1
ATOM 5510 C CA . ILE B 1 370 ? -18.672 17.641 6.801 1 97.31 370 ILE B CA 1
ATOM 5511 C C . ILE B 1 370 ? -18.219 18.688 7.82 1 97.31 370 ILE B C 1
ATOM 5513 O O . ILE B 1 370 ? -18.516 19.875 7.676 1 97.31 370 ILE B O 1
ATOM 5517 N N . GLY B 1 371 ? -17.516 18.203 8.812 1 96.38 371 GLY B N 1
ATOM 5518 C CA . GLY B 1 371 ? -17.031 19.109 9.836 1 96.38 371 GLY B CA 1
ATOM 5519 C C . GLY B 1 371 ? -16.094 20.172 9.281 1 96.38 371 GLY B C 1
ATOM 5520 O O . GLY B 1 371 ? -16.031 21.281 9.805 1 96.38 371 GLY B O 1
ATOM 5521 N N . LEU B 1 372 ? -15.344 19.875 8.25 1 93.75 372 LEU B N 1
ATOM 5522 C CA . LEU B 1 372 ? -14.391 20.797 7.625 1 93.75 372 LEU B CA 1
ATOM 5523 C C . LEU B 1 372 ? -15.078 21.641 6.566 1 93.75 372 LEU B C 1
ATOM 5525 O O . LEU B 1 372 ? -14.445 22.484 5.938 1 93.75 372 LEU B O 1
ATOM 5529 N N . GLY B 1 373 ? -16.359 21.406 6.387 1 93.44 373 GLY B N 1
ATOM 5530 C CA . GLY B 1 373 ? -17.109 22.141 5.379 1 93.44 373 GLY B CA 1
ATOM 5531 C C . GLY B 1 373 ? -16.875 21.625 3.971 1 93.44 373 GLY B C 1
ATOM 5532 O O . GLY B 1 373 ? -17.047 22.359 3 1 93.44 373 GLY B O 1
ATOM 5533 N N . ILE B 1 374 ? -16.406 20.422 3.814 1 94.44 374 ILE B N 1
ATOM 5534 C CA . ILE B 1 374 ? -16.125 19.781 2.535 1 94.44 374 ILE B CA 1
ATOM 5535 C C . ILE B 1 374 ? -17.297 18.859 2.168 1 94.44 374 ILE B C 1
ATOM 5537 O O . ILE B 1 374 ? -17.781 18.094 3.008 1 94.44 374 ILE B O 1
ATOM 5541 N N . ASP B 1 375 ? -17.797 19 0.963 1 95.81 375 ASP B N 1
ATOM 5542 C CA . ASP B 1 375 ? -18.797 18.047 0.48 1 95.81 375 ASP B CA 1
ATOM 5543 C C . ASP B 1 375 ? -18.172 16.688 0.232 1 95.81 375 ASP B C 1
ATOM 5545 O O . ASP B 1 375 ? -17.297 16.531 -0.614 1 95.81 375 ASP B O 1
ATOM 5549 N N . PRO B 1 376 ? -18.625 15.68 0.967 1 95.75 376 PRO B N 1
ATOM 5550 C CA . PRO B 1 376 ? -17.984 14.359 0.864 1 95.75 376 PRO B CA 1
ATOM 5551 C C . PRO B 1 376 ? -18.188 13.719 -0.505 1 95.75 376 PRO B C 1
ATOM 5553 O O . PRO B 1 376 ? -17.484 12.773 -0.858 1 95.75 376 PRO B O 1
ATOM 5556 N N . ALA B 1 377 ? -19.094 14.18 -1.301 1 93.62 377 ALA B N 1
ATOM 5557 C CA . ALA B 1 377 ? -19.469 13.484 -2.527 1 93.62 377 ALA B CA 1
ATOM 5558 C C . ALA B 1 377 ? -18.922 14.203 -3.758 1 93.62 377 ALA B C 1
ATOM 5560 O O . ALA B 1 377 ? -18.984 13.68 -4.871 1 93.62 377 ALA B O 1
ATOM 5561 N N . VAL B 1 378 ? -18.375 15.328 -3.559 1 90.56 378 VAL B N 1
ATOM 5562 C CA . VAL B 1 378 ? -17.984 16.141 -4.711 1 90.56 378 VAL B CA 1
ATOM 5563 C C . VAL B 1 378 ? -16.531 16.562 -4.582 1 90.56 378 VAL B C 1
ATOM 5565 O O . VAL B 1 378 ? -16.125 17.141 -3.566 1 90.56 378 VAL B O 1
ATOM 5568 N N . SER B 1 379 ? -15.789 16.25 -5.535 1 88 379 SER B N 1
ATOM 5569 C CA . SER B 1 379 ? -14.398 16.688 -5.59 1 88 379 SER B CA 1
ATOM 5570 C C . SER B 1 379 ? -14.109 17.438 -6.883 1 88 379 SER B C 1
ATOM 5572 O O . SER B 1 379 ? -13.953 16.828 -7.945 1 88 379 SER B O 1
ATOM 5574 N N . PRO B 1 380 ? -14.016 18.719 -6.812 1 88.19 380 PRO B N 1
ATOM 5575 C CA . PRO B 1 380 ? -13.797 19.531 -8.016 1 88.19 380 PRO B CA 1
ATOM 5576 C C . PRO B 1 380 ? -12.523 19.141 -8.766 1 88.19 380 PRO B C 1
ATOM 5578 O O . PRO B 1 380 ? -12.523 19.078 -9.992 1 88.19 380 PRO B O 1
ATOM 5581 N N . HIS B 1 381 ? -11.477 18.875 -8.055 1 88.88 381 HIS B N 1
ATOM 5582 C CA . HIS B 1 381 ? -10.219 18.547 -8.719 1 88.88 381 HIS B CA 1
ATOM 5583 C C . HIS B 1 381 ? -10.289 17.188 -9.414 1 88.88 381 HIS B C 1
ATOM 5585 O O . HIS B 1 381 ? -9.664 17 -10.461 1 88.88 381 HIS B O 1
ATOM 5591 N N . VAL B 1 382 ? -11.023 16.281 -8.867 1 88.56 382 VAL B N 1
ATOM 5592 C CA . VAL B 1 382 ? -11.211 14.992 -9.523 1 88.56 382 VAL B CA 1
ATOM 5593 C C . VAL B 1 382 ? -12.023 15.172 -10.805 1 88.56 382 VAL B C 1
ATOM 5595 O O . VAL B 1 382 ? -11.719 14.555 -11.828 1 88.56 382 VAL B O 1
ATOM 5598 N N . ALA B 1 383 ? -13.008 16.016 -10.688 1 88.44 383 ALA B N 1
ATOM 5599 C CA . ALA B 1 383 ? -13.797 16.328 -11.875 1 88.44 383 ALA B CA 1
ATOM 5600 C C . ALA B 1 383 ? -12.93 16.984 -12.953 1 88.44 383 ALA B C 1
ATOM 5602 O O . ALA B 1 383 ? -13.016 16.625 -14.125 1 88.44 383 ALA B O 1
ATOM 5603 N N . ASP B 1 384 ? -12.109 17.859 -12.5 1 88.56 384 ASP B N 1
ATOM 5604 C CA . ASP B 1 384 ? -11.211 18.547 -13.414 1 88.56 384 ASP B CA 1
ATOM 5605 C C . ASP B 1 384 ? -10.242 17.562 -14.078 1 88.56 384 ASP B C 1
ATOM 5607 O O . ASP B 1 384 ? -9.961 17.672 -15.273 1 88.56 384 ASP B O 1
ATOM 5611 N N . LEU B 1 385 ? -9.719 16.672 -13.297 1 89 385 LEU B N 1
ATOM 5612 C CA . LEU B 1 385 ? -8.789 15.68 -13.812 1 89 385 LEU B CA 1
ATOM 5613 C C . LEU B 1 385 ? -9.445 14.828 -14.898 1 89 385 LEU B C 1
ATOM 5615 O O . LEU B 1 385 ? -8.828 14.539 -15.93 1 89 385 LEU B O 1
ATOM 5619 N N . ARG B 1 386 ? -10.656 14.469 -14.656 1 84.06 386 ARG B N 1
ATOM 5620 C CA . ARG B 1 386 ? -11.406 13.688 -15.641 1 84.06 386 ARG B CA 1
ATOM 5621 C C . ARG B 1 386 ? -11.555 14.461 -16.953 1 84.06 386 ARG B C 1
ATOM 5623 O O . ARG B 1 386 ? -11.414 13.891 -18.031 1 84.06 386 ARG B O 1
ATOM 5630 N N . ASP B 1 387 ? -11.797 15.719 -16.844 1 85.56 387 ASP B N 1
ATOM 5631 C CA . ASP B 1 387 ? -11.953 16.578 -18 1 85.56 387 ASP B CA 1
ATOM 5632 C C . ASP B 1 387 ? -10.633 16.719 -18.766 1 85.56 387 ASP B C 1
ATOM 5634 O O . ASP B 1 387 ? -10.609 16.688 -19.984 1 85.56 387 ASP B O 1
ATOM 5638 N N . ARG B 1 388 ? -9.586 16.859 -18 1 84.44 388 ARG B N 1
ATOM 5639 C CA . ARG B 1 388 ? -8.258 17.031 -18.594 1 84.44 388 ARG B CA 1
ATOM 5640 C C . ARG B 1 388 ? -7.824 15.773 -19.328 1 84.44 388 ARG B C 1
ATOM 5642 O O . ARG B 1 388 ? -7.141 15.852 -20.359 1 84.44 388 ARG B O 1
ATOM 5649 N N . THR B 1 389 ? -8.148 14.68 -18.797 1 81.06 389 THR B N 1
ATOM 5650 C CA . THR B 1 389 ? -7.723 13.422 -19.406 1 81.06 389 THR B CA 1
ATOM 5651 C C . THR B 1 389 ? -8.609 13.062 -20.594 1 81.06 389 THR B C 1
ATOM 5653 O O . THR B 1 389 ? -8.156 12.391 -21.531 1 81.06 389 THR B O 1
ATOM 5656 N N . ARG B 1 390 ? -9.836 13.477 -20.609 1 72.31 390 ARG B N 1
ATOM 5657 C CA . ARG B 1 390 ? -10.719 13.289 -21.766 1 72.31 390 ARG B CA 1
ATOM 5658 C C . ARG B 1 390 ? -10.312 14.172 -22.922 1 72.31 390 ARG B C 1
ATOM 5660 O O . ARG B 1 390 ? -10.383 13.758 -24.078 1 72.31 390 ARG B O 1
ATOM 5667 N N . ARG B 1 391 ? -9.914 15.43 -22.641 1 61.84 391 ARG B N 1
ATOM 5668 C CA . ARG B 1 391 ? -9.508 16.375 -23.672 1 61.84 391 ARG B CA 1
ATOM 5669 C C . ARG B 1 391 ? -8.234 15.922 -24.375 1 61.84 391 ARG B C 1
ATOM 5671 O O . ARG B 1 391 ? -8.031 16.188 -25.562 1 61.84 391 ARG B O 1
ATOM 5678 N N . ASN B 1 392 ? -7.398 15.234 -23.594 1 54.97 392 ASN B N 1
ATOM 5679 C CA . ASN B 1 392 ? -6.152 14.773 -24.203 1 54.97 392 ASN B CA 1
ATOM 5680 C C . ASN B 1 392 ? -6.387 13.578 -25.125 1 54.97 392 ASN B C 1
ATOM 5682 O O . ASN B 1 392 ? -5.504 13.195 -25.891 1 54.97 392 ASN B O 1
ATOM 5686 N N . PHE B 1 393 ? -7.484 12.922 -24.953 1 48.69 393 PHE B N 1
ATOM 5687 C CA . PHE B 1 393 ? -7.812 11.781 -25.797 1 48.69 393 PHE B CA 1
ATOM 5688 C C . PHE B 1 393 ? -8.766 12.203 -26.922 1 48.69 393 PHE B C 1
ATOM 5690 O O . PHE B 1 393 ? -9.086 11.406 -27.797 1 48.69 393 PHE B O 1
ATOM 5697 N N . SER B 1 394 ? -9.367 13.305 -26.812 1 42 394 SER B N 1
ATOM 5698 C CA . SER B 1 394 ? -10.125 13.82 -27.953 1 42 394 SER B CA 1
ATOM 5699 C C . SER B 1 394 ? -9.227 14.617 -28.906 1 42 394 SER B C 1
ATOM 5701 O O . SER B 1 394 ? -8.336 15.336 -28.453 1 42 394 SER B O 1
#

Solvent-accessible surface area (backbone atoms only — not comparable to full-atom values): 38626 Å² total; per-residue (Å²): 104,50,68,60,38,63,58,28,54,64,34,67,66,50,30,49,65,25,35,77,74,44,56,71,60,43,51,45,39,40,17,58,28,28,55,51,19,50,52,38,22,61,75,40,42,47,70,47,46,60,76,58,44,69,47,66,30,38,37,28,21,20,51,63,74,45,32,56,47,38,49,49,51,36,48,56,15,51,81,61,13,67,42,60,63,46,73,37,47,49,73,72,68,52,66,63,64,26,61,57,21,32,39,36,28,44,30,69,67,14,66,52,63,32,22,38,52,38,47,51,53,36,44,74,48,49,20,30,41,37,36,32,17,29,68,93,19,66,39,39,50,51,28,57,75,60,70,33,34,53,27,51,46,68,82,90,69,86,45,56,83,52,33,48,36,25,50,34,38,43,54,41,41,38,30,27,68,53,59,31,27,94,38,47,72,67,43,47,50,48,16,18,51,36,29,41,51,47,33,60,53,52,30,67,86,48,51,51,92,76,11,63,31,45,46,47,16,63,57,42,45,48,29,49,36,34,25,34,3,66,28,64,60,30,20,47,36,14,47,49,33,24,48,40,21,9,53,27,33,12,36,69,35,33,56,33,30,41,74,64,34,47,54,39,55,41,22,25,48,69,6,58,38,22,75,65,34,53,57,82,53,81,84,73,60,69,82,36,89,78,57,49,80,71,76,52,77,49,78,56,58,31,37,18,40,37,40,34,35,63,42,85,70,77,71,40,95,85,64,46,54,85,53,47,61,56,51,45,52,51,51,52,36,51,75,34,64,34,48,74,45,77,49,68,31,61,81,71,51,69,64,20,28,43,34,41,49,46,49,45,37,52,49,17,19,42,40,31,4,28,18,58,66,33,38,40,84,59,48,70,52,38,52,48,48,54,50,51,51,49,55,66,72,98,102,49,66,60,39,62,58,28,53,65,34,68,67,50,30,49,66,24,33,76,74,44,57,70,61,42,51,45,40,39,17,58,29,30,54,51,19,50,52,39,21,61,75,42,41,46,70,48,45,60,77,58,43,68,48,65,31,37,37,28,22,20,49,62,74,46,32,56,46,37,49,49,52,36,48,58,16,50,85,60,15,68,44,59,62,47,73,37,45,49,73,72,67,52,65,62,64,26,60,58,21,32,39,35,27,43,30,69,67,15,64,52,63,31,23,38,52,39,46,50,52,37,43,75,48,49,21,30,39,39,37,31,16,28,67,93,18,66,38,37,50,51,29,58,75,62,70,32,34,54,28,51,48,68,83,89,69,85,45,53,83,51,34,48,36,26,49,34,40,42,54,40,41,38,30,27,69,52,58,30,27,92,38,49,71,67,43,48,50,48,17,19,53,36,28,41,50,47,33,61,54,52,31,68,87,46,51,52,93,74,11,63,29,45,44,47,16,63,58,43,45,46,29,49,36,34,26,32,4,65,29,66,60,32,19,47,37,14,47,50,33,24,49,38,21,9,53,26,32,13,36,69,36,33,55,33,29,41,74,63,35,46,55,37,56,41,21,25,48,70,7,57,38,22,76,67,35,54,56,82,54,80,85,72,62,68,84,36,88,77,58,51,81,72,76,52,77,49,78,56,58,30,39,16,38,37,39,34,35,62,42,86,69,75,72,41,92,86,65,46,54,86,54,47,61,58,50,43,52,51,50,52,36,52,74,36,66,34,47,75,46,78,47,68,31,63,80,72,51,70,64,20,29,43,34,40,49,45,49,45,38,53,48,18,20,41,41,30,4,27,18,57,65,33,38,42,83,60,48,70,52,38,54,47,48,53,52,52,49,49,55,66,71,97

Nearest PDB structures (foldseek):
  6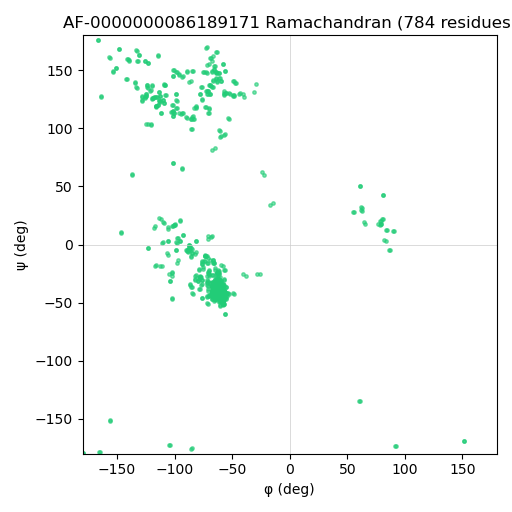r4h-assembly1_A  TM=6.773E-01  e=4.025E-10  Homo sapiens
  6svp-assembly1_A  TM=6.580E-01  e=9.980E-10  Homo sapiens
  7ndl-assembly1_A  TM=6.551E-01  e=1.828E-09  Homo sapiens
  6r4j-assembly1_A  TM=6.307E-01  e=1.653E-09  Homo sapiens
  2put-assembly1_C  TM=6.414E-01  e=1.770E-08  Candida albicans SC5314

pLDDT: mean 89.91, std 15.08, range [30.16, 98.88]

Foldseek 3Di:
DQFFALCLLAPPVNVCVQQVPPLLVLLLCLLVLLVVLVVLLVVQPLLCFLHLEAAQEEEEEDDALLQLLQLQLQLQLVVPAPHYRYYWHADDDDPVQAQRYEYEAEDAAQEPHGSLVNLQVNLVRNHAYEYEYACPHSNVVSCVVSVHTYGYLDPDDDDCLSSNSSGNNSVVVSCCSSVRGPDDPVNSNLLSVLSNVLSVLQPSNDRLVRRLLSVVLNQPLQAQEEEEEAGSLSQSLQVSLQSLLCQQQVHHHHYGYPPVCLVVVLVCLCDPQFPNNVVVPPPPCVVPPPPPPVPDDPRRHHYAYEYEYEAADDQDPVRDRSCVSVVVSVVSCVVSVHHYHYDYFDDDDSSNSSSNSNSSSNSNSNSNNSSSSHHRPDDPVVVVVVVVVVVVVD/DQFFALCLLAPPVNVCVLQVPPLLVLLLCLLVLLVVLVVLLVVQPLLCFLHLEAAQEEEEEDDALLQLLQLQLQLQLVVPAPHYRYYWHADDDDPVQAQRYEYEAEDAAQEPHGSLVNLQVNLVRNHAYEYEYACPHSNVVSCVVSVHTYGYLDPDDDDCLSSNSSGNNSVVVSCCSSVRGPDDPVQSNLLSVLSNVLSVLQPSNDRLVRRLLSVLLNLPLQAQEEEEEAGSLSQSLQVSLQSLLCQQQVHHHHYGYPPVCLVVVLVCLCDPQFPNNVVVPPPPCVVPVPNPPVPDDPRRHHYAYEYEYEAADDQDPVRDRSCVSVVVSVVSCVVSVHHYHYDYFDDDDSSNSSSNSNSSSNSNSNSNNSSSSHHRVDDPVVVVVVVVVVVVVD

Radius of gyration: 25.45 Å; Cα contacts (8 Å, |Δi|>4): 1761; chains: 2; bounding box: 62×74×62 Å

Secondary structure (DSSP, 8-state):
-----HHHHH-HHHHHHH-TT-HHHHHTTHHHHHHHHHHHHHHTTGGGGGGGSPPS-EEEE--GGGHHHHHHHHHHHTTT-SS-EEEESSSPPPTT--TT-EEEEEESSS--HHHHHHHHHHHHTT-EEEEEE-SSSHHHHHHHHTT-EEEE--SS---TTT-HHHHHHHHHHHHHHTTSS---HHHHHHHHHHHHHHHHHT-TTS-TTT-HHHHHHHHHTTEEEEEEESSHHHHHHHHHHHHHHHHHH----EEEETTTTHHHHHHGGGSTTSGGGGGGS----TT-TT--TTTS----PEEEEEEEEPPPPPPPTTS--TTHHHHHHHHHHHHTT-EEEEEEPPSS-HHHHHHHHHHHHHHHHHHHHHHTT--TT--HHHHHHHHHHHHTT-/-----HHHHH-HHHHHHH-TT-HHHHHTTHHHHHHHHHHHHHHTTGGGGGGGSPPS-EEEE--GGGHHHHHHHHHHHTTT-SS-EEEESSSPPPTT--TT-EEEEEESSS--HHHHHHHHHHHHTT-EEEEEE-SSSHHHHHHHHTT-EEEE--SS---TTT-HHHHHHHHHHHHHHTTSS---HHHHHHHHHHHHHHHHHT-TTS-TTT-HHHHHHHHHTTEEEEEEESSHHHHHHHHHHHHHHHHHH----EEEETTTTHHHHHHGGGSTTSGGGGGGS----TT-TT--TTTS----PEEEEEEEEPPPPPPPTTS--TTHHHHHHHHHHHHTT-EEEEEEPPSS-HHHHHHHHHHHHHHHHHHHHHHTT--TT--HHHHHHHHHHHHTT-

InterPro domains:
  IPR001347 SIS domain [PS51464] (45-180)
  IPR019490 Bifunctional glucose-6-phosphate/mannose-6-phosphate isomerase, C-terminal [PF10432] (210-388)
  IPR046348 SIS domain superfamily [SSF53697] (64-382)

Organism: NCBI:txid1656884